Protein AF-0000000084679643 (afdb_homodimer)

Foldseek 3Di:
DPPPQPLDLQCPFPLLVVLLVVLLVCVQQQAAEEEADFPVCVVVVVLVSSLVSSQVSWPFAAEQDFDPPDPPPDPDPPPPPDDDPDDDPPDPPPPDPDDPDDPDDDPPDDDDPDDDDDDDPPDDDPPPPPPQPQFPSLVSQCVVQVHHSVCNLVSQQPPVDQRAHAYEDELVRGDQQPDDQPVPPDSLSGQASNVLVVVVSNVVSNVVSVDRSNRHRYYYYYYHCRRHDVVSQVVQVVCPVHHYYAYPFQSDALSSLLSLLVVLADDDQDPAPLSNLLVQLQSLLLSLQCQRPSQSSNQLSVQPDRALVCNQVSSVVSDDPVLLALLLPQDDDDFQQLQDRDHDPSRSVSVSNVQWHRYPRTIDGHCSPQVHVVHQCVVVVDRPVSFLSSLQSSCVRCVVVLLVLLLVLLLVQVVFFPDDLLVLLVPQPPDQDPPCVVPSSVSSSPDHLVSSLVCCVVPRGPDPPLSNVLSVLSVVSVVQSVVSGHDHPVSSSVNSVSSVVVVVVVVVD/DPPPQPLDLQCVFPLLVVLLVVLLVCVQQQAAEEEADFPVCVVVVVLVSSLVSSQVSWPFADEQDFDPPDPPPDDDDPPPPDPDDDPPDPPPPDPDPDPPPDDDPPPPPDDDPPDPPPDDPPPPPPDPPPPQPQFPSLVSQCVVVVHHSVCNLVVQQPPVDQRAHAYEDELVRGDQQPDDQPVPPDSLSGQASNVLVVVVSNVVSNVVSVDRSNRHRYYYYYYHCRRHDVVSQVVQVVVPVHHYYAYPFQSDALSSLLSLLVVLADDDQDPAPLSNLLVQLQSLLLSLQCQRPSQSSNQLSVQPDRALVCNQVSSVVSDDPVLLALLLPQDDDDFQQLQDRDHDPSRSVSVSNVQWHRYPRTIDGHCSPQVHVVHQCVVVVDRPVSFLSSLQSSCVRCVVVLLVLLLVLLLVQVVFFPDDLLVLLVVQPPDQDPPCVVPSSVSSSPDHLVSSLVCCVVPRGPDPPLSNVLSVLSVVSVVQSVVSGHDHPVSSVVNSVSSVVVVVVVVVD

Structure (mmCIF, N/CA/C/O backbone):
data_AF-0000000084679643-model_v1
#
loop_
_entity.id
_entity.type
_entity.pdbx_description
1 polymer 'Apea-like HEPN domain-containing protein'
#
loop_
_atom_site.group_PDB
_atom_site.id
_atom_site.type_symbol
_atom_site.label_atom_id
_atom_site.label_alt_id
_atom_site.label_comp_id
_atom_site.label_asym_id
_atom_site.label_entity_id
_atom_site.label_seq_id
_atom_site.pdbx_PDB_ins_code
_atom_site.Cartn_x
_atom_site.Cartn_y
_atom_site.Cartn_z
_atom_site.occupancy
_atom_site.B_iso_or_equiv
_atom_site.auth_seq_id
_atom_site.auth_comp_id
_atom_site.auth_asym_id
_atom_site.auth_atom_id
_atom_site.pdbx_PDB_model_num
ATOM 1 N N . MET A 1 1 ? 17.141 5.723 -30.578 1 17.55 1 MET A N 1
ATOM 2 C CA . MET A 1 1 ? 17.75 5.816 -29.266 1 17.55 1 MET A CA 1
ATOM 3 C C . MET A 1 1 ? 16.75 5.426 -28.172 1 17.55 1 MET A C 1
ATOM 5 O O . MET A 1 1 ? 15.859 6.203 -27.844 1 17.55 1 MET A O 1
ATOM 9 N N . THR A 1 2 ? 16.234 4.199 -28.203 1 21.89 2 THR A N 1
ATOM 10 C CA . THR A 1 2 ? 15.195 3.449 -27.5 1 21.89 2 THR A CA 1
ATOM 11 C C . THR A 1 2 ? 15.422 3.5 -25.984 1 21.89 2 THR A C 1
ATOM 13 O O . THR A 1 2 ? 16.531 3.289 -25.516 1 21.89 2 THR A O 1
ATOM 16 N N . MET A 1 3 ? 14.773 4.438 -25.375 1 27.92 3 MET A N 1
ATOM 17 C CA . MET A 1 3 ? 14.93 4.785 -23.953 1 27.92 3 MET A CA 1
ATOM 18 C C . MET A 1 3 ? 15.18 3.537 -23.109 1 27.92 3 MET A C 1
ATOM 20 O O . MET A 1 3 ? 14.398 2.584 -23.172 1 27.92 3 MET A O 1
ATOM 24 N N . GLY A 1 4 ? 16.5 3.027 -23.109 1 29.7 4 GLY A N 1
ATOM 25 C CA . GLY A 1 4 ? 17.031 2.012 -22.219 1 29.7 4 GLY A CA 1
ATOM 26 C C . GLY A 1 4 ? 16.234 1.883 -20.938 1 29.7 4 GLY A C 1
ATOM 27 O O . GLY A 1 4 ? 16.109 2.848 -20.172 1 29.7 4 GLY A O 1
ATOM 28 N N . GLN A 1 5 ? 15.352 1.169 -21.031 1 34.41 5 GLN A N 1
ATOM 29 C CA . GLN A 1 5 ? 14.5 0.759 -19.922 1 34.41 5 GLN A CA 1
ATOM 30 C C . GLN A 1 5 ? 15.328 0.487 -18.656 1 34.41 5 GLN A C 1
ATOM 32 O O . GLN A 1 5 ? 16.203 -0.37 -18.672 1 34.41 5 GLN A O 1
ATOM 37 N N . ASP A 1 6 ? 15.953 1.523 -17.906 1 38.31 6 ASP A N 1
ATOM 38 C CA . ASP A 1 6 ? 16.734 1.507 -16.672 1 38.31 6 ASP A CA 1
ATOM 39 C C . ASP A 1 6 ? 16.562 0.182 -15.93 1 38.31 6 ASP A C 1
ATOM 41 O O . ASP A 1 6 ? 15.461 -0.352 -15.844 1 38.31 6 ASP A O 1
ATOM 45 N N . VAL A 1 7 ? 17.5 -0.795 -15.891 1 40.38 7 VAL A N 1
ATOM 46 C CA . VAL A 1 7 ? 17.859 -1.886 -14.984 1 40.38 7 VAL A CA 1
ATOM 47 C C . VAL A 1 7 ? 17.125 -1.719 -13.656 1 40.38 7 VAL A C 1
ATOM 49 O O . VAL A 1 7 ? 17.484 -0.871 -12.844 1 40.38 7 VAL A O 1
ATOM 52 N N . SER A 1 8 ? 15.648 -1.507 -13.625 1 51.22 8 SER A N 1
ATOM 53 C CA . SER A 1 8 ? 14.312 -0.945 -13.469 1 51.22 8 SER A CA 1
ATOM 54 C C . SER A 1 8 ? 13.734 -1.259 -12.094 1 51.22 8 SER A C 1
ATOM 56 O O . SER A 1 8 ? 14.109 -2.252 -11.469 1 51.22 8 SER A O 1
ATOM 58 N N . THR A 1 9 ? 12.602 -1.004 -11.719 1 75.81 9 THR A N 1
ATOM 59 C CA . THR A 1 9 ? 11.469 -0.82 -10.82 1 75.81 9 THR A CA 1
ATOM 60 C C . THR A 1 9 ? 11.016 -2.156 -10.242 1 75.81 9 THR A C 1
ATOM 62 O O . THR A 1 9 ? 10.625 -2.234 -9.07 1 75.81 9 THR A O 1
ATOM 65 N N . LEU A 1 10 ? 11.602 -3.285 -11.031 1 91.06 10 LEU A N 1
ATOM 66 C CA . LEU A 1 10 ? 11.102 -4.574 -10.578 1 91.06 10 LEU A CA 1
ATOM 67 C C . LEU A 1 10 ? 11.883 -5.07 -9.367 1 91.06 10 LEU A C 1
ATOM 69 O O . LEU A 1 10 ? 11.305 -5.574 -8.406 1 91.06 10 LEU A O 1
ATOM 73 N N . LEU A 1 11 ? 13.258 -4.922 -9.375 1 92.5 11 LEU A N 1
ATOM 74 C CA . LEU A 1 11 ? 14.133 -5.414 -8.32 1 92.5 11 LEU A CA 1
ATOM 75 C C . LEU A 1 11 ? 13.922 -4.633 -7.027 1 92.5 11 LEU A C 1
ATOM 77 O O . LEU A 1 11 ? 14.328 -5.078 -5.949 1 92.5 11 LEU A O 1
ATOM 81 N N . ALA A 1 12 ? 13.297 -3.529 -7.203 1 89.5 12 ALA A N 1
ATOM 82 C CA . ALA A 1 12 ? 13.078 -2.688 -6.031 1 89.5 12 ALA A CA 1
ATOM 83 C C . ALA A 1 12 ? 11.781 -3.068 -5.32 1 89.5 12 ALA A C 1
ATOM 85 O O . ALA A 1 12 ? 11.531 -2.631 -4.195 1 89.5 12 ALA A O 1
ATOM 86 N N . LEU A 1 13 ? 11 -3.922 -5.938 1 94.06 13 LEU A N 1
ATOM 87 C CA . LEU A 1 13 ? 9.711 -4.293 -5.363 1 94.06 13 LEU A CA 1
ATOM 88 C C . LEU A 1 13 ? 9.891 -5.234 -4.18 1 94.06 13 LEU A C 1
ATOM 90 O O . LEU A 1 13 ? 10.688 -6.172 -4.246 1 94.06 13 LEU A O 1
ATOM 94 N N . PRO A 1 14 ? 9.18 -5.012 -3.127 1 92 14 PRO A N 1
ATOM 95 C CA . PRO A 1 14 ? 9.352 -5.816 -1.913 1 92 14 PRO A CA 1
ATOM 96 C C . PRO A 1 14 ? 9.117 -7.305 -2.152 1 92 14 PRO A C 1
ATOM 98 O O . PRO A 1 14 ? 9.844 -8.141 -1.615 1 92 14 PRO A O 1
ATOM 101 N N . GLY A 1 15 ? 8.078 -7.648 -2.9 1 93.81 15 GLY A N 1
ATOM 102 C CA . GLY A 1 15 ? 7.82 -9.055 -3.172 1 93.81 15 GLY A CA 1
ATOM 103 C C . GLY A 1 15 ? 8.945 -9.734 -3.93 1 93.81 15 GLY A C 1
ATOM 104 O O . GLY A 1 15 ? 9.289 -10.883 -3.648 1 93.81 15 GLY A O 1
ATOM 105 N N . VAL A 1 16 ? 9.508 -9.039 -4.82 1 95.69 16 VAL A N 1
ATOM 106 C CA . VAL A 1 16 ? 10.602 -9.578 -5.621 1 95.69 16 VAL A CA 1
ATOM 107 C C . VAL A 1 16 ? 11.852 -9.727 -4.754 1 95.69 16 VAL A C 1
ATOM 109 O O . VAL A 1 16 ? 12.508 -10.773 -4.773 1 95.69 16 VAL A O 1
ATOM 112 N N . ARG A 1 17 ? 12.133 -8.734 -3.979 1 92.94 17 ARG A N 1
ATOM 113 C CA . ARG A 1 17 ? 13.266 -8.812 -3.057 1 92.94 17 ARG A CA 1
ATOM 114 C C . ARG A 1 17 ? 13.102 -9.977 -2.084 1 92.94 17 ARG A C 1
ATOM 116 O O . ARG A 1 17 ? 14.062 -10.688 -1.79 1 92.94 17 ARG A O 1
ATOM 123 N N . GLY A 1 18 ? 11.867 -10.102 -1.642 1 91.94 18 GLY A N 1
ATOM 124 C CA . GLY A 1 18 ? 11.594 -11.211 -0.735 1 91.94 18 GLY A CA 1
ATOM 125 C C . GLY A 1 18 ? 11.867 -12.57 -1.35 1 91.94 18 GLY A C 1
ATOM 126 O O . GLY A 1 18 ? 12.383 -13.461 -0.683 1 91.94 18 GLY A O 1
ATOM 127 N N . GLN A 1 19 ? 11.508 -12.711 -2.547 1 94.44 19 GLN A N 1
ATOM 128 C CA . GLN A 1 19 ? 11.742 -13.992 -3.207 1 94.44 19 GLN A CA 1
ATOM 129 C C . GLN A 1 19 ? 13.227 -14.227 -3.441 1 94.44 19 GLN A C 1
ATOM 131 O O . GLN A 1 19 ? 13.719 -15.344 -3.266 1 94.44 19 GLN A O 1
ATOM 136 N N . ILE A 1 20 ? 13.938 -13.227 -3.826 1 96.12 20 ILE A N 1
ATOM 137 C CA . ILE A 1 20 ? 15.383 -13.352 -4.027 1 96.12 20 ILE A CA 1
ATOM 138 C C . ILE A 1 20 ? 16.062 -13.719 -2.707 1 96.12 20 ILE A C 1
ATOM 140 O O . ILE A 1 20 ? 16.953 -14.562 -2.676 1 96.12 20 ILE A O 1
ATOM 144 N N . GLU A 1 21 ? 15.602 -13.141 -1.668 1 93.88 21 GLU A N 1
ATOM 145 C CA . GLU A 1 21 ? 16.141 -13.461 -0.352 1 93.88 21 GLU A CA 1
ATOM 146 C C . GLU A 1 21 ? 15.844 -14.914 0.026 1 93.88 21 GLU A C 1
ATOM 148 O O . GLU A 1 21 ? 16.688 -15.586 0.628 1 93.88 21 GLU A O 1
ATOM 153 N N . ALA A 1 22 ? 14.664 -15.359 -0.299 1 93.81 22 ALA A N 1
ATOM 154 C CA . ALA A 1 22 ? 14.312 -16.75 -0.028 1 93.81 22 ALA A CA 1
ATOM 155 C C . ALA A 1 22 ? 15.211 -17.703 -0.808 1 93.81 22 ALA A C 1
ATOM 157 O O . ALA A 1 22 ? 15.648 -18.734 -0.277 1 93.81 22 ALA A O 1
ATOM 158 N N . ILE A 1 23 ? 15.43 -17.344 -2.002 1 96.38 23 ILE A N 1
ATOM 159 C CA . ILE A 1 23 ? 16.312 -18.156 -2.83 1 96.38 23 ILE A CA 1
ATOM 160 C C . ILE A 1 23 ? 17.734 -18.141 -2.246 1 96.38 23 ILE A C 1
ATOM 162 O O . ILE A 1 23 ? 18.375 -19.188 -2.137 1 96.38 23 ILE A O 1
ATOM 166 N N . ALA A 1 24 ? 18.172 -17.016 -1.842 1 96.12 24 ALA A N 1
ATOM 167 C CA . ALA A 1 24 ? 19.484 -16.891 -1.229 1 96.12 24 ALA A CA 1
ATOM 168 C C . ALA A 1 24 ? 19.594 -17.734 0.03 1 96.12 24 ALA A C 1
ATOM 170 O O . ALA A 1 24 ? 20.625 -18.391 0.261 1 96.12 24 ALA A O 1
ATOM 171 N N . ALA A 1 25 ? 18.594 -17.734 0.799 1 94.25 25 ALA A N 1
ATOM 172 C CA . ALA A 1 25 ? 18.578 -18.516 2.033 1 94.25 25 ALA A CA 1
ATOM 173 C C . ALA A 1 25 ? 18.656 -20 1.737 1 94.25 25 ALA A C 1
ATOM 175 O O . ALA A 1 25 ? 19.375 -20.734 2.424 1 94.25 25 ALA A O 1
ATOM 176 N N . ASP A 1 26 ? 17.953 -20.422 0.735 1 94.94 26 ASP A N 1
ATOM 177 C CA . ASP A 1 26 ? 17.984 -21.828 0.36 1 94.94 26 ASP A CA 1
ATOM 178 C C . ASP A 1 26 ? 19.359 -22.219 -0.186 1 94.94 26 ASP A C 1
ATOM 180 O O . ASP A 1 26 ? 19.875 -23.297 0.126 1 94.94 26 ASP A O 1
ATOM 184 N N . LEU A 1 27 ? 19.891 -21.359 -0.951 1 95.62 27 LEU A N 1
ATOM 185 C CA . LEU A 1 27 ? 21.234 -21.609 -1.454 1 95.62 27 LEU A CA 1
ATOM 186 C C . LEU A 1 27 ? 22.234 -21.688 -0.307 1 95.62 27 LEU A C 1
ATOM 188 O O . LEU A 1 27 ? 23.094 -22.578 -0.295 1 95.62 27 LEU A O 1
ATOM 192 N N . GLU A 1 28 ? 22.094 -20.859 0.645 1 93.88 28 GLU A N 1
ATOM 193 C CA . GLU A 1 28 ? 22.969 -20.875 1.809 1 93.88 28 GLU A CA 1
ATOM 194 C C . GLU A 1 28 ? 22.781 -22.156 2.625 1 93.88 28 GLU A C 1
ATOM 196 O O . GLU A 1 28 ? 23.734 -22.641 3.238 1 93.88 28 GLU A O 1
ATOM 201 N N . ALA A 1 29 ? 21.609 -22.625 2.555 1 93.38 29 ALA A N 1
ATOM 202 C CA . ALA A 1 29 ? 21.297 -23.844 3.283 1 93.38 29 ALA A CA 1
ATOM 203 C C . ALA A 1 29 ? 21.812 -25.078 2.535 1 93.38 29 ALA A C 1
ATOM 205 O O . ALA A 1 29 ? 21.688 -26.203 3.02 1 93.38 29 ALA A O 1
ATOM 206 N N . GLY A 1 30 ? 22.297 -24.875 1.321 1 92.88 30 GLY A N 1
ATOM 207 C CA . GLY A 1 30 ? 22.938 -25.969 0.59 1 92.88 30 GLY A CA 1
ATOM 208 C C . GLY A 1 30 ? 22.031 -26.594 -0.44 1 92.88 30 GLY A C 1
ATOM 209 O O . GLY A 1 30 ? 22.312 -27.688 -0.948 1 92.88 30 GLY A O 1
ATOM 210 N N . LEU A 1 31 ? 20.969 -25.938 -0.736 1 95.25 31 LEU A N 1
ATOM 211 C CA . LEU A 1 31 ? 20.016 -26.5 -1.677 1 95.25 31 LEU A CA 1
ATOM 212 C C . LEU A 1 31 ? 20.266 -25.984 -3.09 1 95.25 31 LEU A C 1
ATOM 214 O O . LEU A 1 31 ? 20.641 -24.828 -3.271 1 95.25 31 LEU A O 1
ATOM 218 N N . ASN A 1 32 ? 20.016 -26.891 -4.066 1 95.81 32 ASN A N 1
ATOM 219 C CA . ASN A 1 32 ? 19.875 -26.422 -5.438 1 95.81 32 ASN A CA 1
ATOM 220 C C . ASN A 1 32 ? 18.547 -25.688 -5.637 1 95.81 32 ASN A C 1
ATOM 222 O O . ASN A 1 32 ? 17.516 -26.078 -5.07 1 95.81 32 ASN A O 1
ATOM 226 N N . CYS A 1 33 ? 18.641 -24.625 -6.398 1 97.19 33 CYS A N 1
ATOM 227 C CA . CYS A 1 33 ? 17.422 -23.859 -6.578 1 97.19 33 CYS A CA 1
ATOM 228 C C . CYS A 1 33 ? 17.016 -23.797 -8.047 1 97.19 33 CYS A C 1
ATOM 230 O O . CYS A 1 33 ? 17.844 -23.5 -8.914 1 97.19 33 CYS A O 1
ATOM 232 N N . LEU A 1 34 ? 15.797 -24.156 -8.312 1 97.44 34 LEU A N 1
ATOM 233 C CA . LEU A 1 34 ? 15.156 -23.906 -9.594 1 97.44 34 LEU A CA 1
ATOM 234 C C . LEU A 1 34 ? 14.133 -22.781 -9.484 1 97.44 34 LEU A C 1
ATOM 236 O O . LEU A 1 34 ? 13.164 -22.891 -8.734 1 97.44 34 LEU A O 1
ATOM 240 N N . TRP A 1 35 ? 14.414 -21.734 -10.211 1 98 35 TRP A N 1
ATOM 241 C CA . TRP A 1 35 ? 13.523 -20.578 -10.203 1 98 35 TRP A CA 1
ATOM 242 C C . TRP A 1 35 ? 12.734 -20.484 -11.508 1 98 35 TRP A C 1
ATOM 244 O O . TRP A 1 35 ? 13.312 -20.219 -12.57 1 98 35 TRP A O 1
ATOM 254 N N . LEU A 1 36 ? 11.43 -20.672 -11.383 1 97.94 36 LEU A N 1
ATOM 255 C CA . LEU A 1 36 ? 10.562 -20.703 -12.555 1 97.94 36 LEU A CA 1
ATOM 256 C C . LEU A 1 36 ? 9.867 -19.359 -12.742 1 97.94 36 LEU A C 1
ATOM 258 O O . LEU A 1 36 ? 9.188 -18.875 -11.836 1 97.94 36 LEU A O 1
ATOM 262 N N . LEU A 1 37 ? 10.031 -18.797 -13.969 1 98.06 37 LEU A N 1
ATOM 263 C CA . LEU A 1 37 ? 9.484 -17.484 -14.297 1 98.06 37 LEU A CA 1
ATOM 264 C C . LEU A 1 37 ? 8.5 -17.578 -15.453 1 98.06 37 LEU A C 1
ATOM 266 O O . LEU A 1 37 ? 8.633 -18.453 -16.328 1 98.06 37 LEU A O 1
ATOM 270 N N . PRO A 1 38 ? 7.48 -16.703 -15.445 1 97.5 38 PRO A N 1
ATOM 271 C CA . PRO A 1 38 ? 6.629 -16.594 -16.625 1 97.5 38 PRO A CA 1
ATOM 272 C C . PRO A 1 38 ? 7.395 -16.172 -17.875 1 97.5 38 PRO A C 1
ATOM 274 O O . PRO A 1 38 ? 8.43 -15.508 -17.781 1 97.5 38 PRO A O 1
ATOM 277 N N . ASP A 1 39 ? 6.82 -16.422 -19.016 1 96.94 39 ASP A N 1
ATOM 278 C CA . ASP A 1 39 ? 7.496 -16.234 -20.297 1 96.94 39 ASP A CA 1
ATOM 279 C C . ASP A 1 39 ? 7.785 -14.758 -20.562 1 96.94 39 ASP A C 1
ATOM 281 O O . ASP A 1 39 ? 8.844 -14.414 -21.094 1 96.94 39 ASP A O 1
ATOM 285 N N . HIS A 1 40 ? 6.906 -13.945 -20.188 1 93.69 40 HIS A N 1
ATOM 286 C CA . HIS A 1 40 ? 7.02 -12.539 -20.547 1 93.69 40 HIS A CA 1
ATOM 287 C C . HIS A 1 40 ? 8.234 -11.898 -19.875 1 93.69 40 HIS A C 1
ATOM 289 O O . HIS A 1 40 ? 8.789 -10.93 -20.391 1 93.69 40 HIS A O 1
ATOM 295 N N . LEU A 1 41 ? 8.672 -12.414 -18.766 1 95.94 41 LEU A N 1
ATOM 296 C CA . LEU A 1 41 ? 9.82 -11.836 -18.062 1 95.94 41 LEU A CA 1
ATOM 297 C C . LEU A 1 41 ? 11.102 -12.062 -18.859 1 95.94 41 LEU A C 1
ATOM 299 O O . LEU A 1 41 ? 12.047 -11.281 -18.75 1 95.94 41 LEU A O 1
ATOM 303 N N . VAL A 1 42 ? 11.102 -13.156 -19.578 1 95.94 42 VAL A N 1
ATOM 304 C CA . VAL A 1 42 ? 12.242 -13.406 -20.453 1 95.94 42 VAL A CA 1
ATOM 305 C C . VAL A 1 42 ? 12.164 -12.477 -21.672 1 95.94 42 VAL A C 1
ATOM 307 O O . VAL A 1 42 ? 13.172 -11.891 -22.078 1 95.94 42 VAL A O 1
ATOM 310 N N . GLU A 1 43 ? 11.023 -12.297 -22.172 1 92.31 43 GLU A N 1
ATOM 311 C CA . GLU A 1 43 ? 10.805 -11.469 -23.359 1 92.31 43 GLU A CA 1
ATOM 312 C C . GLU A 1 43 ? 11.172 -10.016 -23.078 1 92.31 43 GLU A C 1
ATOM 314 O O . GLU A 1 43 ? 11.719 -9.336 -23.953 1 92.31 43 GLU A O 1
ATOM 319 N N . THR A 1 44 ? 10.93 -9.523 -21.906 1 91.38 44 THR A N 1
ATOM 320 C CA . THR A 1 44 ? 11.172 -8.125 -21.562 1 91.38 44 THR A CA 1
ATOM 321 C C . THR A 1 44 ? 12.617 -7.914 -21.109 1 91.38 44 THR A C 1
ATOM 323 O O . THR A 1 44 ? 13.078 -6.777 -21 1 91.38 44 THR A O 1
ATOM 326 N N . GLY A 1 45 ? 13.297 -9.031 -20.828 1 93.56 45 GLY A N 1
ATOM 327 C CA . GLY A 1 45 ? 14.664 -8.914 -20.344 1 93.56 45 GLY A CA 1
ATOM 328 C C . GLY A 1 45 ? 14.758 -8.875 -18.828 1 93.56 45 GLY A C 1
ATOM 329 O O . GLY A 1 45 ? 15.852 -8.914 -18.266 1 93.56 45 GLY A O 1
ATOM 330 N N . ASP A 1 46 ? 13.641 -8.852 -18.188 1 94.88 46 ASP A N 1
ATOM 331 C CA . ASP A 1 46 ? 13.609 -8.789 -16.734 1 94.88 46 ASP A CA 1
ATOM 332 C C . ASP A 1 46 ? 14.203 -10.062 -16.125 1 94.88 46 ASP A C 1
ATOM 334 O O . ASP A 1 46 ? 14.797 -10.016 -15.039 1 94.88 46 ASP A O 1
ATOM 338 N N . ALA A 1 47 ? 14.062 -11.133 -16.797 1 97.5 47 ALA A N 1
ATOM 339 C CA . ALA A 1 47 ? 14.578 -12.398 -16.297 1 97.5 47 ALA A CA 1
ATOM 340 C C . ALA A 1 47 ? 16.094 -12.336 -16.109 1 97.5 47 ALA A C 1
ATOM 342 O O . ALA A 1 47 ? 16.625 -12.898 -15.148 1 97.5 47 ALA A O 1
ATOM 343 N N . GLU A 1 48 ? 16.766 -11.695 -17.062 1 96.38 48 GLU A N 1
ATOM 344 C CA . GLU A 1 48 ? 18.203 -11.531 -16.969 1 96.38 48 GLU A CA 1
ATOM 345 C C . GLU A 1 48 ? 18.594 -10.75 -15.719 1 96.38 48 GLU A C 1
ATOM 347 O O . GLU A 1 48 ? 19.531 -11.117 -15.008 1 96.38 48 GLU A O 1
ATOM 352 N N . ASP A 1 49 ? 17.906 -9.727 -15.477 1 96.44 49 ASP A N 1
ATOM 353 C CA . ASP A 1 49 ? 18.172 -8.906 -14.289 1 96.44 49 ASP A CA 1
ATOM 354 C C . ASP A 1 49 ? 17.906 -9.695 -13.008 1 96.44 49 ASP A C 1
ATOM 356 O O . ASP A 1 49 ? 18.688 -9.609 -12.055 1 96.44 49 ASP A O 1
ATOM 360 N N . LEU A 1 50 ? 16.828 -10.391 -13.016 1 97.5 50 LEU A N 1
ATOM 361 C CA . LEU A 1 50 ? 16.484 -11.211 -11.859 1 97.5 50 LEU A CA 1
ATOM 362 C C . LEU A 1 50 ? 17.547 -12.273 -11.617 1 97.5 50 LEU A C 1
ATOM 364 O O . LEU A 1 50 ? 17.969 -12.492 -10.477 1 97.5 50 LEU A O 1
ATOM 368 N N . TYR A 1 51 ? 17.984 -12.914 -12.719 1 97.75 51 TYR A N 1
ATOM 369 C CA . TYR A 1 51 ? 19.047 -13.922 -12.641 1 97.75 51 TYR A CA 1
ATOM 370 C C . TYR A 1 51 ? 20.312 -13.344 -12.008 1 97.75 51 TYR A C 1
ATOM 372 O O . TYR A 1 51 ? 20.859 -13.922 -11.062 1 97.75 51 TYR A O 1
ATOM 380 N N . ARG A 1 52 ? 20.703 -12.219 -12.438 1 97.31 52 ARG A N 1
ATOM 381 C CA . ARG A 1 52 ? 21.922 -11.586 -11.938 1 97.31 52 ARG A CA 1
ATOM 382 C C . ARG A 1 52 ? 21.766 -11.203 -10.469 1 97.31 52 ARG A C 1
ATOM 384 O O . ARG A 1 52 ? 22.688 -11.406 -9.672 1 97.31 52 ARG A O 1
ATOM 391 N N . ALA A 1 53 ? 20.625 -10.672 -10.148 1 97.31 53 ALA A N 1
ATOM 392 C CA . ALA A 1 53 ? 20.391 -10.266 -8.773 1 97.31 53 ALA A CA 1
ATOM 393 C C . ALA A 1 53 ? 20.438 -11.469 -7.828 1 97.31 53 ALA A C 1
ATOM 395 O O . ALA A 1 53 ? 21.031 -11.398 -6.754 1 97.31 53 ALA A O 1
ATOM 396 N N . ALA A 1 54 ? 19.828 -12.523 -8.227 1 97.81 54 ALA A N 1
ATOM 397 C CA . ALA A 1 54 ? 19.812 -13.727 -7.395 1 97.81 54 ALA A CA 1
ATOM 398 C C . ALA A 1 54 ? 21.203 -14.328 -7.258 1 97.81 54 ALA A C 1
ATOM 400 O O . ALA A 1 54 ? 21.625 -14.695 -6.156 1 97.81 54 ALA A O 1
ATOM 401 N N . LEU A 1 55 ? 21.891 -14.391 -8.359 1 97.81 55 LEU A N 1
ATOM 402 C CA . LEU A 1 55 ? 23.234 -14.977 -8.352 1 97.81 55 LEU A CA 1
ATOM 403 C C . LEU A 1 55 ? 24.188 -14.141 -7.5 1 97.81 55 LEU A C 1
ATOM 405 O O . LEU A 1 55 ? 25.047 -14.688 -6.809 1 97.81 55 LEU A O 1
ATOM 409 N N . HIS A 1 56 ? 24.031 -12.906 -7.441 1 96.5 56 HIS A N 1
ATOM 410 C CA . HIS A 1 56 ? 24.938 -11.992 -6.766 1 96.5 56 HIS A CA 1
ATOM 411 C C . HIS A 1 56 ? 24.719 -12.016 -5.258 1 96.5 56 HIS A C 1
ATOM 413 O O . HIS A 1 56 ? 25.484 -11.398 -4.508 1 96.5 56 HIS A O 1
ATOM 419 N N . THR A 1 57 ? 23.703 -12.641 -4.855 1 94.81 57 THR A N 1
ATOM 420 C CA . THR A 1 57 ? 23.531 -12.789 -3.414 1 94.81 57 THR A CA 1
ATOM 421 C C . THR A 1 57 ? 24.562 -13.734 -2.83 1 94.81 57 THR A C 1
ATOM 423 O O . THR A 1 57 ? 24.797 -13.75 -1.619 1 94.81 57 THR A O 1
ATOM 426 N N . ALA A 1 58 ? 25.109 -14.57 -3.68 1 93.88 58 ALA A N 1
ATOM 427 C CA . ALA A 1 58 ? 26.125 -15.516 -3.24 1 93.88 58 ALA A CA 1
ATOM 428 C C . ALA A 1 58 ? 27.531 -14.922 -3.379 1 93.88 58 ALA A C 1
ATOM 430 O O . ALA A 1 58 ? 27.875 -14.383 -4.43 1 93.88 58 ALA A O 1
ATOM 431 N N . PRO A 1 59 ? 28.25 -14.969 -2.311 1 91 59 PRO A N 1
ATOM 432 C CA . PRO A 1 59 ? 29.609 -14.438 -2.41 1 91 59 PRO A CA 1
ATOM 433 C C . PRO A 1 59 ? 30.469 -15.195 -3.42 1 91 59 PRO A C 1
ATOM 435 O O . PRO A 1 59 ? 31.172 -14.578 -4.219 1 91 59 PRO A O 1
ATOM 438 N N . ASP A 1 60 ? 30.438 -16.547 -3.348 1 92.62 60 ASP A N 1
ATOM 439 C CA . ASP A 1 60 ? 31.125 -17.391 -4.32 1 92.62 60 ASP A CA 1
ATOM 440 C C . ASP A 1 60 ? 30.172 -17.844 -5.426 1 92.62 60 ASP A C 1
ATOM 442 O O . ASP A 1 60 ? 29.266 -18.625 -5.18 1 92.62 60 ASP A O 1
ATOM 446 N N . ARG A 1 61 ? 30.5 -17.297 -6.609 1 95.5 61 ARG A N 1
ATOM 447 C CA . ARG A 1 61 ? 29.562 -17.578 -7.684 1 95.5 61 ARG A CA 1
ATOM 448 C C . ARG A 1 61 ? 30.297 -17.844 -8.992 1 95.5 61 ARG A C 1
ATOM 450 O O . ARG A 1 61 ? 31.422 -17.375 -9.195 1 95.5 61 ARG A O 1
ATOM 457 N N . LEU A 1 62 ? 29.656 -18.688 -9.742 1 95.75 62 LEU A N 1
ATOM 458 C CA . LEU A 1 62 ? 30.078 -18.953 -11.117 1 95.75 62 LEU A CA 1
ATOM 459 C C . LEU A 1 62 ? 28.938 -18.688 -12.094 1 95.75 62 LEU A C 1
ATOM 461 O O . LEU A 1 62 ? 27.938 -19.406 -12.109 1 95.75 62 LEU A O 1
ATOM 465 N N . ASP A 1 63 ? 29.062 -17.672 -12.844 1 96.31 63 ASP A N 1
ATOM 466 C CA . ASP A 1 63 ? 28.078 -17.312 -13.859 1 96.31 63 ASP A CA 1
ATOM 467 C C . ASP A 1 63 ? 28.391 -17.984 -15.195 1 96.31 63 ASP A C 1
ATOM 469 O O . ASP A 1 63 ? 29.281 -17.547 -15.93 1 96.31 63 ASP A O 1
ATOM 473 N N . VAL A 1 64 ? 27.609 -19.016 -15.492 1 94.31 64 VAL A N 1
ATOM 474 C CA . VAL A 1 64 ? 27.859 -19.734 -16.734 1 94.31 64 VAL A CA 1
ATOM 475 C C . VAL A 1 64 ? 27.391 -18.906 -17.922 1 94.31 64 VAL A C 1
ATOM 477 O O . VAL A 1 64 ? 26.203 -18.594 -18.031 1 94.31 64 VAL A O 1
ATOM 480 N N . GLN A 1 65 ? 28.281 -18.625 -18.781 1 91.75 65 GLN A N 1
ATOM 481 C CA . GLN A 1 65 ? 27.953 -17.781 -19.938 1 91.75 65 GLN A CA 1
ATOM 482 C C . GLN A 1 65 ? 27.125 -18.547 -20.953 1 91.75 65 GLN A C 1
ATOM 484 O O . GLN A 1 65 ? 27.359 -19.734 -21.188 1 91.75 65 GLN A O 1
ATOM 489 N N . PRO A 1 66 ? 26.141 -17.828 -21.5 1 89.06 66 PRO A N 1
ATOM 490 C CA . PRO A 1 66 ? 25.344 -18.484 -22.547 1 89.06 66 PRO A CA 1
ATOM 491 C C . PRO A 1 66 ? 26.141 -18.797 -23.797 1 89.06 66 PRO A C 1
ATOM 493 O O . PRO A 1 66 ? 27.219 -18.219 -24.016 1 89.06 66 PRO A O 1
ATOM 496 N N . PRO A 1 67 ? 25.625 -19.812 -24.5 1 83.62 67 PRO A N 1
ATOM 497 C CA . PRO A 1 67 ? 26.359 -20.125 -25.719 1 83.62 67 PRO A CA 1
ATOM 498 C C . PRO A 1 67 ? 26.391 -18.938 -26.703 1 83.62 67 PRO A C 1
ATOM 500 O O . PRO A 1 67 ? 25.453 -18.141 -26.75 1 83.62 67 PRO A O 1
ATOM 503 N N . THR A 1 68 ? 27.469 -18.562 -27.188 1 66.31 68 THR A N 1
ATOM 504 C CA . THR A 1 68 ? 27.625 -17.5 -28.172 1 66.31 68 THR A CA 1
ATOM 505 C C . THR A 1 68 ? 26.922 -17.859 -29.469 1 66.31 68 THR A C 1
ATOM 507 O O . THR A 1 68 ? 27.25 -18.859 -30.125 1 66.31 68 THR A O 1
ATOM 510 N N . VAL A 1 69 ? 25.719 -17.938 -29.484 1 52.94 69 VAL A N 1
ATOM 511 C CA . VAL A 1 69 ? 25.109 -18.188 -30.797 1 52.94 69 VAL A CA 1
ATOM 512 C C . VAL A 1 69 ? 25.547 -17.109 -31.781 1 52.94 69 VAL A C 1
ATOM 514 O O . VAL A 1 69 ? 25.422 -15.922 -31.5 1 52.94 69 VAL A O 1
ATOM 517 N N . LEU A 1 70 ? 26.422 -17.297 -32.75 1 40.19 70 LEU A N 1
ATOM 518 C CA . LEU A 1 70 ? 26.562 -16.422 -33.875 1 40.19 70 LEU A CA 1
ATOM 519 C C . LEU A 1 70 ? 25.203 -16.031 -34.438 1 40.19 70 LEU A C 1
ATOM 521 O O . LEU A 1 70 ? 24.312 -16.875 -34.594 1 40.19 70 LEU A O 1
ATOM 525 N N . PRO A 1 71 ? 24.906 -14.758 -34.438 1 38.31 71 PRO A N 1
ATOM 526 C CA . PRO A 1 71 ? 23.641 -14.344 -35.062 1 38.31 71 PRO A CA 1
ATOM 527 C C . PRO A 1 71 ? 23.391 -15.023 -36.406 1 38.31 71 PRO A C 1
ATOM 529 O O . PRO A 1 71 ? 24.281 -15.039 -37.25 1 38.31 71 PRO A O 1
ATOM 532 N N . ILE A 1 72 ? 22.688 -16.031 -36.531 1 35.16 72 ILE A N 1
ATOM 533 C CA . ILE A 1 72 ? 22.312 -16.344 -37.906 1 35.16 72 ILE A CA 1
ATOM 534 C C . ILE A 1 72 ? 21.781 -15.109 -38.625 1 35.16 72 ILE A C 1
ATOM 536 O O . ILE A 1 72 ? 20.906 -14.422 -38.094 1 35.16 72 ILE A O 1
ATOM 540 N N . PRO A 1 73 ? 22.469 -14.586 -39.719 1 34.06 73 PRO A N 1
ATOM 541 C CA . PRO A 1 73 ? 21.984 -13.422 -40.469 1 34.06 73 PRO A CA 1
ATOM 542 C C . PRO A 1 73 ? 20.5 -13.508 -40.812 1 34.06 73 PRO A C 1
ATOM 544 O O . PRO A 1 73 ? 19.984 -14.609 -41.031 1 34.06 73 PRO A O 1
ATOM 547 N N . THR A 1 74 ? 19.766 -12.633 -40.344 1 34.28 74 THR A N 1
ATOM 548 C CA . THR A 1 74 ? 18.344 -12.531 -40.688 1 34.28 74 THR A CA 1
ATOM 549 C C . THR A 1 74 ? 18.141 -12.688 -42.188 1 34.28 74 THR A C 1
ATOM 551 O O . THR A 1 74 ? 18.844 -12.047 -42.969 1 34.28 74 THR A O 1
ATOM 554 N N . PRO A 1 75 ? 17.5 -13.781 -42.656 1 31.27 75 PRO A N 1
ATOM 555 C CA . PRO A 1 75 ? 17.312 -13.945 -44.094 1 31.27 75 PRO A CA 1
ATOM 556 C C . PRO A 1 75 ? 16.891 -12.648 -44.781 1 31.27 75 PRO A C 1
ATOM 558 O O . PRO A 1 75 ? 16.25 -11.797 -44.156 1 31.27 75 PRO A O 1
ATOM 561 N N . ARG A 1 76 ? 17.641 -12.273 -45.812 1 32.53 76 ARG A N 1
ATOM 562 C CA . ARG A 1 76 ? 17.375 -11.18 -46.75 1 32.53 76 ARG A CA 1
ATOM 563 C C . ARG A 1 76 ? 15.906 -11.164 -47.188 1 32.53 76 ARG A C 1
ATOM 565 O O . ARG A 1 76 ? 15.266 -12.219 -47.25 1 32.53 76 ARG A O 1
ATOM 572 N N . GLY A 1 77 ? 15.18 -10.07 -47.125 1 25.77 77 GLY A N 1
ATOM 573 C CA . GLY A 1 77 ? 13.812 -9.719 -47.469 1 25.77 77 GLY A CA 1
ATOM 574 C C . GLY A 1 77 ? 13.375 -10.266 -48.812 1 25.77 77 GLY A C 1
ATOM 575 O O . GLY A 1 77 ? 14.203 -10.484 -49.688 1 25.77 77 GLY A O 1
ATOM 576 N N . PRO A 1 78 ? 12.258 -11.125 -48.781 1 26.53 78 PRO A N 1
ATOM 577 C CA . PRO A 1 78 ? 11.75 -11.703 -50.031 1 26.53 78 PRO A CA 1
ATOM 578 C C . PRO A 1 78 ? 11.695 -10.695 -51.188 1 26.53 78 PRO A C 1
ATOM 580 O O . PRO A 1 78 ? 11.469 -9.5 -50.938 1 26.53 78 PRO A O 1
ATOM 583 N N . ASP A 1 79 ? 12.539 -10.867 -52.125 1 25.14 79 ASP A N 1
ATOM 584 C CA . ASP A 1 79 ? 12.414 -10.211 -53.438 1 25.14 79 ASP A CA 1
ATOM 585 C C . ASP A 1 79 ? 11 -10.328 -53.969 1 25.14 79 ASP A C 1
ATOM 587 O O . ASP A 1 79 ? 10.461 -11.43 -54.094 1 25.14 79 ASP A O 1
ATOM 591 N N . THR A 1 80 ? 10.164 -9.344 -53.812 1 26.28 80 THR A N 1
ATOM 592 C CA . THR A 1 80 ? 8.805 -9.211 -54.344 1 26.28 80 THR A CA 1
ATOM 593 C C . THR A 1 80 ? 8.758 -9.523 -55.844 1 26.28 80 THR A C 1
ATOM 595 O O . THR A 1 80 ? 8.844 -8.609 -56.656 1 26.28 80 THR A O 1
ATOM 598 N N . GLY A 1 81 ? 9.352 -10.727 -56.219 1 20.88 81 GLY A N 1
ATOM 599 C CA . GLY A 1 81 ? 9.133 -11.031 -57.625 1 20.88 81 GLY A CA 1
ATOM 600 C C . GLY A 1 81 ? 7.66 -11.117 -58 1 20.88 81 GLY A C 1
ATOM 601 O O . GLY A 1 81 ? 6.832 -11.531 -57.188 1 20.88 81 GLY A O 1
ATOM 602 N N . GLU A 1 82 ? 7.266 -10.367 -58.938 1 22.69 82 GLU A N 1
ATOM 603 C CA . GLU A 1 82 ? 5.957 -10.062 -59.5 1 22.69 82 GLU A CA 1
ATOM 604 C C . GLU A 1 82 ? 5.195 -11.336 -59.844 1 22.69 82 GLU A C 1
ATOM 606 O O . GLU A 1 82 ? 4.031 -11.492 -59.469 1 22.69 82 GLU A O 1
ATOM 611 N N . PRO A 1 83 ? 5.371 -11.797 -60.969 1 21.25 83 PRO A N 1
ATOM 612 C CA . PRO A 1 83 ? 4.332 -12.055 -61.969 1 21.25 83 PRO A CA 1
ATOM 613 C C . PRO A 1 83 ? 3.729 -13.453 -61.844 1 21.25 83 PRO A C 1
ATOM 615 O O . PRO A 1 83 ? 2.506 -13.594 -61.75 1 21.25 83 PRO A O 1
ATOM 618 N N . SER A 1 84 ? 4.199 -14.516 -62.594 1 19.62 84 SER A N 1
ATOM 619 C CA . SER A 1 84 ? 3.377 -14.977 -63.719 1 19.62 84 SER A CA 1
ATOM 620 C C . SER A 1 84 ? 2.482 -16.141 -63.281 1 19.62 84 SER A C 1
ATOM 622 O O . SER A 1 84 ? 2.908 -17.016 -62.531 1 19.62 84 SER A O 1
ATOM 624 N N . ASP A 1 85 ? 1.154 -16.125 -63.406 1 19.59 85 ASP A N 1
ATOM 625 C CA . ASP A 1 85 ? -0.067 -16.875 -63.094 1 19.59 85 ASP A CA 1
ATOM 626 C C . ASP A 1 85 ? -0.045 -18.25 -63.75 1 19.59 85 ASP A C 1
ATOM 628 O O . ASP A 1 85 ? -1.095 -18.875 -63.938 1 19.59 85 ASP A O 1
ATOM 632 N N . ARG A 1 86 ? 1.085 -18.688 -64.312 1 18.11 86 ARG A N 1
ATOM 633 C CA . ARG A 1 86 ? 0.651 -19.734 -65.25 1 18.11 86 ARG A CA 1
ATOM 634 C C . ARG A 1 86 ? -0.155 -20.812 -64.5 1 18.11 86 ARG A C 1
ATOM 636 O O . ARG A 1 86 ? -0.058 -20.938 -63.312 1 18.11 86 ARG A O 1
ATOM 643 N N . SER A 1 87 ? -0.348 -22.141 -65.062 1 18.03 87 SER A N 1
ATOM 644 C CA . SER A 1 87 ? -1.245 -23.047 -65.75 1 18.03 87 SER A CA 1
ATOM 645 C C . SER A 1 87 ? -1.55 -24.281 -64.938 1 18.03 87 SER A C 1
ATOM 647 O O . SER A 1 87 ? -2.674 -24.797 -64.938 1 18.03 87 SER A O 1
ATOM 649 N N . VAL A 1 88 ? -0.618 -24.969 -64.188 1 18.45 88 VAL A N 1
ATOM 650 C CA . VAL A 1 88 ? -0.697 -26.391 -64.5 1 18.45 88 VAL A CA 1
ATOM 651 C C . VAL A 1 88 ? -1.839 -27.047 -63.75 1 18.45 88 VAL A C 1
ATOM 653 O O . VAL A 1 88 ? -1.989 -26.844 -62.562 1 18.45 88 VAL A O 1
ATOM 656 N N . ALA A 1 89 ? -2.854 -27.578 -64.438 1 19.8 89 ALA A N 1
ATOM 657 C CA . ALA A 1 89 ? -4.145 -28.25 -64.375 1 19.8 89 ALA A CA 1
ATOM 658 C C . ALA A 1 89 ? -4 -29.609 -63.656 1 19.8 89 ALA A C 1
ATOM 660 O O . ALA A 1 89 ? -4.074 -30.656 -64.312 1 19.8 89 ALA A O 1
ATOM 661 N N . HIS A 1 90 ? -3.096 -29.656 -62.625 1 18.47 90 HIS A N 1
ATOM 662 C CA . HIS A 1 90 ? -2.789 -31.047 -62.281 1 18.47 90 HIS A CA 1
ATOM 663 C C . HIS A 1 90 ? -4.059 -31.844 -62 1 18.47 90 HIS A C 1
ATOM 665 O O . HIS A 1 90 ? -4.945 -31.375 -61.281 1 18.47 90 HIS A O 1
ATOM 671 N N . HIS A 1 91 ? -4.25 -32.844 -62.812 1 18.09 91 HIS A N 1
ATOM 672 C CA . HIS A 1 91 ? -5.23 -33.875 -63.094 1 18.09 91 HIS A CA 1
ATOM 673 C C . HIS A 1 91 ? -5.445 -34.781 -61.875 1 18.09 91 HIS A C 1
ATOM 675 O O . HIS A 1 91 ? -4.488 -35.156 -61.188 1 18.09 91 HIS A O 1
ATOM 681 N N . ALA A 1 92 ? -6.602 -34.656 -61.312 1 20.2 92 ALA A N 1
ATOM 682 C CA . ALA A 1 92 ? -7.34 -35.219 -60.188 1 20.2 92 ALA A CA 1
ATOM 683 C C . ALA A 1 92 ? -7.445 -36.75 -60.344 1 20.2 92 ALA A C 1
ATOM 685 O O . ALA A 1 92 ? -8.477 -37.25 -60.75 1 20.2 92 ALA A O 1
ATOM 686 N N . ALA A 1 93 ? -6.219 -37.406 -60.719 1 19.03 93 ALA A N 1
ATOM 687 C CA . ALA A 1 93 ? -6.523 -38.781 -61.094 1 19.03 93 ALA A CA 1
ATOM 688 C C . ALA A 1 93 ? -7.309 -39.469 -60 1 19.03 93 ALA A C 1
ATOM 690 O O . ALA A 1 93 ? -7.207 -39.125 -58.844 1 19.03 93 ALA A O 1
ATOM 691 N N . PRO A 1 94 ? -8.109 -40.406 -60.375 1 19.92 94 PRO A N 1
ATOM 692 C CA . PRO A 1 94 ? -9.281 -41.156 -59.906 1 19.92 94 PRO A CA 1
ATOM 693 C C . PRO A 1 94 ? -8.922 -42.219 -58.875 1 19.92 94 PRO A C 1
ATOM 695 O O . PRO A 1 94 ? -9.805 -42.938 -58.406 1 19.92 94 PRO A O 1
ATOM 698 N N . TRP A 1 95 ? -7.902 -41.875 -57.938 1 18.81 95 TRP A N 1
ATOM 699 C CA . TRP A 1 95 ? -7.312 -43.094 -57.375 1 18.81 95 TRP A CA 1
ATOM 700 C C . TRP A 1 95 ? -8.391 -44 -56.812 1 18.81 95 TRP A C 1
ATOM 702 O O . TRP A 1 95 ? -9.328 -43.531 -56.156 1 18.81 95 TRP A O 1
ATOM 712 N N . GLU A 1 96 ? -8.469 -45.125 -57.281 1 17.92 96 GLU A N 1
ATOM 713 C CA . GLU A 1 96 ? -9.227 -46.375 -57.281 1 17.92 96 GLU A CA 1
ATOM 714 C C . GLU A 1 96 ? -9.273 -47 -55.906 1 17.92 96 GLU A C 1
ATOM 716 O O . GLU A 1 96 ? -8.305 -46.906 -55.125 1 17.92 96 GLU A O 1
ATOM 721 N N . GLU A 1 97 ? -10.461 -47.219 -55.312 1 19.5 97 GLU A N 1
ATOM 722 C CA . GLU A 1 97 ? -11.117 -47.75 -54.125 1 19.5 97 GLU A CA 1
ATOM 723 C C . GLU A 1 97 ? -10.641 -49.156 -53.812 1 19.5 97 GLU A C 1
ATOM 725 O O . GLU A 1 97 ? -11.258 -49.875 -53.031 1 19.5 97 GLU A O 1
ATOM 730 N N . GLU A 1 98 ? -9.32 -49.5 -54.219 1 17.97 98 GLU A N 1
ATOM 731 C CA . GLU A 1 98 ? -9.156 -50.938 -54.312 1 17.97 98 GLU A CA 1
ATOM 732 C C . GLU A 1 98 ? -9.516 -51.625 -52.969 1 17.97 98 GLU A C 1
ATOM 734 O O . GLU A 1 98 ? -9.367 -51.031 -51.906 1 17.97 98 GLU A O 1
ATOM 739 N N . ALA A 1 99 ? -10.102 -52.875 -53 1 20.69 99 ALA A N 1
ATOM 740 C CA . ALA A 1 99 ? -10.891 -53.969 -52.438 1 20.69 99 ALA A CA 1
ATOM 741 C C . ALA A 1 99 ? -10.109 -54.719 -51.344 1 20.69 99 ALA A C 1
ATOM 743 O O . ALA A 1 99 ? -10.289 -55.906 -51.156 1 20.69 99 ALA A O 1
ATOM 744 N N . TRP A 1 100 ? -9.273 -54 -50.438 1 17.86 100 TRP A N 1
ATOM 745 C CA . TRP A 1 100 ? -8.273 -54.812 -49.75 1 17.86 100 TRP A CA 1
ATOM 746 C C . TRP A 1 100 ? -8.93 -55.906 -48.906 1 17.86 100 TRP A C 1
ATOM 748 O O . TRP A 1 100 ? -9.641 -55.594 -47.938 1 17.86 100 TRP A O 1
ATOM 758 N N . ASP A 1 101 ? -9.367 -56.906 -49.438 1 17.86 101 ASP A N 1
ATOM 759 C CA . ASP A 1 101 ? -10.062 -58.125 -49.062 1 17.86 101 ASP A CA 1
ATOM 760 C C . ASP A 1 101 ? -9.375 -58.812 -47.906 1 17.86 101 ASP A C 1
ATOM 762 O O . ASP A 1 101 ? -9.977 -59 -46.844 1 17.86 101 ASP A O 1
ATOM 766 N N . GLY A 1 102 ? -8.398 -59.812 -48.094 1 18.03 102 GLY A N 1
ATOM 767 C CA . GLY A 1 102 ? -8.438 -61.219 -47.688 1 18.03 102 GLY A CA 1
ATOM 768 C C . GLY A 1 102 ? -7.633 -61.5 -46.438 1 18.03 102 GLY A C 1
ATOM 769 O O . GLY A 1 102 ? -6.473 -61.906 -46.5 1 18.03 102 GLY A O 1
ATOM 770 N N . LEU A 1 103 ? -7.539 -60.719 -45.438 1 18.02 103 LEU A N 1
ATOM 771 C CA . LEU A 1 103 ? -6.418 -61.031 -44.562 1 18.02 103 LEU A CA 1
ATOM 772 C C . LEU A 1 103 ? -6.547 -62.469 -44 1 18.02 103 LEU A C 1
ATOM 774 O O . LEU A 1 103 ? -7.59 -62.812 -43.469 1 18.02 103 LEU A O 1
ATOM 778 N N . PRO A 1 104 ? -5.613 -63.312 -44.406 1 18.19 104 PRO A N 1
ATOM 779 C CA . PRO A 1 104 ? -5.707 -64.75 -44.188 1 18.19 104 PRO A CA 1
ATOM 780 C C . PRO A 1 104 ? -5.695 -65.125 -42.688 1 18.19 104 PRO A C 1
ATOM 782 O O . PRO A 1 104 ? -5.332 -64.312 -41.844 1 18.19 104 PRO A O 1
ATOM 785 N N . ASP A 1 105 ? -5.836 -66.438 -42.312 1 19.58 105 ASP A N 1
ATOM 786 C CA . ASP A 1 105 ? -6.242 -67.375 -41.281 1 19.58 105 ASP A CA 1
ATOM 787 C C . ASP A 1 105 ? -5.082 -67.688 -40.344 1 19.58 105 ASP A C 1
ATOM 789 O O . ASP A 1 105 ? -5.25 -68.375 -39.344 1 19.58 105 ASP A O 1
ATOM 793 N N . LEU A 1 106 ? -3.891 -66.938 -40.125 1 18.3 106 LEU A N 1
ATOM 794 C CA . LEU A 1 106 ? -2.736 -67.75 -39.844 1 18.3 106 LEU A CA 1
ATOM 795 C C . LEU A 1 106 ? -2.848 -68.375 -38.438 1 18.3 106 LEU A C 1
ATOM 797 O O . LEU A 1 106 ? -3.117 -67.688 -37.469 1 18.3 106 LEU A O 1
ATOM 801 N N . ASP A 1 107 ? -2.898 -69.75 -38.281 1 20.03 107 ASP A N 1
ATOM 802 C CA . ASP A 1 107 ? -3.094 -70.75 -37.25 1 20.03 107 ASP A CA 1
ATOM 803 C C . ASP A 1 107 ? -1.832 -70.938 -36.406 1 20.03 107 ASP A C 1
ATOM 805 O O . ASP A 1 107 ? -1.763 -71.875 -35.594 1 20.03 107 ASP A O 1
ATOM 809 N N . PHE A 1 108 ? -1.069 -70 -35.875 1 17.5 108 PHE A N 1
ATOM 810 C CA . PHE A 1 108 ? 0.3 -70.25 -35.469 1 17.5 108 PHE A CA 1
ATOM 811 C C . PHE A 1 108 ? 0.319 -71.25 -34.312 1 17.5 108 PHE A C 1
ATOM 813 O O . PHE A 1 108 ? 0.167 -70.812 -33.156 1 17.5 108 PHE A O 1
ATOM 820 N N . ASP A 1 109 ? -0.112 -72.438 -34.438 1 18.56 109 ASP A N 1
ATOM 821 C CA . ASP A 1 109 ? -0.108 -73.438 -33.344 1 18.56 109 ASP A CA 1
ATOM 822 C C . ASP A 1 109 ? 1.318 -73.75 -32.938 1 18.56 109 ASP A C 1
ATOM 824 O O . ASP A 1 109 ? 1.541 -74.312 -31.859 1 18.56 109 ASP A O 1
ATOM 828 N N . GLY A 1 110 ? 2.391 -73.875 -33.844 1 19.53 110 GLY A N 1
ATOM 829 C CA . GLY A 1 110 ? 3.221 -75.062 -33.812 1 19.53 110 GLY A CA 1
ATOM 830 C C . GLY A 1 110 ? 4.293 -75 -32.75 1 19.53 110 GLY A C 1
ATOM 831 O O . GLY A 1 110 ? 4.672 -73.938 -32.281 1 19.53 110 GLY A O 1
ATOM 832 N N . GLY A 1 111 ? 4.77 -76.188 -32.094 1 20.45 111 GLY A N 1
ATOM 833 C CA . GLY A 1 111 ? 5.527 -76.875 -31.047 1 20.45 111 GLY A CA 1
ATOM 834 C C . GLY A 1 111 ? 7.027 -76.75 -31.219 1 20.45 111 GLY A C 1
ATOM 835 O O . GLY A 1 111 ? 7.797 -77.438 -30.531 1 20.45 111 GLY A O 1
ATOM 836 N N . TYR A 1 112 ? 7.641 -75.75 -32.062 1 19.92 112 TYR A N 1
ATOM 837 C CA . TYR A 1 112 ? 8.906 -76.25 -32.562 1 19.92 112 TYR A CA 1
ATOM 838 C C . TYR A 1 112 ? 9.938 -76.375 -31.453 1 19.92 112 TYR A C 1
ATOM 840 O O . TYR A 1 112 ? 10.016 -75.562 -30.562 1 19.92 112 TYR A O 1
ATOM 848 N N . ASP A 1 113 ? 10.609 -77.562 -31.344 1 21.36 113 ASP A N 1
ATOM 849 C CA . ASP A 1 113 ? 11.57 -78.312 -30.547 1 21.36 113 ASP A CA 1
ATOM 850 C C . ASP A 1 113 ? 12.984 -77.75 -30.688 1 21.36 113 ASP A C 1
ATOM 852 O O . ASP A 1 113 ? 13.945 -78.312 -30.172 1 21.36 113 ASP A O 1
ATOM 856 N N . ILE A 1 114 ? 13.258 -76.438 -31.172 1 21.56 114 ILE A N 1
ATOM 857 C CA . ILE A 1 114 ? 14.562 -76.5 -31.812 1 21.56 114 ILE A CA 1
ATOM 858 C C . ILE A 1 114 ? 15.656 -76.688 -30.766 1 21.56 114 ILE A C 1
ATOM 860 O O . ILE A 1 114 ? 15.562 -76.188 -29.656 1 21.56 114 ILE A O 1
ATOM 864 N N . GLY A 1 115 ? 16.797 -77.5 -30.812 1 19.5 115 GLY A N 1
ATOM 865 C CA . GLY A 1 115 ? 17.922 -78.312 -30.375 1 19.5 115 GLY A CA 1
ATOM 866 C C . GLY A 1 115 ? 19.062 -77.438 -29.797 1 19.5 115 GLY A C 1
ATOM 867 O O . GLY A 1 115 ? 19.609 -77.812 -28.75 1 19.5 115 GLY A O 1
ATOM 868 N N . TRP A 1 116 ? 19.875 -76.562 -30.422 1 22.27 116 TRP A N 1
ATOM 869 C CA . TRP A 1 116 ? 21.25 -77 -30.312 1 22.27 116 TRP A CA 1
ATOM 870 C C . TRP A 1 116 ? 21.781 -76.812 -28.891 1 22.27 116 TRP A C 1
ATOM 872 O O . TRP A 1 116 ? 21.156 -76.125 -28.094 1 22.27 116 TRP A O 1
ATOM 882 N N . GLU A 1 117 ? 23.312 -77.125 -28.641 1 22.48 117 GLU A N 1
ATOM 883 C CA . GLU A 1 117 ? 24.625 -77.312 -28.047 1 22.48 117 GLU A CA 1
ATOM 884 C C . GLU A 1 117 ? 25.156 -76.062 -27.422 1 22.48 117 GLU A C 1
ATOM 886 O O . GLU A 1 117 ? 24.812 -74.938 -27.859 1 22.48 117 GLU A O 1
ATOM 891 N N . THR A 1 118 ? 25.922 -76.125 -26.25 1 26.78 118 THR A N 1
ATOM 892 C CA . THR A 1 118 ? 26.422 -75.25 -25.188 1 26.78 118 THR A CA 1
ATOM 893 C C . THR A 1 118 ? 27.438 -74.25 -25.734 1 26.78 118 THR A C 1
ATOM 895 O O . THR A 1 118 ? 28.109 -73.562 -24.953 1 26.78 118 THR A O 1
ATOM 898 N N . PRO A 1 119 ? 27.156 -73.562 -26.969 1 26.19 119 PRO A N 1
ATOM 899 C CA . PRO A 1 119 ? 28.438 -73.062 -27.469 1 26.19 119 PRO A CA 1
ATOM 900 C C . PRO A 1 119 ? 29.141 -72.125 -26.484 1 26.19 119 PRO A C 1
ATOM 902 O O . PRO A 1 119 ? 28.484 -71.5 -25.656 1 26.19 119 PRO A O 1
ATOM 905 N N . ALA A 1 120 ? 30.609 -72.125 -26.453 1 31.05 120 ALA A N 1
ATOM 906 C CA . ALA A 1 120 ? 31.688 -71.562 -25.625 1 31.05 120 ALA A CA 1
ATOM 907 C C . ALA A 1 120 ? 31.688 -70.062 -25.656 1 31.05 120 ALA A C 1
ATOM 909 O O . ALA A 1 120 ? 31.5 -69.438 -26.703 1 31.05 120 ALA A O 1
ATOM 910 N N . PRO A 1 121 ? 31.422 -69.25 -24.594 1 24.05 121 PRO A N 1
ATOM 911 C CA . PRO A 1 121 ? 31.078 -67.812 -24.578 1 24.05 121 PRO A CA 1
ATOM 912 C C . PRO A 1 121 ? 32.125 -66.938 -25.25 1 24.05 121 PRO A C 1
ATOM 914 O O . PRO A 1 121 ? 33.344 -67.125 -25.031 1 24.05 121 PRO A O 1
ATOM 917 N N . ALA A 1 122 ? 31.969 -66.625 -26.531 1 29.45 122 ALA A N 1
ATOM 918 C CA . ALA A 1 122 ? 32.938 -65.812 -27.281 1 29.45 122 ALA A CA 1
ATOM 919 C C . ALA A 1 122 ? 33.312 -64.562 -26.516 1 29.45 122 ALA A C 1
ATOM 921 O O . ALA A 1 122 ? 32.5 -63.969 -25.797 1 29.45 122 ALA A O 1
ATOM 922 N N . ARG A 1 123 ? 34.625 -64.25 -26.406 1 30.39 123 ARG A N 1
ATOM 923 C CA . ARG A 1 123 ? 35.344 -63.156 -25.75 1 30.39 123 ARG A CA 1
ATOM 924 C C . ARG A 1 123 ? 34.938 -61.812 -26.344 1 30.39 123 ARG A C 1
ATOM 926 O O . ARG A 1 123 ? 35.094 -61.562 -27.531 1 30.39 123 ARG A O 1
ATOM 933 N N . ALA A 1 124 ? 33.906 -61.125 -25.891 1 27.61 124 ALA A N 1
ATOM 934 C CA . ALA A 1 124 ? 33.312 -59.875 -26.391 1 27.61 124 ALA A CA 1
ATOM 935 C C . ALA A 1 124 ? 34.375 -58.781 -26.531 1 27.61 124 ALA A C 1
ATOM 937 O O . ALA A 1 124 ? 35.156 -58.531 -25.609 1 27.61 124 ALA A O 1
ATOM 938 N N . THR A 1 125 ? 34.844 -58.594 -27.703 1 29.44 125 THR A N 1
ATOM 939 C CA . THR A 1 125 ? 35.656 -57.438 -28 1 29.44 125 THR A CA 1
ATOM 940 C C . THR A 1 125 ? 34.969 -56.156 -27.484 1 29.44 125 THR A C 1
ATOM 942 O O . THR A 1 125 ? 33.781 -55.969 -27.656 1 29.44 125 THR A O 1
ATOM 945 N N . THR A 1 126 ? 35.5 -55.438 -26.484 1 26.3 126 THR A N 1
ATOM 946 C CA . THR A 1 126 ? 35.094 -54.219 -25.812 1 26.3 126 THR A CA 1
ATOM 947 C C . THR A 1 126 ? 34.781 -53.125 -26.828 1 26.3 126 THR A C 1
ATOM 949 O O . THR A 1 126 ? 35.656 -52.75 -27.609 1 26.3 126 THR A O 1
ATOM 952 N N . ALA A 1 127 ? 33.688 -53.062 -27.453 1 32.09 127 ALA A N 1
ATOM 953 C CA . ALA A 1 127 ? 33.344 -51.969 -28.359 1 32.09 127 ALA A CA 1
ATOM 954 C C . ALA A 1 127 ? 33.75 -50.625 -27.797 1 32.09 127 ALA A C 1
ATOM 956 O O . ALA A 1 127 ? 33.75 -50.406 -26.578 1 32.09 127 ALA A O 1
ATOM 957 N N . PRO A 1 128 ? 34.5 -49.844 -28.5 1 33.31 128 PRO A N 1
ATOM 958 C CA . PRO A 1 128 ? 34.969 -48.562 -27.969 1 33.31 128 PRO A CA 1
ATOM 959 C C . PRO A 1 128 ? 33.844 -47.75 -27.328 1 33.31 128 PRO A C 1
ATOM 961 O O . PRO A 1 128 ? 32.688 -47.875 -27.734 1 33.31 128 PRO A O 1
ATOM 964 N N . VAL A 1 129 ? 33.844 -47.531 -26.047 1 31.84 129 VAL A N 1
ATOM 965 C CA . VAL A 1 129 ? 32.969 -46.656 -25.297 1 31.84 129 VAL A CA 1
ATOM 966 C C . VAL A 1 129 ? 32.688 -45.406 -26.125 1 31.84 129 VAL A C 1
ATOM 968 O O . VAL A 1 129 ? 33.594 -44.625 -26.406 1 31.84 129 VAL A O 1
ATOM 971 N N . ARG A 1 130 ? 31.844 -45.5 -27.047 1 36.47 130 ARG A N 1
ATOM 972 C CA . ARG A 1 130 ? 31.469 -44.281 -27.734 1 36.47 130 ARG A CA 1
ATOM 973 C C . ARG A 1 130 ? 31.344 -43.094 -26.766 1 36.47 130 ARG A C 1
ATOM 975 O O . ARG A 1 130 ? 30.656 -43.219 -25.734 1 36.47 130 ARG A O 1
ATOM 982 N N . GLU A 1 131 ? 32.281 -42.188 -26.672 1 38.75 131 GLU A N 1
ATOM 983 C CA . GLU A 1 131 ? 32.344 -40.938 -25.922 1 38.75 131 GLU A CA 1
ATOM 984 C C . GLU A 1 131 ? 31 -40.188 -26.016 1 38.75 131 GLU A C 1
ATOM 986 O O . GLU A 1 131 ? 30.547 -39.844 -27.109 1 38.75 131 GLU A O 1
ATOM 991 N N . HIS A 1 132 ? 29.969 -40.531 -25.281 1 45.88 132 HIS A N 1
ATOM 992 C CA . HIS A 1 132 ? 28.734 -39.75 -25.219 1 45.88 132 HIS A CA 1
ATOM 993 C C . HIS A 1 132 ? 29.016 -38.281 -25.312 1 45.88 132 HIS A C 1
ATOM 995 O O . HIS A 1 132 ? 29.922 -37.75 -24.656 1 45.88 132 HIS A O 1
ATOM 1001 N N . PRO A 1 133 ? 28.562 -37.656 -26.344 1 55.16 133 PRO A N 1
ATOM 1002 C CA . PRO A 1 133 ? 28.891 -36.25 -26.516 1 55.16 133 PRO A CA 1
ATOM 1003 C C . PRO A 1 133 ? 28.531 -35.406 -25.297 1 55.16 133 PRO A C 1
ATOM 1005 O O . PRO A 1 133 ? 27.422 -35.562 -24.75 1 55.16 133 PRO A O 1
ATOM 1008 N N . VAL A 1 134 ? 29.438 -35 -24.641 1 67.31 134 VAL A N 1
ATOM 1009 C CA . VAL A 1 134 ? 29.328 -34.094 -23.5 1 67.31 134 VAL A CA 1
ATOM 1010 C C . VAL A 1 134 ? 28.547 -32.844 -23.906 1 67.31 134 VAL A C 1
ATOM 1012 O O . VAL A 1 134 ? 28.859 -32.219 -24.938 1 67.31 134 VAL A O 1
ATOM 1015 N N . PRO A 1 135 ? 27.328 -32.688 -23.312 1 78 135 PRO A N 1
ATOM 1016 C CA . PRO A 1 135 ? 26.562 -31.484 -23.625 1 78 135 PRO A CA 1
ATOM 1017 C C . PRO A 1 135 ? 27.422 -30.219 -23.625 1 78 135 PRO A C 1
ATOM 1019 O O . PRO A 1 135 ? 28.422 -30.156 -22.906 1 78 135 PRO A O 1
ATOM 1022 N N . ALA A 1 136 ? 27.062 -29.359 -24.516 1 84.81 136 ALA A N 1
ATOM 1023 C CA . ALA A 1 136 ? 27.781 -28.094 -24.672 1 84.81 136 ALA A CA 1
ATOM 1024 C C . ALA A 1 136 ? 27.922 -27.391 -23.328 1 84.81 136 ALA A C 1
ATOM 1026 O O . ALA A 1 136 ? 28.891 -26.672 -23.109 1 84.81 136 ALA A O 1
ATOM 1027 N N . LEU A 1 137 ? 27.016 -27.656 -22.469 1 90.62 137 LEU A N 1
ATOM 1028 C CA . LEU A 1 137 ? 27.031 -27.031 -21.156 1 90.62 137 LEU A CA 1
ATOM 1029 C C . LEU A 1 137 ? 28.25 -27.469 -20.359 1 90.62 137 LEU A C 1
ATOM 1031 O O . LEU A 1 137 ? 28.906 -26.656 -19.703 1 90.62 137 LEU A O 1
ATOM 1035 N N . PHE A 1 138 ? 28.609 -28.703 -20.422 1 91.12 138 PHE A N 1
ATOM 1036 C CA . PHE A 1 138 ? 29.766 -29.219 -19.703 1 91.12 138 PHE A CA 1
ATOM 1037 C C . PHE A 1 138 ? 31.062 -28.703 -20.297 1 91.12 138 PHE A C 1
ATOM 1039 O O . PHE A 1 138 ? 32.031 -28.484 -19.594 1 91.12 138 PHE A O 1
ATOM 1046 N N . GLU A 1 139 ? 30.984 -28.453 -21.609 1 90.5 139 GLU A N 1
ATOM 1047 C CA . GLU A 1 139 ? 32.156 -27.875 -22.281 1 90.5 139 GLU A CA 1
ATOM 1048 C C . GLU A 1 139 ? 32.406 -26.453 -21.781 1 90.5 139 GLU A C 1
ATOM 1050 O O . GLU A 1 139 ? 33.531 -26.078 -21.469 1 90.5 139 GLU A O 1
ATOM 1055 N N . ARG A 1 140 ? 31.375 -25.719 -21.734 1 93.5 140 ARG A N 1
ATOM 1056 C CA . ARG A 1 140 ? 31.484 -24.344 -21.266 1 93.5 140 ARG A CA 1
ATOM 1057 C C . ARG A 1 140 ? 31.938 -24.297 -19.812 1 93.5 140 ARG A C 1
ATOM 1059 O O . ARG A 1 140 ? 32.781 -23.469 -19.453 1 93.5 140 ARG A O 1
ATOM 1066 N N . LEU A 1 141 ? 31.406 -25.234 -19.047 1 93.5 141 LEU A N 1
ATOM 1067 C CA . LEU A 1 141 ? 31.797 -25.297 -17.641 1 93.5 141 LEU A CA 1
ATOM 1068 C C . LEU A 1 141 ? 33.25 -25.719 -17.5 1 93.5 141 LEU A C 1
ATOM 1070 O O . LEU A 1 141 ? 34 -25.203 -16.656 1 93.5 141 LEU A O 1
ATOM 1074 N N . GLY A 1 142 ? 33.625 -26.625 -18.297 1 92.69 142 GLY A N 1
ATOM 1075 C CA . GLY A 1 142 ? 35.031 -27.047 -18.312 1 92.69 142 GLY A CA 1
ATOM 1076 C C . GLY A 1 142 ? 36 -25.922 -18.609 1 92.69 142 GLY A C 1
ATOM 1077 O O . GLY A 1 142 ? 37.031 -25.812 -17.953 1 92.69 142 GLY A O 1
ATOM 1078 N N . LYS A 1 143 ? 35.594 -25.172 -19.562 1 91.56 143 LYS A N 1
ATOM 1079 C CA . LYS A 1 143 ? 36.438 -24.031 -19.922 1 91.56 143 LYS A CA 1
ATOM 1080 C C . LYS A 1 143 ? 36.562 -23.047 -18.75 1 91.56 143 LYS A C 1
ATOM 1082 O O . LYS A 1 143 ? 37.656 -22.547 -18.469 1 91.56 143 LYS A O 1
ATOM 1087 N N . GLU A 1 144 ? 35.469 -22.812 -18.109 1 91.38 144 GLU A N 1
ATOM 1088 C CA . GLU A 1 144 ? 35.438 -21.859 -17 1 91.38 144 GLU A CA 1
ATOM 1089 C C . GLU A 1 144 ? 36.25 -22.375 -15.812 1 91.38 144 GLU A C 1
ATOM 1091 O O . GLU A 1 144 ? 36.875 -21.594 -15.086 1 91.38 144 GLU A O 1
ATOM 1096 N N . LEU A 1 145 ? 36.281 -23.703 -15.648 1 91.5 145 LEU A N 1
ATOM 1097 C CA . LEU A 1 145 ? 36.938 -24.328 -14.516 1 91.5 145 LEU A CA 1
ATOM 1098 C C . LEU A 1 145 ? 38.344 -24.812 -14.906 1 91.5 145 LEU A C 1
ATOM 1100 O O . LEU A 1 145 ? 39.094 -25.312 -14.07 1 91.5 145 LEU A O 1
ATOM 1104 N N . ALA A 1 146 ? 38.656 -24.719 -16.172 1 91.5 146 ALA A N 1
ATOM 1105 C CA . ALA A 1 146 ? 39.938 -25.156 -16.719 1 91.5 146 ALA A CA 1
ATOM 1106 C C . ALA A 1 146 ? 40.125 -26.656 -16.531 1 91.5 146 ALA A C 1
ATOM 1108 O O . ALA A 1 146 ? 41.156 -27.109 -16.062 1 91.5 146 ALA A O 1
ATOM 1109 N N . VAL A 1 147 ? 39.094 -27.344 -16.781 1 92.94 147 VAL A N 1
ATOM 1110 C CA . VAL A 1 147 ? 39.125 -28.812 -16.75 1 92.94 147 VAL A CA 1
ATOM 1111 C C . VAL A 1 147 ? 38.406 -29.375 -17.969 1 92.94 147 VAL A C 1
ATOM 1113 O O . VAL A 1 147 ? 37.75 -28.641 -18.703 1 92.94 147 VAL A O 1
ATOM 1116 N N . SER A 1 148 ? 38.656 -30.656 -18.203 1 92.44 148 SER A N 1
ATOM 1117 C CA . SER A 1 148 ? 37.906 -31.328 -19.281 1 92.44 148 SER A CA 1
ATOM 1118 C C . SER A 1 148 ? 36.438 -31.469 -18.922 1 92.44 148 SER A C 1
ATOM 1120 O O . SER A 1 148 ? 36.062 -31.516 -17.75 1 92.44 148 SER A O 1
ATOM 1122 N N . PRO A 1 149 ? 35.594 -31.422 -19.906 1 91 149 PRO A N 1
ATOM 1123 C CA . PRO A 1 149 ? 34.156 -31.5 -19.672 1 91 149 PRO A CA 1
ATOM 1124 C C . PRO A 1 149 ? 33.75 -32.656 -18.781 1 91 149 PRO A C 1
ATOM 1126 O O . PRO A 1 149 ? 32.812 -32.562 -17.969 1 91 149 PRO A O 1
ATOM 1129 N N . GLY A 1 150 ? 34.375 -33.719 -18.859 1 89 150 GLY A N 1
ATOM 1130 C CA . GLY A 1 150 ? 34.094 -34.906 -18.047 1 89 150 GLY A CA 1
ATOM 1131 C C . GLY A 1 150 ? 34.531 -34.75 -16.594 1 89 150 GLY A C 1
ATOM 1132 O O . GLY A 1 150 ? 34.062 -35.5 -15.727 1 89 150 GLY A O 1
ATOM 1133 N N . GLU A 1 151 ? 35.344 -33.812 -16.328 1 92.38 151 GLU A N 1
ATOM 1134 C CA . GLU A 1 151 ? 35.906 -33.656 -15 1 92.38 151 GLU A CA 1
ATOM 1135 C C . GLU A 1 151 ? 35.219 -32.5 -14.25 1 92.38 151 GLU A C 1
ATOM 1137 O O . GLU A 1 151 ? 35.562 -32.25 -13.094 1 92.38 151 GLU A O 1
ATOM 1142 N N . VAL A 1 152 ? 34.281 -31.938 -14.859 1 92.62 152 VAL A N 1
ATOM 1143 C CA . VAL A 1 152 ? 33.625 -30.75 -14.297 1 92.62 152 VAL A CA 1
ATOM 1144 C C . VAL A 1 152 ? 33.031 -31.094 -12.938 1 92.62 152 VAL A C 1
ATOM 1146 O O . VAL A 1 152 ? 33.312 -30.422 -11.945 1 92.62 152 VAL A O 1
ATOM 1149 N N . VAL A 1 153 ? 32.281 -32.125 -12.828 1 93.12 153 VAL A N 1
ATOM 1150 C CA . VAL A 1 153 ? 31.578 -32.5 -11.609 1 93.12 153 VAL A CA 1
ATOM 1151 C C . VAL A 1 153 ? 32.562 -32.906 -10.523 1 93.12 153 VAL A C 1
ATOM 1153 O O . VAL A 1 153 ? 32.406 -32.531 -9.359 1 93.12 153 VAL A O 1
ATOM 1156 N N . ALA A 1 154 ? 33.562 -33.594 -10.93 1 91.88 154 ALA A N 1
ATOM 1157 C CA . ALA A 1 154 ? 34.594 -34.031 -9.992 1 91.88 154 ALA A CA 1
ATOM 1158 C C . ALA A 1 154 ? 35.344 -32.844 -9.406 1 91.88 154 ALA A C 1
ATOM 1160 O O . ALA A 1 154 ? 35.656 -32.812 -8.211 1 91.88 154 ALA A O 1
ATOM 1161 N N . ARG A 1 155 ? 35.562 -31.891 -10.219 1 92.12 155 ARG A N 1
ATOM 1162 C CA . ARG A 1 155 ? 36.281 -30.672 -9.781 1 92.12 155 ARG A CA 1
ATOM 1163 C C . ARG A 1 155 ? 35.438 -29.891 -8.789 1 92.12 155 ARG A C 1
ATOM 1165 O O . ARG A 1 155 ? 35.938 -29.391 -7.789 1 92.12 155 ARG A O 1
ATOM 1172 N N . LEU A 1 156 ? 34.156 -29.828 -9.039 1 92.5 156 LEU A N 1
ATOM 1173 C CA . LEU A 1 156 ? 33.25 -29.031 -8.219 1 92.5 156 LEU A CA 1
ATOM 1174 C C . LEU A 1 156 ? 33 -29.719 -6.879 1 92.5 156 LEU A C 1
ATOM 1176 O O . LEU A 1 156 ? 32.688 -29.047 -5.891 1 92.5 156 LEU A O 1
ATOM 1180 N N . THR A 1 157 ? 33.188 -31.031 -6.773 1 92.5 157 THR A N 1
ATOM 1181 C CA . THR A 1 157 ? 32.875 -31.766 -5.551 1 92.5 157 THR A CA 1
ATOM 1182 C C . THR A 1 157 ? 34.125 -32.219 -4.852 1 92.5 157 THR A C 1
ATOM 1184 O O . THR A 1 157 ? 34.062 -33.031 -3.916 1 92.5 157 THR A O 1
ATOM 1187 N N . ASP A 1 158 ? 35.219 -31.719 -5.332 1 89.38 158 ASP A N 1
ATOM 1188 C CA . ASP A 1 158 ? 36.469 -32.094 -4.715 1 89.38 158 ASP A CA 1
ATOM 1189 C C . ASP A 1 158 ? 36.531 -31.609 -3.266 1 89.38 158 ASP A C 1
ATOM 1191 O O . ASP A 1 158 ? 36.469 -30.406 -2.996 1 89.38 158 ASP A O 1
ATOM 1195 N N . ARG A 1 159 ? 36.812 -32.5 -2.299 1 85.88 159 ARG A N 1
ATOM 1196 C CA . ARG A 1 159 ? 36.812 -32.188 -0.87 1 85.88 159 ARG A CA 1
ATOM 1197 C C . ARG A 1 159 ? 38 -31.281 -0.505 1 85.88 159 ARG A C 1
ATOM 1199 O O . ARG A 1 159 ? 37.938 -30.547 0.484 1 85.88 159 ARG A O 1
ATOM 1206 N N . ARG A 1 160 ? 38.969 -31.391 -1.33 1 82.5 160 ARG A N 1
ATOM 1207 C CA . ARG A 1 160 ? 40.156 -30.609 -1.031 1 82.5 160 ARG A CA 1
ATOM 1208 C C . ARG A 1 160 ? 39.969 -29.156 -1.449 1 82.5 160 ARG A C 1
ATOM 1210 O O . ARG A 1 160 ? 40.688 -28.266 -0.979 1 82.5 160 ARG A O 1
ATOM 1217 N N . GLY A 1 161 ? 38.969 -28.938 -2.273 1 78.88 161 GLY A N 1
ATOM 1218 C CA . GLY A 1 161 ? 38.75 -27.594 -2.762 1 78.88 161 GLY A CA 1
ATOM 1219 C C . GLY A 1 161 ? 37.969 -26.719 -1.778 1 78.88 161 GLY A C 1
ATOM 1220 O O . GLY A 1 161 ? 37.125 -27.219 -1.035 1 78.88 161 GLY A O 1
ATOM 1221 N N . ARG A 1 162 ? 38.375 -25.5 -1.694 1 77.69 162 ARG A N 1
ATOM 1222 C CA . ARG A 1 162 ? 37.719 -24.578 -0.765 1 77.69 162 ARG A CA 1
ATOM 1223 C C . ARG A 1 162 ? 36.656 -23.766 -1.466 1 77.69 162 ARG A C 1
ATOM 1225 O O . ARG A 1 162 ? 35.75 -23.234 -0.817 1 77.69 162 ARG A O 1
ATOM 1232 N N . TRP A 1 163 ? 36.719 -23.891 -2.779 1 83.88 163 TRP A N 1
ATOM 1233 C CA . TRP A 1 163 ? 35.781 -23.062 -3.537 1 83.88 163 TRP A CA 1
ATOM 1234 C C . TRP A 1 163 ? 34.5 -23.828 -3.811 1 83.88 163 TRP A C 1
ATOM 1236 O O . TRP A 1 163 ? 34.531 -24.875 -4.473 1 83.88 163 TRP A O 1
ATOM 1246 N N . ARG A 1 164 ? 33.406 -23.391 -3.18 1 87.75 164 ARG A N 1
ATOM 1247 C CA . ARG A 1 164 ? 32.094 -23.984 -3.35 1 87.75 164 ARG A CA 1
ATOM 1248 C C . ARG A 1 164 ? 31.109 -22.969 -3.898 1 87.75 164 ARG A C 1
ATOM 1250 O O . ARG A 1 164 ? 30.266 -22.453 -3.156 1 87.75 164 ARG A O 1
ATOM 1257 N N . PRO A 1 165 ? 31.125 -22.812 -5.215 1 93.19 165 PRO A N 1
ATOM 1258 C CA . PRO A 1 165 ? 30.359 -21.703 -5.793 1 93.19 165 PRO A CA 1
ATOM 1259 C C . PRO A 1 165 ? 28.891 -22.062 -6.012 1 93.19 165 PRO A C 1
ATOM 1261 O O . PRO A 1 165 ? 28.531 -23.25 -6.043 1 93.19 165 PRO A O 1
ATOM 1264 N N . VAL A 1 166 ? 28.141 -21.078 -6.031 1 96.81 166 VAL A N 1
ATOM 1265 C CA . VAL A 1 166 ? 26.812 -21.188 -6.641 1 96.81 166 VAL A CA 1
ATOM 1266 C C . VAL A 1 166 ? 26.938 -21.031 -8.156 1 96.81 166 VAL A C 1
ATOM 1268 O O . VAL A 1 166 ? 27.406 -20 -8.648 1 96.81 166 VAL A O 1
ATOM 1271 N N . ILE A 1 167 ? 26.547 -22.062 -8.828 1 97 167 ILE A N 1
ATOM 1272 C CA . ILE A 1 167 ? 26.625 -22.062 -10.289 1 97 167 ILE A CA 1
ATOM 1273 C C . ILE A 1 167 ? 25.312 -21.562 -10.883 1 97 167 ILE A C 1
ATOM 1275 O O . ILE A 1 167 ? 24.281 -22.219 -10.734 1 97 167 ILE A O 1
ATOM 1279 N N . GLY A 1 168 ? 25.406 -20.438 -11.562 1 97.81 168 GLY A N 1
ATOM 1280 C CA . GLY A 1 168 ? 24.219 -19.844 -12.164 1 97.81 168 GLY A CA 1
ATOM 1281 C C . GLY A 1 168 ? 24.016 -20.266 -13.609 1 97.81 168 GLY A C 1
ATOM 1282 O O . GLY A 1 168 ? 24.953 -20.203 -14.414 1 97.81 168 GLY A O 1
ATOM 1283 N N . LEU A 1 169 ? 22.766 -20.672 -13.906 1 96.94 169 LEU A N 1
ATOM 1284 C CA . LEU A 1 169 ? 22.438 -21.078 -15.273 1 96.94 169 LEU A CA 1
ATOM 1285 C C . LEU A 1 169 ? 21.156 -20.406 -15.742 1 96.94 169 LEU A C 1
ATOM 1287 O O . LEU A 1 169 ? 20.172 -20.359 -15 1 96.94 169 LEU A O 1
ATOM 1291 N N . ARG A 1 170 ? 21.219 -19.891 -16.938 1 96.81 170 ARG A N 1
ATOM 1292 C CA . ARG A 1 170 ? 20.031 -19.438 -17.656 1 96.81 170 ARG A CA 1
ATOM 1293 C C . ARG A 1 170 ? 19.5 -20.516 -18.578 1 96.81 170 ARG A C 1
ATOM 1295 O O . ARG A 1 170 ? 19.969 -20.656 -19.719 1 96.81 170 ARG A O 1
ATOM 1302 N N . ALA A 1 171 ? 18.453 -21.125 -18.156 1 96.12 171 ALA A N 1
ATOM 1303 C CA . ALA A 1 171 ? 17.969 -22.281 -18.906 1 96.12 171 ALA A CA 1
ATOM 1304 C C . ALA A 1 171 ? 17.406 -21.844 -20.25 1 96.12 171 ALA A C 1
ATOM 1306 O O . ALA A 1 171 ? 17.453 -22.609 -21.219 1 96.12 171 ALA A O 1
ATOM 1307 N N . TRP A 1 172 ? 16.828 -20.625 -20.328 1 95.19 172 TRP A N 1
ATOM 1308 C CA . TRP A 1 172 ? 16.188 -20.188 -21.562 1 95.19 172 TRP A CA 1
ATOM 1309 C C . TRP A 1 172 ? 17.219 -19.906 -22.641 1 95.19 172 TRP A C 1
ATOM 1311 O O . TRP A 1 172 ? 16.875 -19.75 -23.812 1 95.19 172 TRP A O 1
ATOM 1321 N N . ARG A 1 173 ? 18.453 -19.922 -22.297 1 93.88 173 ARG A N 1
ATOM 1322 C CA . ARG A 1 173 ? 19.516 -19.672 -23.25 1 93.88 173 ARG A CA 1
ATOM 1323 C C . ARG A 1 173 ? 20.188 -20.969 -23.672 1 93.88 173 ARG A C 1
ATOM 1325 O O . ARG A 1 173 ? 21.062 -20.969 -24.547 1 93.88 173 ARG A O 1
ATOM 1332 N N . GLU A 1 174 ? 19.844 -22.062 -23.031 1 91.5 174 GLU A N 1
ATOM 1333 C CA . GLU A 1 174 ? 20.453 -23.344 -23.344 1 91.5 174 GLU A CA 1
ATOM 1334 C C . GLU A 1 174 ? 19.859 -23.953 -24.609 1 91.5 174 GLU A C 1
ATOM 1336 O O . GLU A 1 174 ? 18.641 -23.938 -24.797 1 91.5 174 GLU A O 1
ATOM 1341 N N . PRO A 1 175 ? 20.719 -24.344 -25.469 1 83.56 175 PRO A N 1
ATOM 1342 C CA . PRO A 1 175 ? 20.25 -24.922 -26.719 1 83.56 175 PRO A CA 1
ATOM 1343 C C . PRO A 1 175 ? 19.562 -26.281 -26.531 1 83.56 175 PRO A C 1
ATOM 1345 O O . PRO A 1 175 ? 19.672 -26.875 -25.469 1 83.56 175 PRO A O 1
ATOM 1348 N N . GLU A 1 176 ? 18.734 -26.594 -27.594 1 76.69 176 GLU A N 1
ATOM 1349 C CA . GLU A 1 176 ? 18.141 -27.938 -27.609 1 76.69 176 GLU A CA 1
ATOM 1350 C C . GLU A 1 176 ? 19.219 -29 -27.797 1 76.69 176 GLU A C 1
ATOM 1352 O O . GLU A 1 176 ? 20.141 -28.828 -28.594 1 76.69 176 GLU A O 1
ATOM 1357 N N . ASP A 1 177 ? 19.484 -29.797 -26.906 1 61.59 177 ASP A N 1
ATOM 1358 C CA . ASP A 1 177 ? 20.484 -30.859 -27.016 1 61.59 177 ASP A CA 1
ATOM 1359 C C . ASP A 1 177 ? 20.188 -31.766 -28.203 1 61.59 177 ASP A C 1
ATOM 1361 O O . ASP A 1 177 ? 19.078 -32.281 -28.344 1 61.59 177 ASP A O 1
ATOM 1365 N N . SER A 1 178 ? 20.75 -31.438 -29.406 1 51.28 178 SER A N 1
ATOM 1366 C CA . SER A 1 178 ? 20.609 -32.312 -30.562 1 51.28 178 SER A CA 1
ATOM 1367 C C . SER A 1 178 ? 20.906 -33.781 -30.188 1 51.28 178 SER A C 1
ATOM 1369 O O . SER A 1 178 ? 20.938 -34.656 -31.062 1 51.28 178 SER A O 1
ATOM 1371 N N . GLY A 1 179 ? 21.391 -34.062 -29.109 1 47.06 179 GLY A N 1
ATOM 1372 C CA . GLY A 1 179 ? 21.906 -35.438 -29 1 47.06 179 GLY A CA 1
ATOM 1373 C C . GLY A 1 179 ? 20.797 -36.469 -29.016 1 47.06 179 GLY A C 1
ATOM 1374 O O . GLY A 1 179 ? 19.656 -36.188 -28.641 1 47.06 179 GLY A O 1
ATOM 1375 N N . GLN A 1 180 ? 20.844 -37.406 -29.938 1 43.16 180 GLN A N 1
ATOM 1376 C CA . GLN A 1 180 ? 20.109 -38.656 -30.062 1 43.16 180 GLN A CA 1
ATOM 1377 C C . GLN A 1 180 ? 19.859 -39.281 -28.703 1 43.16 180 GLN A C 1
ATOM 1379 O O . GLN A 1 180 ? 20.734 -39.312 -27.844 1 43.16 180 GLN A O 1
ATOM 1384 N N . PRO A 1 181 ? 18.609 -39.469 -28.359 1 43 181 PRO A N 1
ATOM 1385 C CA . PRO A 1 181 ? 18.375 -40.188 -27.109 1 43 181 PRO A CA 1
ATOM 1386 C C . PRO A 1 181 ? 19.359 -41.344 -26.891 1 43 181 PRO A C 1
ATOM 1388 O O . PRO A 1 181 ? 19.828 -41.938 -27.859 1 43 181 PRO A O 1
ATOM 1391 N N . ALA A 1 182 ? 20.141 -41.344 -25.953 1 37.78 182 ALA A N 1
ATOM 1392 C CA . ALA A 1 182 ? 20.859 -42.594 -25.75 1 37.78 182 ALA A CA 1
ATOM 1393 C C . ALA A 1 182 ? 19.922 -43.812 -25.922 1 37.78 182 ALA A C 1
ATOM 1395 O O . ALA A 1 182 ? 18.734 -43.719 -25.625 1 37.78 182 ALA A O 1
ATOM 1396 N N . PRO A 1 183 ? 20.25 -44.781 -26.703 1 35 183 PRO A N 1
ATOM 1397 C CA . PRO A 1 183 ? 19.516 -46.062 -26.625 1 35 183 PRO A CA 1
ATOM 1398 C C . PRO A 1 183 ? 19.438 -46.594 -25.188 1 35 183 PRO A C 1
ATOM 1400 O O . PRO A 1 183 ? 20.469 -46.812 -24.562 1 35 183 PRO A O 1
ATOM 1403 N N . GLY A 1 184 ? 18.266 -46.625 -24.531 1 39.81 184 GLY A N 1
ATOM 1404 C CA . GLY A 1 184 ? 17.797 -47.156 -23.266 1 39.81 184 GLY A CA 1
ATOM 1405 C C . GLY A 1 184 ? 17.516 -46.062 -22.234 1 39.81 184 GLY A C 1
ATOM 1406 O O . GLY A 1 184 ? 17.047 -46.375 -21.141 1 39.81 184 GLY A O 1
ATOM 1407 N N . GLY A 1 185 ? 18.359 -44.906 -22.125 1 40 185 GLY A N 1
ATOM 1408 C CA . GLY A 1 185 ? 18.047 -43.906 -21.094 1 40 185 GLY A CA 1
ATOM 1409 C C . GLY A 1 185 ? 16.859 -43.031 -21.453 1 40 185 GLY A C 1
ATOM 1410 O O . GLY A 1 185 ? 16.406 -43.031 -22.609 1 40 185 GLY A O 1
ATOM 1411 N N . PRO A 1 186 ? 16.094 -42.625 -20.469 1 43.16 186 PRO A N 1
ATOM 1412 C CA . PRO A 1 186 ? 14.93 -41.812 -20.828 1 43.16 186 PRO A CA 1
ATOM 1413 C C . PRO A 1 186 ? 15.266 -40.719 -21.859 1 43.16 186 PRO A C 1
ATOM 1415 O O . PRO A 1 186 ? 16.422 -40.281 -21.953 1 43.16 186 PRO A O 1
ATOM 1418 N N . PRO A 1 187 ? 14.586 -40.594 -22.969 1 44.69 187 PRO A N 1
ATOM 1419 C CA . PRO A 1 187 ? 14.766 -39.594 -24.031 1 44.69 187 PRO A CA 1
ATOM 1420 C C . PRO A 1 187 ? 15.172 -38.219 -23.5 1 44.69 187 PRO A C 1
ATOM 1422 O O . PRO A 1 187 ? 14.312 -37.438 -23.109 1 44.69 187 PRO A O 1
ATOM 1425 N N . GLY A 1 188 ? 16.172 -38.062 -22.703 1 47.78 188 GLY A N 1
ATOM 1426 C CA . GLY A 1 188 ? 16.578 -36.781 -22.156 1 47.78 188 GLY A CA 1
ATOM 1427 C C . GLY A 1 188 ? 17.016 -35.781 -23.234 1 47.78 188 GLY A C 1
ATOM 1428 O O . GLY A 1 188 ? 17.734 -34.844 -22.938 1 47.78 188 GLY A O 1
ATOM 1429 N N . GLY A 1 189 ? 17.047 -36.125 -24.453 1 55.88 189 GLY A N 1
ATOM 1430 C CA . GLY A 1 189 ? 17.703 -35.281 -25.438 1 55.88 189 GLY A CA 1
ATOM 1431 C C . GLY A 1 189 ? 16.953 -34.031 -25.734 1 55.88 189 GLY A C 1
ATOM 1432 O O . GLY A 1 189 ? 17.297 -33.281 -26.656 1 55.88 189 GLY A O 1
ATOM 1433 N N . GLY A 1 190 ? 15.891 -33.719 -25 1 71.25 190 GLY A N 1
ATOM 1434 C CA . GLY A 1 190 ? 15.086 -32.562 -25.375 1 71.25 190 GLY A CA 1
ATOM 1435 C C . GLY A 1 190 ? 15.508 -31.297 -24.656 1 71.25 190 GLY A C 1
ATOM 1436 O O . GLY A 1 190 ? 16.594 -31.234 -24.078 1 71.25 190 GLY A O 1
ATOM 1437 N N . ARG A 1 191 ? 14.883 -30.25 -24.938 1 83.44 191 ARG A N 1
ATOM 1438 C CA . ARG A 1 191 ? 15.141 -28.953 -24.312 1 83.44 191 ARG A CA 1
ATOM 1439 C C . ARG A 1 191 ? 15.281 -29.094 -22.812 1 83.44 191 ARG A C 1
ATOM 1441 O O . ARG A 1 191 ? 14.438 -29.719 -22.156 1 83.44 191 ARG A O 1
ATOM 1448 N N . GLY A 1 192 ? 16.5 -28.672 -22.297 1 89.62 192 GLY A N 1
ATOM 1449 C CA . GLY A 1 192 ? 16.766 -28.703 -20.875 1 89.62 192 GLY A CA 1
ATOM 1450 C C . GLY A 1 192 ? 17.484 -29.953 -20.422 1 89.62 192 GLY A C 1
ATOM 1451 O O . GLY A 1 192 ? 17.766 -30.125 -19.234 1 89.62 192 GLY A O 1
ATOM 1452 N N . GLY A 1 193 ? 17.766 -30.859 -21.312 1 88.25 193 GLY A N 1
ATOM 1453 C CA . GLY A 1 193 ? 18.422 -32.094 -20.984 1 88.25 193 GLY A CA 1
ATOM 1454 C C . GLY A 1 193 ? 19.781 -31.906 -20.344 1 88.25 193 GLY A C 1
ATOM 1455 O O . GLY A 1 193 ? 20.141 -32.625 -19.391 1 88.25 193 GLY A O 1
ATOM 1456 N N . ALA A 1 194 ? 20.469 -30.969 -20.906 1 89.94 194 ALA A N 1
ATOM 1457 C CA . ALA A 1 194 ? 21.797 -30.688 -20.359 1 89.94 194 ALA A CA 1
ATOM 1458 C C . ALA A 1 194 ? 21.703 -30.203 -18.922 1 89.94 194 ALA A C 1
ATOM 1460 O O . ALA A 1 194 ? 22.531 -30.594 -18.078 1 89.94 194 ALA A O 1
ATOM 1461 N N . VAL A 1 195 ? 20.734 -29.422 -18.641 1 91.88 195 VAL A N 1
ATOM 1462 C CA . VAL A 1 195 ? 20.516 -28.891 -17.297 1 91.88 195 VAL A CA 1
ATOM 1463 C C . VAL A 1 195 ? 20.156 -30.031 -16.359 1 91.88 195 VAL A C 1
ATOM 1465 O O . VAL A 1 195 ? 20.672 -30.109 -15.234 1 91.88 195 VAL A O 1
ATOM 1468 N N . GLU A 1 196 ? 19.266 -30.828 -16.812 1 92.81 196 GLU A N 1
ATOM 1469 C CA . GLU A 1 196 ? 18.844 -31.984 -16.016 1 92.81 196 GLU A CA 1
ATOM 1470 C C . GLU A 1 196 ? 20.031 -32.906 -15.688 1 92.81 196 GLU A C 1
ATOM 1472 O O . GLU A 1 196 ? 20.188 -33.312 -14.547 1 92.81 196 GLU A O 1
ATOM 1477 N N . ARG A 1 197 ? 20.812 -33.125 -16.625 1 91.5 197 ARG A N 1
ATOM 1478 C CA . ARG A 1 197 ? 21.984 -34 -16.438 1 91.5 197 ARG A CA 1
ATOM 1479 C C . ARG A 1 197 ? 22.953 -33.406 -15.438 1 91.5 197 ARG A C 1
ATOM 1481 O O . ARG A 1 197 ? 23.5 -34.125 -14.594 1 91.5 197 ARG A O 1
ATOM 1488 N N . LEU A 1 198 ? 23.172 -32.188 -15.594 1 92.5 198 LEU A N 1
ATOM 1489 C CA . LEU A 1 198 ? 24.094 -31.516 -14.672 1 92.5 198 LEU A CA 1
ATOM 1490 C C . LEU A 1 198 ? 23.562 -31.578 -13.242 1 92.5 198 LEU A C 1
ATOM 1492 O O . LEU A 1 198 ? 24.312 -31.891 -12.312 1 92.5 198 LEU A O 1
ATOM 1496 N N . LEU A 1 199 ? 22.281 -31.312 -13.062 1 93 199 LEU A N 1
ATOM 1497 C CA . LEU A 1 199 ? 21.672 -31.328 -11.742 1 93 199 LEU A CA 1
ATOM 1498 C C . LEU A 1 199 ? 21.766 -32.719 -11.117 1 93 199 LEU A C 1
ATOM 1500 O O . LEU A 1 199 ? 22.156 -32.844 -9.953 1 93 199 LEU A O 1
ATOM 1504 N N . ARG A 1 200 ? 21.516 -33.688 -11.891 1 90.12 200 ARG A N 1
ATOM 1505 C CA . ARG A 1 200 ? 21.547 -35.062 -11.391 1 90.12 200 ARG A CA 1
ATOM 1506 C C . ARG A 1 200 ? 22.969 -35.5 -11.086 1 90.12 200 ARG A C 1
ATOM 1508 O O . ARG A 1 200 ? 23.219 -36.125 -10.047 1 90.12 200 ARG A O 1
ATOM 1515 N N . SER A 1 201 ? 23.828 -35.156 -12.023 1 92.19 201 SER A N 1
ATOM 1516 C CA . SER A 1 201 ? 25.219 -35.562 -11.844 1 92.19 201 SER A CA 1
ATOM 1517 C C . SER A 1 201 ? 25.828 -34.875 -10.617 1 92.19 201 SER A C 1
ATOM 1519 O O . SER A 1 201 ? 26.547 -35.5 -9.844 1 92.19 201 SER A O 1
ATOM 1521 N N . LEU A 1 202 ? 25.547 -33.656 -10.484 1 92.12 202 LEU A N 1
ATOM 1522 C CA . LEU A 1 202 ? 26.078 -32.906 -9.352 1 92.12 202 LEU A CA 1
ATOM 1523 C C . LEU A 1 202 ? 25.516 -33.438 -8.039 1 92.12 202 LEU A C 1
ATOM 1525 O O . LEU A 1 202 ? 26.25 -33.594 -7.062 1 92.12 202 LEU A O 1
ATOM 1529 N N . THR A 1 203 ? 24.219 -33.688 -7.977 1 90.5 203 THR A N 1
ATOM 1530 C CA . THR A 1 203 ? 23.562 -34.188 -6.773 1 90.5 203 THR A CA 1
ATOM 1531 C C . THR A 1 203 ? 24.125 -35.562 -6.379 1 90.5 203 THR A C 1
ATOM 1533 O O . THR A 1 203 ? 24.391 -35.812 -5.203 1 90.5 203 THR A O 1
ATOM 1536 N N . ALA A 1 204 ? 24.312 -36.344 -7.352 1 91 204 ALA A N 1
ATOM 1537 C CA . ALA A 1 204 ? 24.875 -37.656 -7.105 1 91 204 ALA A CA 1
ATOM 1538 C C . ALA A 1 204 ? 26.312 -37.562 -6.582 1 91 204 ALA A C 1
ATOM 1540 O O . ALA A 1 204 ? 26.688 -38.25 -5.645 1 91 204 ALA A O 1
ATOM 1541 N N . ALA A 1 205 ? 27.062 -36.719 -7.176 1 92.56 205 ALA A N 1
ATOM 1542 C CA . ALA A 1 205 ? 28.453 -36.562 -6.793 1 92.56 205 ALA A CA 1
ATOM 1543 C C . ALA A 1 205 ? 28.562 -36 -5.375 1 92.56 205 ALA A C 1
ATOM 1545 O O . ALA A 1 205 ? 29.469 -36.375 -4.625 1 92.56 205 ALA A O 1
ATOM 1546 N N . VAL A 1 206 ? 27.734 -35.125 -5.031 1 91.62 206 VAL A N 1
ATOM 1547 C CA . VAL A 1 206 ? 27.734 -34.531 -3.695 1 91.62 206 VAL A CA 1
ATOM 1548 C C . VAL A 1 206 ? 27.406 -35.594 -2.658 1 91.62 206 VAL A C 1
ATOM 1550 O O . VAL A 1 206 ? 28.016 -35.656 -1.593 1 91.62 206 VAL A O 1
ATOM 1553 N N . LYS A 1 207 ? 26.438 -36.406 -3 1 88.62 207 LYS A N 1
ATOM 1554 C CA . LYS A 1 207 ? 26.062 -37.5 -2.109 1 88.62 207 LYS A CA 1
ATOM 1555 C C . LYS A 1 207 ? 27.219 -38.5 -1.945 1 88.62 207 LYS A C 1
ATOM 1557 O O . LYS A 1 207 ? 27.516 -38.906 -0.83 1 88.62 207 LYS A O 1
ATOM 1562 N N . ASP A 1 208 ? 27.859 -38.781 -2.957 1 91.19 208 ASP A N 1
ATOM 1563 C CA . ASP A 1 208 ? 28.984 -39.719 -2.949 1 91.19 208 ASP A CA 1
ATOM 1564 C C . ASP A 1 208 ? 30.156 -39.156 -2.15 1 91.19 208 ASP A C 1
ATOM 1566 O O . ASP A 1 208 ? 30.844 -39.906 -1.439 1 91.19 208 ASP A O 1
ATOM 1570 N N . ALA A 1 209 ? 30.375 -37.938 -2.332 1 89.81 209 ALA A N 1
ATOM 1571 C CA . ALA A 1 209 ? 31.5 -37.281 -1.649 1 89.81 209 ALA A CA 1
ATOM 1572 C C . ALA A 1 209 ? 31.172 -37.031 -0.182 1 89.81 209 ALA A C 1
ATOM 1574 O O . ALA A 1 209 ? 32.062 -36.75 0.621 1 89.81 209 ALA A O 1
ATOM 1575 N N . GLY A 1 210 ? 29.875 -37.062 0.211 1 88.56 210 GLY A N 1
ATOM 1576 C CA . GLY A 1 210 ? 29.453 -36.844 1.586 1 88.56 210 GLY A CA 1
ATOM 1577 C C . GLY A 1 210 ? 29.672 -35.406 2.053 1 88.56 210 GLY A C 1
ATOM 1578 O O . GLY A 1 210 ? 30.047 -35.156 3.201 1 88.56 210 GLY A O 1
ATOM 1579 N N . LEU A 1 211 ? 29.531 -34.5 1.149 1 90.44 211 LEU A N 1
ATOM 1580 C CA . LEU A 1 211 ? 29.734 -33.094 1.495 1 90.44 211 LEU A CA 1
ATOM 1581 C C . LEU A 1 211 ? 28.562 -32.562 2.312 1 90.44 211 LEU A C 1
ATOM 1583 O O . LEU A 1 211 ? 27.406 -32.781 1.951 1 90.44 211 LEU A O 1
ATOM 1587 N N . PRO A 1 212 ? 28.906 -31.953 3.393 1 89.25 212 PRO A N 1
ATOM 1588 C CA . PRO A 1 212 ? 27.828 -31.328 4.16 1 89.25 212 PRO A CA 1
ATOM 1589 C C . PRO A 1 212 ? 27.188 -30.156 3.424 1 89.25 212 PRO A C 1
ATOM 1591 O O . PRO A 1 212 ? 27.766 -29.609 2.496 1 89.25 212 PRO A O 1
ATOM 1594 N N . PRO A 1 213 ? 26.047 -29.797 3.791 1 86.69 213 PRO A N 1
ATOM 1595 C CA . PRO A 1 213 ? 25.25 -28.797 3.07 1 86.69 213 PRO A CA 1
ATOM 1596 C C . PRO A 1 213 ? 25.984 -27.469 2.887 1 86.69 213 PRO A C 1
ATOM 1598 O O . PRO A 1 213 ? 25.922 -26.859 1.816 1 86.69 213 PRO A O 1
ATOM 1601 N N . HIS A 1 214 ? 26.734 -27.047 3.762 1 82.56 214 HIS A N 1
ATOM 1602 C CA . HIS A 1 214 ? 27.375 -25.75 3.697 1 82.56 214 HIS A CA 1
ATOM 1603 C C . HIS A 1 214 ? 28.625 -25.781 2.826 1 82.56 214 HIS A C 1
ATOM 1605 O O . HIS A 1 214 ? 29.141 -24.734 2.434 1 82.56 214 HIS A O 1
ATOM 1611 N N . GLU A 1 215 ? 28.969 -27.016 2.479 1 86.75 215 GLU A N 1
ATOM 1612 C CA . GLU A 1 215 ? 30.188 -27.156 1.692 1 86.75 215 GLU A CA 1
ATOM 1613 C C . GLU A 1 215 ? 29.891 -27.688 0.299 1 86.75 215 GLU A C 1
ATOM 1615 O O . GLU A 1 215 ? 30.812 -28.047 -0.446 1 86.75 215 GLU A O 1
ATOM 1620 N N . ARG A 1 216 ? 28.672 -27.672 -0.063 1 90.75 216 ARG A N 1
ATOM 1621 C CA . ARG A 1 216 ? 28.281 -28.203 -1.362 1 90.75 216 ARG A CA 1
ATOM 1622 C C . ARG A 1 216 ? 28.234 -27.109 -2.418 1 90.75 216 ARG A C 1
ATOM 1624 O O . ARG A 1 216 ? 27.812 -25.984 -2.131 1 90.75 216 ARG A O 1
ATOM 1631 N N . PRO A 1 217 ? 28.75 -27.406 -3.615 1 93.38 217 PRO A N 1
ATOM 1632 C CA . PRO A 1 217 ? 28.359 -26.547 -4.73 1 93.38 217 PRO A CA 1
ATOM 1633 C C . PRO A 1 217 ? 26.859 -26.625 -5.035 1 93.38 217 PRO A C 1
ATOM 1635 O O . PRO A 1 217 ? 26.25 -27.672 -4.848 1 93.38 217 PRO A O 1
ATOM 1638 N N . ARG A 1 218 ? 26.344 -25.547 -5.375 1 94.69 218 ARG A N 1
ATOM 1639 C CA . ARG A 1 218 ? 24.906 -25.453 -5.613 1 94.69 218 ARG A CA 1
ATOM 1640 C C . ARG A 1 218 ? 24.609 -24.891 -7 1 94.69 218 ARG A C 1
ATOM 1642 O O . ARG A 1 218 ? 25.438 -24.172 -7.57 1 94.69 218 ARG A O 1
ATOM 1649 N N . LEU A 1 219 ? 23.469 -25.281 -7.434 1 96.56 219 LEU A N 1
ATOM 1650 C CA . LEU A 1 219 ? 23.016 -24.75 -8.711 1 96.56 219 LEU A CA 1
ATOM 1651 C C . LEU A 1 219 ? 21.859 -23.766 -8.516 1 96.56 219 LEU A C 1
ATOM 1653 O O . LEU A 1 219 ? 20.969 -24 -7.695 1 96.56 219 LEU A O 1
ATOM 1657 N N . LEU A 1 220 ? 21.969 -22.641 -9.156 1 98.25 220 LEU A N 1
ATOM 1658 C CA . LEU A 1 220 ? 20.844 -21.75 -9.367 1 98.25 220 LEU A CA 1
ATOM 1659 C C . LEU A 1 220 ? 20.422 -21.75 -10.836 1 98.25 220 LEU A C 1
ATOM 1661 O O . LEU A 1 220 ? 21.109 -21.188 -11.688 1 98.25 220 LEU A O 1
ATOM 1665 N N . VAL A 1 221 ? 19.297 -22.391 -11.062 1 97.75 221 VAL A N 1
ATOM 1666 C CA . VAL A 1 221 ? 18.781 -22.438 -12.422 1 97.75 221 VAL A CA 1
ATOM 1667 C C . VAL A 1 221 ? 17.547 -21.547 -12.539 1 97.75 221 VAL A C 1
ATOM 1669 O O . VAL A 1 221 ? 16.562 -21.75 -11.828 1 97.75 221 VAL A O 1
ATOM 1672 N N . VAL A 1 222 ? 17.641 -20.562 -13.367 1 98.25 222 VAL A N 1
ATOM 1673 C CA . VAL A 1 222 ? 16.469 -19.734 -13.672 1 98.25 222 VAL A CA 1
ATOM 1674 C C . VAL A 1 222 ? 15.891 -20.141 -15.031 1 98.25 222 VAL A C 1
ATOM 1676 O O . VAL A 1 222 ? 16.625 -20.266 -16.016 1 98.25 222 VAL A O 1
ATOM 1679 N N . SER A 1 223 ? 14.555 -20.406 -15 1 97.31 223 SER A N 1
ATOM 1680 C CA . SER A 1 223 ? 13.992 -21.062 -16.172 1 97.31 223 SER A CA 1
ATOM 1681 C C . SER A 1 223 ? 12.531 -20.672 -16.391 1 97.31 223 SER A C 1
ATOM 1683 O O . SER A 1 223 ? 11.852 -20.281 -15.438 1 97.31 223 SER A O 1
ATOM 1685 N N . ARG A 1 224 ? 12.141 -20.734 -17.703 1 96.5 224 ARG A N 1
ATOM 1686 C CA . ARG A 1 224 ? 10.727 -20.922 -18 1 96.5 224 ARG A CA 1
ATOM 1687 C C . ARG A 1 224 ? 10.336 -22.391 -17.906 1 96.5 224 ARG A C 1
ATOM 1689 O O . ARG A 1 224 ? 11.203 -23.266 -17.891 1 96.5 224 ARG A O 1
ATOM 1696 N N . LEU A 1 225 ? 9.102 -22.547 -17.859 1 95.31 225 LEU A N 1
ATOM 1697 C CA . LEU A 1 225 ? 8.625 -23.938 -17.766 1 95.31 225 LEU A CA 1
ATOM 1698 C C . LEU A 1 225 ? 9.047 -24.734 -18.984 1 95.31 225 LEU A C 1
ATOM 1700 O O . LEU A 1 225 ? 9.406 -25.906 -18.875 1 95.31 225 LEU A O 1
ATOM 1704 N N . ARG A 1 226 ? 9.047 -24.109 -20.125 1 93.62 226 ARG A N 1
ATOM 1705 C CA . ARG A 1 226 ? 9.305 -24.812 -21.375 1 93.62 226 ARG A CA 1
ATOM 1706 C C . ARG A 1 226 ? 10.797 -25.062 -21.562 1 93.62 226 ARG A C 1
ATOM 1708 O O . ARG A 1 226 ? 11.195 -25.828 -22.453 1 93.62 226 ARG A O 1
ATOM 1715 N N . ASP A 1 227 ? 11.578 -24.516 -20.719 1 94.75 227 ASP A N 1
ATOM 1716 C CA . ASP A 1 227 ? 13.023 -24.609 -20.891 1 94.75 227 ASP A CA 1
ATOM 1717 C C . ASP A 1 227 ? 13.586 -25.812 -20.141 1 94.75 227 ASP A C 1
ATOM 1719 O O . ASP A 1 227 ? 14.773 -26.125 -20.25 1 94.75 227 ASP A O 1
ATOM 1723 N N . VAL A 1 228 ? 12.766 -26.484 -19.344 1 93.12 228 VAL A N 1
ATOM 1724 C CA . VAL A 1 228 ? 13.18 -27.672 -18.594 1 93.12 228 VAL A CA 1
ATOM 1725 C C . VAL A 1 228 ? 12.125 -28.766 -18.75 1 93.12 228 VAL A C 1
ATOM 1727 O O . VAL A 1 228 ? 10.953 -28.484 -19 1 93.12 228 VAL A O 1
ATOM 1730 N N . PRO A 1 229 ? 12.625 -29.938 -18.641 1 89.81 229 PRO A N 1
ATOM 1731 C CA . PRO A 1 229 ? 11.641 -31.031 -18.703 1 89.81 229 PRO A CA 1
ATOM 1732 C C . PRO A 1 229 ? 10.617 -30.969 -17.578 1 89.81 229 PRO A C 1
ATOM 1734 O O . PRO A 1 229 ? 10.977 -30.672 -16.438 1 89.81 229 PRO A O 1
ATOM 1737 N N . GLU A 1 230 ? 9.375 -31.219 -17.875 1 84.19 230 GLU A N 1
ATOM 1738 C CA . GLU A 1 230 ? 8.289 -31.156 -16.891 1 84.19 230 GLU A CA 1
ATOM 1739 C C . GLU A 1 230 ? 8.531 -32.094 -15.734 1 84.19 230 GLU A C 1
ATOM 1741 O O . GLU A 1 230 ? 8.258 -31.766 -14.578 1 84.19 230 GLU A O 1
ATOM 1746 N N . ALA A 1 231 ? 9.094 -33.188 -16.047 1 87.56 231 ALA A N 1
ATOM 1747 C CA . ALA A 1 231 ? 9.328 -34.188 -15.031 1 87.56 231 ALA A CA 1
ATOM 1748 C C . ALA A 1 231 ? 10.367 -33.719 -14.016 1 87.56 231 ALA A C 1
ATOM 1750 O O . ALA A 1 231 ? 10.305 -34.094 -12.836 1 87.56 231 ALA A O 1
ATOM 1751 N N . LEU A 1 232 ? 11.227 -32.906 -14.492 1 89.62 232 LEU A N 1
ATOM 1752 C CA . LEU A 1 232 ? 12.281 -32.438 -13.609 1 89.62 232 LEU A CA 1
ATOM 1753 C C . LEU A 1 232 ? 11.703 -31.531 -12.523 1 89.62 232 LEU A C 1
ATOM 1755 O O . LEU A 1 232 ? 12.094 -31.625 -11.359 1 89.62 232 LEU A O 1
ATOM 1759 N N . THR A 1 233 ? 10.75 -30.688 -12.891 1 90 233 THR A N 1
ATOM 1760 C CA . THR A 1 233 ? 10.141 -29.766 -11.945 1 90 233 THR A CA 1
ATOM 1761 C C . THR A 1 233 ? 9.438 -30.516 -10.82 1 90 233 THR A C 1
ATOM 1763 O O . THR A 1 233 ? 9.602 -30.188 -9.648 1 90 233 THR A O 1
ATOM 1766 N N . ASP A 1 234 ? 8.75 -31.5 -11.188 1 88.81 234 ASP A N 1
ATOM 1767 C CA . ASP A 1 234 ? 8.023 -32.312 -10.211 1 88.81 234 ASP A CA 1
ATOM 1768 C C . ASP A 1 234 ? 8.984 -33.094 -9.328 1 88.81 234 ASP A C 1
ATOM 1770 O O . ASP A 1 234 ? 8.773 -33.219 -8.125 1 88.81 234 ASP A O 1
ATOM 1774 N N . GLU A 1 235 ? 9.992 -33.562 -9.961 1 89.69 235 GLU A N 1
ATOM 1775 C CA . GLU A 1 235 ? 10.992 -34.344 -9.234 1 89.69 235 GLU A CA 1
ATOM 1776 C C . GLU A 1 235 ? 11.695 -33.469 -8.188 1 89.69 235 GLU A C 1
ATOM 1778 O O . GLU A 1 235 ? 11.844 -33.906 -7.035 1 89.69 235 GLU A O 1
ATOM 1783 N N . LEU A 1 236 ? 12.031 -32.344 -8.594 1 90.31 236 LEU A N 1
ATOM 1784 C CA . LEU A 1 236 ? 12.734 -31.438 -7.688 1 90.31 236 LEU A CA 1
ATOM 1785 C C . LEU A 1 236 ? 11.82 -30.969 -6.559 1 90.31 236 LEU A C 1
ATOM 1787 O O . LEU A 1 236 ? 12.281 -30.75 -5.434 1 90.31 236 LEU A O 1
ATOM 1791 N N . ASP A 1 237 ? 10.578 -30.859 -6.836 1 87 237 ASP A N 1
ATOM 1792 C CA . ASP A 1 237 ? 9.609 -30.438 -5.828 1 87 237 ASP A CA 1
ATOM 1793 C C . ASP A 1 237 ? 9.461 -31.5 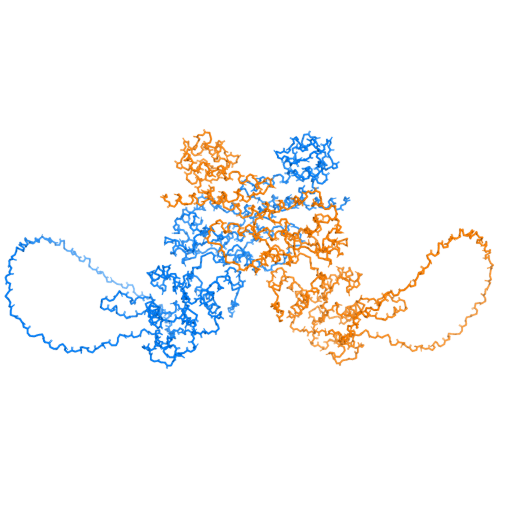-4.738 1 87 237 ASP A C 1
ATOM 1795 O O . ASP A 1 237 ? 9.133 -31.172 -3.594 1 87 237 ASP A O 1
ATOM 1799 N N . ARG A 1 238 ? 9.758 -32.688 -5.141 1 86.56 238 ARG A N 1
ATOM 1800 C CA . ARG A 1 238 ? 9.633 -33.781 -4.191 1 86.56 238 ARG A CA 1
ATOM 1801 C C . ARG A 1 238 ? 10.906 -33.969 -3.377 1 86.56 238 ARG A C 1
ATOM 1803 O O . ARG A 1 238 ? 10.867 -34.438 -2.236 1 86.56 238 ARG A O 1
ATOM 1810 N N . ASP A 1 239 ? 11.977 -33.562 -4 1 87 239 ASP A N 1
ATOM 1811 C CA . ASP A 1 239 ? 13.258 -33.719 -3.324 1 87 239 ASP A CA 1
ATOM 1812 C C . ASP A 1 239 ? 13.602 -32.469 -2.502 1 87 239 ASP A C 1
ATOM 1814 O O . ASP A 1 239 ? 14.578 -31.781 -2.797 1 87 239 ASP A O 1
ATOM 1818 N N . ILE A 1 240 ? 12.953 -32.312 -1.367 1 83.75 240 ILE A N 1
ATOM 1819 C CA . ILE A 1 240 ? 13.039 -31.094 -0.574 1 83.75 240 ILE A CA 1
ATOM 1820 C C . ILE A 1 240 ? 14.367 -31.062 0.18 1 83.75 240 ILE A C 1
ATOM 1822 O O . ILE A 1 240 ? 14.789 -30 0.653 1 83.75 240 ILE A O 1
ATOM 1826 N N . ALA A 1 241 ? 15.047 -32.125 0.21 1 85.12 241 ALA A N 1
ATOM 1827 C CA . ALA A 1 241 ? 16.297 -32.188 0.962 1 85.12 241 ALA A CA 1
ATOM 1828 C C . ALA A 1 241 ? 17.453 -31.594 0.171 1 85.12 241 ALA A C 1
ATOM 1830 O O . ALA A 1 241 ? 18.422 -31.109 0.753 1 85.12 241 ALA A O 1
ATOM 1831 N N . THR A 1 242 ? 17.266 -31.609 -1.128 1 89.69 242 THR A N 1
ATOM 1832 C CA . THR A 1 242 ? 18.422 -31.203 -1.902 1 89.69 242 THR A CA 1
ATOM 1833 C C . THR A 1 242 ? 18.078 -30.062 -2.842 1 89.69 242 THR A C 1
ATOM 1835 O O . THR A 1 242 ? 18.969 -29.406 -3.387 1 89.69 242 THR A O 1
ATOM 1838 N N . ALA A 1 243 ? 16.812 -29.875 -2.998 1 94.31 243 ALA A N 1
ATOM 1839 C CA . ALA A 1 243 ? 16.453 -28.859 -3.986 1 94.31 243 ALA A CA 1
ATOM 1840 C C . ALA A 1 243 ? 15.242 -28.047 -3.523 1 94.31 243 ALA A C 1
ATOM 1842 O O . ALA A 1 243 ? 14.453 -28.516 -2.705 1 94.31 243 ALA A O 1
ATOM 1843 N N . ALA A 1 244 ? 15.227 -26.844 -3.955 1 95.69 244 ALA A N 1
ATOM 1844 C CA . ALA A 1 244 ? 14.07 -25.953 -3.762 1 95.69 244 ALA A CA 1
ATOM 1845 C C . ALA A 1 244 ? 13.594 -25.375 -5.09 1 95.69 244 ALA A C 1
ATOM 1847 O O . ALA A 1 244 ? 14.398 -24.844 -5.863 1 95.69 244 ALA A O 1
ATOM 1848 N N . VAL A 1 245 ? 12.32 -25.578 -5.312 1 96.31 245 VAL A N 1
ATOM 1849 C CA . VAL A 1 245 ? 11.727 -24.984 -6.508 1 96.31 245 VAL A CA 1
ATOM 1850 C C . VAL A 1 245 ? 10.953 -23.734 -6.133 1 96.31 245 VAL A C 1
ATOM 1852 O O . VAL A 1 245 ? 10.047 -23.781 -5.297 1 96.31 245 VAL A O 1
ATOM 1855 N N . HIS A 1 246 ? 11.352 -22.656 -6.707 1 96.56 246 HIS A N 1
ATOM 1856 C CA . HIS A 1 246 ? 10.68 -21.375 -6.48 1 96.56 246 HIS A CA 1
ATOM 1857 C C . HIS A 1 246 ? 9.867 -20.953 -7.699 1 96.56 246 HIS A C 1
ATOM 1859 O O . HIS A 1 246 ? 10.414 -20.797 -8.789 1 96.56 246 HIS A O 1
ATOM 1865 N N . TRP A 1 247 ? 8.633 -20.812 -7.488 1 96.69 247 TRP A N 1
ATOM 1866 C CA . TRP A 1 247 ? 7.73 -20.359 -8.547 1 96.69 247 TRP A CA 1
ATOM 1867 C C . TRP A 1 247 ? 7.465 -18.859 -8.43 1 96.69 247 TRP A C 1
ATOM 1869 O O . TRP A 1 247 ? 7.277 -18.344 -7.324 1 96.69 247 TRP A O 1
ATOM 1879 N N . TRP A 1 248 ? 7.52 -18.156 -9.578 1 97.38 248 TRP A N 1
ATOM 1880 C CA . TRP A 1 248 ? 7 -16.797 -9.609 1 97.38 248 TRP A CA 1
ATOM 1881 C C . TRP A 1 248 ? 5.492 -16.781 -9.391 1 97.38 248 TRP A C 1
ATOM 1883 O O . TRP A 1 248 ? 4.73 -16.406 -10.289 1 97.38 248 TRP A O 1
ATOM 1893 N N . TRP A 1 249 ? 5.082 -17.203 -8.297 1 96.12 249 TRP A N 1
ATOM 1894 C CA . TRP A 1 249 ? 3.699 -17.359 -7.855 1 96.12 249 TRP A CA 1
ATOM 1895 C C . TRP A 1 249 ? 3.469 -16.656 -6.527 1 96.12 249 TRP A C 1
ATOM 1897 O O . TRP A 1 249 ? 3.98 -17.078 -5.488 1 96.12 249 TRP A O 1
ATOM 1907 N N . GLY A 1 250 ? 2.789 -15.531 -6.617 1 93.31 250 GLY A N 1
ATOM 1908 C CA . GLY A 1 250 ? 2.582 -14.727 -5.426 1 93.31 250 GLY A CA 1
ATOM 1909 C C . GLY A 1 250 ? 3.756 -13.812 -5.109 1 93.31 250 GLY A C 1
ATOM 1910 O O . GLY A 1 250 ? 3.838 -13.258 -4.012 1 93.31 250 GLY A O 1
ATOM 1911 N N . THR A 1 251 ? 4.621 -13.727 -6.02 1 95.06 251 THR A N 1
ATOM 1912 C CA . THR A 1 251 ? 5.805 -12.891 -5.832 1 95.06 251 THR A CA 1
ATOM 1913 C C . THR A 1 251 ? 5.422 -11.406 -5.812 1 95.06 251 THR A C 1
ATOM 1915 O O . THR A 1 251 ? 5.914 -10.648 -4.977 1 95.06 251 THR A O 1
ATOM 1918 N N . VAL A 1 252 ? 4.535 -11.125 -6.734 1 95.69 252 VAL A N 1
ATOM 1919 C CA . VAL A 1 252 ? 4.027 -9.758 -6.797 1 95.69 252 VAL A CA 1
ATOM 1920 C C . VAL A 1 252 ? 2.695 -9.672 -6.051 1 95.69 252 VAL A C 1
ATOM 1922 O O . VAL A 1 252 ? 1.756 -10.406 -6.355 1 95.69 252 VAL A O 1
ATOM 1925 N N . GLY A 1 253 ? 2.717 -8.859 -5.066 1 94.75 253 GLY A N 1
ATOM 1926 C CA . GLY A 1 253 ? 1.484 -8.617 -4.332 1 94.75 253 GLY A CA 1
ATOM 1927 C C . GLY A 1 253 ? 0.947 -7.211 -4.512 1 94.75 253 GLY A C 1
ATOM 1928 O O . GLY A 1 253 ? 1.39 -6.48 -5.402 1 94.75 253 GLY A O 1
ATOM 1929 N N . ARG A 1 254 ? 0.006 -6.883 -3.717 1 94.5 254 ARG A N 1
ATOM 1930 C CA . ARG A 1 254 ? -0.672 -5.598 -3.814 1 94.5 254 ARG A CA 1
ATOM 1931 C C . ARG A 1 254 ? 0.299 -4.445 -3.572 1 94.5 254 ARG A C 1
ATOM 1933 O O . ARG A 1 254 ? 0.263 -3.438 -4.281 1 94.5 254 ARG A O 1
ATOM 1940 N N . LEU A 1 255 ? 1.095 -4.594 -2.555 1 94.94 255 LEU A N 1
ATOM 1941 C CA . LEU A 1 255 ? 2.062 -3.553 -2.232 1 94.94 255 LEU A CA 1
ATOM 1942 C C . LEU A 1 255 ? 2.996 -3.295 -3.41 1 94.94 255 LEU A C 1
ATOM 1944 O O . LEU A 1 255 ? 3.309 -2.143 -3.719 1 94.94 255 LEU A O 1
ATOM 1948 N N . ASP A 1 256 ? 3.383 -4.348 -4.082 1 96.69 256 ASP A N 1
ATOM 1949 C CA . ASP A 1 256 ? 4.262 -4.223 -5.242 1 96.69 256 ASP A CA 1
ATOM 1950 C C . ASP A 1 256 ? 3.578 -3.453 -6.367 1 96.69 256 ASP A C 1
ATOM 1952 O O . ASP A 1 256 ? 4.172 -2.547 -6.957 1 96.69 256 ASP A O 1
ATOM 1956 N N . THR A 1 257 ? 2.375 -3.82 -6.602 1 97.12 257 THR A N 1
ATOM 1957 C CA . THR A 1 257 ? 1.642 -3.17 -7.68 1 97.12 257 THR A CA 1
ATOM 1958 C C . THR A 1 257 ? 1.375 -1.704 -7.348 1 97.12 257 THR A C 1
ATOM 1960 O O . THR A 1 257 ? 1.509 -0.833 -8.211 1 97.12 257 THR A O 1
ATOM 1963 N N . ALA A 1 258 ? 1.015 -1.474 -6.133 1 96.56 258 ALA A N 1
ATOM 1964 C CA . ALA A 1 258 ? 0.794 -0.091 -5.719 1 96.56 258 ALA A CA 1
ATOM 1965 C C . ALA A 1 258 ? 2.059 0.744 -5.902 1 96.56 258 ALA A C 1
ATOM 1967 O O . ALA A 1 258 ? 1.987 1.907 -6.305 1 96.56 258 ALA A O 1
ATOM 1968 N N . LEU A 1 259 ? 3.143 0.161 -5.594 1 95.12 259 LEU A N 1
ATOM 1969 C CA . LEU A 1 259 ? 4.422 0.846 -5.758 1 95.12 259 LEU A CA 1
ATOM 1970 C C . LEU A 1 259 ? 4.703 1.118 -7.234 1 95.12 259 LEU A C 1
ATOM 1972 O O . LEU A 1 259 ? 5.195 2.193 -7.586 1 95.12 259 LEU A O 1
ATOM 1976 N N . ALA A 1 260 ? 4.383 0.157 -8.031 1 95.19 260 ALA A N 1
ATOM 1977 C CA . ALA A 1 260 ? 4.582 0.334 -9.461 1 95.19 260 ALA A CA 1
ATOM 1978 C C . ALA A 1 260 ? 3.705 1.462 -10 1 95.19 260 ALA A C 1
ATOM 1980 O O . ALA A 1 260 ? 4.148 2.256 -10.836 1 95.19 260 ALA A O 1
ATOM 1981 N N . VAL A 1 261 ? 2.512 1.498 -9.531 1 95.31 261 VAL A N 1
ATOM 1982 C CA . VAL A 1 261 ? 1.595 2.555 -9.945 1 95.31 261 VAL A CA 1
ATOM 1983 C C . VAL A 1 261 ? 2.137 3.912 -9.5 1 95.31 261 VAL A C 1
ATOM 1985 O O . VAL A 1 261 ? 2.154 4.867 -10.281 1 95.31 261 VAL A O 1
ATOM 1988 N N . ALA A 1 262 ? 2.605 3.988 -8.266 1 92.38 262 ALA A N 1
ATOM 1989 C CA . ALA A 1 262 ? 3.152 5.234 -7.73 1 92.38 262 ALA A CA 1
ATOM 1990 C C . ALA A 1 262 ? 4.355 5.695 -8.547 1 92.38 262 ALA A C 1
ATOM 1992 O O . ALA A 1 262 ? 4.52 6.891 -8.805 1 92.38 262 ALA A O 1
ATOM 1993 N N . ALA A 1 263 ? 5.137 4.758 -8.961 1 89.94 263 ALA A N 1
ATOM 1994 C CA . ALA A 1 263 ? 6.352 5.07 -9.711 1 89.94 263 ALA A CA 1
ATOM 1995 C C . ALA A 1 263 ? 6.016 5.562 -11.117 1 89.94 263 ALA A C 1
ATOM 1997 O O . ALA A 1 263 ? 6.773 6.34 -11.703 1 89.94 263 ALA A O 1
ATOM 1998 N N . ALA A 1 264 ? 4.941 5.117 -11.562 1 89.62 264 ALA A N 1
ATOM 1999 C CA . ALA A 1 264 ? 4.562 5.445 -12.93 1 89.62 264 ALA A CA 1
ATOM 2000 C C . ALA A 1 264 ? 3.902 6.82 -13 1 89.62 264 ALA A C 1
ATOM 2002 O O . ALA A 1 264 ? 3.787 7.406 -14.086 1 89.62 264 ALA A O 1
ATOM 2003 N N . LYS A 1 265 ? 3.568 7.262 -11.844 1 86.5 265 LYS A N 1
ATOM 2004 C CA . LYS A 1 265 ? 2.879 8.547 -11.82 1 86.5 265 LYS A CA 1
ATOM 2005 C C . LYS A 1 265 ? 3.834 9.688 -12.156 1 86.5 265 LYS A C 1
ATOM 2007 O O . LYS A 1 265 ? 4.973 9.711 -11.688 1 86.5 265 LYS A O 1
ATOM 2012 N N . ARG A 1 266 ? 3.379 10.508 -13.031 1 69.44 266 ARG A N 1
ATOM 2013 C CA . ARG A 1 266 ? 4.191 11.648 -13.461 1 69.44 266 ARG A CA 1
ATOM 2014 C C . ARG A 1 266 ? 3.758 12.93 -12.758 1 69.44 266 ARG A C 1
ATOM 2016 O O . ARG A 1 266 ? 4.512 13.898 -12.719 1 69.44 266 ARG A O 1
ATOM 2023 N N . SER A 1 267 ? 2.566 12.828 -12.148 1 63.66 267 SER A N 1
ATOM 2024 C CA . SER A 1 267 ? 2.059 14.125 -11.719 1 63.66 267 SER A CA 1
ATOM 2025 C C . SER A 1 267 ? 2.049 14.234 -10.195 1 63.66 267 SER A C 1
ATOM 2027 O O . SER A 1 267 ? 1.935 13.234 -9.5 1 63.66 267 SER A O 1
ATOM 2029 N N . ALA A 1 268 ? 2.207 15.477 -9.883 1 63.16 268 ALA A N 1
ATOM 2030 C CA . ALA A 1 268 ? 2.166 15.867 -8.469 1 63.16 268 ALA A CA 1
ATOM 2031 C C . ALA A 1 268 ? 0.766 15.688 -7.891 1 63.16 268 ALA A C 1
ATOM 2033 O O . ALA A 1 268 ? -0.222 15.68 -8.633 1 63.16 268 ALA A O 1
ATOM 2034 N N . PRO A 1 269 ? 0.857 15.477 -6.555 1 65.62 269 PRO A N 1
ATOM 2035 C CA . PRO A 1 269 ? -0.452 15.359 -5.906 1 65.62 269 PRO A CA 1
ATOM 2036 C C . PRO A 1 269 ? -1.329 16.594 -6.121 1 65.62 269 PRO A C 1
ATOM 2038 O O . PRO A 1 269 ? -0.814 17.703 -6.289 1 65.62 269 PRO A O 1
ATOM 2041 N N . GLY A 1 270 ? -2.514 16.359 -6.281 1 66 270 GLY A N 1
ATOM 2042 C CA . GLY A 1 270 ? -3.482 17.422 -6.512 1 66 270 GLY A CA 1
ATOM 2043 C C . GLY A 1 270 ? -3.449 18.5 -5.441 1 66 270 GLY A C 1
ATOM 2044 O O . GLY A 1 270 ? -3.096 18.234 -4.293 1 66 270 GLY A O 1
ATOM 2045 N N . ALA A 1 271 ? -3.822 19.625 -5.832 1 71.44 271 ALA A N 1
ATOM 2046 C CA . ALA A 1 271 ? -3.82 20.797 -4.961 1 71.44 271 ALA A CA 1
ATOM 2047 C C . ALA A 1 271 ? -5.035 20.797 -4.043 1 71.44 271 ALA A C 1
ATOM 2049 O O . ALA A 1 271 ? -4.945 21.219 -2.887 1 71.44 271 ALA A O 1
ATOM 2050 N N . THR A 1 272 ? -6.125 20.234 -4.578 1 79.56 272 THR A N 1
ATOM 2051 C CA . THR A 1 272 ? -7.359 20.25 -3.803 1 79.56 272 THR A CA 1
ATOM 2052 C C . THR A 1 272 ? -7.637 18.891 -3.189 1 79.56 272 THR A C 1
ATOM 2054 O O . THR A 1 272 ? -7.074 17.875 -3.625 1 79.56 272 THR A O 1
ATOM 2057 N N . LEU A 1 273 ? -8.516 18.938 -2.236 1 83.19 273 LEU A N 1
ATOM 2058 C CA . LEU A 1 273 ? -8.914 17.688 -1.594 1 83.19 273 LEU A CA 1
ATOM 2059 C C . LEU A 1 273 ? -9.578 16.75 -2.596 1 83.19 273 LEU A C 1
ATOM 2061 O O . LEU A 1 273 ? -9.32 15.539 -2.594 1 83.19 273 LEU A O 1
ATOM 2065 N N . GLU A 1 274 ? -10.422 17.328 -3.379 1 85.44 274 GLU A N 1
ATOM 2066 C CA . GLU A 1 274 ? -11.109 16.531 -4.387 1 85.44 274 GLU A CA 1
ATOM 2067 C C . GLU A 1 274 ? -10.109 15.844 -5.32 1 85.44 274 GLU A C 1
ATOM 2069 O O . GLU A 1 274 ? -10.219 14.641 -5.578 1 85.44 274 GLU A O 1
ATOM 2074 N N . GLN A 1 275 ? -9.188 16.562 -5.738 1 85.56 275 GLN A N 1
ATOM 2075 C CA . GLN A 1 275 ? -8.188 16.016 -6.645 1 85.56 275 GLN A CA 1
ATOM 2076 C C . GLN A 1 275 ? -7.375 14.906 -5.969 1 85.56 275 GLN A C 1
ATOM 2078 O O . GLN A 1 275 ? -7.047 13.898 -6.598 1 85.56 275 GLN A O 1
ATOM 2083 N N . ARG A 1 276 ? -7.168 15.109 -4.777 1 84.56 276 ARG A N 1
ATOM 2084 C CA . ARG A 1 276 ? -6.391 14.125 -4.031 1 84.56 276 ARG A CA 1
ATOM 2085 C C . ARG A 1 276 ? -7.18 12.828 -3.846 1 84.56 276 ARG A C 1
ATOM 2087 O O . ARG A 1 276 ? -6.633 11.734 -4.012 1 84.56 276 ARG A O 1
ATOM 2094 N N . ILE A 1 277 ? -8.445 12.977 -3.516 1 88.56 277 ILE A N 1
ATOM 2095 C CA . ILE A 1 277 ? -9.281 11.797 -3.316 1 88.56 277 ILE A CA 1
ATOM 2096 C C . ILE A 1 277 ? -9.453 11.062 -4.641 1 88.56 277 ILE A C 1
ATOM 2098 O O . ILE A 1 277 ? -9.32 9.836 -4.695 1 88.56 277 ILE A O 1
ATOM 2102 N N . VAL A 1 278 ? -9.664 11.797 -5.691 1 89.06 278 VAL A N 1
ATOM 2103 C CA . VAL A 1 278 ? -9.867 11.195 -7.004 1 89.06 278 VAL A CA 1
ATOM 2104 C C . VAL A 1 278 ? -8.578 10.508 -7.457 1 89.06 278 VAL A C 1
ATOM 2106 O O . VAL A 1 278 ? -8.617 9.398 -8 1 89.06 278 VAL A O 1
ATOM 2109 N N . ALA A 1 279 ? -7.488 11.133 -7.227 1 90.75 279 ALA A N 1
ATOM 2110 C CA . ALA A 1 279 ? -6.203 10.531 -7.582 1 90.75 279 ALA A CA 1
ATOM 2111 C C . ALA A 1 279 ? -5.953 9.258 -6.785 1 90.75 279 ALA A C 1
ATOM 2113 O O . ALA A 1 279 ? -5.441 8.273 -7.328 1 90.75 279 ALA A O 1
ATOM 2114 N N . ALA A 1 280 ? -6.316 9.32 -5.523 1 92.06 280 ALA A N 1
ATOM 2115 C CA . ALA A 1 280 ? -6.152 8.133 -4.691 1 92.06 280 ALA A CA 1
ATOM 2116 C C . ALA A 1 280 ? -7.039 6.996 -5.176 1 92.06 280 ALA A C 1
ATOM 2118 O O . ALA A 1 280 ? -6.609 5.84 -5.215 1 92.06 280 ALA A O 1
ATOM 2119 N N . VAL A 1 281 ? -8.234 7.32 -5.547 1 93.75 281 VAL A N 1
ATOM 2120 C CA . VAL A 1 281 ? -9.156 6.32 -6.074 1 93.75 281 VAL A CA 1
ATOM 2121 C C . VAL A 1 281 ? -8.602 5.738 -7.375 1 93.75 281 VAL A C 1
ATOM 2123 O O . VAL A 1 281 ? -8.617 4.523 -7.574 1 93.75 281 VAL A O 1
ATOM 2126 N N . ARG A 1 282 ? -8.141 6.59 -8.203 1 94.56 282 ARG A N 1
ATOM 2127 C CA . ARG A 1 282 ? -7.559 6.152 -9.469 1 94.56 282 ARG A CA 1
ATOM 2128 C C . ARG A 1 282 ? -6.418 5.168 -9.234 1 94.56 282 ARG A C 1
ATOM 2130 O O . ARG A 1 282 ? -6.383 4.098 -9.844 1 94.56 282 ARG A O 1
ATOM 2137 N N . ASP A 1 283 ? -5.539 5.508 -8.375 1 95.06 283 ASP A N 1
ATOM 2138 C CA . ASP A 1 283 ? -4.395 4.648 -8.094 1 95.06 283 ASP A CA 1
ATOM 2139 C C . ASP A 1 283 ? -4.844 3.293 -7.551 1 95.06 283 ASP A C 1
ATOM 2141 O O . ASP A 1 283 ? -4.305 2.256 -7.938 1 95.06 283 ASP A O 1
ATOM 2145 N N . GLU A 1 284 ? -5.824 3.354 -6.652 1 95.56 284 GLU A N 1
ATOM 2146 C CA . GLU A 1 284 ? -6.332 2.115 -6.066 1 95.56 284 GLU A CA 1
ATOM 2147 C C . GLU A 1 284 ? -7.012 1.245 -7.117 1 95.56 284 GLU A C 1
ATOM 2149 O O . GLU A 1 284 ? -6.867 0.021 -7.105 1 95.56 284 GLU A O 1
ATOM 2154 N N . VAL A 1 285 ? -7.73 1.86 -7.996 1 96.44 285 VAL A N 1
ATOM 2155 C CA . VAL A 1 285 ? -8.422 1.123 -9.047 1 96.44 285 VAL A CA 1
ATOM 2156 C C . VAL A 1 285 ? -7.395 0.47 -9.977 1 96.44 285 VAL A C 1
ATOM 2158 O O . VAL A 1 285 ? -7.512 -0.712 -10.305 1 96.44 285 VAL A O 1
ATOM 2161 N N . ILE A 1 286 ? -6.438 1.211 -10.344 1 97.56 286 ILE A N 1
ATOM 2162 C CA . ILE A 1 286 ? -5.406 0.679 -11.227 1 97.56 286 ILE A CA 1
ATOM 2163 C C . ILE A 1 286 ? -4.691 -0.486 -10.547 1 97.56 286 ILE A C 1
ATOM 2165 O O . ILE A 1 286 ? -4.438 -1.517 -11.172 1 97.56 286 ILE A O 1
ATOM 2169 N N . THR A 1 287 ? -4.379 -0.348 -9.289 1 97 287 THR A N 1
ATOM 2170 C CA . THR A 1 287 ? -3.711 -1.404 -8.539 1 97 287 THR A CA 1
ATOM 2171 C C . THR A 1 287 ? -4.543 -2.684 -8.547 1 97 287 THR A C 1
ATOM 2173 O O . THR A 1 287 ? -4.02 -3.77 -8.805 1 97 287 THR A O 1
ATOM 2176 N N . GLU A 1 288 ? -5.816 -2.521 -8.391 1 94.56 288 GLU A N 1
ATOM 2177 C CA . GLU A 1 288 ? -6.707 -3.676 -8.328 1 94.56 288 GLU A CA 1
ATOM 2178 C C . GLU A 1 288 ? -6.887 -4.305 -9.711 1 94.56 288 GLU A C 1
ATOM 2180 O O . GLU A 1 288 ? -6.93 -5.531 -9.836 1 94.56 288 GLU A O 1
ATOM 2185 N N . LEU A 1 289 ? -6.941 -3.539 -10.688 1 95.56 289 LEU A N 1
ATOM 2186 C CA . LEU A 1 289 ? -7.18 -4.035 -12.031 1 95.56 289 LEU A CA 1
ATOM 2187 C C . LEU A 1 289 ? -5.93 -4.707 -12.594 1 95.56 289 LEU A C 1
ATOM 2189 O O . LEU A 1 289 ? -6.012 -5.781 -13.195 1 95.56 289 LEU A O 1
ATOM 2193 N N . ALA A 1 290 ? -4.848 -4.051 -12.336 1 97.19 290 ALA A N 1
ATOM 2194 C CA . ALA A 1 290 ? -3.604 -4.586 -12.891 1 97.19 290 ALA A CA 1
ATOM 2195 C C . ALA A 1 290 ? -3.156 -5.828 -12.125 1 97.19 290 ALA A C 1
ATOM 2197 O O . ALA A 1 290 ? -2.578 -6.75 -12.703 1 97.19 290 ALA A O 1
ATOM 2198 N N . ALA A 1 291 ? -3.385 -5.77 -10.781 1 96.38 291 ALA A N 1
ATOM 2199 C CA . ALA A 1 291 ? -2.99 -6.867 -9.906 1 96.38 291 ALA A CA 1
ATOM 2200 C C . ALA A 1 291 ? -1.528 -7.246 -10.117 1 96.38 291 ALA A C 1
ATOM 2202 O O . ALA A 1 291 ? -0.631 -6.426 -9.906 1 96.38 291 ALA A O 1
ATOM 2203 N N . PHE A 1 292 ? -1.267 -8.406 -10.789 1 96.94 292 PHE A N 1
ATOM 2204 C CA . PHE A 1 292 ? 0.093 -8.922 -10.898 1 96.94 292 PHE A CA 1
ATOM 2205 C C . PHE A 1 292 ? 0.752 -8.438 -12.188 1 96.94 292 PHE A C 1
ATOM 2207 O O . PHE A 1 292 ? 1.958 -8.609 -12.375 1 96.94 292 PHE A O 1
ATOM 2214 N N . ASP A 1 293 ? 0.03 -7.836 -13.109 1 97 293 ASP A N 1
ATOM 2215 C CA . ASP A 1 293 ? 0.564 -7.348 -14.375 1 97 293 ASP A CA 1
ATOM 2216 C C . ASP A 1 293 ? 1.062 -5.91 -14.25 1 97 293 ASP A C 1
ATOM 2218 O O . ASP A 1 293 ? 0.315 -4.965 -14.5 1 97 293 ASP A O 1
ATOM 2222 N N . LEU A 1 294 ? 2.332 -5.785 -14.023 1 96.38 294 LEU A N 1
ATOM 2223 C CA . LEU A 1 294 ? 2.92 -4.477 -13.75 1 96.38 294 LEU A CA 1
ATOM 2224 C C . LEU A 1 294 ? 2.961 -3.627 -15.016 1 96.38 294 LEU A C 1
ATOM 2226 O O . LEU A 1 294 ? 2.93 -2.396 -14.945 1 96.38 294 LEU A O 1
ATOM 2230 N N . LEU A 1 295 ? 3.012 -4.277 -16.141 1 94.81 295 LEU A N 1
ATOM 2231 C CA . LEU A 1 295 ? 2.98 -3.535 -17.406 1 94.81 295 LEU A CA 1
ATOM 2232 C C . LEU A 1 295 ? 1.607 -2.91 -17.625 1 94.81 295 LEU A C 1
ATOM 2234 O O . LEU A 1 295 ? 1.509 -1.766 -18.078 1 94.81 295 LEU A O 1
ATOM 2238 N N . LEU A 1 296 ? 0.597 -3.664 -17.328 1 96.81 296 LEU A N 1
ATOM 2239 C CA . LEU A 1 296 ? -0.748 -3.105 -17.406 1 96.81 296 LEU A CA 1
ATOM 2240 C C . LEU A 1 296 ? -0.906 -1.927 -16.453 1 96.81 296 LEU A C 1
ATOM 2242 O O . LEU A 1 296 ? -1.546 -0.929 -16.797 1 96.81 296 LEU A O 1
ATOM 2246 N N . ALA A 1 297 ? -0.375 -2.057 -15.242 1 97.12 297 ALA A N 1
ATOM 2247 C CA . ALA A 1 297 ? -0.417 -0.959 -14.281 1 97.12 297 ALA A CA 1
ATOM 2248 C C . ALA A 1 297 ? 0.165 0.318 -14.875 1 97.12 297 ALA A C 1
ATOM 2250 O O . ALA A 1 297 ? -0.434 1.391 -14.766 1 97.12 297 ALA A O 1
ATOM 2251 N N . GLN A 1 298 ? 1.264 0.21 -15.523 1 95.19 298 GLN A N 1
ATOM 2252 C CA . GLN A 1 298 ? 1.927 1.358 -16.125 1 95.19 298 GLN A CA 1
ATOM 2253 C C . GLN A 1 298 ? 1.089 1.939 -17.266 1 95.19 298 GLN A C 1
ATOM 2255 O O . GLN A 1 298 ? 0.887 3.154 -17.344 1 95.19 298 GLN A O 1
ATOM 2260 N N . ARG A 1 299 ? 0.574 1.073 -18.078 1 96.5 299 ARG A N 1
ATOM 2261 C CA . ARG A 1 299 ? -0.207 1.516 -19.219 1 96.5 299 ARG A CA 1
ATOM 2262 C C . ARG A 1 299 ? -1.481 2.225 -18.781 1 96.5 299 ARG A C 1
ATOM 2264 O O . ARG A 1 299 ? -1.836 3.273 -19.328 1 96.5 299 ARG A O 1
ATOM 2271 N N . LEU A 1 300 ? -2.107 1.63 -17.828 1 96.94 300 LEU A N 1
ATOM 2272 C CA . LEU A 1 300 ? -3.35 2.225 -17.344 1 96.94 300 LEU A CA 1
ATOM 2273 C C . LEU A 1 300 ? -3.082 3.566 -16.672 1 96.94 300 LEU A C 1
ATOM 2275 O O . LEU A 1 300 ? -3.9 4.484 -16.766 1 96.94 300 LEU A O 1
ATOM 2279 N N . THR A 1 301 ? -1.958 3.646 -15.945 1 95.38 301 THR A N 1
ATOM 2280 C CA . THR A 1 301 ? -1.601 4.902 -15.305 1 95.38 301 THR A CA 1
ATOM 2281 C C . THR A 1 301 ? -1.457 6.02 -16.328 1 95.38 301 THR A C 1
ATOM 2283 O O . THR A 1 301 ? -1.847 7.16 -16.078 1 95.38 301 THR A O 1
ATOM 2286 N N . ASP A 1 302 ? -1.047 5.691 -17.484 1 93.94 302 ASP A N 1
ATOM 2287 C CA . ASP A 1 302 ? -0.862 6.664 -18.562 1 93.94 302 ASP A CA 1
ATOM 2288 C C . ASP A 1 302 ? -2.174 6.93 -19.297 1 93.94 302 ASP A C 1
ATOM 2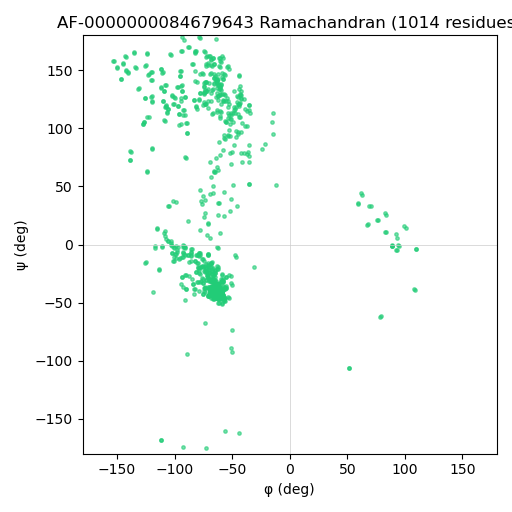290 O O . ASP A 1 302 ? -2.453 8.062 -19.688 1 93.94 302 ASP A O 1
ATOM 2294 N N . ALA A 1 303 ? -2.955 5.941 -19.391 1 95.38 303 ALA A N 1
ATOM 2295 C CA . ALA A 1 303 ? -4.074 5.992 -20.328 1 95.38 303 ALA A CA 1
ATOM 2296 C C . ALA A 1 303 ? -5.344 6.492 -19.625 1 95.38 303 ALA A C 1
ATOM 2298 O O . ALA A 1 303 ? -6.219 7.074 -20.281 1 95.38 303 ALA A O 1
ATOM 2299 N N . TRP A 1 304 ? -5.469 6.277 -18.359 1 94.94 304 TRP A N 1
ATOM 2300 C CA . TRP A 1 304 ? -6.734 6.551 -17.688 1 94.94 304 TRP A CA 1
ATOM 2301 C C . TRP A 1 304 ? -6.629 7.785 -16.797 1 94.94 304 TRP A C 1
ATOM 2303 O O . TRP A 1 304 ? -5.691 7.91 -16.016 1 94.94 304 TRP A O 1
ATOM 2313 N N . ASP A 1 305 ? -7.586 8.602 -16.828 1 89.19 305 ASP A N 1
ATOM 2314 C CA . ASP A 1 305 ? -7.523 9.883 -16.141 1 89.19 305 ASP A CA 1
ATOM 2315 C C . ASP A 1 305 ? -8.25 9.82 -14.789 1 89.19 305 ASP A C 1
ATOM 2317 O O . ASP A 1 305 ? -8.289 10.812 -14.055 1 89.19 305 ASP A O 1
ATOM 2321 N N . GLY A 1 306 ? -8.914 8.734 -14.578 1 89.5 306 GLY A N 1
ATOM 2322 C CA . GLY A 1 306 ? -9.586 8.617 -13.289 1 89.5 306 GLY A CA 1
ATOM 2323 C C . GLY A 1 306 ? -11.094 8.703 -13.398 1 89.5 306 GLY A C 1
ATOM 2324 O O . GLY A 1 306 ? -11.805 8.484 -12.406 1 89.5 306 GLY A O 1
ATOM 2325 N N . THR A 1 307 ? -11.594 8.953 -14.586 1 89.38 307 THR A N 1
ATOM 2326 C CA . THR A 1 307 ? -13.039 9.039 -14.781 1 89.38 307 THR A CA 1
ATOM 2327 C C . THR A 1 307 ? -13.648 7.652 -14.961 1 89.38 307 THR A C 1
ATOM 2329 O O . THR A 1 307 ? -13.289 6.926 -15.891 1 89.38 307 THR A O 1
ATOM 2332 N N . ALA A 1 308 ? -14.609 7.324 -14.141 1 87.19 308 ALA A N 1
ATOM 2333 C CA . ALA A 1 308 ? -15.156 5.973 -14.086 1 87.19 308 ALA A CA 1
ATOM 2334 C C . ALA A 1 308 ? -15.773 5.574 -15.43 1 87.19 308 ALA A C 1
ATOM 2336 O O . ALA A 1 308 ? -15.648 4.422 -15.852 1 87.19 308 ALA A O 1
ATOM 2337 N N . SER A 1 309 ? -16.391 6.48 -16.141 1 84.38 309 SER A N 1
ATOM 2338 C CA . SER A 1 309 ? -17.078 6.164 -17.391 1 84.38 309 SER A CA 1
ATOM 2339 C C . SER A 1 309 ? -16.078 5.824 -18.5 1 84.38 309 SER A C 1
ATOM 2341 O O . SER A 1 309 ? -16.438 5.18 -19.484 1 84.38 309 SER A O 1
ATOM 2343 N N . ARG A 1 310 ? -14.828 6.223 -18.281 1 92.62 310 ARG A N 1
ATOM 2344 C CA . ARG A 1 310 ? -13.828 6.016 -19.312 1 92.62 310 ARG A CA 1
ATOM 2345 C C . ARG A 1 310 ? -12.938 4.824 -19 1 92.62 310 ARG A C 1
ATOM 2347 O O . ARG A 1 310 ? -12.055 4.473 -19.781 1 92.62 310 ARG A O 1
ATOM 2354 N N . LEU A 1 311 ? -13.188 4.25 -17.938 1 94.31 311 LEU A N 1
ATOM 2355 C CA . LEU A 1 311 ? -12.312 3.186 -17.453 1 94.31 311 LEU A CA 1
ATOM 2356 C C . LEU A 1 311 ? -12.359 1.978 -18.391 1 94.31 311 LEU A C 1
ATOM 2358 O O . LEU A 1 311 ? -11.32 1.403 -18.719 1 94.31 311 LEU A O 1
ATOM 2362 N N . ASP A 1 312 ? -13.547 1.619 -18.781 1 93.38 312 ASP A N 1
ATOM 2363 C CA . ASP A 1 312 ? -13.703 0.452 -19.641 1 93.38 312 ASP A CA 1
ATOM 2364 C C . ASP A 1 312 ? -12.938 0.632 -20.953 1 93.38 312 ASP A C 1
ATOM 2366 O O . ASP A 1 312 ? -12.195 -0.259 -21.375 1 93.38 312 ASP A O 1
ATOM 2370 N N . ALA A 1 313 ? -13.109 1.761 -21.516 1 93.94 313 ALA A N 1
ATOM 2371 C CA . ALA A 1 313 ? -12.43 2.055 -22.781 1 93.94 313 ALA A CA 1
ATOM 2372 C C . ALA A 1 313 ? -10.914 2.104 -22.578 1 93.94 313 ALA A C 1
ATOM 2374 O O . ALA A 1 313 ? -10.164 1.616 -23.422 1 93.94 313 ALA A O 1
ATOM 2375 N N . ALA A 1 314 ? -10.477 2.695 -21.516 1 96.19 314 ALA A N 1
ATOM 2376 C CA . ALA A 1 314 ? -9.047 2.779 -21.219 1 96.19 314 ALA A CA 1
ATOM 2377 C C . ALA A 1 314 ? -8.445 1.39 -21.031 1 96.19 314 ALA A C 1
ATOM 2379 O O . ALA A 1 314 ? -7.371 1.098 -21.547 1 96.19 314 ALA A O 1
ATOM 2380 N N . LEU A 1 315 ? -9.141 0.551 -20.312 1 96.25 315 LEU A N 1
ATOM 2381 C CA . LEU A 1 315 ? -8.664 -0.808 -20.078 1 96.25 315 LEU A CA 1
ATOM 2382 C C . LEU A 1 315 ? -8.562 -1.576 -21.391 1 96.25 315 LEU A C 1
ATOM 2384 O O . LEU A 1 315 ? -7.555 -2.227 -21.656 1 96.25 315 LEU A O 1
ATOM 2388 N N . ARG A 1 316 ? -9.508 -1.432 -22.219 1 93.75 316 ARG A N 1
ATOM 2389 C CA . ARG A 1 316 ? -9.523 -2.113 -23.516 1 93.75 316 ARG A CA 1
ATOM 2390 C C . ARG A 1 316 ? -8.352 -1.658 -24.391 1 93.75 316 ARG A C 1
ATOM 2392 O O . ARG A 1 316 ? -7.738 -2.469 -25.078 1 93.75 316 ARG A O 1
ATOM 2399 N N . SER A 1 317 ? -8.125 -0.439 -24.281 1 95.69 317 SER A N 1
ATOM 2400 C CA . SER A 1 317 ? -7.066 0.121 -25.125 1 95.69 317 SER A CA 1
ATOM 2401 C C . SER A 1 317 ? -5.695 -0.367 -24.672 1 95.69 317 SER A C 1
ATOM 2403 O O . SER A 1 317 ? -4.73 -0.313 -25.438 1 95.69 317 SER A O 1
ATOM 2405 N N . CYS A 1 318 ? -5.578 -0.856 -23.422 1 96.81 318 CYS A N 1
ATOM 2406 C CA . CYS A 1 318 ? -4.305 -1.291 -22.875 1 96.81 318 CYS A CA 1
ATOM 2407 C C . CYS A 1 318 ? -4.09 -2.783 -23.094 1 96.81 318 CYS A C 1
ATOM 2409 O O . CYS A 1 318 ? -3.047 -3.328 -22.734 1 96.81 318 CYS A O 1
ATOM 2411 N N . LEU A 1 319 ? -5.051 -3.43 -23.703 1 95.5 319 LEU A N 1
ATOM 2412 C CA . LEU A 1 319 ? -4.98 -4.875 -23.875 1 95.5 319 LEU A CA 1
ATOM 2413 C C . LEU A 1 319 ? -4.797 -5.242 -25.344 1 95.5 319 LEU A C 1
ATOM 2415 O O . LEU A 1 319 ? -5.383 -4.613 -26.219 1 95.5 319 LEU A O 1
ATOM 2419 N N . ASP A 1 320 ? -3.92 -6.141 -25.594 1 93.38 320 ASP A N 1
ATOM 2420 C CA . ASP A 1 320 ? -3.762 -6.59 -26.984 1 93.38 320 ASP A CA 1
ATOM 2421 C C . ASP A 1 320 ? -4.605 -7.836 -27.25 1 93.38 320 ASP A C 1
ATOM 2423 O O . ASP A 1 320 ? -5.043 -8.508 -26.312 1 93.38 320 ASP A O 1
ATOM 2427 N N . VAL A 1 321 ? -4.754 -8.148 -28.469 1 93.19 321 VAL A N 1
ATOM 2428 C CA . VAL A 1 321 ? -5.648 -9.211 -28.922 1 93.19 321 VAL A CA 1
ATOM 2429 C C . VAL A 1 321 ? -5.105 -10.57 -28.484 1 93.19 321 VAL A C 1
ATOM 2431 O O . VAL A 1 321 ? -5.871 -11.438 -28.062 1 93.19 321 VAL A O 1
ATOM 2434 N N . ALA A 1 322 ? -3.824 -10.688 -28.547 1 94.25 322 ALA A N 1
ATOM 2435 C CA . ALA A 1 322 ? -3.209 -11.953 -28.156 1 94.25 322 ALA A CA 1
ATOM 2436 C C . ALA A 1 322 ? -3.412 -12.234 -26.672 1 94.25 322 ALA A C 1
ATOM 2438 O O . ALA A 1 322 ? -3.701 -13.367 -26.281 1 94.25 322 ALA A O 1
ATOM 2439 N N . LEU A 1 323 ? -3.256 -11.219 -25.938 1 95.19 323 LEU A N 1
ATOM 2440 C CA . LEU A 1 323 ? -3.453 -11.344 -24.5 1 95.19 323 LEU A CA 1
ATOM 2441 C C . LEU A 1 323 ? -4.902 -11.695 -24.172 1 95.19 323 LEU A C 1
ATOM 2443 O O . LEU A 1 323 ? -5.168 -12.523 -23.312 1 95.19 323 LEU A O 1
ATOM 2447 N N . ILE A 1 324 ? -5.832 -11.094 -24.859 1 95.38 324 ILE A N 1
ATOM 2448 C CA . ILE A 1 324 ? -7.254 -11.352 -24.656 1 95.38 324 ILE A CA 1
ATOM 2449 C C . ILE A 1 324 ? -7.562 -12.812 -24.969 1 95.38 324 ILE A C 1
ATOM 2451 O O . ILE A 1 324 ? -8.258 -13.484 -24.203 1 95.38 324 ILE A O 1
ATOM 2455 N N . ALA A 1 325 ? -6.961 -13.281 -26 1 94.94 325 ALA A N 1
ATOM 2456 C CA . ALA A 1 325 ? -7.176 -14.672 -26.391 1 94.94 325 ALA A CA 1
ATOM 2457 C C . ALA A 1 325 ? -6.598 -15.633 -25.359 1 94.94 325 ALA A C 1
ATOM 2459 O O . ALA A 1 325 ? -7.254 -16.594 -24.953 1 94.94 325 ALA A O 1
ATOM 2460 N N . ARG A 1 326 ? -5.453 -15.344 -24.922 1 95.25 326 ARG A N 1
ATOM 2461 C CA . ARG A 1 326 ? -4.801 -16.188 -23.938 1 95.25 326 ARG A CA 1
ATOM 2462 C C . ARG A 1 326 ? -5.582 -16.188 -22.625 1 95.25 326 ARG A C 1
ATOM 2464 O O . ARG A 1 326 ? -5.77 -17.234 -22 1 95.25 326 ARG A O 1
ATOM 2471 N N . ALA A 1 327 ? -6.012 -15.023 -22.25 1 95.62 327 ALA A N 1
ATOM 2472 C CA . ALA A 1 327 ? -6.75 -14.898 -21 1 95.62 327 ALA A CA 1
ATOM 2473 C C . ALA A 1 327 ? -8.094 -15.609 -21.078 1 95.62 327 ALA A C 1
ATOM 2475 O O . ALA A 1 327 ? -8.562 -16.188 -20.078 1 95.62 327 ALA A O 1
ATOM 2476 N N . GLY A 1 328 ? -8.68 -15.547 -22.266 1 92.81 328 GLY A N 1
ATOM 2477 C CA . GLY A 1 328 ? -9.945 -16.234 -22.469 1 92.81 328 GLY A CA 1
ATOM 2478 C C . GLY A 1 328 ? -9.828 -17.75 -22.359 1 92.81 328 GLY A C 1
ATOM 2479 O O . GLY A 1 328 ? -10.781 -18.422 -21.984 1 92.81 328 GLY A O 1
ATOM 2480 N N . ALA A 1 329 ? -8.641 -18.25 -22.594 1 93.31 329 ALA A N 1
ATOM 2481 C CA . ALA A 1 329 ? -8.398 -19.688 -22.609 1 93.31 329 ALA A CA 1
ATOM 2482 C C . ALA A 1 329 ? -7.969 -20.188 -21.234 1 93.31 329 ALA A C 1
ATOM 2484 O O . ALA A 1 329 ? -7.758 -21.391 -21.047 1 93.31 329 ALA A O 1
ATOM 2485 N N . CYS A 1 330 ? -7.848 -19.312 -20.297 1 93.88 330 CYS A N 1
ATOM 2486 C CA . CYS A 1 330 ? -7.422 -19.719 -18.969 1 93.88 330 CYS A CA 1
ATOM 2487 C C . CYS A 1 330 ? -8.422 -20.672 -18.344 1 93.88 330 CYS A C 1
ATOM 2489 O O . CYS A 1 330 ? -9.617 -20.375 -18.25 1 93.88 330 CYS A O 1
ATOM 2491 N N . PRO A 1 331 ? -7.934 -21.766 -17.891 1 90.88 331 PRO A N 1
ATOM 2492 C CA . PRO A 1 331 ? -8.852 -22.766 -17.328 1 90.88 331 PRO A CA 1
ATOM 2493 C C . PRO A 1 331 ? -9.414 -22.344 -15.969 1 90.88 331 PRO A C 1
ATOM 2495 O O . PRO A 1 331 ? -8.836 -21.5 -15.289 1 90.88 331 PRO A O 1
ATOM 2498 N N . GLY A 1 332 ? -10.555 -22.891 -15.688 1 83.31 332 GLY A N 1
ATOM 2499 C CA . GLY A 1 332 ? -11.133 -22.703 -14.359 1 83.31 332 GLY A CA 1
ATOM 2500 C C . GLY A 1 332 ? -10.312 -23.344 -13.258 1 83.31 332 GLY A C 1
ATOM 2501 O O . GLY A 1 332 ? -9.531 -24.266 -13.508 1 83.31 332 GLY A O 1
ATOM 2502 N N . ALA A 1 333 ? -10.328 -22.703 -12.086 1 81.56 333 ALA A N 1
ATOM 2503 C CA . ALA A 1 333 ? -9.609 -23.266 -10.945 1 81.56 333 ALA A CA 1
ATOM 2504 C C . ALA A 1 333 ? -10.375 -23.031 -9.641 1 81.56 333 ALA A C 1
ATOM 2506 O O . ALA A 1 333 ? -11.281 -22.188 -9.594 1 81.56 333 ALA A O 1
ATOM 2507 N N . THR A 1 334 ? -9.914 -23.859 -8.734 1 76.31 334 THR A N 1
ATOM 2508 C CA . THR A 1 334 ? -10.492 -23.688 -7.41 1 76.31 334 THR A CA 1
ATOM 2509 C C . THR A 1 334 ? -9.984 -22.391 -6.762 1 76.31 334 THR A C 1
ATOM 2511 O O . THR A 1 334 ? -8.922 -21.891 -7.133 1 76.31 334 THR A O 1
ATOM 2514 N N . GLN A 1 335 ? -10.734 -21.922 -5.891 1 70.75 335 GLN A N 1
ATOM 2515 C CA . GLN A 1 335 ? -10.438 -20.641 -5.273 1 70.75 335 GLN A CA 1
ATOM 2516 C C . GLN A 1 335 ? -9.18 -20.719 -4.414 1 70.75 335 GLN A C 1
ATOM 2518 O O . GLN A 1 335 ? -8.5 -19.719 -4.211 1 70.75 335 GLN A O 1
ATOM 2523 N N . ASP A 1 336 ? -8.852 -21.922 -4.023 1 76.75 336 ASP A N 1
ATOM 2524 C CA . ASP A 1 336 ? -7.711 -22.047 -3.123 1 76.75 336 ASP A CA 1
ATOM 2525 C C . ASP A 1 336 ? -6.402 -22.109 -3.908 1 76.75 336 ASP A C 1
ATOM 2527 O O . ASP A 1 336 ? -5.32 -22.156 -3.316 1 76.75 336 ASP A O 1
ATOM 2531 N N . ALA A 1 337 ? -6.625 -22.109 -5.16 1 84.56 337 ALA A N 1
ATOM 2532 C CA . ALA A 1 337 ? -5.434 -22.25 -5.992 1 84.56 337 ALA A CA 1
ATOM 2533 C C . ALA A 1 337 ? -4.426 -21.141 -5.711 1 84.56 337 ALA A C 1
ATOM 2535 O O . ALA A 1 337 ? -3.215 -21.375 -5.738 1 84.56 337 ALA A O 1
ATOM 2536 N N . GLY A 1 338 ? -4.969 -20.031 -5.371 1 87.5 338 GLY A N 1
ATOM 2537 C CA . GLY A 1 338 ? -4.098 -18.875 -5.141 1 87.5 338 GLY A CA 1
ATOM 2538 C C . GLY A 1 338 ? -3.326 -18.969 -3.84 1 87.5 338 GLY A C 1
ATOM 2539 O O . GLY A 1 338 ? -2.291 -18.328 -3.682 1 87.5 338 GLY A O 1
ATOM 2540 N N . SER A 1 339 ? -3.768 -19.781 -2.965 1 83.69 339 SER A N 1
ATOM 2541 C CA . SER A 1 339 ? -3.135 -19.875 -1.653 1 83.69 339 SER A CA 1
ATOM 2542 C C . SER A 1 339 ? -2.037 -20.938 -1.635 1 83.69 339 SER A C 1
ATOM 2544 O O . SER A 1 339 ? -1.285 -21.031 -0.664 1 83.69 339 SER A O 1
ATOM 2546 N N . ARG A 1 340 ? -1.873 -21.609 -2.711 1 86.19 340 ARG A N 1
ATOM 2547 C CA . ARG A 1 340 ? -0.848 -22.641 -2.809 1 86.19 340 ARG A CA 1
ATOM 2548 C C . ARG A 1 340 ? 0.515 -22.031 -3.119 1 86.19 340 ARG A C 1
ATOM 2550 O O . ARG A 1 340 ? 0.607 -20.859 -3.508 1 86.19 340 ARG A O 1
ATOM 2557 N N . ARG A 1 341 ? 1.483 -22.891 -2.926 1 86.19 341 ARG A N 1
ATOM 2558 C CA . ARG A 1 341 ? 2.854 -22.406 -3.088 1 86.19 341 ARG A CA 1
ATOM 2559 C C . ARG A 1 341 ? 3.24 -22.344 -4.562 1 86.19 341 ARG A C 1
ATOM 2561 O O . ARG A 1 341 ? 4.219 -21.688 -4.922 1 86.19 341 ARG A O 1
ATOM 2568 N N . ARG A 1 342 ? 2.455 -23.109 -5.32 1 91.69 342 ARG A N 1
ATOM 2569 C CA . ARG A 1 342 ? 2.713 -23.172 -6.754 1 91.69 342 ARG A CA 1
ATOM 2570 C C . ARG A 1 342 ? 1.414 -23.297 -7.539 1 91.69 342 ARG A C 1
ATOM 2572 O O . ARG A 1 342 ? 0.392 -23.719 -6.996 1 91.69 342 ARG A O 1
ATOM 2579 N N . PRO A 1 343 ? 1.483 -22.859 -8.789 1 93.5 343 PRO A N 1
ATOM 2580 C CA . PRO A 1 343 ? 0.271 -23.062 -9.586 1 93.5 343 PRO A CA 1
ATOM 2581 C C . PRO A 1 343 ? -0.071 -24.547 -9.766 1 93.5 343 PRO A C 1
ATOM 2583 O O . PRO A 1 343 ? 0.827 -25.375 -9.938 1 93.5 343 PRO A O 1
ATOM 2586 N N . ALA A 1 344 ? -1.33 -24.812 -9.719 1 90.25 344 ALA A N 1
ATOM 2587 C CA . ALA A 1 344 ? -1.788 -26.172 -10.023 1 90.25 344 ALA A CA 1
ATOM 2588 C C . ALA A 1 344 ? -1.398 -26.578 -11.445 1 90.25 344 ALA A C 1
ATOM 2590 O O . ALA A 1 344 ? -1.206 -25.719 -12.312 1 90.25 344 ALA A O 1
ATOM 2591 N N . SER A 1 345 ? -1.34 -27.875 -11.656 1 89.88 345 SER A N 1
ATOM 2592 C CA . SER A 1 345 ? -0.9 -28.406 -12.945 1 89.88 345 SER A CA 1
ATOM 2593 C C . SER A 1 345 ? -1.737 -27.844 -14.086 1 89.88 345 SER A C 1
ATOM 2595 O O . SER A 1 345 ? -1.199 -27.469 -15.133 1 89.88 345 SER A O 1
ATOM 2597 N N . ARG A 1 346 ? -2.986 -27.672 -13.844 1 91.44 346 ARG A N 1
ATOM 2598 C CA . ARG A 1 346 ? -3.9 -27.234 -14.883 1 91.44 346 ARG A CA 1
ATOM 2599 C C . ARG A 1 346 ? -3.682 -25.75 -15.219 1 91.44 346 ARG A C 1
ATOM 2601 O O . ARG A 1 346 ? -4.07 -25.297 -16.281 1 91.44 346 ARG A O 1
ATOM 2608 N N . LEU A 1 347 ? -3.062 -25.047 -14.297 1 95.12 347 LEU A N 1
ATOM 2609 C CA . LEU A 1 347 ? -2.918 -23.594 -14.469 1 95.12 347 LEU A CA 1
ATOM 2610 C C . LEU A 1 347 ? -1.52 -23.25 -14.961 1 95.12 347 LEU A C 1
ATOM 2612 O O . LEU A 1 347 ? -1.235 -22.078 -15.25 1 95.12 347 LEU A O 1
ATOM 2616 N N . ARG A 1 348 ? -0.65 -24.203 -15.117 1 95.62 348 ARG A N 1
ATOM 2617 C CA . ARG A 1 348 ? 0.761 -23.922 -15.359 1 95.62 348 ARG A CA 1
ATOM 2618 C C . ARG A 1 348 ? 0.961 -23.266 -16.719 1 95.62 348 ARG A C 1
ATOM 2620 O O . ARG A 1 348 ? 1.771 -22.344 -16.859 1 95.62 348 ARG A O 1
ATOM 2627 N N . SER A 1 349 ? 0.239 -23.75 -17.672 1 95.81 349 SER A N 1
ATOM 2628 C CA . SER A 1 349 ? 0.342 -23.125 -18.984 1 95.81 349 SER A CA 1
ATOM 2629 C C . SER A 1 349 ? -0.127 -21.688 -18.953 1 95.81 349 SER A C 1
ATOM 2631 O O . SER A 1 349 ? 0.549 -20.797 -19.469 1 95.81 349 SER A O 1
ATOM 2633 N N . ALA A 1 350 ? -1.258 -21.422 -18.328 1 97.31 350 ALA A N 1
ATOM 2634 C CA . ALA A 1 350 ? -1.79 -20.062 -18.188 1 97.31 350 ALA A CA 1
ATOM 2635 C C . ALA A 1 350 ? -0.847 -19.188 -17.375 1 97.31 350 ALA A C 1
ATOM 2637 O O . ALA A 1 350 ? -0.674 -18 -17.688 1 97.31 350 ALA A O 1
ATOM 2638 N N . TRP A 1 351 ? -0.322 -19.812 -16.359 1 97.31 351 TRP A N 1
ATOM 2639 C CA . TRP A 1 351 ? 0.664 -19.109 -15.539 1 97.31 351 TRP A CA 1
ATOM 2640 C C . TRP A 1 351 ? 1.875 -18.703 -16.375 1 97.31 351 TRP A C 1
ATOM 2642 O O . TRP A 1 351 ? 2.336 -17.562 -16.297 1 97.31 351 TRP A O 1
ATOM 2652 N N . SER A 1 352 ? 2.354 -19.609 -17.219 1 97.5 352 SER A N 1
ATOM 2653 C CA . SER A 1 352 ? 3.502 -19.328 -18.078 1 97.5 352 SER A CA 1
ATOM 2654 C C . SER A 1 352 ? 3.219 -18.156 -19.016 1 97.5 352 SER A C 1
ATOM 2656 O O . SER A 1 352 ? 4.113 -17.375 -19.328 1 97.5 352 SER A O 1
ATOM 2658 N N . GLU A 1 353 ? 2.002 -18.062 -19.375 1 96.88 353 GLU A N 1
ATOM 2659 C CA . GLU A 1 353 ? 1.598 -17.031 -20.312 1 96.88 353 GLU A CA 1
ATOM 2660 C C . GLU A 1 353 ? 1.29 -15.719 -19.609 1 96.88 353 GLU A C 1
ATOM 2662 O O . GLU A 1 353 ? 0.993 -14.711 -20.25 1 96.88 353 GLU A O 1
ATOM 2667 N N . GLY A 1 354 ? 1.284 -15.719 -18.359 1 96.5 354 GLY A N 1
ATOM 2668 C CA . GLY A 1 354 ? 1.138 -14.508 -17.578 1 96.5 354 GLY A CA 1
ATOM 2669 C C . GLY A 1 354 ? -0.307 -14.078 -17.391 1 96.5 354 GLY A C 1
ATOM 2670 O O . GLY A 1 354 ? -0.591 -12.898 -17.203 1 96.5 354 GLY A O 1
ATOM 2671 N N . VAL A 1 355 ? -1.287 -15.039 -17.453 1 97.44 355 VAL A N 1
ATOM 2672 C CA . VAL A 1 355 ? -2.682 -14.609 -17.438 1 97.44 355 VAL A CA 1
ATOM 2673 C C . VAL A 1 355 ? -3.328 -15.023 -16.109 1 97.44 355 VAL A C 1
ATOM 2675 O O . VAL A 1 355 ? -4.492 -14.703 -15.859 1 97.44 355 VAL A O 1
ATOM 2678 N N . VAL A 1 356 ? -2.578 -15.695 -15.242 1 97.12 356 VAL A N 1
ATOM 2679 C CA . VAL A 1 356 ? -3.08 -16.062 -13.922 1 97.12 356 VAL A CA 1
ATOM 2680 C C . VAL A 1 356 ? -1.937 -16.031 -12.914 1 97.12 356 VAL A C 1
ATOM 2682 O O . VAL A 1 356 ? -0.79 -16.328 -13.258 1 97.12 356 VAL A O 1
ATOM 2685 N N . GLN A 1 357 ? -2.201 -15.594 -11.727 1 96.69 357 GLN A N 1
ATOM 2686 C CA . GLN A 1 357 ? -1.216 -15.516 -10.656 1 96.69 357 GLN A CA 1
ATOM 2687 C C . GLN A 1 357 ? -1.885 -15.602 -9.289 1 96.69 357 GLN A C 1
ATOM 2689 O O . GLN A 1 357 ? -3.094 -15.398 -9.164 1 96.69 357 GLN A O 1
ATOM 2694 N N . SER A 1 358 ? -1.081 -15.984 -8.336 1 94.81 358 SER A N 1
ATOM 2695 C CA . SER A 1 358 ? -1.461 -15.711 -6.953 1 94.81 358 SER A CA 1
ATOM 2696 C C . SER A 1 358 ? -1.17 -14.258 -6.578 1 94.81 358 SER A C 1
ATOM 2698 O O . SER A 1 358 ? -0.058 -13.773 -6.789 1 94.81 358 SER A O 1
ATOM 2700 N N . TRP A 1 359 ? -2.162 -13.555 -6.117 1 93.62 359 TRP A N 1
ATOM 2701 C CA . TRP A 1 359 ? -2.025 -12.164 -5.703 1 93.62 359 TRP A CA 1
ATOM 2702 C C . TRP A 1 359 ? -2.564 -11.953 -4.289 1 93.62 359 TRP A C 1
ATOM 2704 O O . TRP A 1 359 ? -3.779 -11.961 -4.074 1 93.62 359 TRP A O 1
ATOM 2714 N N . ASP A 1 360 ? -1.686 -11.836 -3.367 1 88.5 360 ASP A N 1
ATOM 2715 C CA . ASP A 1 360 ? -1.987 -11.758 -1.941 1 88.5 360 ASP A CA 1
ATOM 2716 C C . ASP A 1 360 ? -2.729 -13.008 -1.466 1 88.5 360 ASP A C 1
ATOM 2718 O O . ASP A 1 360 ? -3.688 -12.906 -0.698 1 88.5 360 ASP A O 1
ATOM 2722 N N . GLY A 1 361 ? -2.311 -14.078 -2.086 1 87.25 361 GLY A N 1
ATOM 2723 C CA . GLY A 1 361 ? -2.822 -15.367 -1.657 1 87.25 361 GLY A CA 1
ATOM 2724 C C . GLY A 1 361 ? -4.102 -15.773 -2.367 1 87.25 361 GLY A C 1
ATOM 2725 O O . GLY A 1 361 ? -4.617 -16.875 -2.156 1 87.25 361 GLY A O 1
ATOM 2726 N N . MET A 1 362 ? -4.613 -14.953 -3.229 1 89.88 362 MET A N 1
ATOM 2727 C CA . MET A 1 362 ? -5.828 -15.25 -3.982 1 89.88 362 MET A CA 1
ATOM 2728 C C . MET A 1 362 ? -5.508 -15.484 -5.457 1 89.88 362 MET A C 1
ATOM 2730 O O . MET A 1 362 ? -4.566 -14.898 -5.992 1 89.88 362 MET A O 1
ATOM 2734 N N . LEU A 1 363 ? -6.352 -16.359 -5.992 1 92.31 363 LEU A N 1
ATOM 2735 C CA . LEU A 1 363 ? -6.199 -16.578 -7.426 1 92.31 363 LEU A CA 1
ATOM 2736 C C . LEU A 1 363 ? -6.727 -15.375 -8.211 1 92.31 363 LEU A C 1
ATOM 2738 O O . LEU A 1 363 ? -7.887 -14.992 -8.062 1 92.31 363 LEU A O 1
ATOM 2742 N N . ARG A 1 364 ? -5.879 -14.797 -8.961 1 94.06 364 ARG A N 1
ATOM 2743 C CA . ARG A 1 364 ? -6.266 -13.641 -9.773 1 94.06 364 ARG A CA 1
ATOM 2744 C C . ARG A 1 364 ? -6.059 -13.93 -11.258 1 94.06 364 ARG A C 1
ATOM 2746 O O . ARG A 1 364 ? -4.973 -14.328 -11.672 1 94.06 364 ARG A O 1
ATOM 2753 N N . ARG A 1 365 ? -7.117 -13.789 -11.953 1 94.88 365 ARG A N 1
ATOM 2754 C CA . ARG A 1 365 ? -7.059 -13.914 -13.406 1 94.88 365 ARG A CA 1
ATOM 2755 C C . ARG A 1 365 ? -6.914 -12.547 -14.062 1 94.88 365 ARG A C 1
ATOM 2757 O O . ARG A 1 365 ? -7.418 -11.547 -13.547 1 94.88 365 ARG A O 1
ATOM 2764 N N . HIS A 1 366 ? -6.262 -12.555 -15.164 1 96.62 366 HIS A N 1
ATOM 2765 C CA . HIS A 1 366 ? -6.047 -11.305 -15.898 1 96.62 366 HIS A CA 1
ATOM 2766 C C . HIS A 1 366 ? -7.363 -10.734 -16.406 1 96.62 366 HIS A C 1
ATOM 2768 O O . HIS A 1 366 ? -8.211 -11.469 -16.922 1 96.62 366 HIS A O 1
ATOM 2774 N N . PRO A 1 367 ? -7.559 -9.438 -16.312 1 95.12 367 PRO A N 1
ATOM 2775 C CA . PRO A 1 367 ? -8.836 -8.836 -16.703 1 95.12 367 PRO A CA 1
ATOM 2776 C C . PRO A 1 367 ? -9.078 -8.906 -18.219 1 95.12 367 PRO A C 1
ATOM 2778 O O . PRO A 1 367 ? -10.211 -8.719 -18.672 1 95.12 367 PRO A O 1
ATOM 2781 N N . ALA A 1 368 ? -8.047 -9.164 -18.984 1 95.94 368 ALA A N 1
ATOM 2782 C CA . ALA A 1 368 ? -8.219 -9.328 -20.422 1 95.94 368 ALA A CA 1
ATOM 2783 C C . ALA A 1 368 ? -9.258 -10.398 -20.734 1 95.94 368 ALA A C 1
ATOM 2785 O O . ALA A 1 368 ? -9.93 -10.336 -21.766 1 95.94 368 ALA A O 1
ATOM 2786 N N . GLY A 1 369 ? -9.391 -11.336 -19.844 1 93.88 369 GLY A N 1
ATOM 2787 C CA . GLY A 1 369 ? -10.344 -12.406 -20.047 1 93.88 369 GLY A CA 1
ATOM 2788 C C . GLY A 1 369 ? -11.781 -11.93 -20.109 1 93.88 369 GLY A C 1
ATOM 2789 O O . GLY A 1 369 ? -12.648 -12.609 -20.656 1 93.88 369 GLY A O 1
ATOM 2790 N N . TRP A 1 370 ? -12.047 -10.742 -19.562 1 91.69 370 TRP A N 1
ATOM 2791 C CA . TRP A 1 370 ? -13.398 -10.188 -19.578 1 91.69 370 TRP A CA 1
ATOM 2792 C C . TRP A 1 370 ? -13.844 -9.859 -21 1 91.69 370 TRP A C 1
ATOM 2794 O O . TRP A 1 370 ? -15.039 -9.758 -21.266 1 91.69 370 TRP A O 1
ATOM 2804 N N . TYR A 1 371 ? -12.906 -9.656 -21.844 1 92.19 371 TYR A N 1
ATOM 2805 C CA . TYR A 1 371 ? -13.211 -9.156 -23.172 1 92.19 371 TYR A CA 1
ATOM 2806 C C . TYR A 1 371 ? -13.07 -10.266 -24.219 1 92.19 371 TYR A C 1
ATOM 2808 O O . TYR A 1 371 ? -13.148 -10.016 -25.422 1 92.19 371 TYR A O 1
ATOM 2816 N N . ALA A 1 372 ? -12.773 -11.445 -23.75 1 91.62 372 ALA A N 1
ATOM 2817 C CA . ALA A 1 372 ? -12.688 -12.594 -24.641 1 91.62 372 ALA A CA 1
ATOM 2818 C C . ALA A 1 372 ? -14.07 -13.023 -25.125 1 91.62 372 ALA A C 1
ATOM 2820 O O . ALA A 1 372 ? -15.086 -12.578 -24.578 1 91.62 372 ALA A O 1
ATOM 2821 N N . THR A 1 373 ? -14.062 -13.805 -26.203 1 82.5 373 THR A N 1
ATOM 2822 C CA . THR A 1 373 ? -15.328 -14.352 -26.688 1 82.5 373 THR A CA 1
ATOM 2823 C C . THR A 1 373 ? -16.016 -15.148 -25.578 1 82.5 373 THR A C 1
ATOM 2825 O O . THR A 1 373 ? -15.414 -16.016 -24.969 1 82.5 373 THR A O 1
ATOM 2828 N N . GLY A 1 374 ? -17.25 -14.719 -25.312 1 75.25 374 GLY A N 1
ATOM 2829 C CA . GLY A 1 374 ? -17.984 -15.375 -24.234 1 75.25 374 GLY A CA 1
ATOM 2830 C C . GLY A 1 374 ? -17.75 -14.758 -22.875 1 75.25 374 GLY A C 1
ATOM 2831 O O . GLY A 1 374 ? -18.281 -15.227 -21.875 1 75.25 374 GLY A O 1
ATOM 2832 N N . GLY A 1 375 ? -16.906 -13.766 -23 1 74.75 375 GLY A N 1
ATOM 2833 C CA . GLY A 1 375 ? -16.594 -13.102 -21.75 1 74.75 375 GLY A CA 1
ATOM 2834 C C . GLY A 1 375 ? -17.672 -12.148 -21.281 1 74.75 375 GLY A C 1
ATOM 2835 O O . GLY A 1 375 ? -18.703 -12.008 -21.938 1 74.75 375 GLY A O 1
ATOM 2836 N N . ALA A 1 376 ? -17.438 -11.578 -20.156 1 70 376 ALA A N 1
ATOM 2837 C CA . ALA A 1 376 ? -18.422 -10.742 -19.469 1 70 376 ALA A CA 1
ATOM 2838 C C . ALA A 1 376 ? -18.781 -9.531 -20.312 1 70 376 ALA A C 1
ATOM 2840 O O . ALA A 1 376 ? -19.938 -9.086 -20.312 1 70 376 ALA A O 1
ATOM 2841 N N . ALA A 1 377 ? -17.859 -8.977 -21.062 1 72.62 377 ALA A N 1
ATOM 2842 C CA . ALA A 1 377 ? -18.078 -7.738 -21.812 1 72.62 377 ALA A CA 1
ATOM 2843 C C . ALA A 1 377 ? -18.891 -7.988 -23.078 1 72.62 377 ALA A C 1
ATOM 2845 O O . ALA A 1 377 ? -19.562 -7.082 -23.578 1 72.62 377 ALA A O 1
ATOM 2846 N N . GLU A 1 378 ? -18.734 -9.117 -23.625 1 66.94 378 GLU A N 1
ATOM 2847 C CA . GLU A 1 378 ? -19.484 -9.438 -24.828 1 66.94 378 GLU A CA 1
ATOM 2848 C C . GLU A 1 378 ? -21 -9.367 -24.578 1 66.94 378 GLU A C 1
ATOM 2850 O O . GLU A 1 378 ? -21.75 -8.883 -25.438 1 66.94 378 GLU A O 1
ATOM 2855 N N . HIS A 1 379 ? -21.281 -9.625 -23.484 1 63.03 379 HIS A N 1
ATOM 2856 C CA . HIS A 1 379 ? -22.703 -9.734 -23.172 1 63.03 379 HIS A CA 1
ATOM 2857 C C . HIS A 1 379 ? -23.25 -8.406 -22.672 1 63.03 379 HIS A C 1
ATOM 2859 O O . HIS A 1 379 ? -24.391 -8.047 -22.969 1 63.03 379 HIS A O 1
ATOM 2865 N N . ARG A 1 380 ? -22.406 -7.652 -21.891 1 63.44 380 ARG A N 1
ATOM 2866 C CA . ARG A 1 380 ? -22.922 -6.496 -21.188 1 63.44 380 ARG A CA 1
ATOM 2867 C C . ARG A 1 380 ? -22.266 -5.207 -21.672 1 63.44 380 ARG A C 1
ATOM 2869 O O . ARG A 1 380 ? -22.656 -4.113 -21.234 1 63.44 380 ARG A O 1
ATOM 2876 N N . GLY A 1 381 ? -21.406 -5.406 -22.547 1 72.31 381 GLY A N 1
ATOM 2877 C CA . GLY A 1 381 ? -20.625 -4.23 -22.891 1 72.31 381 GLY A CA 1
ATOM 2878 C C . GLY A 1 381 ? -19.547 -3.922 -21.875 1 72.31 381 GLY A C 1
ATOM 2879 O O . GLY A 1 381 ? -18.359 -4.078 -22.172 1 72.31 381 GLY A O 1
ATOM 2880 N N . ARG A 1 382 ? -20.0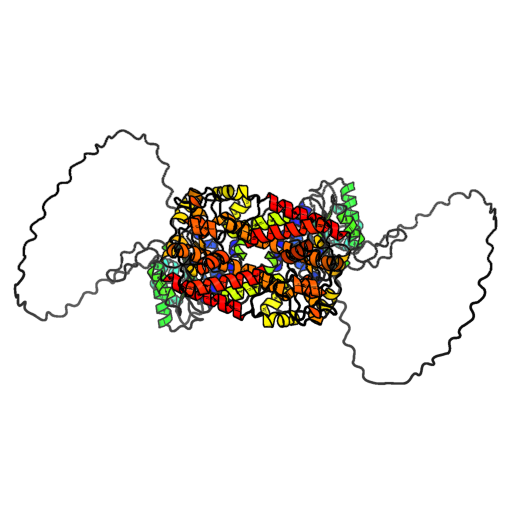94 -3.643 -20.625 1 78 382 ARG A N 1
ATOM 2881 C CA . ARG A 1 382 ? -19.156 -3.383 -19.516 1 78 382 ARG A CA 1
ATOM 2882 C C . ARG A 1 382 ? -19.172 -4.52 -18.516 1 78 382 ARG A C 1
ATOM 2884 O O . ARG A 1 382 ? -20.234 -4.875 -17.984 1 78 382 ARG A O 1
ATOM 2891 N N . PRO A 1 383 ? -17.969 -5.07 -18.297 1 82.75 383 PRO A N 1
ATOM 2892 C CA . PRO A 1 383 ? -17.922 -6.172 -17.344 1 82.75 383 PRO A CA 1
ATOM 2893 C C . PRO A 1 383 ? -18.391 -5.75 -15.945 1 82.75 383 PRO A C 1
ATOM 2895 O O . PRO A 1 383 ? -17.969 -4.703 -15.445 1 82.75 383 PRO A O 1
ATOM 2898 N N . ILE A 1 384 ? -19.203 -6.551 -15.297 1 78.69 384 ILE A N 1
ATOM 2899 C CA . ILE A 1 384 ? -19.719 -6.258 -13.961 1 78.69 384 ILE A CA 1
ATOM 2900 C C . ILE A 1 384 ? -18.578 -6.297 -12.945 1 78.69 384 ILE A C 1
ATOM 2902 O O . ILE A 1 384 ? -18.609 -5.586 -11.938 1 78.69 384 ILE A O 1
ATOM 2906 N N . GLU A 1 385 ? -17.562 -7.133 -13.234 1 83.56 385 GLU A N 1
ATOM 2907 C CA . GLU A 1 385 ? -16.391 -7.238 -12.375 1 83.56 385 GLU A CA 1
ATOM 2908 C C . GLU A 1 385 ? -15.695 -5.891 -12.227 1 83.56 385 GLU A C 1
ATOM 2910 O O . GLU A 1 385 ? -15.133 -5.59 -11.172 1 83.56 385 GLU A O 1
ATOM 2915 N N . LEU A 1 386 ? -15.82 -5.133 -13.258 1 88.19 386 LEU A N 1
ATOM 2916 C CA . LEU A 1 386 ? -15.195 -3.814 -13.234 1 88.19 386 LEU A CA 1
ATOM 2917 C C . LEU A 1 386 ? -15.852 -2.92 -12.188 1 88.19 386 LEU A C 1
ATOM 2919 O O . LEU A 1 386 ? -15.156 -2.24 -11.43 1 88.19 386 LEU A O 1
ATOM 2923 N N . THR A 1 387 ? -17.109 -2.945 -12.102 1 84.25 387 THR A N 1
ATOM 2924 C CA . THR A 1 387 ? -17.844 -2.137 -11.133 1 84.25 387 THR A CA 1
ATOM 2925 C C . THR A 1 387 ? -17.516 -2.568 -9.703 1 84.25 387 THR A C 1
ATOM 2927 O O . THR A 1 387 ? -17.328 -1.727 -8.828 1 84.25 387 THR A O 1
ATOM 2930 N N . THR A 1 388 ? -17.406 -3.803 -9.531 1 85.56 388 THR A N 1
ATOM 2931 C CA . THR A 1 388 ? -17.109 -4.34 -8.211 1 85.56 388 THR A CA 1
ATOM 2932 C C . THR A 1 388 ? -15.711 -3.926 -7.77 1 85.56 388 THR A C 1
ATOM 2934 O O . THR A 1 388 ? -15.516 -3.496 -6.629 1 85.56 388 THR A O 1
ATOM 2937 N N . LEU A 1 389 ? -14.812 -4.02 -8.672 1 88.81 389 LEU A N 1
ATOM 2938 C CA . LEU A 1 389 ? -13.438 -3.682 -8.336 1 88.81 389 LEU A CA 1
ATOM 2939 C C . LEU A 1 389 ? -13.289 -2.189 -8.062 1 88.81 389 LEU A C 1
ATOM 2941 O O . LEU A 1 389 ? -12.57 -1.789 -7.141 1 88.81 389 LEU A O 1
ATOM 2945 N N . VAL A 1 390 ? -14 -1.423 -8.828 1 91.62 390 VAL A N 1
ATOM 2946 C CA . VAL A 1 390 ? -13.977 0.021 -8.617 1 91.62 390 VAL A CA 1
ATOM 2947 C C . VAL A 1 390 ? -14.586 0.354 -7.258 1 91.62 390 VAL A C 1
ATOM 2949 O O . VAL A 1 390 ? -14.039 1.163 -6.504 1 91.62 390 VAL A O 1
ATOM 2952 N N . GLY A 1 391 ? -15.656 -0.288 -6.988 1 91.5 391 GLY A N 1
ATOM 2953 C CA . GLY A 1 391 ? -16.297 -0.076 -5.699 1 91.5 391 GLY A CA 1
ATOM 2954 C C . GLY A 1 391 ? -15.406 -0.421 -4.523 1 91.5 391 GLY A C 1
ATOM 2955 O O . GLY A 1 391 ? -15.359 0.318 -3.537 1 91.5 391 GLY A O 1
ATOM 2956 N N . GLN A 1 392 ? -14.703 -1.491 -4.656 1 88.88 392 GLN A N 1
ATOM 2957 C CA . GLN A 1 392 ? -13.781 -1.902 -3.604 1 88.88 392 GLN A CA 1
ATOM 2958 C C . GLN A 1 392 ? -12.648 -0.892 -3.438 1 88.88 392 GLN A C 1
ATOM 2960 O O . GLN A 1 392 ? -12.266 -0.561 -2.312 1 88.88 392 GLN A O 1
ATOM 2965 N N . ALA A 1 393 ? -12.164 -0.457 -4.523 1 92 393 ALA A N 1
ATOM 2966 C CA . ALA A 1 393 ? -11.109 0.556 -4.484 1 92 393 ALA A CA 1
ATOM 2967 C C . ALA A 1 393 ? -11.609 1.842 -3.832 1 92 393 ALA A C 1
ATOM 2969 O O . ALA A 1 393 ? -10.922 2.43 -2.996 1 92 393 ALA A O 1
ATOM 2970 N N . GLN A 1 394 ? -12.781 2.234 -4.191 1 93.62 394 GLN A N 1
ATOM 2971 C CA . GLN A 1 394 ? -13.375 3.439 -3.619 1 93.62 394 GLN A CA 1
ATOM 2972 C C . GLN A 1 394 ? -13.586 3.293 -2.115 1 93.62 394 GLN A C 1
ATOM 2974 O O . GLN A 1 394 ? -13.344 4.234 -1.355 1 93.62 394 GLN A O 1
ATOM 2979 N N . GLN A 1 395 ? -13.961 2.154 -1.776 1 91.81 395 GLN A N 1
ATOM 2980 C CA . GLN A 1 395 ? -14.195 1.903 -0.357 1 91.81 395 GLN A CA 1
ATOM 2981 C C . GLN A 1 395 ? -12.906 2.086 0.446 1 91.81 395 GLN A C 1
ATOM 2983 O O . GLN A 1 395 ? -12.922 2.688 1.522 1 91.81 395 GLN A O 1
ATOM 2988 N N . ARG A 1 396 ? -11.82 1.663 -0.052 1 89.81 396 ARG A N 1
ATOM 2989 C CA . ARG A 1 396 ? -10.539 1.754 0.639 1 89.81 396 ARG A CA 1
ATOM 2990 C C . ARG A 1 396 ? -10.117 3.209 0.822 1 89.81 396 ARG A C 1
ATOM 2992 O O . ARG A 1 396 ? -9.508 3.562 1.836 1 89.81 396 ARG A O 1
ATOM 2999 N N . VAL A 1 397 ? -10.469 4.004 -0.095 1 92.44 397 VAL A N 1
ATOM 3000 C CA . VAL A 1 397 ? -10.016 5.391 -0.088 1 92.44 397 VAL A CA 1
ATOM 3001 C C . VAL A 1 397 ? -11.008 6.258 0.681 1 92.44 397 VAL A C 1
ATOM 3003 O O . VAL A 1 397 ? -10.609 7.137 1.448 1 92.44 397 VAL A O 1
ATOM 3006 N N . VAL A 1 398 ? -12.273 6 0.545 1 93.62 398 VAL A N 1
ATOM 3007 C CA . VAL A 1 398 ? -13.32 6.918 0.993 1 93.62 398 VAL A CA 1
ATOM 3008 C C . VAL A 1 398 ? -13.719 6.586 2.43 1 93.62 398 VAL A C 1
ATOM 3010 O O . VAL A 1 398 ? -14.086 7.477 3.199 1 93.62 398 VAL A O 1
ATOM 3013 N N . SER A 1 399 ? -13.555 5.359 2.865 1 91.5 399 SER A N 1
ATOM 3014 C CA . SER A 1 399 ? -14.023 4.918 4.176 1 91.5 399 SER A CA 1
ATOM 3015 C C . SER A 1 399 ? -13.359 5.711 5.297 1 91.5 399 SER A C 1
ATOM 3017 O O . SER A 1 399 ? -14.023 6.137 6.242 1 91.5 399 SER A O 1
ATOM 3019 N N . PRO A 1 400 ? -12.078 5.973 5.199 1 88.88 400 PRO A N 1
ATOM 3020 C CA . PRO A 1 400 ? -11.453 6.766 6.262 1 88.88 400 PRO A CA 1
ATOM 3021 C C . PRO A 1 400 ? -12.031 8.18 6.359 1 88.88 400 PRO A C 1
ATOM 3023 O O . PRO A 1 400 ? -12.125 8.734 7.453 1 88.88 400 PRO A O 1
ATOM 3026 N N . TRP A 1 401 ? -12.391 8.703 5.246 1 91.69 401 TRP A N 1
ATOM 3027 C CA . TRP A 1 401 ? -12.977 10.039 5.242 1 91.69 401 TRP A CA 1
ATOM 3028 C C . TRP A 1 401 ? -14.367 10.023 5.863 1 91.69 401 TRP A C 1
ATOM 3030 O O . TRP A 1 401 ? -14.75 10.953 6.578 1 91.69 401 TRP A O 1
ATOM 3040 N N . ILE A 1 402 ? -15.07 8.977 5.574 1 93.31 402 ILE A N 1
ATOM 3041 C CA . ILE A 1 402 ? -16.391 8.82 6.188 1 93.31 402 ILE A CA 1
ATOM 3042 C C . ILE A 1 402 ? -16.25 8.727 7.703 1 93.31 402 ILE A C 1
ATOM 3044 O O . ILE A 1 402 ? -16.953 9.406 8.445 1 93.31 402 ILE A O 1
ATOM 3048 N N . GLU A 1 403 ? -15.281 7.988 8.141 1 91 403 GLU A N 1
ATOM 3049 C CA . GLU A 1 403 ? -15.086 7.773 9.57 1 91 403 GLU A CA 1
ATOM 3050 C C . GLU A 1 403 ? -14.641 9.055 10.266 1 91 403 GLU A C 1
ATOM 3052 O O . GLU A 1 403 ? -15.133 9.383 11.352 1 91 403 GLU A O 1
ATOM 3057 N N . GLU A 1 404 ? -13.797 9.781 9.664 1 89.06 404 GLU A N 1
ATOM 3058 C CA . GLU A 1 404 ? -13.328 11.031 10.25 1 89.06 404 GLU A CA 1
ATOM 3059 C C . GLU A 1 404 ? -14.453 12.055 10.352 1 89.06 404 GLU A C 1
ATOM 3061 O O . GLU A 1 404 ? -14.57 12.75 11.367 1 89.06 404 GLU A O 1
ATOM 3066 N N . THR A 1 405 ? -15.203 12.086 9.359 1 93.25 405 THR A N 1
ATOM 3067 C CA . THR A 1 405 ? -16.328 13.016 9.344 1 93.25 405 THR A CA 1
ATOM 3068 C C . THR A 1 405 ? -17.391 12.602 10.359 1 93.25 405 THR A C 1
ATOM 3070 O O . THR A 1 405 ? -17.969 13.445 11.047 1 93.25 405 THR A O 1
ATOM 3073 N N . ARG A 1 406 ? -17.609 11.344 10.398 1 94.31 406 ARG A N 1
ATOM 3074 C CA . ARG A 1 406 ? -18.516 10.812 11.406 1 94.31 406 ARG A CA 1
ATOM 3075 C C . ARG A 1 406 ? -18.062 11.195 12.812 1 94.31 406 ARG A C 1
ATOM 3077 O O . ARG A 1 406 ? -18.875 11.609 13.641 1 94.31 406 ARG A O 1
ATOM 3084 N N . ASP A 1 407 ? -16.844 11.055 13.094 1 90.88 407 ASP A N 1
ATOM 3085 C CA . ASP A 1 407 ? -16.281 11.383 14.406 1 90.88 407 ASP A CA 1
ATOM 3086 C C . ASP A 1 407 ? -16.516 12.852 14.75 1 90.88 407 ASP A C 1
ATOM 3088 O O . ASP A 1 407 ? -16.859 13.188 15.883 1 90.88 407 ASP A O 1
ATOM 3092 N N . GLN A 1 408 ? -16.281 13.68 13.75 1 91.19 408 GLN A N 1
ATOM 3093 C CA . GLN A 1 408 ? -16.5 15.109 13.961 1 91.19 408 GLN A CA 1
ATOM 3094 C C . GLN A 1 408 ? -17.984 15.414 14.211 1 91.19 408 GLN A C 1
ATOM 3096 O O . GLN A 1 408 ? -18.312 16.203 15.094 1 91.19 408 GLN A O 1
ATOM 3101 N N . LEU A 1 409 ? -18.812 14.773 13.477 1 94.06 409 LEU A N 1
ATOM 3102 C CA . LEU A 1 409 ? -20.25 14.977 13.648 1 94.06 409 LEU A CA 1
ATOM 3103 C C . LEU A 1 409 ? -20.719 14.461 15 1 94.06 409 LEU A C 1
ATOM 3105 O O . LEU A 1 409 ? -21.578 15.07 15.641 1 94.06 409 LEU A O 1
ATOM 3109 N N . ALA A 1 410 ? -20.141 13.359 15.398 1 93.56 410 ALA A N 1
ATOM 3110 C CA . ALA A 1 410 ? -20.469 12.82 16.719 1 93.56 410 ALA A CA 1
ATOM 3111 C C . ALA A 1 410 ? -20.047 13.773 17.828 1 93.56 410 ALA A C 1
ATOM 3113 O O . ALA A 1 410 ? -20.766 13.953 18.812 1 93.56 410 ALA A O 1
ATOM 3114 N N . ARG A 1 411 ? -18.938 14.367 17.703 1 90.12 411 ARG A N 1
ATOM 3115 C CA . ARG A 1 411 ? -18.469 15.352 18.672 1 90.12 411 ARG A CA 1
ATOM 3116 C C . ARG A 1 411 ? -19.406 16.562 18.719 1 90.12 411 ARG A C 1
ATOM 3118 O O . ARG A 1 411 ? -19.766 17.031 19.797 1 90.12 411 ARG A O 1
ATOM 3125 N N . LEU A 1 412 ? -19.766 16.969 17.562 1 91 412 LEU A N 1
ATOM 3126 C CA . LEU A 1 412 ? -20.703 18.078 17.484 1 91 412 LEU A CA 1
ATOM 3127 C C . LEU A 1 412 ? -22.062 17.672 18.031 1 91 412 LEU A C 1
ATOM 3129 O O . LEU A 1 412 ? -22.75 18.484 18.641 1 91 412 LEU A O 1
ATOM 3133 N N . GLY A 1 413 ? -22.406 16.453 17.75 1 93.69 413 GLY A N 1
ATOM 3134 C CA . GLY A 1 413 ? -23.703 15.938 18.125 1 93.69 413 GLY A CA 1
ATOM 3135 C C . GLY A 1 413 ? -23.969 16 19.625 1 93.69 413 GLY A C 1
ATOM 3136 O O . GLY A 1 413 ? -25.125 16.109 20.047 1 93.69 413 GLY A O 1
ATOM 3137 N N . VAL A 1 414 ? -22.922 15.992 20.391 1 93.94 414 VAL A N 1
ATOM 3138 C CA . VAL A 1 414 ? -23.047 16.094 21.844 1 93.94 414 VAL A CA 1
ATOM 3139 C C . VAL A 1 414 ? -23.734 17.422 22.203 1 93.94 414 VAL A C 1
ATOM 3141 O O . VAL A 1 414 ? -24.578 17.469 23.094 1 93.94 414 VAL A O 1
ATOM 3144 N N . ARG A 1 415 ? -23.391 18.438 21.484 1 92.44 415 ARG A N 1
ATOM 3145 C CA . ARG A 1 415 ? -23.938 19.781 21.75 1 92.44 415 ARG A CA 1
ATOM 3146 C C . ARG A 1 415 ? -25.359 19.906 21.219 1 92.44 415 ARG A C 1
ATOM 3148 O O . ARG A 1 415 ? -26.125 20.75 21.672 1 92.44 415 ARG A O 1
ATOM 3155 N N . TYR A 1 416 ? -25.719 19.062 20.328 1 94.94 416 TYR A N 1
ATOM 3156 C CA . TYR A 1 416 ? -27.016 19.203 19.656 1 94.94 416 TYR A CA 1
ATOM 3157 C C . TYR A 1 416 ? -28 18.141 20.141 1 94.94 416 TYR A C 1
ATOM 3159 O O . TYR A 1 416 ? -29.062 17.969 19.547 1 94.94 416 TYR A O 1
ATOM 3167 N N . ALA A 1 417 ? -27.531 17.438 21.078 1 96.31 417 ALA A N 1
ATOM 3168 C CA . ALA A 1 417 ? -28.422 16.406 21.625 1 96.31 417 ALA A CA 1
ATOM 3169 C C . ALA A 1 417 ? -29.609 17.047 22.344 1 96.31 417 ALA A C 1
ATOM 3171 O O . ALA A 1 417 ? -29.438 17.969 23.141 1 96.31 417 ALA A O 1
ATOM 3172 N N . THR A 1 418 ? -30.75 16.547 22.062 1 96.69 418 THR A N 1
ATOM 3173 C CA . THR A 1 418 ? -31.969 17.047 22.703 1 96.69 418 THR A CA 1
ATOM 3174 C C . THR A 1 418 ? -32.406 16.125 23.844 1 96.69 418 THR A C 1
ATOM 3176 O O . THR A 1 418 ? -33.312 16.453 24.594 1 96.69 418 THR A O 1
ATOM 3179 N N . LYS A 1 419 ? -31.812 15.031 23.922 1 95.5 419 LYS A N 1
ATOM 3180 C CA . LYS A 1 419 ? -32 14.047 24.984 1 95.5 419 LYS A CA 1
ATOM 3181 C C . LYS A 1 419 ? -30.688 13.711 25.672 1 95.5 419 LYS A C 1
ATOM 3183 O O . LYS A 1 419 ? -29.609 14.031 25.156 1 95.5 419 LYS A O 1
ATOM 3188 N N . ALA A 1 420 ? -30.906 13.117 26.797 1 95.38 420 ALA A N 1
ATOM 3189 C CA . ALA A 1 420 ? -29.703 12.664 27.484 1 95.38 420 ALA A CA 1
ATOM 3190 C C . ALA A 1 420 ? -28.922 11.688 26.625 1 95.38 420 ALA A C 1
ATOM 3192 O O . ALA A 1 420 ? -29.5 10.836 25.953 1 95.38 420 ALA A O 1
ATOM 3193 N N . LEU A 1 421 ? -27.641 11.828 26.594 1 95.25 421 LEU A N 1
ATOM 3194 C CA . LEU A 1 421 ? -26.781 11.055 25.703 1 95.25 421 LEU A CA 1
ATOM 3195 C C . LEU A 1 421 ? -26.922 9.562 25.969 1 95.25 421 LEU A C 1
ATOM 3197 O O . LEU A 1 421 ? -26.906 8.758 25.031 1 95.25 421 LEU A O 1
ATOM 3201 N N . ASP A 1 422 ? -27.016 9.141 27.203 1 93.75 422 ASP A N 1
ATOM 3202 C CA . ASP A 1 422 ? -27.188 7.73 27.531 1 93.75 422 ASP A CA 1
ATOM 3203 C C . ASP A 1 422 ? -28.484 7.184 26.969 1 93.75 422 ASP A C 1
ATOM 3205 O O . ASP A 1 422 ? -28.547 6.035 26.516 1 93.75 422 ASP A O 1
ATOM 3209 N N . THR A 1 423 ? -29.453 8.008 26.938 1 94.62 423 THR A N 1
ATOM 3210 C CA . THR A 1 423 ? -30.734 7.625 26.375 1 94.62 423 THR A CA 1
ATOM 3211 C C . THR A 1 423 ? -30.625 7.445 24.859 1 94.62 423 THR A C 1
ATOM 3213 O O . THR A 1 423 ? -31.203 6.512 24.297 1 94.62 423 THR A O 1
ATOM 3216 N N . VAL A 1 424 ? -29.938 8.359 24.25 1 95.31 424 VAL A N 1
ATOM 3217 C CA . VAL A 1 424 ? -29.75 8.273 22.797 1 95.31 424 VAL A CA 1
ATOM 3218 C C . VAL A 1 424 ? -29.016 6.984 22.453 1 95.31 424 VAL A C 1
ATOM 3220 O O . VAL A 1 424 ? -29.406 6.262 21.531 1 95.31 424 VAL A O 1
ATOM 3223 N N . VAL A 1 425 ? -27.984 6.695 23.172 1 94.44 425 VAL A N 1
ATOM 3224 C CA . VAL A 1 425 ? -27.188 5.504 22.922 1 94.44 425 VAL A CA 1
ATOM 3225 C C . VAL A 1 425 ? -28.031 4.254 23.141 1 94.44 425 VAL A C 1
ATOM 3227 O O . VAL A 1 425 ? -28.047 3.346 22.297 1 94.44 425 VAL A O 1
ATOM 3230 N N . ALA A 1 426 ? -28.734 4.195 24.172 1 93.06 426 ALA A N 1
ATOM 3231 C CA . ALA A 1 426 ? -29.562 3.041 24.516 1 93.06 426 ALA A CA 1
ATOM 3232 C C . ALA A 1 426 ? -30.641 2.812 23.469 1 93.06 426 ALA A C 1
ATOM 3234 O O . ALA A 1 426 ? -30.984 1.668 23.156 1 93.06 426 ALA A O 1
ATOM 3235 N N . THR A 1 427 ? -31.141 3.877 22.938 1 93.25 427 THR A N 1
ATOM 3236 C CA . THR A 1 427 ? -32.281 3.803 22.047 1 93.25 427 THR A CA 1
ATOM 3237 C C . THR A 1 427 ? -31.859 3.436 20.625 1 93.25 427 THR A C 1
ATOM 3239 O O . THR A 1 427 ? -32.531 2.668 19.953 1 93.25 427 THR A O 1
ATOM 3242 N N . TYR A 1 428 ? -30.75 3.982 20.234 1 91.81 428 TYR A N 1
ATOM 3243 C CA . TYR A 1 428 ? -30.5 3.934 18.797 1 91.81 428 TYR A CA 1
ATOM 3244 C C . TYR A 1 428 ? -29.297 3.047 18.484 1 91.81 428 TYR A C 1
ATOM 3246 O O . TYR A 1 428 ? -29.109 2.633 17.328 1 91.81 428 TYR A O 1
ATOM 3254 N N . SER A 1 429 ? -28.453 2.836 19.422 1 87.94 429 SER A N 1
ATOM 3255 C CA . SER A 1 429 ? -27.328 1.951 19.156 1 87.94 429 SER A CA 1
ATOM 3256 C C . SER A 1 429 ? -27.766 0.493 19.094 1 87.94 429 SER A C 1
ATOM 3258 O O . SER A 1 429 ? -28.484 0.018 19.969 1 87.94 429 SER A O 1
ATOM 3260 N N . GLN A 1 430 ? -27.344 -0.22 18.047 1 76.12 430 GLN A N 1
ATOM 3261 C CA . GLN A 1 430 ? -27.656 -1.639 17.938 1 76.12 430 GLN A CA 1
ATOM 3262 C C . GLN A 1 430 ? -26.859 -2.469 18.922 1 76.12 430 GLN A C 1
ATOM 3264 O O . GLN A 1 430 ? -27.312 -3.512 19.391 1 76.12 430 GLN A O 1
ATOM 3269 N N . ARG A 1 431 ? -25.609 -1.953 19.234 1 75.06 431 ARG A N 1
ATOM 3270 C CA . ARG A 1 431 ? -24.719 -2.619 20.172 1 75.06 431 ARG A CA 1
ATOM 3271 C C . ARG A 1 431 ? -24.047 -1.61 21.094 1 75.06 431 ARG A C 1
ATOM 3273 O O . ARG A 1 431 ? -22.859 -1.312 20.938 1 75.06 431 ARG A O 1
ATOM 3280 N N . PRO A 1 432 ? -24.781 -1.223 22.031 1 80.44 432 PRO A N 1
ATOM 3281 C CA . PRO A 1 432 ? -24.156 -0.243 22.922 1 80.44 432 PRO A CA 1
ATOM 3282 C C . PRO A 1 432 ? -22.922 -0.793 23.641 1 80.44 432 PRO A C 1
ATOM 3284 O O . PRO A 1 432 ? -22.906 -1.96 24.047 1 80.44 432 PRO A O 1
ATOM 3287 N N . PRO A 1 433 ? -21.906 -0.046 23.719 1 76.56 433 PRO A N 1
ATOM 3288 C CA . PRO A 1 433 ? -20.734 -0.509 24.469 1 76.56 433 PRO A CA 1
ATOM 3289 C C . PRO A 1 433 ? -21.031 -0.78 25.938 1 76.56 433 PRO A C 1
ATOM 3291 O O . PRO A 1 433 ? -21.969 -0.215 26.484 1 76.56 433 PRO A O 1
ATOM 3294 N N . ALA A 1 434 ? -20.219 -1.681 26.406 1 75.19 434 ALA A N 1
ATOM 3295 C CA . ALA A 1 434 ? -20.375 -1.98 27.828 1 75.19 434 ALA A CA 1
ATOM 3296 C C . ALA A 1 434 ? -20.125 -0.74 28.688 1 75.19 434 ALA A C 1
ATOM 3298 O O . ALA A 1 434 ? -19.203 0.03 28.406 1 75.19 434 ALA A O 1
ATOM 3299 N N . GLY A 1 435 ? -20.984 -0.486 29.656 1 77.31 435 GLY A N 1
ATOM 3300 C CA . GLY A 1 435 ? -20.797 0.608 30.594 1 77.31 435 GLY A CA 1
ATOM 3301 C C . GLY A 1 435 ? -21.109 1.967 30 1 77.31 435 GLY A C 1
ATOM 3302 O O . GLY A 1 435 ? -20.609 2.988 30.453 1 77.31 435 GLY A O 1
ATOM 3303 N N . PHE A 1 436 ? -21.891 1.996 28.938 1 85.12 436 PHE A N 1
ATOM 3304 C CA . PHE A 1 436 ? -22.156 3.238 28.219 1 85.12 436 PHE A CA 1
ATOM 3305 C C . PHE A 1 436 ? -22.875 4.242 29.109 1 85.12 436 PHE A C 1
ATOM 3307 O O . PHE A 1 436 ? -22.781 5.453 28.891 1 85.12 436 PHE A O 1
ATOM 3314 N N . ARG A 1 437 ? -23.484 3.816 30.188 1 87.56 437 ARG A N 1
ATOM 3315 C CA . ARG A 1 437 ? -24.203 4.723 31.078 1 87.56 437 ARG A CA 1
ATOM 3316 C C . ARG A 1 437 ? -23.234 5.52 31.938 1 87.56 437 ARG A C 1
ATOM 3318 O O . ARG A 1 437 ? -23.516 6.656 32.312 1 87.56 437 ARG A O 1
ATOM 3325 N N . ASP A 1 438 ? -22.078 4.895 32.188 1 85.25 438 ASP A N 1
ATOM 3326 C CA . ASP A 1 438 ? -21.062 5.551 33 1 85.25 438 ASP A CA 1
ATOM 3327 C C . ASP A 1 438 ? -20.297 6.59 32.188 1 85.25 438 ASP A C 1
ATOM 3329 O O . ASP A 1 438 ? -19.719 7.527 32.75 1 85.25 438 ASP A O 1
ATOM 3333 N N . ARG A 1 439 ? -20.297 6.352 30.938 1 86.19 439 ARG A N 1
ATOM 3334 C CA . ARG A 1 439 ? -19.609 7.27 30.047 1 86.19 439 ARG A CA 1
ATOM 3335 C C . ARG A 1 439 ? -20.406 7.523 28.781 1 86.19 439 ARG A C 1
ATOM 3337 O O . ARG A 1 439 ? -19.969 7.191 27.672 1 86.19 439 ARG A O 1
ATOM 3344 N N . PRO A 1 440 ? -21.406 8.234 28.938 1 89.56 440 PRO A N 1
ATOM 3345 C CA . PRO A 1 440 ? -22.359 8.367 27.844 1 89.56 440 PRO A CA 1
ATOM 3346 C C . PRO A 1 440 ? -21.781 9.148 26.656 1 89.56 440 PRO A C 1
ATOM 3348 O O . PRO A 1 440 ? -22.094 8.844 25.5 1 89.56 440 PRO A O 1
ATOM 3351 N N . GLU A 1 441 ? -20.984 10.141 26.953 1 89.56 441 GLU A N 1
ATOM 3352 C CA . GLU A 1 441 ? -20.422 10.922 25.859 1 89.56 441 GLU A CA 1
ATOM 3353 C C . GLU A 1 441 ? -19.5 10.07 24.984 1 89.56 441 GLU A C 1
ATOM 3355 O O . GLU A 1 441 ? -19.547 10.164 23.75 1 89.56 441 GLU A O 1
ATOM 3360 N N . GLU A 1 442 ? -18.766 9.273 25.609 1 83.88 442 GLU A N 1
ATOM 3361 C CA . GLU A 1 442 ? -17.875 8.391 24.859 1 83.88 442 GLU A CA 1
ATOM 3362 C C . GLU A 1 442 ? -18.656 7.367 24.047 1 83.88 442 GLU A C 1
ATOM 3364 O O . GLU A 1 442 ? -18.281 7.062 22.906 1 83.88 442 GLU A O 1
ATOM 3369 N N . ALA A 1 443 ? -19.625 6.871 24.672 1 87.62 443 ALA A N 1
ATOM 3370 C CA . ALA A 1 443 ? -20.484 5.91 23.969 1 87.62 443 ALA A CA 1
ATOM 3371 C C . ALA A 1 443 ? -21.203 6.566 22.797 1 87.62 443 ALA A C 1
ATOM 3373 O O . ALA A 1 443 ? -21.328 5.969 21.734 1 87.62 443 ALA A O 1
ATOM 3374 N N . PHE A 1 444 ? -21.625 7.762 23.047 1 92.44 444 PHE A N 1
ATOM 3375 C CA . PHE A 1 444 ? -22.328 8.516 22 1 92.44 444 PHE A CA 1
ATOM 3376 C C . PHE A 1 444 ? -21.406 8.734 20.797 1 92.44 444 PHE A C 1
ATOM 3378 O O . PHE A 1 444 ? -21.844 8.602 19.656 1 92.44 444 PHE A O 1
ATOM 3385 N N . ARG A 1 445 ? -20.172 8.961 20.984 1 89.19 445 ARG A N 1
ATOM 3386 C CA . ARG A 1 445 ? -19.219 9.266 19.938 1 89.19 445 ARG A CA 1
ATOM 3387 C C . ARG A 1 445 ? -18.938 8.031 19.078 1 89.19 445 ARG A C 1
ATOM 3389 O O . ARG A 1 445 ? -18.375 8.141 17.984 1 89.19 445 ARG A O 1
ATOM 3396 N N . GLN A 1 446 ? -19.438 6.926 19.531 1 87.5 446 GLN A N 1
ATOM 3397 C CA . GLN A 1 446 ? -19.188 5.691 18.797 1 87.5 446 GLN A CA 1
ATOM 3398 C C . GLN A 1 446 ? -20.375 5.34 17.906 1 87.5 446 GLN A C 1
ATOM 3400 O O . GLN A 1 446 ? -20.297 4.387 17.125 1 87.5 446 GLN A O 1
ATOM 3405 N N . LEU A 1 447 ? -21.375 6.16 17.984 1 92.12 447 LEU A N 1
ATOM 3406 C CA . LEU A 1 447 ? -22.547 5.883 17.156 1 92.12 447 LEU A CA 1
ATOM 3407 C C . LEU A 1 447 ? -22.188 5.973 15.68 1 92.12 447 LEU A C 1
ATOM 3409 O O . LEU A 1 447 ? -21.422 6.844 15.273 1 92.12 447 LEU A O 1
ATOM 3413 N N . GLU A 1 448 ? -22.75 5.09 14.891 1 92.5 448 GLU A N 1
ATOM 3414 C CA . GLU A 1 448 ? -22.547 5.066 13.445 1 92.5 448 GLU A CA 1
ATOM 3415 C C . GLU A 1 448 ? -23.312 6.191 12.758 1 92.5 448 GLU A C 1
ATOM 3417 O O . GLU A 1 448 ? -24.219 6.781 13.352 1 92.5 448 GLU A O 1
ATOM 3422 N N . VAL A 1 449 ? -22.969 6.402 11.547 1 94 449 VAL A N 1
ATOM 3423 C CA . VAL A 1 449 ? -23.578 7.5 10.797 1 94 449 VAL A CA 1
ATOM 3424 C C . VAL A 1 449 ? -25.062 7.238 10.625 1 94 449 VAL A C 1
ATOM 3426 O O . VAL A 1 449 ? -25.875 8.164 10.695 1 94 449 VAL A O 1
ATOM 3429 N N . GLY A 1 450 ? -25.422 5.988 10.344 1 93.44 450 GLY A N 1
ATOM 3430 C CA . GLY A 1 450 ? -26.828 5.656 10.211 1 93.44 450 GLY A CA 1
ATOM 3431 C C . GLY A 1 450 ? -27.625 5.871 11.492 1 93.44 450 GLY A C 1
ATOM 3432 O O . GLY A 1 450 ? -28.766 6.32 11.453 1 93.44 450 GLY A O 1
ATOM 3433 N N . THR A 1 451 ? -26.984 5.613 12.578 1 94.44 451 THR A N 1
ATOM 3434 C CA . THR A 1 451 ? -27.609 5.789 13.883 1 94.44 451 THR A CA 1
ATOM 3435 C C . THR A 1 451 ? -27.797 7.27 14.195 1 94.44 451 THR A C 1
ATOM 3437 O O . THR A 1 451 ? -28.828 7.672 14.727 1 94.44 451 THR A O 1
ATOM 3440 N N . LEU A 1 452 ? -26.797 8.062 13.914 1 96.12 452 LEU A N 1
ATOM 3441 C CA . LEU A 1 452 ? -26.906 9.508 14.117 1 96.12 452 LEU A CA 1
ATOM 3442 C C . LEU A 1 452 ? -28.047 10.086 13.289 1 96.12 452 LEU A C 1
ATOM 3444 O O . LEU A 1 452 ? -28.781 10.945 13.773 1 96.12 452 LEU A O 1
ATOM 3448 N N . LEU A 1 453 ? -28.172 9.594 12.062 1 96.56 453 LEU A N 1
ATOM 3449 C CA . LEU A 1 453 ? -29.219 10.078 11.18 1 96.56 453 LEU A CA 1
ATOM 3450 C C . LEU A 1 453 ? -30.594 9.688 11.719 1 96.56 453 LEU A C 1
ATOM 3452 O O . LEU A 1 453 ? -31.531 10.492 11.695 1 96.56 453 LEU A O 1
ATOM 3456 N N . ALA A 1 454 ? -30.688 8.469 12.195 1 95.94 454 ALA A N 1
ATOM 3457 C CA . ALA A 1 454 ? -31.953 8.008 12.781 1 95.94 454 ALA A CA 1
ATOM 3458 C C . ALA A 1 454 ? -32.344 8.859 13.992 1 95.94 454 ALA A C 1
ATOM 3460 O O . ALA A 1 454 ? -33.5 9.227 14.164 1 95.94 454 ALA A O 1
ATOM 3461 N N . ALA A 1 455 ? -31.359 9.141 14.82 1 96.5 455 ALA A N 1
ATOM 3462 C CA . ALA A 1 455 ? -31.594 9.984 15.992 1 96.5 455 ALA A CA 1
ATOM 3463 C C . ALA A 1 455 ? -32.031 11.391 15.586 1 96.5 455 ALA A C 1
ATOM 3465 O O . ALA A 1 455 ? -32.875 12 16.25 1 96.5 455 ALA A O 1
ATOM 3466 N N . GLN A 1 456 ? -31.422 11.852 14.547 1 96.81 456 GLN A N 1
ATOM 3467 C CA . GLN A 1 456 ? -31.781 13.164 14.008 1 96.81 456 GLN A CA 1
ATOM 3468 C C . GLN A 1 456 ? -33.219 13.188 13.547 1 96.81 456 GLN A C 1
ATOM 3470 O O . GLN A 1 456 ? -34 14.102 13.883 1 96.81 456 GLN A O 1
ATOM 3475 N N . TYR A 1 457 ? -33.656 12.203 12.852 1 96.25 457 TYR A N 1
ATOM 3476 C CA . TYR A 1 457 ? -35.031 12.125 12.305 1 96.25 457 TYR A CA 1
ATOM 3477 C C . TYR A 1 457 ? -36.031 11.969 13.422 1 96.25 457 TYR A C 1
ATOM 3479 O O . TYR A 1 457 ? -37.156 12.461 13.305 1 96.25 457 TYR A O 1
ATOM 3487 N N . ALA A 1 458 ? -35.594 11.344 14.461 1 96.12 458 ALA A N 1
ATOM 3488 C CA . ALA A 1 458 ? -36.5 11.102 15.586 1 96.12 458 ALA A CA 1
ATOM 3489 C C . ALA A 1 458 ? -36.531 12.297 16.531 1 96.12 458 ALA A C 1
ATOM 3491 O O . ALA A 1 458 ? -37.312 12.32 17.484 1 96.12 458 ALA A O 1
ATOM 3492 N N . GLY A 1 459 ? -35.625 13.234 16.328 1 95.38 459 GLY A N 1
ATOM 3493 C CA . GLY A 1 459 ? -35.625 14.445 17.141 1 95.38 459 GLY A CA 1
ATOM 3494 C C . GLY A 1 459 ? -34.75 14.336 18.359 1 95.38 459 GLY A C 1
ATOM 3495 O O . GLY A 1 459 ? -34.75 15.219 19.234 1 95.38 459 GLY A O 1
ATOM 3496 N N . ALA A 1 460 ? -34 13.281 18.422 1 96.75 460 ALA A N 1
ATOM 3497 C CA . ALA A 1 460 ? -33.094 13.117 19.562 1 96.75 460 ALA A CA 1
ATOM 3498 C C . ALA A 1 460 ? -31.828 13.961 19.375 1 96.75 460 ALA A C 1
ATOM 3500 O O . ALA A 1 460 ? -31.109 14.219 20.344 1 96.75 460 ALA A O 1
ATOM 3501 N N . LEU A 1 461 ? -31.578 14.305 18.156 1 96.56 461 LEU A N 1
ATOM 3502 C CA . LEU A 1 461 ? -30.547 15.273 17.781 1 96.56 461 LEU A CA 1
ATOM 3503 C C . LEU A 1 461 ? -31.156 16.438 17 1 96.56 461 LEU A C 1
ATOM 3505 O O . LEU A 1 461 ? -32.125 16.25 16.281 1 96.56 461 LEU A O 1
ATOM 3509 N N . ALA A 1 462 ? -30.594 17.562 17.188 1 96.81 462 ALA A N 1
ATOM 3510 C CA . ALA A 1 462 ? -31.047 18.734 16.453 1 96.81 462 ALA A CA 1
ATOM 3511 C C . ALA A 1 462 ? -29.906 19.391 15.688 1 96.81 462 ALA A C 1
ATOM 3513 O O . ALA A 1 462 ? -29.578 20.562 15.93 1 96.81 462 ALA A O 1
ATOM 3514 N N . PHE A 1 463 ? -29.359 18.641 14.766 1 95.88 463 PHE A N 1
ATOM 3515 C CA . PHE A 1 463 ? -28.297 19.172 13.914 1 95.88 463 PHE A CA 1
ATOM 3516 C C . PHE A 1 463 ? -28.828 20.297 13.023 1 95.88 463 PHE A C 1
ATOM 3518 O O . PHE A 1 463 ? -29.969 20.219 12.547 1 95.88 463 PHE A O 1
ATOM 3525 N N . PRO A 1 464 ? -28 21.328 12.781 1 94.94 464 PRO A N 1
ATOM 3526 C CA . PRO A 1 464 ? -28.359 22.281 11.727 1 94.94 464 PRO A CA 1
ATOM 3527 C C . PRO A 1 464 ? -28.531 21.609 10.367 1 94.94 464 PRO A C 1
ATOM 3529 O O . PRO A 1 464 ? -28.078 20.484 10.172 1 94.94 464 PRO A O 1
ATOM 3532 N N . ALA A 1 465 ? -29.203 22.234 9.43 1 95.56 465 ALA A N 1
ATOM 3533 C CA . ALA A 1 465 ? -29.562 21.688 8.125 1 95.56 465 ALA A CA 1
ATOM 3534 C C . ALA A 1 465 ? -28.328 21.203 7.363 1 95.56 465 ALA A C 1
ATOM 3536 O O . ALA A 1 465 ? -28.375 20.188 6.66 1 95.56 465 ALA A O 1
ATOM 3537 N N . GLU A 1 466 ? -27.266 21.953 7.492 1 95.31 466 GLU A N 1
ATOM 3538 C CA . GLU A 1 466 ? -26.047 21.594 6.77 1 95.31 466 GLU A CA 1
ATOM 3539 C C . GLU A 1 466 ? -25.453 20.281 7.281 1 95.31 466 GLU A C 1
ATOM 3541 O O . GLU A 1 466 ? -25 19.453 6.492 1 95.31 466 GLU A O 1
ATOM 3546 N N . GLU A 1 467 ? -25.484 20.109 8.594 1 95.75 467 GLU A N 1
ATOM 3547 C CA . GLU A 1 467 ? -24.969 18.875 9.18 1 95.75 467 GLU A CA 1
ATOM 3548 C C . GLU A 1 467 ? -25.875 17.688 8.867 1 95.75 467 GLU A C 1
ATOM 3550 O O . GLU A 1 467 ? -25.406 16.578 8.664 1 95.75 467 GLU A O 1
ATOM 3555 N N . GLU A 1 468 ? -27.109 17.938 8.852 1 96.75 468 GLU A N 1
ATOM 3556 C CA . GLU A 1 468 ? -28.047 16.891 8.453 1 96.75 468 GLU A CA 1
ATOM 3557 C C . GLU A 1 468 ? -27.797 16.438 7.023 1 96.75 468 GLU A C 1
ATOM 3559 O O . GLU A 1 468 ? -27.797 15.234 6.738 1 96.75 468 GLU A O 1
ATOM 3564 N N . ALA A 1 469 ? -27.625 17.391 6.148 1 96.94 469 ALA A N 1
ATOM 3565 C CA . ALA A 1 469 ? -27.359 17.078 4.75 1 96.94 469 ALA A CA 1
ATOM 3566 C C . ALA A 1 469 ? -26.062 16.266 4.617 1 96.94 469 ALA A C 1
ATOM 3568 O O . ALA A 1 469 ? -26 15.328 3.818 1 96.94 469 ALA A O 1
ATOM 3569 N N . LEU A 1 470 ? -25.094 16.672 5.379 1 96.75 470 LEU A N 1
ATOM 3570 C CA . LEU A 1 470 ? -23.828 15.945 5.367 1 96.75 470 LEU A CA 1
ATOM 3571 C C . LEU A 1 470 ? -24.016 14.516 5.867 1 96.75 470 LEU A C 1
ATOM 3573 O O . LEU A 1 470 ? -23.469 13.578 5.293 1 96.75 470 LEU A O 1
ATOM 3577 N N . LEU A 1 471 ? -24.766 14.359 6.898 1 96.88 471 LEU A N 1
ATOM 3578 C CA . LEU A 1 471 ? -25.062 13.031 7.441 1 96.88 471 LEU A CA 1
ATOM 3579 C C . LEU A 1 471 ? -25.75 12.156 6.402 1 96.88 471 LEU A C 1
ATOM 3581 O O . LEU A 1 471 ? -25.422 10.977 6.262 1 96.88 471 LEU A O 1
ATOM 3585 N N . LYS A 1 472 ? -26.672 12.719 5.727 1 97.06 472 LYS A N 1
ATOM 3586 C CA . LYS A 1 472 ? -27.375 12 4.668 1 97.06 472 LYS A CA 1
ATOM 3587 C C . LYS A 1 472 ? -26.406 11.547 3.578 1 97.06 472 LYS A C 1
ATOM 3589 O O . LYS A 1 472 ? -26.484 10.422 3.086 1 97.06 472 LYS A O 1
ATOM 3594 N N . ASP A 1 473 ? -25.516 12.406 3.238 1 96.75 473 ASP A N 1
ATOM 3595 C CA . ASP A 1 473 ? -24.531 12.086 2.221 1 96.75 473 ASP A CA 1
ATOM 3596 C C . ASP A 1 473 ? -23.609 10.961 2.684 1 96.75 473 ASP A C 1
ATOM 3598 O O . ASP A 1 473 ? -23.297 10.047 1.911 1 96.75 473 ASP A O 1
ATOM 3602 N N . LEU A 1 474 ? -23.172 11.055 3.92 1 97 474 LEU A N 1
ATOM 3603 C CA . LEU A 1 474 ? -22.312 10.023 4.469 1 97 474 LEU A CA 1
ATOM 3604 C C . LEU A 1 474 ? -23 8.664 4.457 1 97 474 LEU A C 1
ATOM 3606 O O . LEU A 1 474 ? -22.391 7.66 4.062 1 97 474 LEU A O 1
ATOM 3610 N N . VAL A 1 475 ? -24.234 8.648 4.867 1 96.38 475 VAL A N 1
ATOM 3611 C CA . VAL A 1 475 ? -25.016 7.406 4.902 1 96.38 475 VAL A CA 1
ATOM 3612 C C . VAL A 1 475 ? -25.172 6.859 3.488 1 96.38 475 VAL A C 1
ATOM 3614 O O . VAL A 1 475 ? -24.984 5.664 3.254 1 96.38 475 VAL A O 1
ATOM 3617 N N . ARG A 1 476 ? -25.453 7.715 2.584 1 95.75 476 ARG A N 1
ATOM 3618 C CA . ARG A 1 476 ? -25.656 7.316 1.194 1 95.75 476 ARG A CA 1
ATOM 3619 C C . ARG A 1 476 ? -24.391 6.699 0.612 1 95.75 476 ARG A C 1
ATOM 3621 O O . ARG A 1 476 ? -24.438 5.613 0.027 1 95.75 476 ARG A O 1
ATOM 3628 N N . VAL A 1 477 ? -23.297 7.371 0.765 1 96.31 477 VAL A N 1
ATOM 3629 C CA . VAL A 1 477 ? -22.031 6.918 0.212 1 96.31 477 VAL A CA 1
ATOM 3630 C C . VAL A 1 477 ? -21.625 5.605 0.871 1 96.31 477 VAL A C 1
ATOM 3632 O O . VAL A 1 477 ? -21.25 4.648 0.185 1 96.31 477 VAL A O 1
ATOM 3635 N N . ARG A 1 478 ? -21.734 5.535 2.146 1 93.12 478 ARG A N 1
ATOM 3636 C CA . ARG A 1 478 ? -21.391 4.312 2.869 1 93.12 478 ARG A CA 1
ATOM 3637 C C . ARG A 1 478 ? -22.25 3.145 2.4 1 93.12 478 ARG A C 1
ATOM 3639 O O . ARG A 1 478 ? -21.734 2.039 2.197 1 93.12 478 ARG A O 1
ATOM 3646 N N . ASN A 1 479 ? -23.5 3.396 2.271 1 90.12 479 ASN A N 1
ATOM 3647 C CA . ASN A 1 479 ? -24.422 2.346 1.862 1 90.12 479 ASN A CA 1
ATOM 3648 C C . ASN A 1 479 ? -24.109 1.831 0.462 1 90.12 479 ASN A C 1
ATOM 3650 O O . ASN A 1 479 ? -24.109 0.623 0.222 1 90.12 479 ASN A O 1
ATOM 3654 N N . ILE A 1 480 ? -23.844 2.705 -0.428 1 91.62 480 ILE A N 1
ATOM 3655 C CA . ILE A 1 480 ? -23.5 2.309 -1.79 1 91.62 480 ILE A CA 1
ATOM 3656 C C . ILE A 1 480 ? -22.266 1.414 -1.772 1 91.62 480 ILE A C 1
ATOM 3658 O O . ILE A 1 480 ? -22.25 0.337 -2.373 1 91.62 480 ILE A O 1
ATOM 3662 N N . LEU A 1 481 ? -21.266 1.775 -1.026 1 90.5 481 LEU A N 1
ATOM 3663 C CA . LEU A 1 481 ? -19.984 1.063 -1.023 1 90.5 481 LEU A CA 1
ATOM 3664 C C . LEU A 1 481 ? -20.094 -0.246 -0.25 1 90.5 481 LEU A C 1
ATOM 3666 O O . LEU A 1 481 ? -19.469 -1.241 -0.613 1 90.5 481 LEU A O 1
ATOM 3670 N N . ALA A 1 482 ? -20.938 -0.257 0.795 1 86.38 482 ALA A N 1
ATOM 3671 C CA . ALA A 1 482 ? -21.094 -1.457 1.608 1 86.38 482 ALA A CA 1
ATOM 3672 C C . ALA A 1 482 ? -21.891 -2.521 0.858 1 86.38 482 ALA A C 1
ATOM 3674 O O . ALA A 1 482 ? -21.797 -3.711 1.17 1 86.38 482 ALA A O 1
ATOM 3675 N N . HIS A 1 483 ? -22.625 -2.102 -0.069 1 84.44 483 HIS A N 1
ATOM 3676 C CA . HIS A 1 483 ? -23.484 -3.023 -0.815 1 84.44 483 HIS A CA 1
ATOM 3677 C C . HIS A 1 483 ? -22.906 -3.301 -2.201 1 84.44 483 HIS A C 1
ATOM 3679 O O . HIS A 1 483 ? -23.656 -3.408 -3.176 1 84.44 483 HIS A O 1
ATOM 3685 N N . ARG A 1 484 ? -21.656 -3.326 -2.348 1 82.25 484 ARG A N 1
ATOM 3686 C CA . ARG A 1 484 ? -20.891 -3.768 -3.51 1 82.25 484 ARG A CA 1
ATOM 3687 C C . ARG A 1 484 ? -21.109 -2.83 -4.695 1 82.25 484 ARG A C 1
ATOM 3689 O O . ARG A 1 484 ? -20.953 -3.232 -5.848 1 82.25 484 ARG A O 1
ATOM 3696 N N . GLY A 1 485 ? -21.625 -1.63 -4.398 1 86 485 GLY A N 1
ATOM 3697 C CA . GLY A 1 485 ? -21.75 -0.629 -5.445 1 86 485 GLY A CA 1
ATOM 3698 C C . GLY A 1 485 ? -20.516 0.229 -5.613 1 86 485 GLY A C 1
ATOM 3699 O O . GLY A 1 485 ? -19.562 0.1 -4.852 1 86 485 GLY A O 1
ATOM 3700 N N . ALA A 1 486 ? -20.516 1.006 -6.703 1 91.25 486 ALA A N 1
ATOM 3701 C CA . ALA A 1 486 ? -19.484 2.006 -6.957 1 91.25 486 ALA A CA 1
ATOM 3702 C C . ALA A 1 486 ? -20.094 3.404 -7.062 1 91.25 486 ALA A C 1
ATOM 3704 O O . ALA A 1 486 ? -21.188 3.574 -7.605 1 91.25 486 ALA A O 1
ATOM 3705 N N . LEU A 1 487 ? -19.375 4.301 -6.527 1 94.25 487 LEU A N 1
ATOM 3706 C CA . LEU A 1 487 ? -19.828 5.684 -6.668 1 94.25 487 LEU A CA 1
ATOM 3707 C C . LEU A 1 487 ? -19.609 6.184 -8.094 1 94.25 487 LEU A C 1
ATOM 3709 O O . LEU A 1 487 ? -18.531 5.988 -8.664 1 94.25 487 LEU A O 1
ATOM 3713 N N . ARG A 1 488 ? -20.641 6.777 -8.586 1 92.5 488 ARG A N 1
ATOM 3714 C CA . ARG A 1 488 ? -20.453 7.488 -9.852 1 92.5 488 ARG A CA 1
ATOM 3715 C C . ARG A 1 488 ? -19.594 8.727 -9.656 1 92.5 488 ARG A C 1
ATOM 3717 O O . ARG A 1 488 ? -19.422 9.211 -8.539 1 92.5 488 ARG A O 1
ATOM 3724 N N . ASP A 1 489 ? -19.078 9.203 -10.773 1 92.81 489 ASP A N 1
ATOM 3725 C CA . ASP A 1 489 ? -18.172 10.344 -10.719 1 92.81 489 ASP A CA 1
ATOM 3726 C C . ASP A 1 489 ? -18.859 11.555 -10.078 1 92.81 489 ASP A C 1
ATOM 3728 O O . ASP A 1 489 ? -18.266 12.242 -9.242 1 92.81 489 ASP A O 1
ATOM 3732 N N . ASP A 1 490 ? -20.047 11.719 -10.422 1 93.38 490 ASP A N 1
ATOM 3733 C CA . ASP A 1 490 ? -20.75 12.883 -9.906 1 93.38 490 ASP A CA 1
ATOM 3734 C C . ASP A 1 490 ? -21.016 12.734 -8.406 1 93.38 490 ASP A C 1
ATOM 3736 O O . ASP A 1 490 ? -20.969 13.719 -7.664 1 93.38 490 ASP A O 1
ATOM 3740 N N . THR A 1 491 ? -21.312 11.547 -7.988 1 94.31 491 THR A N 1
ATOM 3741 C CA . THR A 1 491 ? -21.578 11.289 -6.574 1 94.31 491 THR A CA 1
ATOM 3742 C C . THR A 1 491 ? -20.297 11.492 -5.754 1 94.31 491 THR A C 1
ATOM 3744 O O . THR A 1 491 ? -20.344 12.07 -4.664 1 94.31 491 THR A O 1
ATOM 3747 N N . LEU A 1 492 ? -19.219 11.016 -6.273 1 94.06 492 LEU A N 1
ATOM 3748 C CA . LEU A 1 492 ? -17.953 11.188 -5.59 1 94.06 492 LEU A CA 1
ATOM 3749 C C . LEU A 1 492 ? -17.578 12.664 -5.504 1 94.06 492 LEU A C 1
ATOM 3751 O O . LEU A 1 492 ? -17.125 13.133 -4.453 1 94.06 492 LEU A O 1
ATOM 3755 N N . ALA A 1 493 ? -17.781 13.383 -6.566 1 93.38 493 ALA A N 1
ATOM 3756 C CA . ALA A 1 493 ? -17.484 14.812 -6.586 1 93.38 493 ALA A CA 1
ATOM 3757 C C . ALA A 1 493 ? -18.359 15.562 -5.578 1 93.38 493 ALA A C 1
ATOM 3759 O O . ALA A 1 493 ? -17.875 16.438 -4.859 1 93.38 493 ALA A O 1
ATOM 3760 N N . ALA A 1 494 ? -19.594 15.188 -5.57 1 94.69 494 ALA A N 1
ATOM 3761 C CA . ALA A 1 494 ? -20.516 15.812 -4.633 1 94.69 494 ALA A CA 1
ATOM 3762 C C . ALA A 1 494 ? -20.109 15.531 -3.189 1 94.69 494 ALA A C 1
ATOM 3764 O O . ALA A 1 494 ? -20.203 16.406 -2.328 1 94.69 494 ALA A O 1
ATOM 3765 N N . PHE A 1 495 ? -19.719 14.383 -2.965 1 94.38 495 PHE A N 1
ATOM 3766 C CA . PHE A 1 495 ? -19.266 14 -1.635 1 94.38 495 PHE A CA 1
ATOM 3767 C C . PHE A 1 495 ? -18.047 14.812 -1.221 1 94.38 495 PHE A C 1
ATOM 3769 O O . PHE A 1 495 ? -17.969 15.32 -0.099 1 94.38 495 PHE A O 1
ATOM 3776 N N . CYS A 1 496 ? -17.094 14.961 -2.137 1 93 496 CYS A N 1
ATOM 3777 C CA . CYS A 1 496 ? -15.906 15.758 -1.862 1 93 496 CYS A CA 1
ATOM 3778 C C . CYS A 1 496 ? -16.281 17.203 -1.56 1 93 496 CYS A C 1
ATOM 3780 O O . CYS A 1 496 ? -15.75 17.812 -0.621 1 93 496 CYS A O 1
ATOM 3782 N N . THR A 1 497 ? -17.188 17.703 -2.326 1 93.69 497 THR A N 1
ATOM 3783 C CA . THR A 1 497 ? -17.656 19.062 -2.111 1 93.69 497 THR A CA 1
ATOM 3784 C C . THR A 1 497 ? -18.297 19.203 -0.734 1 93.69 497 THR A C 1
ATOM 3786 O O . THR A 1 497 ? -18.062 20.203 -0.039 1 93.69 497 THR A O 1
ATOM 3789 N N . ALA A 1 498 ? -19.062 18.219 -0.371 1 95.19 498 ALA A N 1
ATOM 3790 C CA . ALA A 1 498 ? -19.688 18.234 0.945 1 95.19 498 ALA A CA 1
ATOM 3791 C C . ALA A 1 498 ? -18.641 18.234 2.057 1 95.19 498 ALA A C 1
ATOM 3793 O O . ALA A 1 498 ? -18.797 18.922 3.062 1 95.19 498 ALA A O 1
ATOM 3794 N N . LEU A 1 499 ? -17.625 17.484 1.896 1 92.31 499 LEU A N 1
ATOM 3795 C CA . LEU A 1 499 ? -16.547 17.422 2.879 1 92.31 499 LEU A CA 1
ATOM 3796 C C . LEU A 1 499 ? -15.844 18.766 3.002 1 92.31 499 LEU A C 1
ATOM 3798 O O . LEU A 1 499 ? -15.594 19.25 4.113 1 92.31 499 LEU A O 1
ATOM 3802 N N . ILE A 1 500 ? -15.578 19.344 1.883 1 89.19 500 ILE A N 1
ATOM 3803 C CA . ILE A 1 500 ? -14.867 20.625 1.854 1 89.19 500 ILE A CA 1
ATOM 3804 C C . ILE A 1 500 ? -15.703 21.703 2.551 1 89.19 500 ILE A C 1
ATOM 3806 O O . ILE A 1 500 ? -15.188 22.469 3.365 1 89.19 500 ILE A O 1
ATOM 3810 N N . ARG A 1 501 ? -16.938 21.719 2.258 1 91.31 501 ARG A N 1
ATOM 3811 C CA . ARG A 1 501 ? -17.844 22.688 2.873 1 91.31 501 ARG A CA 1
ATOM 3812 C C . ARG A 1 501 ? -17.922 22.484 4.383 1 91.31 501 ARG A C 1
ATOM 3814 O O . ARG A 1 501 ? -17.922 23.453 5.148 1 91.31 501 ARG A O 1
ATOM 3821 N N . ALA A 1 502 ? -18.031 21.281 4.773 1 92 502 ALA A N 1
ATOM 3822 C CA . ALA A 1 502 ? -18.094 20.984 6.203 1 92 502 ALA A CA 1
ATOM 3823 C C . ALA A 1 502 ? -16.812 21.406 6.914 1 92 502 ALA A C 1
ATOM 3825 O O . ALA A 1 502 ? -16.875 22 7.992 1 92 502 ALA A O 1
ATOM 3826 N N . HIS A 1 503 ? -15.758 21.156 6.316 1 86 503 HIS A N 1
ATOM 3827 C CA . HIS A 1 503 ? -14.477 21.516 6.91 1 86 503 HIS A CA 1
ATOM 3828 C C . HIS A 1 503 ? -14.344 23.016 7.082 1 86 503 HIS A C 1
ATOM 3830 O O . HIS A 1 503 ? -13.828 23.5 8.094 1 86 503 HIS A O 1
ATOM 3836 N N . ARG A 1 504 ? -14.82 23.719 6.129 1 85 504 ARG A N 1
ATOM 3837 C CA . ARG A 1 504 ? -14.773 25.172 6.199 1 85 504 ARG A CA 1
ATOM 3838 C C . ARG A 1 504 ? -15.648 25.688 7.332 1 85 504 ARG A C 1
ATOM 3840 O O . ARG A 1 504 ? -15.266 26.609 8.055 1 85 504 ARG A O 1
ATOM 3847 N N . ARG A 1 505 ? -16.719 25.094 7.445 1 87.94 505 ARG A N 1
ATOM 3848 C CA . ARG A 1 505 ? -17.641 25.516 8.5 1 87.94 505 ARG A CA 1
ATOM 3849 C C . ARG A 1 505 ? -17.062 25.203 9.875 1 87.94 505 ARG A C 1
ATOM 3851 O O . ARG A 1 505 ? -17.172 26.016 10.797 1 87.94 505 ARG A O 1
ATOM 3858 N N . TRP A 1 506 ? -16.5 24.031 10.016 1 86.44 506 TRP A N 1
ATOM 3859 C CA . TRP A 1 506 ? -16.016 23.578 11.32 1 86.44 506 TRP A CA 1
ATOM 3860 C C . TRP A 1 506 ? -14.758 24.344 11.727 1 86.44 506 TRP A C 1
ATOM 3862 O O . TRP A 1 506 ? -14.43 24.422 12.914 1 86.44 506 TRP A O 1
ATOM 3872 N N . ALA A 1 507 ? -14.008 24.875 10.781 1 78.12 507 ALA A N 1
ATOM 3873 C CA . ALA A 1 507 ? -12.82 25.672 11.07 1 78.12 507 ALA A CA 1
ATOM 3874 C C . ALA A 1 507 ? -13.195 26.969 11.789 1 78.12 507 ALA A C 1
ATOM 3876 O O . ALA A 1 507 ? -12.383 27.531 12.523 1 78.12 507 ALA A O 1
ATOM 3877 N N . LYS A 1 508 ? -14.383 27.391 11.664 1 75.19 508 LYS A N 1
ATOM 3878 C CA . LYS A 1 508 ? -14.859 28.641 12.258 1 75.19 508 LYS A CA 1
ATOM 3879 C C . LYS A 1 508 ? -15.461 28.391 13.641 1 75.19 508 LYS A C 1
ATOM 3881 O O . LYS A 1 508 ? -15.773 29.344 14.367 1 75.19 508 LYS A O 1
ATOM 3886 N N . LEU A 1 509 ? -15.609 27.141 13.977 1 70.19 509 LEU A N 1
ATOM 3887 C CA . LEU A 1 509 ? -16.203 26.797 15.266 1 70.19 509 LEU A CA 1
ATOM 3888 C C . LEU A 1 509 ? -15.133 26.672 16.344 1 70.19 509 LEU A C 1
ATOM 3890 O O . LEU A 1 509 ? -15.383 26.953 17.516 1 70.19 509 LEU A O 1
ATOM 3894 N N . MET B 1 1 ? 30.312 -2.334 18.016 1 17.69 1 MET B N 1
ATOM 3895 C CA . MET B 1 1 ? 30.281 -2.346 16.562 1 17.69 1 MET B CA 1
ATOM 3896 C C . MET B 1 1 ? 28.844 -2.227 16.047 1 17.69 1 MET B C 1
ATOM 3898 O O . MET B 1 1 ? 28.094 -3.197 16.078 1 17.69 1 MET B O 1
ATOM 3902 N N . THR B 1 2 ? 28.125 -1.17 16.422 1 22.19 2 THR B N 1
ATOM 3903 C CA . THR B 1 2 ? 26.75 -0.704 16.328 1 22.19 2 THR B CA 1
ATOM 3904 C C . THR B 1 2 ? 26.281 -0.729 14.875 1 22.19 2 THR B C 1
ATOM 3906 O O . THR B 1 2 ? 26.969 -0.252 13.977 1 22.19 2 THR B O 1
ATOM 3909 N N . MET B 1 3 ? 25.656 -1.843 14.508 1 27.39 3 MET B N 1
ATOM 3910 C CA . MET B 1 3 ? 25.25 -2.191 13.148 1 27.39 3 MET B CA 1
ATOM 3911 C C . MET B 1 3 ? 24.812 -0.952 12.375 1 27.39 3 MET B C 1
ATOM 3913 O O . MET B 1 3 ? 23.969 -0.184 12.852 1 27.39 3 MET B O 1
ATOM 3917 N N . GLY B 1 4 ? 25.812 -0.24 11.758 1 29.56 4 GLY B N 1
ATOM 3918 C CA . GLY B 1 4 ? 25.672 0.828 10.781 1 29.56 4 GLY B CA 1
ATOM 3919 C C . GLY B 1 4 ? 24.359 0.765 10.023 1 29.56 4 GLY B C 1
ATOM 3920 O O . GLY B 1 4 ? 24.062 -0.229 9.352 1 29.56 4 GLY B O 1
ATOM 3921 N N . GLN B 1 5 ? 23.469 1.243 10.594 1 34.22 5 GLN B N 1
ATOM 3922 C CA . GLN B 1 5 ? 22.141 1.468 10.047 1 34.22 5 GLN B CA 1
ATOM 3923 C C . GLN B 1 5 ? 22.203 1.842 8.57 1 34.22 5 GLN B C 1
ATOM 3925 O O . GLN B 1 5 ? 22.844 2.83 8.203 1 34.22 5 GLN B O 1
ATOM 3930 N N . ASP B 1 6 ? 22.562 0.869 7.543 1 38.12 6 ASP B N 1
ATOM 3931 C CA . ASP B 1 6 ? 22.656 0.958 6.086 1 38.12 6 ASP B CA 1
ATOM 3932 C C . ASP B 1 6 ? 21.969 2.225 5.57 1 38.12 6 ASP B C 1
ATOM 3934 O O . ASP B 1 6 ? 20.906 2.611 6.066 1 38.12 6 ASP B O 1
ATOM 3938 N N . VAL B 1 7 ? 22.609 3.191 5.02 1 39.59 7 VAL B N 1
ATOM 3939 C CA . VAL B 1 7 ? 22.312 4.273 4.082 1 39.59 7 VAL B CA 1
ATOM 3940 C C . VAL B 1 7 ? 20.969 4.012 3.398 1 39.59 7 VAL B C 1
ATOM 3942 O O . VAL B 1 7 ? 20.812 3.02 2.686 1 39.59 7 VAL B O 1
ATOM 3945 N N . SER B 1 8 ? 19.625 4.641 3.936 1 54.44 8 SER B N 1
ATOM 3946 C CA . SER B 1 8 ? 18.344 4.676 4.652 1 54.44 8 SER B CA 1
ATOM 3947 C C . SER B 1 8 ? 17.172 4.363 3.727 1 54.44 8 SER B C 1
ATOM 3949 O O . SER B 1 8 ? 17.125 4.863 2.602 1 54.44 8 SER B O 1
ATOM 3951 N N . THR B 1 9 ? 16.359 3.498 3.965 1 76.5 9 THR B N 1
ATOM 3952 C CA . THR B 1 9 ? 14.992 3.025 3.729 1 76.5 9 THR B CA 1
ATOM 3953 C C . THR B 1 9 ? 14.039 4.199 3.514 1 76.5 9 THR B C 1
ATOM 3955 O O . THR B 1 9 ? 13.125 4.121 2.688 1 76.5 9 THR B O 1
ATOM 3958 N N . LEU B 1 10 ? 14.656 5.367 4.055 1 91 10 LEU B N 1
ATOM 3959 C CA . LEU B 1 10 ? 13.766 6.523 3.953 1 91 10 LEU B CA 1
ATOM 3960 C C . LEU B 1 10 ? 13.773 7.09 2.537 1 91 10 LEU B C 1
ATOM 3962 O O . LEU B 1 10 ? 12.719 7.43 1.997 1 91 10 LEU B O 1
ATOM 3966 N N . LEU B 1 11 ? 14.984 7.129 1.893 1 92.44 11 LEU B N 1
ATOM 3967 C CA . LEU B 1 11 ? 15.141 7.727 0.57 1 92.44 11 LEU B CA 1
ATOM 3968 C C . LEU B 1 11 ? 14.484 6.859 -0.497 1 92.44 11 LEU B C 1
ATOM 3970 O O . LEU B 1 11 ? 14.234 7.32 -1.614 1 92.44 11 LEU B O 1
ATOM 3974 N N . ALA B 1 12 ? 14.227 5.664 -0.086 1 89.56 12 ALA B N 1
ATOM 3975 C CA . ALA B 1 12 ? 13.633 4.742 -1.049 1 89.56 12 ALA B CA 1
ATOM 3976 C C . ALA B 1 12 ? 12.109 4.844 -1.034 1 89.56 12 ALA B C 1
ATOM 3978 O O . ALA B 1 12 ? 11.438 4.316 -1.924 1 89.56 12 ALA B O 1
ATOM 3979 N N . LEU B 1 13 ? 11.578 5.566 -0.084 1 94.06 13 LEU B N 1
ATOM 3980 C CA . LEU B 1 13 ? 10.125 5.672 0.048 1 94.06 13 LEU B CA 1
ATOM 3981 C C . LEU B 1 13 ? 9.547 6.574 -1.036 1 94.06 13 LEU B C 1
ATOM 3983 O O . LEU B 1 13 ? 10.094 7.645 -1.318 1 94.06 13 LEU B O 1
ATOM 3987 N N . PRO B 1 14 ? 8.477 6.172 -1.639 1 92.06 14 PRO B N 1
ATOM 3988 C CA . PRO B 1 14 ? 7.898 6.934 -2.748 1 92.06 14 PRO B CA 1
ATOM 3989 C C . PRO B 1 14 ? 7.539 8.367 -2.355 1 92.06 14 PRO B C 1
ATOM 3991 O O . PRO B 1 14 ? 7.762 9.297 -3.135 1 92.06 14 PRO B O 1
ATOM 3994 N N . GLY B 1 15 ? 6.945 8.547 -1.186 1 93.81 15 GLY B N 1
ATOM 3995 C CA . GLY B 1 15 ? 6.602 9.891 -0.758 1 93.81 15 GLY B CA 1
ATOM 3996 C C . GLY B 1 15 ? 7.809 10.797 -0.599 1 93.81 15 GLY B C 1
ATOM 3997 O O . GLY B 1 15 ? 7.758 11.977 -0.95 1 93.81 15 GLY B O 1
ATOM 3998 N N . VAL B 1 16 ? 8.836 10.258 -0.118 1 95.69 16 VAL B N 1
ATOM 3999 C CA . VAL B 1 16 ? 10.062 11.016 0.09 1 95.69 16 VAL B CA 1
ATOM 4000 C C . VAL B 1 16 ? 10.703 11.344 -1.258 1 95.69 16 VAL B C 1
ATOM 4002 O O . VAL B 1 16 ? 11.094 12.492 -1.503 1 95.69 16 VAL B O 1
ATOM 4005 N N . ARG B 1 17 ? 10.75 10.398 -2.115 1 93 17 ARG B N 1
ATOM 4006 C CA . ARG B 1 17 ? 11.273 10.633 -3.459 1 93 17 ARG B CA 1
ATOM 4007 C C . ARG B 1 17 ? 10.461 11.703 -4.184 1 93 17 ARG B C 1
ATOM 4009 O O . ARG B 1 17 ? 11.023 12.562 -4.867 1 93 17 ARG B O 1
ATOM 4016 N N . GLY B 1 18 ? 9.172 11.586 -3.986 1 92 18 GLY B N 1
ATOM 4017 C CA . GLY B 1 18 ? 8.305 12.586 -4.598 1 92 18 GLY B CA 1
ATOM 4018 C C . GLY B 1 18 ? 8.586 13.992 -4.121 1 92 18 GLY B C 1
ATOM 4019 O O . GLY B 1 18 ? 8.562 14.938 -4.914 1 92 18 GLY B O 1
ATOM 4020 N N . GLN B 1 19 ? 8.828 14.109 -2.885 1 94.44 19 GLN B N 1
ATOM 4021 C CA . GLN B 1 19 ? 9.117 15.438 -2.354 1 94.44 19 GLN B CA 1
ATOM 4022 C C . GLN B 1 19 ? 10.469 15.953 -2.842 1 94.44 19 GLN B C 1
ATOM 4024 O O . GLN B 1 19 ? 10.609 17.125 -3.174 1 94.44 19 GLN B O 1
ATOM 4029 N N . ILE B 1 20 ? 11.43 15.117 -2.9 1 96.19 20 ILE B N 1
ATOM 4030 C CA . ILE B 1 20 ? 12.742 15.508 -3.402 1 96.19 20 ILE B CA 1
ATOM 4031 C C . ILE B 1 20 ? 12.633 15.93 -4.867 1 96.19 20 ILE B C 1
ATOM 4033 O O . ILE B 1 20 ? 13.234 16.922 -5.277 1 96.19 20 ILE B O 1
ATOM 4037 N N . GLU B 1 21 ? 11.852 15.242 -5.586 1 93.88 21 GLU B N 1
ATOM 4038 C CA . GLU B 1 21 ? 11.633 15.602 -6.984 1 93.88 21 GLU B CA 1
ATOM 4039 C C . GLU B 1 21 ? 10.938 16.953 -7.109 1 93.88 21 GLU B C 1
ATOM 4041 O O . GLU B 1 21 ? 11.25 17.734 -8.008 1 93.88 21 GLU B O 1
ATOM 4046 N N . ALA B 1 22 ? 9.992 17.188 -6.238 1 93.88 22 ALA B N 1
ATOM 4047 C CA . ALA B 1 22 ? 9.312 18.469 -6.242 1 93.88 22 ALA B CA 1
ATOM 4048 C C . ALA B 1 22 ? 10.281 19.609 -5.938 1 93.88 22 ALA B C 1
ATOM 4050 O O . ALA B 1 22 ? 10.219 20.672 -6.562 1 93.88 22 ALA B O 1
ATOM 4051 N N . ILE B 1 23 ? 11.109 19.359 -5.016 1 96.44 23 ILE B N 1
ATOM 4052 C CA . ILE B 1 23 ? 12.117 20.344 -4.672 1 96.44 23 ILE B CA 1
ATOM 4053 C C . ILE B 1 23 ? 13.062 20.562 -5.855 1 96.44 23 ILE B C 1
ATOM 4055 O O . ILE B 1 23 ? 13.375 21.703 -6.211 1 96.44 23 ILE B O 1
ATOM 4059 N N . ALA B 1 24 ? 13.445 19.531 -6.473 1 96.12 24 ALA B N 1
ATOM 4060 C CA . ALA B 1 24 ? 14.312 19.609 -7.641 1 96.12 24 ALA B CA 1
ATOM 4061 C C . ALA B 1 24 ? 13.656 20.406 -8.758 1 96.12 24 ALA B C 1
ATOM 4063 O O . ALA B 1 24 ? 14.305 21.219 -9.422 1 96.12 24 ALA B O 1
ATOM 4064 N N . ALA B 1 25 ? 12.43 20.172 -8.961 1 94.38 25 ALA B N 1
ATOM 4065 C CA . ALA B 1 25 ? 11.695 20.875 -10.008 1 94.38 25 ALA B CA 1
ATOM 4066 C C . ALA B 1 25 ? 11.641 22.375 -9.719 1 94.38 25 ALA B C 1
ATOM 4068 O O . ALA B 1 25 ? 11.789 23.203 -10.625 1 94.38 25 ALA B O 1
ATOM 4069 N N . ASP B 1 26 ? 11.422 22.703 -8.477 1 94.94 26 ASP B N 1
ATOM 4070 C CA . ASP B 1 26 ? 11.375 24.109 -8.094 1 94.94 26 ASP B CA 1
ATOM 4071 C C . ASP B 1 26 ? 12.742 24.766 -8.25 1 94.94 26 ASP B C 1
ATOM 4073 O O . ASP B 1 26 ? 12.844 25.906 -8.719 1 94.94 26 ASP B O 1
ATOM 4077 N N . LEU B 1 27 ? 13.719 24.047 -7.879 1 95.75 27 LEU B N 1
ATOM 4078 C CA . LEU B 1 27 ? 15.07 24.562 -8.07 1 95.75 27 LEU B CA 1
ATOM 4079 C C . LEU B 1 27 ? 15.367 24.781 -9.547 1 95.75 27 LEU B C 1
ATOM 4081 O O . LEU B 1 27 ? 15.945 25.797 -9.93 1 95.75 27 LEU B O 1
ATOM 4085 N N . GLU B 1 28 ? 14.938 23.906 -10.344 1 93.94 28 GLU B N 1
ATOM 4086 C CA . GLU B 1 28 ? 15.141 24.016 -11.781 1 93.94 28 GLU B CA 1
ATOM 4087 C C . GLU B 1 28 ? 14.367 25.203 -12.352 1 93.94 28 GLU B C 1
ATOM 4089 O O . GLU B 1 28 ? 14.805 25.828 -13.32 1 93.94 28 GLU B O 1
ATOM 4094 N N . ALA B 1 29 ? 13.289 25.453 -11.711 1 93.56 29 ALA B N 1
ATOM 4095 C CA . ALA B 1 29 ? 12.461 26.562 -12.148 1 93.56 29 ALA B CA 1
ATOM 4096 C C . ALA B 1 29 ? 13.039 27.906 -11.68 1 93.56 29 ALA B C 1
ATOM 4098 O O . ALA B 1 29 ? 12.5 28.969 -12 1 93.56 29 ALA B O 1
ATOM 4099 N N . GLY B 1 30 ? 14.078 27.844 -10.852 1 92.94 30 GLY B N 1
ATOM 4100 C CA . GLY B 1 30 ? 14.781 29.047 -10.461 1 92.94 30 GLY B CA 1
ATOM 4101 C C . GLY B 1 30 ? 14.367 29.562 -9.094 1 92.94 30 GLY B C 1
ATOM 4102 O O . GLY B 1 30 ? 14.664 30.703 -8.742 1 92.94 30 GLY B O 1
ATOM 4103 N N . LEU B 1 31 ? 13.719 28.734 -8.359 1 95.31 31 LEU B N 1
ATOM 4104 C CA . LEU B 1 31 ? 13.242 29.156 -7.051 1 95.31 31 LEU B CA 1
ATOM 4105 C C . LEU B 1 31 ? 14.219 28.766 -5.953 1 95.31 31 LEU B C 1
ATOM 4107 O O . LEU B 1 31 ? 14.836 27.688 -6.027 1 95.31 31 LEU B O 1
ATOM 4111 N N . ASN B 1 32 ? 14.305 29.641 -4.938 1 95.81 32 ASN B N 1
ATOM 4112 C CA . ASN B 1 32 ? 14.914 29.219 -3.682 1 95.81 32 ASN B CA 1
ATOM 4113 C C . ASN B 1 32 ? 14 28.266 -2.914 1 95.81 32 ASN B C 1
ATOM 4115 O O . ASN B 1 32 ? 12.781 28.438 -2.912 1 95.81 32 ASN B O 1
ATOM 4119 N N . CYS B 1 33 ? 14.648 27.266 -2.332 1 97.25 33 CYS B N 1
ATOM 4120 C CA . CYS B 1 33 ? 13.812 26.297 -1.626 1 97.25 33 CYS B CA 1
ATOM 4121 C C . CYS B 1 33 ? 14.188 26.234 -0.149 1 97.25 33 CYS B C 1
ATOM 4123 O O . CYS B 1 33 ? 15.367 26.141 0.195 1 97.25 33 CYS B O 1
ATOM 4125 N N . LEU B 1 34 ? 13.203 26.391 0.679 1 97.5 34 LEU B N 1
ATOM 4126 C CA . LEU B 1 34 ? 13.305 26.094 2.104 1 97.5 34 LEU B CA 1
ATOM 4127 C C . LEU B 1 34 ? 12.57 24.797 2.445 1 97.5 34 LEU B C 1
ATOM 4129 O O . LEU B 1 34 ? 11.359 24.688 2.252 1 97.5 34 LEU B O 1
ATOM 4133 N N . TRP B 1 35 ? 13.352 23.844 2.898 1 98.06 35 TRP B N 1
ATOM 4134 C CA . TRP B 1 35 ? 12.789 22.547 3.262 1 98.06 35 TRP B CA 1
ATOM 4135 C C . TRP B 1 35 ? 12.758 22.375 4.777 1 98.06 35 TRP B C 1
ATOM 4137 O O . TRP B 1 35 ? 13.805 22.266 5.422 1 98.06 35 TRP B O 1
ATOM 4147 N N . LEU B 1 36 ? 11.539 22.312 5.297 1 98 36 LEU B N 1
ATOM 4148 C CA . LEU B 1 36 ? 11.352 22.234 6.742 1 98 36 LEU B CA 1
ATOM 4149 C C . LEU B 1 36 ? 11.078 20.812 7.18 1 98 36 LEU B C 1
ATOM 4151 O O . LEU B 1 36 ? 10.148 20.172 6.691 1 98 36 LEU B O 1
ATOM 4155 N N . LEU B 1 37 ? 11.898 20.344 8.164 1 98.06 37 LEU B N 1
ATOM 4156 C CA . LEU B 1 37 ? 11.82 18.969 8.648 1 98.06 37 LEU B CA 1
ATOM 4157 C C . LEU B 1 37 ? 11.5 18.938 10.141 1 98.06 37 LEU B C 1
ATOM 4159 O O . LEU B 1 37 ? 11.875 19.859 10.875 1 98.06 37 LEU B O 1
ATOM 4163 N N . PRO B 1 38 ? 10.789 17.891 10.578 1 97.44 38 PRO B N 1
ATOM 4164 C CA . PRO B 1 38 ? 10.633 17.688 12.016 1 97.44 38 PRO B CA 1
ATOM 4165 C C . PRO B 1 38 ? 11.969 17.469 12.727 1 97.44 38 PRO B C 1
ATOM 4167 O O . PRO B 1 38 ? 12.93 17 12.102 1 97.44 38 PRO B O 1
ATOM 4170 N N . ASP B 1 39 ? 11.977 17.672 14.008 1 96.94 39 ASP B N 1
ATOM 4171 C CA . ASP B 1 39 ? 13.203 17.656 14.797 1 96.94 39 ASP B CA 1
ATOM 4172 C C . ASP B 1 39 ? 13.836 16.281 14.812 1 96.94 39 ASP B C 1
ATOM 4174 O O . ASP B 1 39 ? 15.062 16.156 14.758 1 96.94 39 ASP B O 1
ATOM 4178 N N . HIS B 1 40 ? 13.055 15.297 14.867 1 93.56 40 HIS B N 1
ATOM 4179 C CA . HIS B 1 40 ? 13.57 13.945 15.055 1 93.56 40 HIS B CA 1
ATOM 4180 C C . HIS B 1 40 ? 14.414 13.516 13.859 1 93.56 40 HIS B C 1
ATOM 4182 O O . HIS B 1 40 ? 15.312 12.688 14 1 93.56 40 HIS B O 1
ATOM 4188 N N . LEU B 1 41 ? 14.148 14.047 12.703 1 95.88 41 LEU B N 1
ATOM 4189 C CA . LEU B 1 41 ? 14.914 13.656 11.516 1 95.88 41 LEU B CA 1
ATOM 4190 C C . LEU B 1 41 ? 16.359 14.148 11.617 1 95.88 41 LEU B C 1
ATOM 4192 O O . LEU B 1 41 ? 17.266 13.547 11.031 1 95.88 41 LEU B O 1
ATOM 4196 N N . VAL B 1 42 ? 16.5 15.258 12.289 1 95.94 42 VAL B N 1
ATOM 4197 C CA . VAL B 1 42 ? 17.859 15.75 12.523 1 95.94 42 VAL B CA 1
ATOM 4198 C C . VAL B 1 42 ? 18.547 14.883 13.578 1 95.94 42 VAL B C 1
ATOM 4200 O O . VAL B 1 42 ? 19.703 14.516 13.43 1 95.94 42 VAL B O 1
ATOM 4203 N N . GLU B 1 43 ? 17.828 14.531 14.562 1 92.38 43 GLU B N 1
ATOM 4204 C CA . GLU B 1 43 ? 18.359 13.734 15.664 1 92.38 43 GLU B CA 1
ATOM 4205 C C . GLU B 1 43 ? 18.797 12.352 15.188 1 92.38 43 GLU B C 1
ATOM 4207 O O . GLU B 1 43 ? 19.812 11.82 15.656 1 92.38 43 GLU B O 1
ATOM 4212 N N . THR B 1 44 ? 18.141 11.766 14.242 1 91.38 44 THR B N 1
ATOM 4213 C CA . THR B 1 44 ? 18.438 10.422 13.766 1 91.38 44 THR B CA 1
ATOM 4214 C C . THR B 1 44 ? 19.5 10.461 12.68 1 91.38 44 THR B C 1
ATOM 4216 O O . THR B 1 44 ? 20.062 9.422 12.305 1 91.38 44 THR B O 1
ATOM 4219 N N . GLY B 1 45 ? 19.734 11.672 12.148 1 93.5 45 GLY B N 1
ATOM 4220 C CA . GLY B 1 45 ? 20.703 11.781 11.062 1 93.5 45 GLY B CA 1
ATOM 4221 C C . GLY B 1 45 ? 20.062 11.68 9.688 1 93.5 45 GLY B C 1
ATOM 4222 O O . GLY B 1 45 ? 20.719 11.898 8.672 1 93.5 45 GLY B O 1
ATOM 4223 N N . ASP B 1 46 ? 18.812 11.43 9.664 1 94.88 46 ASP B N 1
ATOM 4224 C CA . ASP B 1 46 ? 18.094 11.305 8.398 1 94.88 46 ASP B CA 1
ATOM 4225 C C . ASP B 1 46 ? 18.094 12.625 7.633 1 94.88 46 ASP B C 1
ATOM 4227 O O . ASP B 1 46 ? 18.094 12.641 6.398 1 94.88 46 ASP B O 1
ATOM 4231 N N . ALA B 1 47 ? 18.094 13.688 8.344 1 97.44 47 ALA B N 1
ATOM 4232 C CA . ALA B 1 47 ? 18.078 15.008 7.711 1 97.44 47 ALA B CA 1
ATOM 4233 C C . ALA B 1 47 ? 19.297 15.211 6.824 1 97.44 47 ALA B C 1
ATOM 4235 O O . ALA B 1 47 ? 19.203 15.812 5.754 1 97.44 47 ALA B O 1
ATOM 4236 N N . GLU B 1 48 ? 20.453 14.727 7.297 1 96.44 48 GLU B N 1
ATOM 4237 C CA . GLU B 1 48 ? 21.688 14.828 6.52 1 96.44 48 GLU B CA 1
ATOM 4238 C C . GLU B 1 48 ? 21.562 14.07 5.203 1 96.44 48 GLU B C 1
ATOM 4240 O O . GLU B 1 48 ? 21.969 14.57 4.152 1 96.44 48 GLU B O 1
ATOM 4245 N N . ASP B 1 49 ? 21.031 12.93 5.277 1 96.38 49 ASP B N 1
ATOM 4246 C CA . ASP B 1 49 ? 20.828 12.125 4.078 1 96.38 49 ASP B CA 1
ATOM 4247 C C . ASP B 1 49 ? 19.859 12.789 3.113 1 96.38 49 ASP B C 1
ATOM 4249 O O . ASP B 1 49 ? 20.078 12.797 1.899 1 96.38 49 ASP B O 1
ATOM 4253 N N . LEU B 1 50 ? 18.797 13.273 3.672 1 97.44 50 LEU B N 1
ATOM 4254 C CA . LEU B 1 50 ? 17.812 13.969 2.857 1 97.44 50 LEU B CA 1
ATOM 4255 C C . LEU B 1 50 ? 18.422 15.188 2.184 1 97.44 50 LEU B C 1
ATOM 4257 O O . LEU B 1 50 ? 18.188 15.43 0.995 1 97.44 50 LEU B O 1
ATOM 4261 N N . TYR B 1 51 ? 19.219 15.953 2.969 1 97.75 51 TYR B N 1
ATOM 4262 C CA . TYR B 1 51 ? 19.906 17.125 2.447 1 97.75 51 TYR B CA 1
ATOM 4263 C C . TYR B 1 51 ? 20.781 16.75 1.262 1 97.75 51 TYR B C 1
ATOM 4265 O O . TYR B 1 51 ? 20.703 17.375 0.199 1 97.75 51 TYR B O 1
ATOM 4273 N N . ARG B 1 52 ? 21.531 15.734 1.396 1 97.31 52 ARG B N 1
ATOM 4274 C CA . ARG B 1 52 ? 22.453 15.312 0.346 1 97.31 52 ARG B CA 1
ATOM 4275 C C . ARG B 1 52 ? 21.703 14.844 -0.892 1 97.31 52 ARG B C 1
ATOM 4277 O O . ARG B 1 52 ? 22.078 15.172 -2.02 1 97.31 52 ARG B O 1
ATOM 4284 N N . ALA B 1 53 ? 20.672 14.117 -0.654 1 97.31 53 ALA B N 1
ATOM 4285 C CA . ALA B 1 53 ? 19.875 13.609 -1.769 1 97.31 53 ALA B CA 1
ATOM 4286 C C . ALA B 1 53 ? 19.234 14.75 -2.561 1 97.31 53 ALA B C 1
ATOM 4288 O O . ALA B 1 53 ? 19.25 14.742 -3.795 1 97.31 53 ALA B O 1
ATOM 4289 N N . ALA B 1 54 ? 18.719 15.703 -1.87 1 97.81 54 ALA B N 1
ATOM 4290 C CA . ALA B 1 54 ? 18.078 16.844 -2.533 1 97.81 54 ALA B CA 1
ATOM 4291 C C . ALA B 1 54 ? 19.109 17.672 -3.291 1 97.81 54 ALA B C 1
ATOM 4293 O O . ALA B 1 54 ? 18.875 18.078 -4.434 1 97.81 54 ALA B O 1
ATOM 4294 N N . LEU B 1 55 ? 20.219 17.906 -2.648 1 97.88 55 LEU B N 1
ATOM 4295 C CA . LEU B 1 55 ? 21.266 18.734 -3.268 1 97.88 55 LEU B CA 1
ATOM 4296 C C . LEU B 1 55 ? 21.828 18.047 -4.508 1 97.88 55 LEU B C 1
ATOM 4298 O O . LEU B 1 55 ? 22.141 18.703 -5.5 1 97.88 55 LEU B O 1
ATOM 4302 N N . HIS B 1 56 ? 21.891 16.797 -4.539 1 96.5 56 HIS B N 1
ATOM 4303 C CA . HIS B 1 56 ? 22.516 16.031 -5.613 1 96.5 56 HIS B CA 1
ATOM 4304 C C . HIS B 1 56 ? 21.609 15.938 -6.828 1 96.5 56 HIS B C 1
ATOM 4306 O O . HIS B 1 56 ? 22.016 15.43 -7.875 1 96.5 56 HIS B O 1
ATOM 4312 N N . THR B 1 57 ? 20.438 16.359 -6.68 1 94.88 57 THR B N 1
ATOM 4313 C CA . THR B 1 57 ? 19.562 16.406 -7.848 1 94.88 57 THR B CA 1
ATOM 4314 C C . THR B 1 57 ? 20 17.5 -8.812 1 94.88 57 THR B C 1
ATOM 4316 O O . THR B 1 57 ? 19.609 17.5 -9.984 1 94.88 57 THR B O 1
ATOM 4319 N N . ALA B 1 58 ? 20.734 18.453 -8.289 1 94.06 58 ALA B N 1
ATOM 4320 C CA . ALA B 1 58 ? 21.234 19.547 -9.117 1 94.06 58 ALA B CA 1
ATOM 4321 C C . ALA B 1 58 ? 22.609 19.219 -9.688 1 94.06 58 ALA B C 1
ATOM 4323 O O . ALA B 1 58 ? 23.5 18.797 -8.953 1 94.06 58 ALA B O 1
ATOM 4324 N N . PRO B 1 59 ? 22.703 19.344 -10.969 1 91.12 59 PRO B N 1
ATOM 4325 C CA . PRO B 1 59 ? 24.031 19.062 -11.555 1 91.12 59 PRO B CA 1
ATOM 4326 C C . PRO B 1 59 ? 25.109 20.016 -11.039 1 91.12 59 PRO B C 1
ATOM 4328 O O . PRO B 1 59 ? 26.203 19.578 -10.703 1 91.12 59 PRO B O 1
ATOM 4331 N N . ASP B 1 60 ? 24.812 21.328 -11.023 1 92.69 60 ASP B N 1
ATOM 4332 C CA . ASP B 1 60 ? 25.719 22.328 -10.461 1 92.69 60 ASP B CA 1
ATOM 4333 C C . ASP B 1 60 ? 25.344 22.656 -9.016 1 92.69 60 ASP B C 1
ATOM 4335 O O . ASP B 1 60 ? 24.297 23.25 -8.758 1 92.69 60 ASP B O 1
ATOM 4339 N N . ARG B 1 61 ? 26.281 22.234 -8.156 1 95.56 61 ARG B N 1
ATOM 4340 C CA . ARG B 1 61 ? 25.938 22.391 -6.746 1 95.56 61 ARG B CA 1
ATOM 4341 C C . ARG B 1 61 ? 27.141 22.844 -5.934 1 95.56 61 ARG B C 1
ATOM 4343 O O . ARG B 1 61 ? 28.281 22.578 -6.309 1 95.56 61 ARG B O 1
ATOM 4350 N N . LEU B 1 62 ? 26.797 23.594 -4.941 1 95.88 62 LEU B N 1
ATOM 4351 C CA . LEU B 1 62 ? 27.766 24 -3.922 1 95.88 62 LEU B CA 1
ATOM 4352 C C . LEU B 1 62 ? 27.297 23.562 -2.533 1 95.88 62 LEU B C 1
ATOM 4354 O O . LEU B 1 62 ? 26.312 24.094 -2.016 1 95.88 62 LEU B O 1
ATOM 4358 N N . ASP B 1 63 ? 27.953 22.625 -1.976 1 96.44 63 ASP B N 1
ATOM 4359 C CA . ASP B 1 63 ? 27.656 22.156 -0.63 1 96.44 63 ASP B CA 1
ATOM 4360 C C . ASP B 1 63 ? 28.438 22.922 0.419 1 96.44 63 ASP 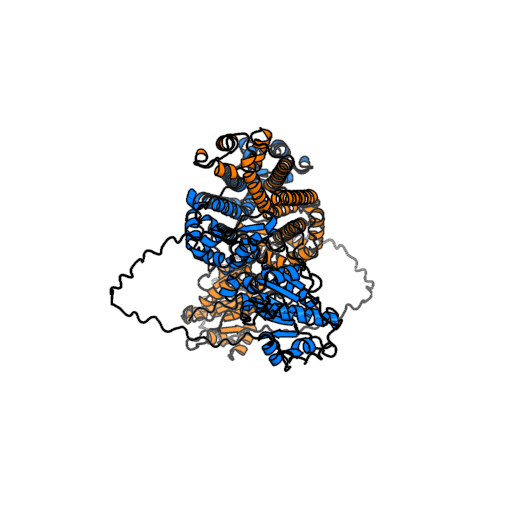B C 1
ATOM 4362 O O . ASP B 1 63 ? 29.641 22.688 0.613 1 96.44 63 ASP B O 1
ATOM 4366 N N . VAL B 1 64 ? 27.719 23.812 1.104 1 94.56 64 VAL B N 1
ATOM 4367 C CA . VAL B 1 64 ? 28.406 24.625 2.104 1 94.56 64 VAL B CA 1
ATOM 4368 C C . VAL B 1 64 ? 28.703 23.766 3.334 1 94.56 64 VAL B C 1
ATOM 4370 O O . VAL B 1 64 ? 27.797 23.25 3.979 1 94.56 64 VAL B O 1
ATOM 4373 N N . GLN B 1 65 ? 29.938 23.703 3.656 1 92 65 GLN B N 1
ATOM 4374 C CA . GLN B 1 65 ? 30.359 22.875 4.781 1 92 65 GLN B CA 1
ATOM 4375 C C . GLN B 1 65 ? 29.984 23.516 6.113 1 92 65 GLN B C 1
ATOM 4377 O O . GLN B 1 65 ? 30.094 24.734 6.262 1 92 65 GLN B O 1
ATOM 4382 N N . PRO B 1 66 ? 29.531 22.656 7.004 1 89.38 66 PRO B N 1
ATOM 4383 C CA . PRO B 1 66 ? 29.219 23.203 8.328 1 89.38 66 PRO B CA 1
ATOM 4384 C C . PRO B 1 66 ? 30.453 23.703 9.07 1 89.38 66 PRO B C 1
ATOM 4386 O O . PRO B 1 66 ? 31.578 23.328 8.719 1 89.38 66 PRO B O 1
ATOM 4389 N N . PRO B 1 67 ? 30.172 24.641 9.992 1 84.19 67 PRO B N 1
ATOM 4390 C CA . PRO B 1 67 ? 31.328 25.125 10.742 1 84.19 67 PRO B CA 1
ATOM 4391 C C . PRO B 1 67 ? 32.031 24.016 11.531 1 84.19 67 PRO B C 1
ATOM 4393 O O . PRO B 1 67 ? 31.359 23.062 11.977 1 84.19 67 PRO B O 1
ATOM 4396 N N . THR B 1 68 ? 33.25 23.844 11.438 1 67.44 68 THR B N 1
ATOM 4397 C CA . THR B 1 68 ? 34.031 22.859 12.18 1 67.44 68 THR B CA 1
ATOM 4398 C C . THR B 1 68 ? 33.938 23.141 13.68 1 67.44 68 THR B C 1
ATOM 4400 O O . THR B 1 68 ? 34.375 24.188 14.156 1 67.44 68 THR B O 1
ATOM 4403 N N . VAL B 1 69 ? 32.938 23.062 14.25 1 52.81 69 VAL B N 1
ATOM 4404 C CA . VAL B 1 69 ? 32.969 23.266 15.695 1 52.81 69 VAL B CA 1
ATOM 4405 C C . VAL B 1 69 ? 33.969 22.297 16.328 1 52.81 69 VAL B C 1
ATOM 4407 O O . VAL B 1 69 ? 33.906 21.094 16.094 1 52.81 69 VAL B O 1
ATOM 4410 N N . LEU B 1 70 ? 35.188 22.625 16.797 1 40.59 70 LEU B N 1
ATOM 4411 C CA . LEU B 1 70 ? 35.969 21.812 17.719 1 40.59 70 LEU B CA 1
ATOM 4412 C C . LEU B 1 70 ? 35.094 21.25 18.828 1 40.59 70 LEU B C 1
ATOM 4414 O O . LEU B 1 70 ? 34.219 21.953 19.359 1 40.59 70 LEU B O 1
ATOM 4418 N N . PRO B 1 71 ? 35.062 19.938 18.953 1 38.25 71 PRO B N 1
ATOM 4419 C CA . PRO B 1 71 ? 34.312 19.359 20.062 1 38.25 71 PRO B CA 1
ATOM 4420 C C . PRO B 1 71 ? 34.562 20.062 21.391 1 38.25 71 PRO B C 1
ATOM 4422 O O . PRO B 1 71 ? 35.75 20.266 21.766 1 38.25 71 PRO B O 1
ATOM 4425 N N . ILE B 1 72 ? 33.906 20.922 21.875 1 34.91 72 ILE B N 1
ATOM 4426 C CA . ILE B 1 72 ? 34.125 21.25 23.281 1 34.91 72 ILE B CA 1
ATOM 4427 C C . ILE B 1 72 ? 34.156 19.969 24.109 1 34.91 72 ILE B C 1
ATOM 4429 O O . ILE B 1 72 ? 33.25 19.125 24 1 34.91 72 ILE B O 1
ATOM 4433 N N . PRO B 1 73 ? 35.344 19.594 24.812 1 34.03 73 PRO B N 1
ATOM 4434 C CA . PRO B 1 73 ? 35.469 18.422 25.672 1 34.03 73 PRO B CA 1
ATOM 4435 C C . PRO B 1 73 ? 34.281 18.266 26.625 1 34.03 73 PRO B C 1
ATOM 4437 O O . PRO B 1 73 ? 33.719 19.25 27.062 1 34.03 73 PRO B O 1
ATOM 4440 N N . THR B 1 74 ? 33.625 17.156 26.547 1 33.03 74 THR B N 1
ATOM 4441 C CA . THR B 1 74 ? 32.562 16.812 27.484 1 33.03 74 THR B CA 1
ATOM 4442 C C . THR B 1 74 ? 33.031 17.047 28.922 1 33.03 74 THR B C 1
ATOM 4444 O O . THR B 1 74 ? 34.125 16.641 29.297 1 33.03 74 THR B O 1
ATOM 4447 N N . PRO B 1 75 ? 32.406 17.922 29.688 1 31.52 75 PRO B N 1
ATOM 4448 C CA . PRO B 1 75 ? 32.781 18.188 31.078 1 31.52 75 PRO B CA 1
ATOM 4449 C C . PRO B 1 75 ? 33.062 16.906 31.859 1 31.52 75 PRO B C 1
ATOM 4451 O O . PRO B 1 75 ? 32.531 15.844 31.531 1 31.52 75 PRO B O 1
ATOM 4454 N N . ARG B 1 76 ? 34.219 16.844 32.656 1 31.91 76 ARG B N 1
ATOM 4455 C CA . ARG B 1 76 ? 34.719 15.891 33.625 1 31.91 76 ARG B CA 1
ATOM 4456 C C . ARG B 1 76 ? 33.562 15.43 34.562 1 31.91 76 ARG B C 1
ATOM 4458 O O . ARG B 1 76 ? 32.594 16.156 34.75 1 31.91 76 ARG B O 1
ATOM 4465 N N . GLY B 1 77 ? 33.469 14.117 34.844 1 24.84 77 GLY B N 1
ATOM 4466 C CA . GLY B 1 77 ? 32.594 13.32 35.688 1 24.84 77 GLY B CA 1
ATOM 4467 C C . GLY B 1 77 ? 32.312 13.938 37.031 1 24.84 77 GLY B C 1
ATOM 4468 O O . GLY B 1 77 ? 33.062 14.797 37.5 1 24.84 77 GLY B O 1
ATOM 4469 N N . PRO B 1 78 ? 31.031 13.992 37.438 1 26.98 78 PRO B N 1
ATOM 4470 C CA . PRO B 1 78 ? 30.609 14.531 38.719 1 26.98 78 PRO B CA 1
ATOM 4471 C C . PRO B 1 78 ? 31.453 14.008 39.875 1 26.98 78 PRO B C 1
ATOM 4473 O O . PRO B 1 78 ? 31.797 12.828 39.906 1 26.98 78 PRO B O 1
ATOM 4476 N N . ASP B 1 79 ? 32.531 14.742 40.25 1 25 79 ASP B N 1
ATOM 4477 C CA . ASP B 1 79 ? 33.125 14.547 41.562 1 25 79 ASP B CA 1
ATOM 4478 C C . ASP B 1 79 ? 32.062 14.391 42.656 1 25 79 ASP B C 1
ATOM 4480 O O . ASP B 1 79 ? 31.156 15.219 42.75 1 25 79 ASP B O 1
ATOM 4484 N N . THR B 1 80 ? 31.734 13.156 43.031 1 26.48 80 THR B N 1
ATOM 4485 C CA . THR B 1 80 ? 30.859 12.734 44.125 1 26.48 80 THR B CA 1
ATOM 4486 C C . THR B 1 80 ? 31.172 13.5 45.406 1 26.48 80 THR B C 1
ATOM 4488 O O . THR B 1 80 ? 31.031 12.961 46.5 1 26.48 80 THR B O 1
ATOM 4491 N N . GLY B 1 81 ? 31.594 14.828 45.25 1 22.09 81 GLY B N 1
ATOM 4492 C CA . GLY B 1 81 ? 31.797 15.445 46.562 1 22.09 81 GLY B CA 1
ATOM 4493 C C . GLY B 1 81 ? 30.594 15.359 47.469 1 22.09 81 GLY B C 1
ATOM 4494 O O . GLY B 1 81 ? 29.453 15.273 46.969 1 22.09 81 GLY B O 1
ATOM 4495 N N . GLU B 1 82 ? 30.781 14.844 48.656 1 24.3 82 GLU B N 1
ATOM 4496 C CA . GLU B 1 82 ? 29.953 14.578 49.812 1 24.3 82 GLU B CA 1
ATOM 4497 C C . GLU B 1 82 ? 29.125 15.805 50.188 1 24.3 82 GLU B C 1
ATOM 4499 O O . GLU B 1 82 ? 29.656 16.922 50.25 1 24.3 82 GLU B O 1
ATOM 4504 N N . PRO B 1 83 ? 27.812 15.734 49.875 1 23.88 83 PRO B N 1
ATOM 4505 C CA . PRO B 1 83 ? 26.922 16.875 50.125 1 23.88 83 PRO B CA 1
ATOM 4506 C C . PRO B 1 83 ? 27.031 17.391 51.562 1 23.88 83 PRO B C 1
ATOM 4508 O O . PRO B 1 83 ? 26.75 16.656 52.5 1 23.88 83 PRO B O 1
ATOM 4511 N N . SER B 1 84 ? 28.234 18.016 51.844 1 19.09 84 SER B N 1
ATOM 4512 C CA . SER B 1 84 ? 28.203 18.562 53.188 1 19.09 84 SER B CA 1
ATOM 4513 C C . SER B 1 84 ? 26.875 19.281 53.469 1 19.09 84 SER B C 1
ATOM 4515 O O . SER B 1 84 ? 26.125 19.594 52.562 1 19.09 84 SER B O 1
ATOM 4517 N N . ASP B 1 85 ? 26.844 20.125 54.5 1 19.62 85 ASP 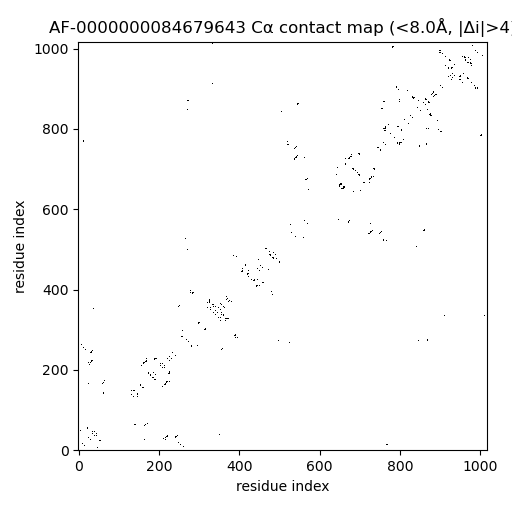B N 1
ATOM 4518 C CA . ASP B 1 85 ? 26.156 20.562 55.719 1 19.62 85 ASP B CA 1
ATOM 4519 C C . ASP B 1 85 ? 25.141 21.656 55.406 1 19.62 85 ASP B C 1
ATOM 4521 O O . ASP B 1 85 ? 24.125 21.781 56.094 1 19.62 85 ASP B O 1
ATOM 4525 N N . ARG B 1 86 ? 25.531 22.703 54.625 1 19.81 86 ARG B N 1
ATOM 4526 C CA . ARG B 1 86 ? 25.125 23.984 55.219 1 19.81 86 ARG B CA 1
ATOM 4527 C C . ARG B 1 86 ? 23.641 24.219 55.031 1 19.81 86 ARG B C 1
ATOM 4529 O O . ARG B 1 86 ? 23.109 24.094 53.938 1 19.81 86 ARG B O 1
ATOM 4536 N N . SER B 1 87 ? 22.734 24.391 56.125 1 19.16 87 SER B N 1
ATOM 4537 C CA . SER B 1 87 ? 21.406 24.609 56.656 1 19.16 87 SER B CA 1
ATOM 4538 C C . SER B 1 87 ? 20.828 25.953 56.219 1 19.16 87 SER B C 1
ATOM 4540 O O . SER B 1 87 ? 19.891 26.469 56.844 1 19.16 87 SER B O 1
ATOM 4542 N N . VAL B 1 88 ? 21.172 26.359 54.938 1 19.88 88 VAL B N 1
ATOM 4543 C CA . VAL B 1 88 ? 20.812 27.766 54.844 1 19.88 88 VAL B CA 1
ATOM 4544 C C . VAL B 1 88 ? 19.312 27.922 55.062 1 19.88 88 VAL B C 1
ATOM 4546 O O . VAL B 1 88 ? 18.5 27.25 54.438 1 19.88 88 VAL B O 1
ATOM 4549 N N . ALA B 1 89 ? 19 28.484 56.219 1 19.72 89 ALA B N 1
ATOM 4550 C CA . ALA B 1 89 ? 17.797 28.875 56.969 1 19.72 89 ALA B CA 1
ATOM 4551 C C . ALA B 1 89 ? 16.922 29.812 56.125 1 19.72 89 ALA B C 1
ATOM 4553 O O . ALA B 1 89 ? 17.422 30.734 55.5 1 19.72 89 ALA B O 1
ATOM 4554 N N . HIS B 1 90 ? 15.844 29.297 55.625 1 19.7 90 HIS B N 1
ATOM 4555 C CA . HIS B 1 90 ? 14.719 29.734 54.812 1 19.7 90 HIS B CA 1
ATOM 4556 C C . HIS B 1 90 ? 14.07 30.984 55.375 1 19.7 90 HIS B C 1
ATOM 4558 O O . HIS B 1 90 ? 12.859 31.172 55.25 1 19.7 90 HIS B O 1
ATOM 4564 N N . HIS B 1 91 ? 14.93 31.953 55.906 1 18.52 91 HIS B N 1
ATOM 4565 C CA . HIS B 1 91 ? 14.156 32.969 56.594 1 18.52 91 HIS B CA 1
ATOM 4566 C C . HIS B 1 91 ? 13.141 33.625 55.688 1 18.52 91 HIS B C 1
ATOM 4568 O O . HIS B 1 91 ? 13.422 33.875 54.5 1 18.52 91 HIS B O 1
ATOM 4574 N N . ALA B 1 92 ? 11.836 33.594 56.062 1 20.69 92 ALA B N 1
ATOM 4575 C CA . ALA B 1 92 ? 10.477 33.938 55.656 1 20.69 92 ALA B CA 1
ATOM 4576 C C . ALA B 1 92 ? 10.352 35.469 55.469 1 20.69 92 ALA B C 1
ATOM 4578 O O . ALA B 1 92 ? 9.258 35.969 55.219 1 20.69 92 ALA B O 1
ATOM 4579 N N . ALA B 1 93 ? 11.484 36.25 55.156 1 20.38 93 ALA B N 1
ATOM 4580 C CA . ALA B 1 93 ? 11.188 37.594 55.562 1 20.38 93 ALA B CA 1
ATOM 4581 C C . ALA B 1 93 ? 9.969 38.156 54.844 1 20.38 93 ALA B C 1
ATOM 4583 O O . ALA B 1 93 ? 9.734 37.812 53.688 1 20.38 93 ALA B O 1
ATOM 4584 N N . PRO B 1 94 ? 9.008 38.781 55.531 1 21.17 94 PRO B N 1
ATOM 4585 C CA . PRO B 1 94 ? 7.645 39.281 55.406 1 21.17 94 PRO B CA 1
ATOM 4586 C C . PRO B 1 94 ? 7.555 40.5 54.469 1 21.17 94 PRO B C 1
ATOM 4588 O O . PRO B 1 94 ? 8.242 41.5 54.656 1 21.17 94 PRO B O 1
ATOM 4591 N N . TRP B 1 95 ? 7.742 40.281 53.125 1 19.66 95 TRP B N 1
ATOM 4592 C CA . TRP B 1 95 ? 7.914 41.406 52.219 1 19.66 95 TRP B CA 1
ATOM 4593 C C . TRP B 1 95 ? 6.781 42.438 52.406 1 19.66 95 TRP B C 1
ATOM 4595 O O . TRP B 1 95 ? 5.605 42.062 52.375 1 19.66 95 TRP B O 1
ATOM 4605 N N . GLU B 1 96 ? 7.062 43.469 53.031 1 18.33 96 GLU B N 1
ATOM 4606 C CA . GLU B 1 96 ? 6.34 44.656 53.469 1 18.33 96 GLU B CA 1
ATOM 4607 C C . GLU B 1 96 ? 5.68 45.375 52.281 1 18.33 96 GLU B C 1
ATOM 4609 O O . GLU B 1 96 ? 6.215 45.344 51.156 1 18.33 96 GLU B O 1
ATOM 4614 N N . GLU B 1 97 ? 4.309 45.719 52.312 1 20.25 97 GLU B N 1
ATOM 4615 C CA . GLU B 1 97 ? 3.182 46.312 51.594 1 20.25 97 GLU B CA 1
ATOM 4616 C C . GLU B 1 97 ? 3.477 47.75 51.156 1 20.25 97 GLU B C 1
ATOM 4618 O O . GLU B 1 97 ? 2.607 48.406 50.625 1 20.25 97 GLU B O 1
ATOM 4623 N N . GLU B 1 98 ? 4.816 48.188 50.969 1 18.5 98 GLU B N 1
ATOM 4624 C CA . GLU B 1 98 ? 4.914 49.625 51.125 1 18.5 98 GLU B CA 1
ATOM 4625 C C . GLU B 1 98 ? 4.086 50.344 50.062 1 18.5 98 GLU B C 1
ATOM 4627 O O . GLU B 1 98 ? 3.947 49.844 48.938 1 18.5 98 GLU B O 1
ATOM 4632 N N . ALA B 1 99 ? 3.369 51.531 50.375 1 21.55 99 ALA B N 1
ATOM 4633 C CA . ALA B 1 99 ? 2.326 52.531 50.125 1 21.55 99 ALA B CA 1
ATOM 4634 C C . ALA B 1 99 ? 2.715 53.469 49 1 21.55 99 ALA B C 1
ATOM 4636 O O . ALA B 1 99 ? 2.016 54.438 48.75 1 21.55 99 ALA B O 1
ATOM 4637 N N . TRP B 1 100 ? 3.484 53 47.844 1 19.06 100 TRP B N 1
ATOM 4638 C CA . TRP B 1 100 ? 4.16 54.031 47.094 1 19.06 100 TRP B CA 1
ATOM 4639 C C . TRP B 1 100 ? 3.148 55 46.438 1 19.06 100 TRP B C 1
ATOM 4641 O O . TRP B 1 100 ? 2.385 54.594 45.562 1 19.06 100 TRP B O 1
ATOM 4651 N N . ASP B 1 101 ? 2.547 55.844 47.156 1 19.33 101 ASP B N 1
ATOM 4652 C CA . ASP B 1 101 ? 1.543 56.906 47 1 19.33 101 ASP B CA 1
ATOM 4653 C C . ASP B 1 101 ? 1.916 57.844 45.875 1 19.33 101 ASP B C 1
ATOM 4655 O O . ASP B 1 101 ? 1.101 58.094 44.969 1 19.33 101 ASP B O 1
ATOM 4659 N N . GLY B 1 102 ? 2.924 58.75 46 1 19.55 102 GLY B N 1
ATOM 4660 C CA . GLY B 1 102 ? 2.703 60.188 45.844 1 19.55 102 GLY B CA 1
ATOM 4661 C C . GLY B 1 102 ? 3.074 60.719 44.469 1 19.55 102 GLY B C 1
ATOM 4662 O O . GLY B 1 102 ? 4.141 61.312 44.312 1 19.55 102 GLY B O 1
ATOM 4663 N N . LEU B 1 103 ? 2.889 60.062 43.406 1 18.97 103 LEU B N 1
ATOM 4664 C CA . LEU B 1 103 ? 3.666 60.562 42.281 1 18.97 103 LEU B CA 1
ATOM 4665 C C . LEU B 1 103 ? 3.289 62 41.969 1 18.97 103 LEU B C 1
ATOM 4667 O O . LEU B 1 103 ? 2.105 62.344 41.875 1 18.97 103 LEU B O 1
ATOM 4671 N N . PRO B 1 104 ? 4.23 62.906 42.156 1 20.03 104 PRO B N 1
ATOM 4672 C CA . PRO B 1 104 ? 4.027 64.375 42.156 1 20.03 104 PRO B CA 1
ATOM 4673 C C . PRO B 1 104 ? 3.52 64.875 40.812 1 20.03 104 PRO B C 1
ATOM 4675 O O . PRO B 1 104 ? 3.689 64.25 39.781 1 20.03 104 PRO B O 1
ATOM 4678 N N . ASP B 1 105 ? 2.664 65.938 40.781 1 21.44 105 ASP B N 1
ATOM 4679 C CA . ASP B 1 105 ? 1.849 66.688 39.812 1 21.44 105 ASP B CA 1
ATOM 4680 C C . ASP B 1 105 ? 2.723 67.5 38.844 1 21.44 105 ASP B C 1
ATOM 4682 O O . ASP B 1 105 ? 2.215 68.312 38.062 1 21.44 105 ASP B O 1
ATOM 4686 N N . LEU B 1 106 ? 3.908 66.938 38.25 1 19.38 106 LEU B N 1
ATOM 4687 C CA . LEU B 1 106 ? 4.828 67.938 37.75 1 19.38 106 LEU B CA 1
ATOM 4688 C C . LEU B 1 106 ? 4.172 68.75 36.625 1 19.38 106 LEU B C 1
ATOM 4690 O O . LEU B 1 106 ? 3.584 68.188 35.719 1 19.38 106 LEU B O 1
ATOM 4694 N N . ASP B 1 107 ? 3.934 70.062 36.781 1 20.62 107 ASP B N 1
ATOM 4695 C CA . ASP B 1 107 ? 3.25 71.188 36.156 1 20.62 107 ASP B CA 1
ATOM 4696 C C . ASP B 1 107 ? 4.012 71.688 34.938 1 20.62 107 ASP B C 1
ATOM 4698 O O . ASP B 1 107 ? 3.727 72.75 34.406 1 20.62 107 ASP B O 1
ATOM 4702 N N . PHE B 1 108 ? 4.598 70.812 34 1 18.64 108 PHE B N 1
ATOM 4703 C CA . PHE B 1 108 ? 5.645 71.375 33.125 1 18.64 108 PHE B CA 1
ATOM 4704 C C . PHE B 1 108 ? 5.07 72.375 32.156 1 18.64 108 PHE B C 1
ATOM 4706 O O . PHE B 1 108 ? 4.66 72 31.047 1 18.64 108 PHE B O 1
ATOM 4713 N N . ASP B 1 109 ? 4.43 73.438 32.438 1 19.66 109 ASP B N 1
ATOM 4714 C CA . ASP B 1 109 ? 3.777 74.312 31.469 1 19.66 109 ASP B CA 1
ATOM 4715 C C . ASP B 1 109 ? 4.805 75 30.594 1 19.66 109 ASP B C 1
ATOM 4717 O O . ASP B 1 109 ? 4.441 75.75 29.672 1 19.66 109 ASP B O 1
ATOM 4721 N N . GLY B 1 110 ? 6.117 75.25 30.969 1 21.34 110 GLY B N 1
ATOM 4722 C CA . GLY B 1 110 ? 6.648 76.562 30.609 1 21.34 110 GLY B CA 1
ATOM 4723 C C . GLY B 1 110 ? 7.039 76.625 29.156 1 21.34 110 GLY B C 1
ATOM 4724 O O . GLY B 1 110 ? 7.309 75.625 28.5 1 21.34 110 GLY B O 1
ATOM 4725 N N . GLY B 1 111 ? 6.918 77.812 28.391 1 21.39 111 GLY B N 1
ATOM 4726 C CA . GLY B 1 111 ? 6.844 78.438 27.094 1 21.39 111 GLY B CA 1
ATOM 4727 C C . GLY B 1 111 ? 8.195 78.562 26.406 1 21.39 111 GLY B C 1
ATOM 4728 O O . GLY B 1 111 ? 8.32 79.25 25.391 1 21.39 111 GLY B O 1
ATOM 4729 N N . TYR B 1 112 ? 9.344 77.875 26.875 1 21.64 112 TYR B N 1
ATOM 4730 C CA . TYR B 1 112 ? 10.586 78.562 26.531 1 21.64 112 TYR B CA 1
ATOM 4731 C C . TYR B 1 112 ? 10.766 78.625 25.016 1 21.64 112 TYR B C 1
ATOM 4733 O O . TYR B 1 112 ? 10.461 77.625 24.312 1 21.64 112 TYR B O 1
ATOM 4741 N N . ASP B 1 113 ? 11.07 79.812 24.422 1 23.41 113 ASP B N 1
ATOM 4742 C CA . ASP B 1 113 ? 11.25 80.5 23.125 1 23.41 113 ASP B CA 1
ATOM 4743 C C . ASP B 1 113 ? 12.57 80.062 22.484 1 23.41 113 ASP B C 1
ATOM 4745 O O . ASP B 1 113 ? 12.977 80.688 21.469 1 23.41 113 ASP B O 1
ATOM 4749 N N . ILE B 1 114 ? 13.164 78.875 22.703 1 23.94 114 ILE B N 1
ATOM 4750 C CA . ILE B 1 114 ? 14.602 78.812 22.469 1 23.94 114 ILE B CA 1
ATOM 4751 C C . ILE B 1 114 ? 14.891 79.188 21 1 23.94 114 ILE B C 1
ATOM 4753 O O . ILE B 1 114 ? 14.117 78.812 20.109 1 23.94 114 ILE B O 1
ATOM 4757 N N . GLY B 1 115 ? 15.828 80.125 20.703 1 22.66 115 GLY B N 1
ATOM 4758 C CA . GLY B 1 115 ? 16.547 80.875 19.719 1 22.66 115 GLY B CA 1
ATOM 4759 C C . GLY B 1 115 ? 17.172 80.062 18.625 1 22.66 115 GLY B C 1
ATOM 4760 O O . GLY B 1 115 ? 17.844 79.062 18.906 1 22.66 115 GLY B O 1
ATOM 4761 N N . TRP B 1 116 ? 16.688 80.062 17.375 1 22.98 116 TRP B N 1
ATOM 4762 C CA . TRP B 1 116 ? 16.719 79.25 16.172 1 22.98 116 TRP B CA 1
ATOM 4763 C C . TRP B 1 116 ? 18.078 79.375 15.477 1 22.98 116 TRP B C 1
ATOM 4765 O O . TRP B 1 116 ? 18.234 78.938 14.344 1 22.98 116 TRP B O 1
ATOM 4775 N N . GLU B 1 117 ? 19.188 79.75 16.203 1 24.19 117 GLU B N 1
ATOM 4776 C CA . GLU B 1 117 ? 20.203 80.125 15.227 1 24.19 117 GLU B CA 1
ATOM 4777 C C . GLU B 1 117 ? 20.609 78.938 14.359 1 24.19 117 GLU B C 1
ATOM 4779 O O . GLU B 1 117 ? 20.625 77.812 14.828 1 24.19 117 GLU B O 1
ATOM 4784 N N . THR B 1 118 ? 20.703 79.125 13.023 1 26.64 118 THR B N 1
ATOM 4785 C CA . THR B 1 118 ? 20.859 78.25 11.867 1 26.64 118 THR B CA 1
ATOM 4786 C C . THR B 1 118 ? 22.234 77.562 11.898 1 26.64 118 THR B C 1
ATOM 4788 O O . THR B 1 118 ? 23.25 78.188 11.617 1 26.64 118 THR B O 1
ATOM 4791 N N . PRO B 1 119 ? 22.594 76.938 13.07 1 26.3 119 PRO B N 1
ATOM 4792 C CA . PRO B 1 119 ? 24.047 76.75 13.062 1 26.3 119 PRO B CA 1
ATOM 4793 C C . PRO B 1 119 ? 24.516 75.938 11.828 1 26.3 119 PRO B C 1
ATOM 4795 O O . PRO B 1 119 ? 23.75 75.188 11.211 1 26.3 119 PRO B O 1
ATOM 4798 N N . ALA B 1 120 ? 25.812 76.25 11.25 1 30.78 120 ALA B N 1
ATOM 4799 C CA . ALA B 1 120 ? 26.641 75.938 10.086 1 30.78 120 ALA B CA 1
ATOM 4800 C C . ALA B 1 120 ? 26.875 74.438 9.984 1 30.78 120 ALA B C 1
ATOM 4802 O O . ALA B 1 120 ? 26.953 73.75 11.008 1 30.78 120 ALA B O 1
ATOM 4803 N N . PRO B 1 121 ? 26.641 73.75 8.797 1 24.91 121 PRO B N 1
ATOM 4804 C CA . PRO B 1 121 ? 26.531 72.312 8.578 1 24.91 121 PRO B CA 1
ATOM 4805 C C . PRO B 1 121 ? 27.781 71.562 9.031 1 24.91 121 PRO B C 1
ATOM 4807 O O . PRO B 1 121 ? 28.891 71.875 8.602 1 24.91 121 PRO B O 1
ATOM 4810 N N . ALA B 1 122 ? 27.984 71.25 10.289 1 29.94 122 ALA B N 1
ATOM 4811 C CA . ALA B 1 122 ? 29.234 70.688 10.727 1 29.94 122 ALA B CA 1
ATOM 4812 C C . ALA B 1 122 ? 29.578 69.438 9.891 1 29.94 122 ALA B C 1
ATOM 4814 O O . ALA B 1 122 ? 28.688 68.688 9.523 1 29.94 122 ALA B O 1
ATOM 4815 N N . ARG B 1 123 ? 30.75 69.438 9.25 1 31.41 123 ARG B N 1
ATOM 4816 C CA . ARG B 1 123 ? 31.391 68.438 8.43 1 31.41 123 ARG B CA 1
ATOM 4817 C C . ARG B 1 123 ? 31.453 67.062 9.164 1 31.41 123 ARG B C 1
ATOM 4819 O O . ARG B 1 123 ? 32.094 66.938 10.211 1 31.41 123 ARG B O 1
ATOM 4826 N N . ALA B 1 124 ? 30.422 66.312 9.219 1 27.2 124 ALA B N 1
ATOM 4827 C CA . ALA B 1 124 ? 30.359 65.062 9.992 1 27.2 124 ALA B CA 1
ATOM 4828 C C . ALA B 1 124 ? 31.547 64.125 9.656 1 27.2 124 ALA B C 1
ATOM 4830 O O . ALA B 1 124 ? 31.844 63.938 8.484 1 27.2 124 ALA B O 1
ATOM 4831 N N . THR B 1 125 ? 32.531 64.25 10.422 1 29.92 125 THR B N 1
ATOM 4832 C CA . THR B 1 125 ? 33.594 63.25 10.328 1 29.92 125 THR B CA 1
ATOM 4833 C C . THR B 1 125 ? 33 61.844 10.18 1 29.92 125 THR B C 1
ATOM 4835 O O . THR B 1 125 ? 32.094 61.469 10.938 1 29.92 125 THR B O 1
ATOM 4838 N N . THR B 1 126 ? 33.031 61.281 8.992 1 26.77 126 THR B N 1
ATOM 4839 C CA . THR B 1 126 ? 32.5 59.969 8.625 1 26.77 126 THR B CA 1
ATOM 4840 C C . THR B 1 126 ? 32.969 58.906 9.617 1 26.77 126 THR B C 1
ATOM 4842 O O . THR B 1 126 ? 34.156 58.719 9.828 1 26.77 126 THR B O 1
ATOM 4845 N N . ALA B 1 127 ? 32.344 58.688 10.68 1 33.78 127 ALA B N 1
ATOM 4846 C CA . ALA B 1 127 ? 32.688 57.625 11.609 1 33.78 127 ALA B CA 1
ATOM 4847 C C . ALA B 1 127 ? 33.094 56.344 10.859 1 33.78 127 ALA B C 1
ATOM 4849 O O . ALA B 1 127 ? 32.562 56.062 9.773 1 33.78 127 ALA B O 1
ATOM 4850 N N . PRO B 1 128 ? 34.219 55.781 11.094 1 32.97 128 PRO B N 1
ATOM 4851 C CA . PRO B 1 128 ? 34.594 54.562 10.359 1 32.97 128 PRO B CA 1
ATOM 4852 C C . PRO B 1 128 ? 33.469 53.562 10.242 1 32.97 128 PRO B C 1
ATOM 4854 O O . PRO B 1 128 ? 32.656 53.438 11.148 1 32.97 128 PRO B O 1
ATOM 4857 N N . VAL B 1 129 ? 32.938 53.375 9.086 1 31.89 129 VAL B N 1
ATOM 4858 C CA . VAL B 1 129 ? 31.984 52.312 8.789 1 31.89 129 VAL B CA 1
ATOM 4859 C C . VAL B 1 129 ? 32.344 51.062 9.586 1 31.89 129 VAL B C 1
ATOM 4861 O O . VAL B 1 129 ? 33.406 50.469 9.383 1 31.89 129 VAL B O 1
ATOM 4864 N N . ARG B 1 130 ? 32.062 51.062 10.797 1 36.38 130 ARG B N 1
ATOM 4865 C CA . ARG B 1 130 ? 32.281 49.812 11.508 1 36.38 130 ARG B CA 1
ATOM 4866 C C . ARG B 1 130 ? 31.922 48.625 10.617 1 36.38 130 ARG B C 1
ATOM 4868 O O . ARG B 1 130 ? 30.828 48.562 10.047 1 36.38 130 ARG B O 1
ATOM 4875 N N . GLU B 1 131 ? 32.844 47.906 10 1 38.59 131 GLU B N 1
ATOM 4876 C CA . GLU B 1 131 ? 32.75 46.656 9.234 1 38.59 131 GLU B CA 1
ATOM 4877 C C . GLU B 1 131 ? 31.781 45.688 9.875 1 38.59 131 GLU B C 1
ATOM 4879 O O . GLU B 1 131 ? 31.969 45.281 11.031 1 38.59 131 GLU B O 1
ATOM 4884 N N . HIS B 1 132 ? 30.484 45.812 9.742 1 46.03 132 HIS B N 1
ATOM 4885 C CA . HIS B 1 132 ? 29.531 44.812 10.211 1 46.03 132 HIS B CA 1
ATOM 4886 C C . HIS B 1 132 ? 30.109 43.406 10.055 1 46.03 132 HIS B C 1
ATOM 4888 O O . HIS B 1 132 ? 30.656 43.062 9.008 1 46.03 132 HIS B O 1
ATOM 4894 N N . PRO B 1 133 ? 30.344 42.781 11.125 1 55.31 133 PRO B N 1
ATOM 4895 C CA . PRO B 1 133 ? 30.969 41.438 11.023 1 55.31 133 PRO B CA 1
ATOM 4896 C C . PRO B 1 133 ? 30.219 40.5 10.07 1 55.31 133 PRO B C 1
ATOM 4898 O O . PRO B 1 133 ? 28.984 40.406 10.133 1 55.31 133 PRO B O 1
ATOM 4901 N N . VAL B 1 134 ? 30.734 40.25 9.016 1 67.31 134 VAL B N 1
ATOM 4902 C CA . VAL B 1 134 ? 30.266 39.281 8.031 1 67.31 134 VAL B CA 1
ATOM 4903 C C . VAL B 1 134 ? 30.016 37.938 8.703 1 67.31 134 VAL B C 1
ATOM 4905 O O . VAL B 1 134 ? 30.875 37.438 9.406 1 67.31 134 VAL B O 1
ATOM 4908 N N . PRO B 1 135 ? 28.703 37.531 8.742 1 78.56 135 PRO B N 1
ATOM 4909 C CA . PRO B 1 135 ? 28.422 36.219 9.328 1 78.56 135 PRO B CA 1
ATOM 4910 C C . PRO B 1 135 ? 29.391 35.156 8.852 1 78.56 135 PRO B C 1
ATOM 4912 O O . PRO B 1 135 ? 29.922 35.25 7.742 1 78.56 135 PRO B O 1
ATOM 4915 N N . ALA B 1 136 ? 29.641 34.281 9.773 1 84.88 136 ALA B N 1
ATOM 4916 C CA . ALA B 1 136 ? 30.562 33.188 9.508 1 84.88 136 ALA B CA 1
ATOM 4917 C C . ALA B 1 136 ? 30.172 32.438 8.227 1 84.88 136 ALA B C 1
ATOM 4919 O O . ALA B 1 136 ? 31.047 31.906 7.527 1 84.88 136 ALA B O 1
ATOM 4920 N N . LEU B 1 137 ? 28.953 32.5 7.926 1 90.75 137 LEU B N 1
ATOM 4921 C CA . LEU B 1 137 ? 28.453 31.828 6.73 1 90.75 137 LEU B CA 1
ATOM 4922 C C . LEU B 1 137 ? 29.047 32.438 5.469 1 90.75 137 LEU B C 1
ATOM 4924 O O . LEU B 1 137 ? 29.438 31.734 4.547 1 90.75 137 LEU B O 1
ATOM 4928 N N . PHE B 1 138 ? 29.141 33.719 5.418 1 91.25 138 PHE B N 1
ATOM 4929 C CA . PHE B 1 138 ? 29.703 34.438 4.258 1 91.25 138 PHE B CA 1
ATOM 4930 C C . PHE B 1 138 ? 31.203 34.188 4.141 1 91.25 138 PHE B C 1
ATOM 4932 O O . PHE B 1 138 ? 31.734 34.094 3.035 1 91.25 138 PHE B O 1
ATOM 4939 N N . GLU B 1 139 ? 31.828 33.969 5.316 1 90.56 139 GLU B N 1
ATOM 4940 C CA . GLU B 1 139 ? 33.25 33.656 5.309 1 90.56 139 GLU B CA 1
ATOM 4941 C C . GLU B 1 139 ? 33.469 32.281 4.688 1 90.56 139 GLU B C 1
ATOM 4943 O O . GLU B 1 139 ? 34.375 32.125 3.857 1 90.56 139 GLU B O 1
ATOM 4948 N N . ARG B 1 140 ? 32.688 31.375 5.098 1 93.69 140 ARG B N 1
ATOM 4949 C CA . ARG B 1 140 ? 32.812 30.016 4.574 1 93.69 140 ARG B CA 1
ATOM 4950 C C . ARG B 1 140 ? 32.531 29.984 3.078 1 93.69 140 ARG B C 1
ATOM 4952 O O . ARG B 1 140 ? 33.219 29.312 2.314 1 93.69 140 ARG B O 1
ATOM 4959 N N . LEU B 1 141 ? 31.547 30.766 2.707 1 93.62 141 LEU B N 1
ATOM 4960 C CA . LEU B 1 141 ? 31.203 30.844 1.291 1 93.62 141 LEU B CA 1
ATOM 4961 C C . LEU B 1 141 ? 32.312 31.516 0.498 1 93.62 141 LEU B C 1
ATOM 4963 O O . LEU B 1 141 ? 32.625 31.094 -0.616 1 93.62 141 LEU B O 1
ATOM 4967 N N . GLY B 1 142 ? 32.844 32.5 1.062 1 92.81 142 GLY B N 1
ATOM 4968 C CA . GLY B 1 142 ? 33.969 33.188 0.431 1 92.81 142 GLY B CA 1
ATOM 4969 C C . GLY B 1 142 ? 35.156 32.25 0.176 1 92.81 142 GLY B C 1
ATOM 4970 O O . GLY B 1 142 ? 35.75 32.312 -0.898 1 92.81 142 GLY B O 1
ATOM 4971 N N . LYS B 1 143 ? 35.406 31.484 1.162 1 91.75 143 LYS B N 1
ATOM 4972 C CA . LYS B 1 143 ? 36.5 30.531 1.025 1 91.75 143 LYS B CA 1
ATOM 4973 C C . LYS B 1 143 ? 36.219 29.531 -0.098 1 91.75 143 LYS B C 1
ATOM 4975 O O . LYS B 1 143 ? 37.125 29.219 -0.889 1 91.75 143 LYS B O 1
ATOM 4980 N N . GLU B 1 144 ? 35.031 29.078 -0.158 1 91.5 144 GLU B N 1
ATOM 4981 C CA . GLU B 1 144 ? 34.656 28.094 -1.163 1 91.5 144 GLU B CA 1
ATOM 4982 C C . GLU B 1 144 ? 34.688 28.688 -2.566 1 91.5 144 GLU B C 1
ATOM 4984 O O . GLU B 1 144 ? 35 28 -3.535 1 91.5 144 GLU B O 1
ATOM 4989 N N . LEU B 1 145 ? 34.375 30 -2.648 1 91.5 145 LEU B N 1
ATOM 4990 C CA . LEU B 1 145 ? 34.312 30.672 -3.939 1 91.5 145 LEU B CA 1
ATOM 4991 C C . LEU B 1 145 ? 35.594 31.422 -4.23 1 91.5 145 LEU B C 1
ATOM 4993 O O . LEU B 1 145 ? 35.75 32 -5.301 1 91.5 145 LEU B O 1
ATOM 4997 N N . ALA B 1 146 ? 36.5 31.438 -3.283 1 91.62 146 ALA B N 1
ATOM 4998 C CA . ALA B 1 146 ? 37.781 32.125 -3.395 1 91.62 146 ALA B CA 1
ATOM 4999 C C . ALA B 1 146 ? 37.562 33.625 -3.584 1 91.62 146 ALA B C 1
ATOM 5001 O O . ALA B 1 146 ? 38.156 34.219 -4.48 1 91.62 146 ALA B O 1
ATOM 5002 N N . VAL B 1 147 ? 36.688 34.156 -2.842 1 92.88 147 VAL B N 1
ATOM 5003 C CA . VAL B 1 147 ? 36.438 35.562 -2.828 1 92.88 147 VAL B CA 1
ATOM 5004 C C . VAL B 1 147 ? 36.312 36.062 -1.388 1 92.88 147 VAL B C 1
ATOM 5006 O O . VAL B 1 147 ? 36.219 35.25 -0.458 1 92.88 147 VAL B O 1
ATOM 5009 N N . SER B 1 148 ? 36.375 37.375 -1.229 1 92.19 148 SER B N 1
ATOM 5010 C CA . SER B 1 148 ? 36.156 37.969 0.09 1 92.19 148 SER B CA 1
ATOM 5011 C C . SER B 1 148 ? 34.688 37.812 0.493 1 92.19 148 SER B C 1
ATOM 5013 O O . SER B 1 148 ? 33.781 37.75 -0.366 1 92.19 148 SER B O 1
ATOM 5015 N N . PRO B 1 149 ? 34.438 37.656 1.754 1 91.06 149 PRO B N 1
ATOM 5016 C CA . PRO B 1 149 ? 33.062 37.438 2.238 1 91.06 149 PRO B CA 1
ATOM 5017 C C . PRO B 1 149 ? 32.062 38.5 1.699 1 91.06 149 PRO B C 1
ATOM 5019 O O . PRO B 1 149 ? 30.922 38.188 1.436 1 91.06 149 PRO B O 1
ATOM 5022 N N . GLY B 1 150 ? 32.469 39.656 1.508 1 88.94 150 GLY B N 1
ATOM 5023 C CA . GLY B 1 150 ? 31.609 40.719 1 1 88.94 150 GLY B CA 1
ATOM 5024 C C . GLY B 1 150 ? 31.312 40.594 -0.484 1 88.94 150 GLY B C 1
ATOM 5025 O O . GLY B 1 150 ? 30.375 41.188 -0.993 1 88.94 150 GLY B O 1
ATOM 5026 N N . GLU B 1 151 ? 32.062 39.781 -1.14 1 92.5 151 GLU B N 1
ATOM 5027 C CA . GLU B 1 151 ? 31.953 39.656 -2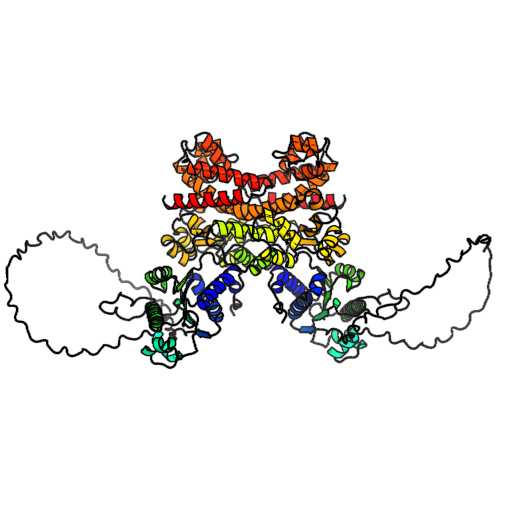.59 1 92.5 151 GLU B CA 1
ATOM 5028 C C . GLU B 1 151 ? 31.219 38.406 -2.979 1 92.5 151 GLU B C 1
ATOM 5030 O O . GLU B 1 151 ? 31.016 38.125 -4.164 1 92.5 151 GLU B O 1
ATOM 5035 N N . VAL B 1 152 ? 30.797 37.688 -2.012 1 92.81 152 VAL B N 1
ATOM 5036 C CA . VAL B 1 152 ? 30.172 36.375 -2.248 1 92.81 152 VAL B CA 1
ATOM 5037 C C . VAL B 1 152 ? 28.953 36.531 -3.145 1 92.81 152 VAL B C 1
ATOM 5039 O O . VAL B 1 152 ? 28.844 35.875 -4.18 1 92.81 152 VAL B O 1
ATOM 5042 N N . VAL B 1 153 ? 28.078 37.406 -2.846 1 93.12 153 VAL B N 1
ATOM 5043 C CA . VAL B 1 153 ? 26.812 37.594 -3.553 1 93.12 153 VAL B CA 1
ATOM 5044 C C . VAL B 1 153 ? 27.078 38.125 -4.957 1 93.12 153 VAL B C 1
ATOM 5046 O O . VAL B 1 153 ? 26.453 37.688 -5.926 1 93.12 153 VAL B O 1
ATOM 5049 N N . ALA B 1 154 ? 28 39.031 -5.043 1 92.06 154 ALA B N 1
ATOM 5050 C CA . ALA B 1 154 ? 28.359 39.594 -6.34 1 92.06 154 ALA B CA 1
ATOM 5051 C C . ALA B 1 154 ? 28.938 38.531 -7.266 1 92.06 154 ALA B C 1
ATOM 5053 O O . ALA B 1 154 ? 28.641 38.5 -8.461 1 92.06 154 ALA B O 1
ATOM 5054 N N . ARG B 1 155 ? 29.719 37.656 -6.703 1 92.31 155 ARG B N 1
ATOM 5055 C CA . ARG B 1 155 ? 30.312 36.594 -7.473 1 92.31 155 ARG B CA 1
ATOM 5056 C C . ARG B 1 155 ? 29.25 35.625 -7.98 1 92.31 155 ARG B C 1
ATOM 5058 O O . ARG B 1 155 ? 29.312 35.156 -9.133 1 92.31 155 ARG B O 1
ATOM 5065 N N . LEU B 1 156 ? 28.312 35.344 -7.168 1 92.69 156 LEU B N 1
ATOM 5066 C CA . LEU B 1 156 ? 27.281 34.344 -7.492 1 92.69 156 LEU B CA 1
ATOM 5067 C C . LEU B 1 156 ? 26.312 34.906 -8.523 1 92.69 156 LEU B C 1
ATOM 5069 O O . LEU B 1 156 ? 25.688 34.156 -9.273 1 92.69 156 LEU B O 1
ATOM 5073 N N . THR B 1 157 ? 26.172 36.25 -8.625 1 92.5 157 THR B N 1
ATOM 5074 C CA . THR B 1 157 ? 25.188 36.844 -9.516 1 92.5 157 THR B CA 1
ATOM 5075 C C . THR B 1 157 ? 25.859 37.5 -10.711 1 92.5 157 THR B C 1
ATOM 5077 O O . THR B 1 157 ? 25.219 38.25 -11.453 1 92.5 157 THR B O 1
ATOM 5080 N N . ASP B 1 158 ? 27.094 37.219 -10.844 1 89.69 158 ASP B N 1
ATOM 5081 C CA . ASP B 1 158 ? 27.828 37.75 -11.969 1 89.69 158 ASP B CA 1
ATOM 5082 C C . ASP B 1 158 ? 27.281 37.25 -13.297 1 89.69 158 ASP B C 1
ATOM 5084 O O . ASP B 1 158 ? 27.297 36.031 -13.547 1 89.69 158 ASP B O 1
ATOM 5088 N N . ARG B 1 159 ? 26.906 38.125 -14.234 1 86.19 159 ARG B N 1
ATOM 5089 C CA . ARG B 1 159 ? 26.281 37.75 -15.508 1 86.19 159 ARG B CA 1
ATOM 5090 C C . ARG B 1 159 ? 27.281 37.062 -16.422 1 86.19 159 ARG B C 1
ATOM 5092 O O . ARG B 1 159 ? 26.891 36.281 -17.297 1 86.19 159 ARG B O 1
ATOM 5099 N N . ARG B 1 160 ? 28.484 37.375 -16.141 1 82.62 160 ARG B N 1
ATOM 5100 C CA . ARG B 1 160 ? 29.5 36.781 -17 1 82.62 160 ARG B CA 1
ATOM 5101 C C . ARG B 1 160 ? 29.812 35.344 -16.609 1 82.62 160 ARG B C 1
ATOM 5103 O O . ARG B 1 160 ? 30.375 34.594 -17.406 1 82.62 160 ARG B O 1
ATOM 5110 N N . GLY B 1 161 ? 29.391 35 -15.438 1 79.31 161 GLY B N 1
ATOM 5111 C CA . GLY B 1 161 ? 29.656 33.656 -14.953 1 79.31 161 GLY B CA 1
ATOM 5112 C C . GLY B 1 161 ? 28.688 32.625 -15.492 1 79.31 161 GLY B C 1
ATOM 5113 O O . GLY B 1 161 ? 27.516 32.906 -15.703 1 79.31 161 GLY B O 1
ATOM 5114 N N . ARG B 1 162 ? 29.219 31.484 -15.82 1 77.62 162 ARG B N 1
ATOM 5115 C CA . ARG B 1 162 ? 28.391 30.422 -16.375 1 77.62 162 ARG B CA 1
ATOM 5116 C C . ARG B 1 162 ? 27.953 29.453 -15.281 1 77.62 162 ARG B C 1
ATOM 5118 O O . ARG B 1 162 ? 26.969 28.734 -15.445 1 77.62 162 ARG B O 1
ATOM 5125 N N . TRP B 1 163 ? 28.625 29.641 -14.164 1 83.5 163 TRP B N 1
ATOM 5126 C CA . TRP B 1 163 ? 28.328 28.703 -13.086 1 83.5 163 TRP B CA 1
ATOM 5127 C C . TRP B 1 163 ? 27.219 29.234 -12.195 1 83.5 163 TRP B C 1
ATOM 5129 O O . TRP B 1 163 ? 27.359 30.297 -11.57 1 83.5 163 TRP B O 1
ATOM 5139 N N . ARG B 1 164 ? 26.062 28.578 -12.258 1 87.62 164 ARG B N 1
ATOM 5140 C CA . ARG B 1 164 ? 24.891 28.938 -11.453 1 87.62 164 ARG B CA 1
ATOM 5141 C C . ARG B 1 164 ? 24.484 27.781 -10.547 1 87.62 164 ARG B C 1
ATOM 5143 O O . ARG B 1 164 ? 23.516 27.078 -10.828 1 87.62 164 ARG B O 1
ATOM 5150 N N . PRO B 1 165 ? 25.172 27.688 -9.414 1 93.19 165 PRO B N 1
ATOM 5151 C CA . PRO B 1 165 ? 24.969 26.484 -8.594 1 93.19 165 PRO B CA 1
ATOM 5152 C C . PRO B 1 165 ? 23.75 26.594 -7.68 1 93.19 165 PRO B C 1
ATOM 5154 O O . PRO B 1 165 ? 23.25 27.688 -7.43 1 93.19 165 PRO B O 1
ATOM 5157 N N . VAL B 1 166 ? 23.281 25.484 -7.355 1 96.88 166 VAL B N 1
ATOM 5158 C CA . VAL B 1 166 ? 22.422 25.375 -6.184 1 96.88 166 VAL B CA 1
ATOM 5159 C C . VAL B 1 166 ? 23.281 25.312 -4.918 1 96.88 166 VAL B C 1
ATOM 5161 O O . VAL B 1 166 ? 24.109 24.406 -4.762 1 96.88 166 VAL B O 1
ATOM 5164 N N . ILE B 1 167 ? 23.078 26.281 -4.094 1 97.06 167 ILE B N 1
ATOM 5165 C CA . ILE B 1 167 ? 23.844 26.375 -2.854 1 97.06 167 ILE B CA 1
ATOM 5166 C C . ILE B 1 167 ? 23.078 25.688 -1.726 1 97.06 167 ILE B C 1
ATOM 5168 O O . ILE B 1 167 ? 22 26.125 -1.334 1 97.06 167 ILE B O 1
ATOM 5172 N N . GLY B 1 168 ? 23.688 24.625 -1.228 1 97.88 168 GLY B N 1
ATOM 5173 C CA . GLY B 1 168 ? 23.062 23.859 -0.16 1 97.88 168 GLY B CA 1
ATOM 5174 C C . GLY B 1 168 ? 23.516 24.297 1.224 1 97.88 168 GLY B C 1
ATOM 5175 O O . GLY B 1 168 ? 24.703 24.438 1.476 1 97.88 168 GLY B O 1
ATOM 5176 N N . LEU B 1 169 ? 22.5 24.5 2.111 1 96.94 169 LEU B N 1
ATOM 5177 C CA . LEU B 1 169 ? 22.781 24.891 3.482 1 96.94 169 LEU B CA 1
ATOM 5178 C C . LEU B 1 169 ? 22.016 24.016 4.477 1 96.94 169 LEU B C 1
ATOM 5180 O O . LEU B 1 169 ? 20.828 23.75 4.285 1 96.94 169 LEU B O 1
ATOM 5184 N N . ARG B 1 170 ? 22.734 23.594 5.477 1 96.88 170 ARG B N 1
ATOM 5185 C CA . ARG B 1 170 ? 22.141 22.953 6.641 1 96.88 170 ARG B CA 1
ATOM 5186 C C . ARG B 1 170 ? 21.922 23.969 7.77 1 96.88 170 ARG B C 1
ATOM 5188 O O . ARG B 1 170 ? 22.844 24.234 8.547 1 96.88 170 ARG B O 1
ATOM 5195 N N . ALA B 1 171 ? 20.719 24.359 7.914 1 96.19 171 ALA B N 1
ATOM 5196 C CA . ALA B 1 171 ? 20.453 25.438 8.859 1 96.19 171 ALA B CA 1
ATOM 5197 C C . ALA B 1 171 ? 20.688 24.984 10.297 1 96.19 171 ALA B C 1
ATOM 5199 O O . ALA B 1 171 ? 21.062 25.781 11.156 1 96.19 171 ALA B O 1
ATOM 5200 N N . TRP B 1 172 ? 20.453 23.672 10.578 1 95.25 172 TRP B N 1
ATOM 5201 C CA . TRP B 1 172 ? 20.578 23.188 11.945 1 95.25 172 TRP B CA 1
ATOM 5202 C C . TRP B 1 172 ? 22.031 23.141 12.383 1 95.25 172 TRP B C 1
ATOM 5204 O O . TRP B 1 172 ? 22.328 22.984 13.57 1 95.25 172 TRP B O 1
ATOM 5214 N N . ARG B 1 173 ? 22.906 23.359 11.477 1 94 173 ARG B N 1
ATOM 5215 C CA . ARG B 1 173 ? 24.328 23.344 11.797 1 94 173 ARG B CA 1
ATOM 5216 C C . ARG B 1 173 ? 24.875 24.766 11.898 1 94 173 ARG B C 1
ATOM 5218 O O . ARG B 1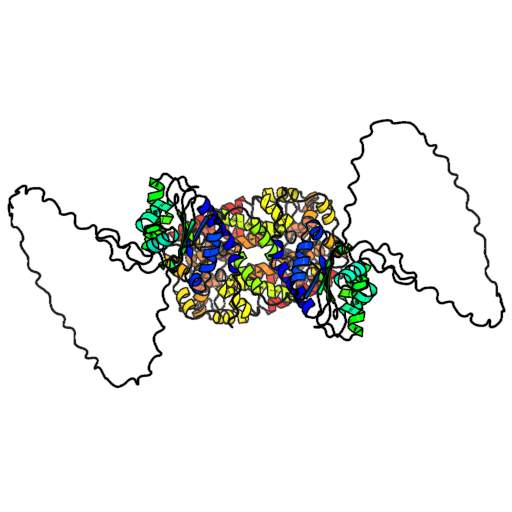 173 ? 26.047 24.969 12.25 1 94 173 ARG B O 1
ATOM 5225 N N . GLU B 1 174 ? 24.094 25.75 11.562 1 91.56 174 GLU B N 1
ATOM 5226 C CA . GLU B 1 174 ? 24.531 27.141 11.602 1 91.56 174 GLU B CA 1
ATOM 5227 C C . GLU B 1 174 ? 24.516 27.672 13.031 1 91.56 174 GLU B C 1
ATOM 5229 O O . GLU B 1 174 ? 23.562 27.438 13.781 1 91.56 174 GLU B O 1
ATOM 5234 N N . PRO B 1 175 ? 25.594 28.266 13.398 1 83.56 175 PRO B N 1
ATOM 5235 C CA . PRO B 1 175 ? 25.672 28.797 14.758 1 83.56 175 PRO B CA 1
ATOM 5236 C C . PRO B 1 175 ? 24.75 29.984 14.984 1 83.56 175 PRO B C 1
ATOM 5238 O O . PRO B 1 175 ? 24.219 30.562 14.023 1 83.56 175 PRO B O 1
ATOM 5241 N N . GLU B 1 176 ? 24.484 30.203 16.328 1 77 176 GLU B N 1
ATOM 5242 C CA . GLU B 1 176 ? 23.734 31.406 16.672 1 77 176 GLU B CA 1
ATOM 5243 C C . GLU B 1 176 ? 24.547 32.656 16.391 1 77 176 GLU B C 1
ATOM 5245 O O . GLU B 1 176 ? 25.75 32.719 16.656 1 77 176 GLU B O 1
ATOM 5250 N N . ASP B 1 177 ? 24.219 33.438 15.508 1 61.81 177 ASP B N 1
ATOM 5251 C CA . ASP B 1 177 ? 24.953 34.656 15.188 1 61.81 177 ASP B CA 1
ATOM 5252 C C . ASP B 1 177 ? 25.078 35.562 16.406 1 61.81 177 ASP B C 1
ATOM 5254 O O . ASP B 1 177 ? 24.094 35.875 17.062 1 61.81 177 ASP B O 1
ATOM 5258 N N . SER B 1 178 ? 26.203 35.406 17.203 1 51.53 178 SER B N 1
ATOM 5259 C CA . SER B 1 178 ? 26.469 36.312 18.328 1 51.53 178 SER B CA 1
ATOM 5260 C C . SER B 1 178 ? 26.297 37.781 17.922 1 51.53 178 SER B C 1
ATOM 5262 O O . SER B 1 178 ? 26.547 38.688 18.719 1 51.53 178 SER B O 1
ATOM 5264 N N . GLY B 1 179 ? 26.141 38.094 16.75 1 47.47 179 GLY B N 1
ATOM 5265 C CA . GLY B 1 179 ? 26.281 39.5 16.484 1 47.47 179 GLY B CA 1
ATOM 5266 C C . GLY B 1 179 ? 25.141 40.344 17.016 1 47.47 179 GLY B C 1
ATOM 5267 O O . GLY B 1 179 ? 24.031 39.844 17.203 1 47.47 179 GLY B O 1
ATOM 5268 N N . GLN B 1 180 ? 25.438 41.344 17.859 1 43.34 180 GLN B N 1
ATOM 5269 C CA . GLN B 1 180 ? 24.625 42.438 18.359 1 43.34 180 GLN B CA 1
ATOM 5270 C C . GLN B 1 180 ? 23.641 42.938 17.297 1 43.34 180 GLN B C 1
ATOM 5272 O O . GLN B 1 180 ? 24 43.031 16.125 1 43.34 180 GLN B O 1
ATOM 5277 N N . PRO B 1 181 ? 22.375 42.875 17.578 1 42.97 181 PRO B N 1
ATOM 5278 C CA . PRO B 1 181 ? 21.438 43.469 16.625 1 42.97 181 PRO B CA 1
ATOM 5279 C C . PRO B 1 181 ? 21.969 44.75 15.992 1 42.97 181 PRO B C 1
ATOM 5281 O O . PRO B 1 181 ? 22.719 45.469 16.625 1 42.97 181 PRO B O 1
ATOM 5284 N N . ALA B 1 182 ? 22.203 44.812 14.797 1 38.53 182 ALA B N 1
ATOM 5285 C CA . ALA B 1 182 ? 22.516 46.156 14.297 1 38.53 182 ALA B CA 1
ATOM 5286 C C . ALA B 1 182 ? 21.562 47.188 14.906 1 38.53 182 ALA B C 1
ATOM 5288 O O . ALA B 1 182 ? 20.406 46.906 15.203 1 38.53 182 ALA B O 1
ATOM 5289 N N . PRO B 1 183 ? 22.031 48.281 15.461 1 35.19 183 PRO B N 1
ATOM 5290 C CA . PRO B 1 183 ? 21.125 49.406 15.766 1 35.19 183 PRO B CA 1
ATOM 5291 C C . PRO B 1 183 ? 20.312 49.844 14.555 1 35.19 183 PRO B C 1
ATOM 5293 O O . PRO B 1 183 ? 20.859 50.188 13.516 1 35.19 183 PRO B O 1
ATOM 5296 N N . GLY B 1 184 ? 18.969 49.625 14.547 1 39.84 184 GLY B N 1
ATOM 5297 C CA . GLY B 1 184 ? 17.875 50 13.664 1 39.84 184 GLY B CA 1
ATOM 5298 C C . GLY B 1 184 ? 17.328 48.812 12.859 1 39.84 184 GLY B C 1
ATOM 5299 O O . GLY B 1 184 ? 16.359 48.969 12.117 1 39.84 184 GLY B O 1
ATOM 5300 N N . GLY B 1 185 ? 18.219 47.812 12.328 1 40 185 GLY B N 1
ATOM 5301 C CA . GLY B 1 185 ? 17.641 46.719 11.555 1 40 185 GLY B CA 1
ATOM 5302 C C . GLY B 1 185 ? 16.969 45.688 12.414 1 40 185 GLY B C 1
ATOM 5303 O O . GLY B 1 185 ? 17.094 45.688 13.641 1 40 185 GLY B O 1
ATOM 5304 N N . PRO B 1 186 ? 15.898 45.062 11.891 1 42.88 186 PRO B N 1
ATOM 5305 C CA . PRO B 1 186 ? 15.211 44.094 12.758 1 42.88 186 PRO B CA 1
ATOM 5306 C C . PRO B 1 186 ? 16.172 43.156 13.477 1 42.88 186 PRO B C 1
ATOM 5308 O O . PRO B 1 186 ? 17.297 42.938 13 1 42.88 186 PRO B O 1
ATOM 5311 N N . PRO B 1 187 ? 16.125 43 14.773 1 44.25 187 PRO B N 1
ATOM 5312 C CA . PRO B 1 187 ? 16.953 42.125 15.609 1 44.25 187 PRO B CA 1
ATOM 5313 C C . PRO B 1 187 ? 17.312 40.812 14.93 1 44.25 187 PRO B C 1
ATOM 5315 O O . PRO B 1 187 ? 16.531 39.844 14.977 1 44.25 187 PRO B O 1
ATOM 5318 N N . GLY B 1 188 ? 17.844 40.75 13.758 1 47.62 188 GLY B N 1
ATOM 5319 C CA . GLY B 1 188 ? 18.188 39.531 13.055 1 47.62 188 GLY B CA 1
ATOM 5320 C C . GLY B 1 188 ? 19.25 38.719 13.766 1 47.62 188 GLY B C 1
ATOM 5321 O O . GLY B 1 188 ? 19.922 37.875 13.148 1 47.62 188 GLY B O 1
ATOM 5322 N N . GLY B 1 189 ? 19.781 39.125 14.836 1 55.69 189 GLY B N 1
ATOM 5323 C CA . GLY B 1 189 ? 20.969 38.469 15.383 1 55.69 189 GLY B CA 1
ATOM 5324 C C . GLY B 1 189 ? 20.672 37.062 15.922 1 55.69 189 GLY B C 1
ATOM 5325 O O . GLY B 1 189 ? 21.531 36.438 16.547 1 55.69 189 GLY B O 1
ATOM 5326 N N . GLY B 1 190 ? 19.469 36.562 15.75 1 71 190 GLY B N 1
ATOM 5327 C CA . GLY B 1 190 ? 19.141 35.312 16.391 1 71 190 GLY B CA 1
ATOM 5328 C C . GLY B 1 190 ? 19.406 34.094 15.508 1 71 190 GLY B C 1
ATOM 5329 O O . GLY B 1 190 ? 20.078 34.219 14.477 1 71 190 GLY B O 1
ATOM 5330 N N . ARG B 1 191 ? 19.219 32.969 16 1 83.31 191 ARG B N 1
ATOM 5331 C CA . ARG B 1 191 ? 19.375 31.719 15.273 1 83.31 191 ARG B CA 1
ATOM 5332 C C . ARG B 1 191 ? 18.75 31.812 13.883 1 83.31 191 ARG B C 1
ATOM 5334 O O . ARG B 1 191 ? 17.609 32.219 13.734 1 83.31 191 ARG B O 1
ATOM 5341 N N . GLY B 1 192 ? 19.656 31.578 12.844 1 89.62 192 GLY B N 1
ATOM 5342 C CA . GLY B 1 192 ? 19.203 31.594 11.461 1 89.62 192 GLY B CA 1
ATOM 5343 C C . GLY B 1 192 ? 19.375 32.938 10.781 1 89.62 192 GLY B C 1
ATOM 5344 O O . GLY B 1 192 ? 19.016 33.094 9.609 1 89.62 192 GLY B O 1
ATOM 5345 N N . GLY B 1 193 ? 19.891 33.906 11.484 1 88.19 193 GLY B N 1
ATOM 5346 C CA . GLY B 1 193 ? 20.062 35.25 10.93 1 88.19 193 GLY B CA 1
ATOM 5347 C C . GLY B 1 193 ? 20.953 35.281 9.711 1 88.19 193 GLY B C 1
ATOM 5348 O O . GLY B 1 193 ? 20.688 36 8.75 1 88.19 193 GLY B O 1
ATOM 5349 N N . ALA B 1 194 ? 21.984 34.5 9.828 1 89.94 194 ALA B N 1
ATOM 5350 C CA . ALA B 1 194 ? 22.922 34.438 8.703 1 89.94 194 ALA B CA 1
ATOM 5351 C C . ALA B 1 194 ? 22.234 33.875 7.453 1 89.94 194 ALA B C 1
ATOM 5353 O O . ALA B 1 194 ? 22.469 34.375 6.344 1 89.94 194 ALA B O 1
ATOM 5354 N N . VAL B 1 195 ? 21.406 32.906 7.645 1 92 195 VAL B N 1
ATOM 5355 C CA . VAL B 1 195 ? 20.688 32.312 6.539 1 92 195 VAL B CA 1
ATOM 5356 C C . VAL B 1 195 ? 19.703 33.312 5.941 1 92 195 VAL B C 1
ATOM 5358 O O . VAL B 1 195 ? 19.594 33.438 4.719 1 92 195 VAL B O 1
ATOM 5361 N N . GLU B 1 196 ? 19.016 33.938 6.805 1 92.81 196 GLU B N 1
ATOM 5362 C CA . GLU B 1 196 ? 18.062 34.969 6.367 1 92.81 196 GLU B CA 1
ATOM 5363 C C . GLU B 1 196 ? 18.75 36.062 5.551 1 92.81 196 GLU B C 1
ATOM 5365 O O . GLU B 1 196 ? 18.266 36.438 4.492 1 92.81 196 GLU B O 1
ATOM 5370 N N . ARG B 1 197 ? 19.844 36.5 6.008 1 91.5 197 ARG B N 1
ATOM 5371 C CA . ARG B 1 197 ? 20.609 37.531 5.332 1 91.5 197 ARG B CA 1
ATOM 5372 C C . ARG B 1 197 ? 21.078 37.094 3.955 1 91.5 197 ARG B C 1
ATOM 5374 O O . ARG B 1 197 ? 21.016 37.844 2.986 1 91.5 197 ARG B O 1
ATOM 5381 N N . LEU B 1 198 ? 21.547 35.938 3.922 1 92.56 198 LEU B N 1
ATOM 5382 C CA . LEU B 1 198 ? 22.016 35.406 2.645 1 92.56 198 LEU B CA 1
ATOM 5383 C C . LEU B 1 198 ? 20.859 35.312 1.645 1 92.56 198 LEU B C 1
ATOM 5385 O O . LEU B 1 198 ? 21.016 35.719 0.486 1 92.56 198 LEU B O 1
ATOM 5389 N N . LEU B 1 199 ? 19.734 34.781 2.088 1 93.06 199 LEU B N 1
ATOM 5390 C CA . LEU B 1 199 ? 18.562 34.656 1.228 1 93.06 199 LEU B CA 1
ATOM 5391 C C . LEU B 1 199 ? 18.109 36 0.697 1 93.06 199 LEU B C 1
ATOM 5393 O O . LEU B 1 199 ? 17.859 36.156 -0.501 1 93.06 199 LEU B O 1
ATOM 5397 N N . ARG B 1 200 ? 18.078 36.938 1.542 1 90.19 200 ARG B N 1
ATOM 5398 C CA . ARG B 1 200 ? 17.609 38.281 1.155 1 90.19 200 ARG B CA 1
ATOM 5399 C C . ARG B 1 200 ? 18.609 38.969 0.226 1 90.19 200 ARG B C 1
ATOM 5401 O O . ARG B 1 200 ? 18.219 39.562 -0.774 1 90.19 200 ARG B O 1
ATOM 5408 N N . SER B 1 201 ? 19.875 38.844 0.619 1 92.12 201 SER B N 1
ATOM 5409 C CA . SER B 1 201 ? 20.906 39.469 -0.188 1 92.12 201 SER B CA 1
ATOM 5410 C C . SER B 1 201 ? 20.984 38.844 -1.582 1 92.12 201 SER B C 1
ATOM 5412 O O . SER B 1 201 ? 21.125 39.562 -2.576 1 92.12 201 SER B O 1
ATOM 5414 N N . LEU B 1 202 ? 20.891 37.562 -1.606 1 92 202 LEU B N 1
ATOM 5415 C CA . LEU B 1 202 ? 20.938 36.875 -2.891 1 92 202 LEU B CA 1
ATOM 5416 C C . LEU B 1 202 ? 19.734 37.219 -3.746 1 92 202 LEU B C 1
ATOM 5418 O O . LEU B 1 202 ? 19.859 37.469 -4.949 1 92 202 LEU B O 1
ATOM 5422 N N . THR B 1 203 ? 18.547 37.25 -3.17 1 90.38 203 THR B N 1
ATOM 5423 C CA . THR B 1 203 ? 17.312 37.562 -3.893 1 90.38 203 THR B CA 1
ATOM 5424 C C . THR B 1 203 ? 17.359 38.969 -4.449 1 90.38 203 THR B C 1
ATOM 5426 O O . THR B 1 203 ? 16.984 39.219 -5.598 1 90.38 203 THR B O 1
ATOM 5429 N N . ALA B 1 204 ? 17.828 39.844 -3.652 1 90.94 204 ALA B N 1
ATOM 5430 C CA . ALA B 1 204 ? 17.969 41.25 -4.086 1 90.94 204 ALA B CA 1
ATOM 5431 C C . ALA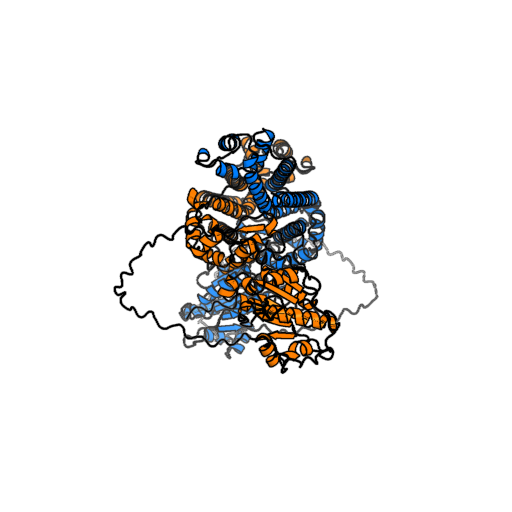 B 1 204 ? 18.969 41.375 -5.23 1 90.94 204 ALA B C 1
ATOM 5433 O O . ALA B 1 204 ? 18.719 42.094 -6.203 1 90.94 204 ALA B O 1
ATOM 5434 N N . ALA B 1 205 ? 20.047 40.719 -5.098 1 92.62 205 ALA B N 1
ATOM 5435 C CA . ALA B 1 205 ? 21.109 40.781 -6.105 1 92.62 205 ALA B CA 1
ATOM 5436 C C . ALA B 1 205 ? 20.641 40.219 -7.434 1 92.62 205 ALA B C 1
ATOM 5438 O O . ALA B 1 205 ? 20.984 40.719 -8.5 1 92.62 205 ALA B O 1
ATOM 5439 N N . VAL B 1 206 ? 19.906 39.156 -7.375 1 91.44 206 VAL B N 1
ATOM 5440 C CA . VAL B 1 206 ? 19.375 38.531 -8.578 1 91.44 206 VAL B CA 1
ATOM 5441 C C . VAL B 1 206 ? 18.406 39.469 -9.281 1 91.44 206 VAL B C 1
ATOM 5443 O O . VAL B 1 206 ? 18.422 39.562 -10.508 1 91.44 206 VAL B O 1
ATOM 5446 N N . LYS B 1 207 ? 17.578 40.094 -8.492 1 88.5 207 LYS B N 1
ATOM 5447 C CA . LYS B 1 207 ? 16.641 41.062 -9.047 1 88.5 207 LYS B CA 1
ATOM 5448 C C . LYS B 1 207 ? 17.375 42.219 -9.695 1 88.5 207 LYS B C 1
ATOM 5450 O O . LYS B 1 207 ? 17.031 42.656 -10.797 1 88.5 207 LYS B O 1
ATOM 5455 N N . ASP B 1 208 ? 18.375 42.688 -9.102 1 91.12 208 ASP B N 1
ATOM 5456 C CA . ASP B 1 208 ? 19.156 43.812 -9.602 1 91.12 208 ASP B CA 1
ATOM 5457 C C . ASP B 1 208 ? 19.891 43.438 -10.891 1 91.12 208 ASP B C 1
ATOM 5459 O O . ASP B 1 208 ? 20 44.281 -11.797 1 91.12 208 ASP B O 1
ATOM 5463 N N . ALA B 1 209 ? 20.391 42.281 -10.883 1 89.94 209 ALA B N 1
ATOM 5464 C CA . ALA B 1 209 ? 21.141 41.812 -12.039 1 89.94 209 ALA B CA 1
ATOM 5465 C C . ALA B 1 209 ? 20.219 41.438 -13.188 1 89.94 209 ALA B C 1
ATOM 5467 O O . ALA B 1 209 ? 20.656 41.281 -14.336 1 89.94 209 ALA B O 1
ATOM 5468 N N . GLY B 1 210 ? 18.922 41.188 -12.914 1 88.62 210 GLY B N 1
ATOM 5469 C CA . GLY B 1 210 ? 17.953 40.844 -13.938 1 88.62 210 GLY B CA 1
ATOM 5470 C C . GLY B 1 210 ? 18.172 39.469 -14.516 1 88.62 210 GLY B C 1
ATOM 5471 O O . GLY B 1 210 ? 17.984 39.25 -15.711 1 88.62 210 GLY B O 1
ATOM 5472 N N . LEU B 1 211 ? 18.641 38.594 -13.703 1 90.44 211 LEU B N 1
ATOM 5473 C CA . LEU B 1 211 ? 18.906 37.25 -14.172 1 90.44 211 LEU B CA 1
ATOM 5474 C C . LEU B 1 211 ? 17.609 36.469 -14.352 1 90.44 211 LEU B C 1
ATOM 5476 O O . LEU B 1 211 ? 16.75 36.469 -13.477 1 90.44 211 LEU B O 1
ATOM 5480 N N . PRO B 1 212 ? 17.516 35.875 -15.5 1 89.31 212 PRO B N 1
ATOM 5481 C CA . PRO B 1 212 ? 16.328 35.031 -15.688 1 89.31 212 PRO B CA 1
ATOM 5482 C C . PRO B 1 212 ? 16.328 33.812 -14.781 1 89.31 212 PRO B C 1
ATOM 5484 O O . PRO B 1 212 ? 17.391 33.406 -14.281 1 89.31 212 PRO B O 1
ATOM 5487 N N . PRO B 1 213 ? 15.258 33.219 -14.555 1 86.94 213 PRO B N 1
ATOM 5488 C CA . PRO B 1 213 ? 15.094 32.156 -13.586 1 86.94 213 PRO B CA 1
ATOM 5489 C C . PRO B 1 213 ? 16.047 30.984 -13.836 1 86.94 213 PRO B C 1
ATOM 5491 O O . PRO B 1 213 ? 16.609 30.422 -12.891 1 86.94 213 PRO B O 1
ATOM 5494 N N . HIS B 1 214 ? 16.328 30.641 -14.977 1 82.88 214 HIS B N 1
ATOM 5495 C CA . HIS B 1 214 ? 17.141 29.469 -15.281 1 82.88 214 HIS B CA 1
ATOM 5496 C C . HIS B 1 214 ? 18.625 29.781 -15.117 1 82.88 214 HIS B C 1
ATOM 5498 O O . HIS B 1 214 ? 19.453 28.859 -15.062 1 82.88 214 HIS B O 1
ATOM 5504 N N . GLU B 1 215 ? 18.891 31.062 -14.93 1 86.88 215 GLU B N 1
ATOM 5505 C CA . GLU B 1 215 ? 20.297 31.453 -14.812 1 86.88 215 GLU B CA 1
ATOM 5506 C C . GLU B 1 215 ? 20.594 32 -13.422 1 86.88 215 GLU B C 1
ATOM 5508 O O . GLU B 1 215 ? 21.672 32.531 -13.188 1 86.88 215 GLU B O 1
ATOM 5513 N N . ARG B 1 216 ? 19.703 31.766 -12.523 1 90.81 216 ARG B N 1
ATOM 5514 C CA . ARG B 1 216 ? 19.891 32.281 -11.172 1 90.81 216 ARG B CA 1
ATOM 5515 C C . ARG B 1 216 ? 20.547 31.25 -10.273 1 90.81 216 ARG B C 1
ATOM 5517 O O . ARG B 1 216 ? 20.266 30.062 -10.375 1 90.81 216 ARG B O 1
ATOM 5524 N N . PRO B 1 217 ? 21.516 31.703 -9.469 1 93.5 217 PRO B N 1
ATOM 5525 C CA . PRO B 1 217 ? 21.875 30.844 -8.336 1 93.5 217 PRO B CA 1
ATOM 5526 C C . PRO B 1 217 ? 20.719 30.656 -7.355 1 93.5 217 PRO B C 1
ATOM 5528 O O . PRO B 1 217 ? 19.906 31.578 -7.164 1 93.5 217 PRO B O 1
ATOM 5531 N N . ARG B 1 218 ? 20.609 29.516 -6.855 1 94.69 218 ARG B N 1
ATOM 5532 C CA . ARG B 1 218 ? 19.5 29.188 -5.965 1 94.69 218 ARG B CA 1
ATOM 5533 C C . ARG B 1 218 ? 20.016 28.641 -4.637 1 94.69 218 ARG B C 1
ATOM 5535 O O . ARG B 1 218 ? 21.125 28.094 -4.566 1 94.69 218 ARG B O 1
ATOM 5542 N N . LEU B 1 219 ? 19.188 28.828 -3.695 1 96.62 219 LEU B N 1
ATOM 5543 C CA . LEU B 1 219 ? 19.5 28.281 -2.381 1 96.62 219 LEU B CA 1
ATOM 5544 C C . LEU B 1 219 ? 18.594 27.109 -2.055 1 96.62 219 LEU B C 1
ATOM 5546 O O . LEU B 1 219 ? 17.391 27.141 -2.34 1 96.62 219 LEU B O 1
ATOM 5550 N N . LEU B 1 220 ? 19.188 26.047 -1.599 1 98.25 220 LEU B N 1
ATOM 5551 C CA . LEU B 1 220 ? 18.484 24.969 -0.915 1 98.25 220 LEU B CA 1
ATOM 5552 C C . LEU B 1 220 ? 18.812 24.969 0.574 1 98.25 220 LEU B C 1
ATOM 5554 O O . LEU B 1 220 ? 19.922 24.578 0.968 1 98.25 220 LEU B O 1
ATOM 5558 N N . VAL B 1 221 ? 17.844 25.406 1.338 1 97.88 221 VAL B N 1
ATOM 5559 C CA . VAL B 1 221 ? 18.031 25.422 2.785 1 97.88 221 VAL B CA 1
ATOM 5560 C C . VAL B 1 221 ? 17.188 24.328 3.43 1 97.88 221 VAL B C 1
ATOM 5562 O O . VAL B 1 221 ? 15.961 24.328 3.279 1 97.88 221 VAL B O 1
ATOM 5565 N N . VAL B 1 222 ? 17.844 23.406 4.082 1 98.31 222 VAL B N 1
ATOM 5566 C CA . VAL B 1 222 ? 17.141 22.406 4.867 1 98.31 222 VAL B CA 1
ATOM 5567 C C . VAL B 1 222 ? 17.219 22.75 6.352 1 98.31 222 VAL B C 1
ATOM 5569 O O . VAL B 1 222 ? 18.297 23.047 6.867 1 98.31 222 VAL B O 1
ATOM 5572 N N . SER B 1 223 ? 15.992 22.781 6.98 1 97.31 223 SER B N 1
ATOM 5573 C CA . SER B 1 223 ? 15.961 23.359 8.312 1 97.31 223 SER B CA 1
ATOM 5574 C C . SER B 1 223 ? 14.875 22.734 9.18 1 97.31 223 SER B C 1
ATOM 5576 O O . SER B 1 223 ? 13.898 22.188 8.656 1 97.31 223 SER B O 1
ATOM 5578 N N . ARG B 1 224 ? 15.117 22.766 10.5 1 97 224 ARG B N 1
ATOM 5579 C CA . ARG B 1 224 ? 14.008 22.703 11.453 1 97 224 ARG B CA 1
ATOM 5580 C C . ARG B 1 224 ? 13.367 24.078 11.625 1 97 224 ARG B C 1
ATOM 5582 O O . ARG B 1 224 ? 13.93 25.094 11.203 1 97 224 ARG B O 1
ATOM 5589 N N . LEU B 1 225 ? 12.242 24.047 12.211 1 95.5 225 LEU B N 1
ATOM 5590 C CA . LEU B 1 225 ? 11.539 25.312 12.414 1 95.5 225 LEU B CA 1
ATOM 5591 C C . LEU B 1 225 ? 12.336 26.234 13.328 1 95.5 225 LEU B C 1
ATOM 5593 O O . LEU B 1 225 ? 12.383 27.438 13.117 1 95.5 225 LEU B O 1
ATOM 5597 N N . ARG B 1 226 ? 13.016 25.672 14.281 1 93.69 226 ARG B N 1
ATOM 5598 C CA . ARG B 1 226 ? 13.711 26.453 15.297 1 93.69 226 ARG B CA 1
ATOM 5599 C C . ARG B 1 226 ? 15.039 26.984 14.758 1 93.69 226 ARG B C 1
ATOM 5601 O O . ARG B 1 226 ? 15.672 27.844 15.391 1 93.69 226 ARG B O 1
ATOM 5608 N N . ASP B 1 227 ? 15.406 26.531 13.609 1 94.75 227 ASP B N 1
ATOM 5609 C CA . ASP B 1 227 ? 16.719 26.906 13.078 1 94.75 227 ASP B CA 1
ATOM 5610 C C . ASP B 1 227 ? 16.625 28.141 12.203 1 94.75 227 ASP B C 1
ATOM 5612 O O . ASP B 1 227 ? 17.641 28.656 11.734 1 94.75 227 ASP B O 1
ATOM 5616 N N . VAL B 1 228 ? 15.422 28.625 11.938 1 93.19 228 VAL B N 1
ATOM 5617 C CA . VAL B 1 228 ? 15.211 29.828 11.141 1 93.19 228 VAL B CA 1
ATOM 5618 C C . VAL B 1 228 ? 14.18 30.734 11.828 1 93.19 228 VAL B C 1
ATOM 5620 O O . VAL B 1 228 ? 13.344 30.25 12.594 1 93.19 228 VAL B O 1
ATOM 5623 N N . PRO B 1 229 ? 14.336 31.969 11.539 1 89.88 229 PRO B N 1
ATOM 5624 C CA . PRO B 1 229 ? 13.328 32.844 12.117 1 89.88 229 PRO B CA 1
ATOM 5625 C C . PRO B 1 229 ? 11.922 32.562 11.602 1 89.88 229 PRO B C 1
ATOM 5627 O O . PRO B 1 229 ? 11.742 32.281 10.422 1 89.88 229 PRO B O 1
ATOM 5630 N N . GLU B 1 230 ? 10.953 32.594 12.469 1 84.25 230 GLU B N 1
ATOM 5631 C CA . GLU B 1 230 ? 9.57 32.281 12.125 1 84.25 230 GLU B CA 1
ATOM 5632 C C . GLU B 1 230 ? 9.055 33.219 11.023 1 84.25 230 GLU B C 1
ATOM 5634 O O . GLU B 1 230 ? 8.328 32.781 10.133 1 84.25 230 GLU B O 1
ATOM 5639 N N . ALA B 1 231 ? 9.477 34.406 11.094 1 87.75 231 ALA B N 1
ATOM 5640 C CA . ALA B 1 231 ? 9.008 35.375 10.133 1 87.75 231 ALA B CA 1
ATOM 5641 C C . ALA B 1 231 ? 9.5 35.062 8.727 1 87.75 231 ALA B C 1
ATOM 5643 O O . ALA B 1 231 ? 8.82 35.375 7.742 1 87.75 231 ALA B O 1
ATOM 5644 N N . LEU B 1 232 ? 10.617 34.469 8.695 1 89.81 232 LEU B N 1
ATOM 5645 C CA . LEU B 1 232 ? 11.195 34.125 7.402 1 89.81 232 LEU B CA 1
ATOM 5646 C C . LEU B 1 232 ? 10.344 33.094 6.676 1 89.81 232 LEU B C 1
ATOM 5648 O O . LEU B 1 232 ? 10.102 33.219 5.473 1 89.81 232 LEU B O 1
ATOM 5652 N N . THR B 1 233 ? 9.859 32.094 7.402 1 90.12 233 THR B N 1
ATOM 5653 C CA . THR B 1 233 ? 9.047 31.047 6.816 1 90.12 233 THR B CA 1
ATOM 5654 C C . THR B 1 233 ? 7.773 31.609 6.203 1 90.12 233 THR B C 1
ATOM 5656 O O . THR B 1 233 ? 7.406 31.266 5.078 1 90.12 233 THR B O 1
ATOM 5659 N N . ASP B 1 234 ? 7.176 32.469 6.898 1 88.94 234 ASP B N 1
ATOM 5660 C CA . ASP B 1 234 ? 5.938 33.062 6.422 1 88.94 234 ASP B CA 1
ATOM 5661 C C . ASP B 1 234 ? 6.203 33.969 5.227 1 88.94 234 ASP B C 1
ATOM 5663 O O . ASP B 1 234 ? 5.418 34.031 4.277 1 88.94 234 ASP B O 1
ATOM 5667 N N . GLU B 1 235 ? 7.281 34.688 5.332 1 89.94 235 GLU B N 1
ATOM 5668 C CA . GLU B 1 235 ? 7.66 35.594 4.25 1 89.94 235 GLU B CA 1
ATOM 5669 C C . GLU B 1 235 ? 7.918 34.812 2.955 1 89.94 235 GLU B C 1
ATOM 5671 O O . GLU B 1 235 ? 7.426 35.188 1.893 1 89.94 235 GLU B O 1
ATOM 5676 N N . LEU B 1 236 ? 8.602 33.75 3.096 1 90.19 236 LEU B N 1
ATOM 5677 C CA . LEU B 1 236 ? 8.938 32.969 1.923 1 90.19 236 LEU B CA 1
ATOM 5678 C C . LEU B 1 236 ? 7.699 32.281 1.348 1 90.19 236 LEU B C 1
ATOM 5680 O O . LEU B 1 236 ? 7.598 32.094 0.133 1 90.19 236 LEU B O 1
ATOM 5684 N N . ASP B 1 237 ? 6.797 31.953 2.168 1 86.94 237 ASP B N 1
ATOM 5685 C CA . ASP B 1 237 ? 5.559 31.328 1.726 1 86.94 237 ASP B CA 1
ATOM 5686 C C . ASP B 1 237 ? 4.719 32.281 0.889 1 86.94 237 ASP B C 1
ATOM 5688 O O . ASP B 1 237 ? 3.945 31.875 0.03 1 86.94 237 ASP B O 1
ATOM 5692 N N . ARG B 1 238 ? 4.938 33.531 1.175 1 86.31 238 ARG B N 1
ATOM 5693 C CA . ARG B 1 238 ? 4.18 34.562 0.456 1 86.31 238 ARG B CA 1
ATOM 5694 C C . ARG B 1 238 ? 4.859 34.906 -0.861 1 86.31 238 ARG B C 1
ATOM 5696 O O . ARG B 1 238 ? 4.191 35.312 -1.822 1 86.31 238 ARG B O 1
ATOM 5703 N N . ASP B 1 239 ? 6.156 34.75 -0.846 1 86.75 239 ASP B N 1
ATOM 5704 C CA . ASP B 1 239 ? 6.906 35.094 -2.045 1 86.75 239 ASP B CA 1
ATOM 5705 C C . ASP B 1 239 ? 7.035 33.906 -2.984 1 86.75 239 ASP B C 1
ATOM 5707 O O . ASP B 1 239 ? 8.141 33.406 -3.219 1 86.75 239 ASP B O 1
ATOM 5711 N N . ILE B 1 240 ? 5.973 33.562 -3.666 1 83.69 240 ILE B N 1
ATOM 5712 C CA . ILE B 1 240 ? 5.887 32.344 -4.457 1 83.69 240 ILE B CA 1
ATOM 5713 C C . ILE B 1 240 ? 6.672 32.5 -5.754 1 83.69 240 ILE B C 1
ATOM 5715 O O . ILE B 1 240 ? 7.004 31.531 -6.418 1 83.69 240 ILE B O 1
ATOM 5719 N N . ALA B 1 241 ? 7.055 33.688 -6.055 1 84.81 241 ALA B N 1
ATOM 5720 C CA . ALA B 1 241 ? 7.754 33.938 -7.309 1 84.81 241 ALA B CA 1
ATOM 5721 C C . ALA B 1 241 ? 9.234 33.594 -7.199 1 84.81 241 ALA B C 1
ATOM 5723 O O . ALA B 1 241 ? 9.875 33.281 -8.195 1 84.81 241 ALA B O 1
ATOM 5724 N N . THR B 1 242 ? 9.688 33.625 -5.969 1 89.69 242 THR B N 1
ATOM 5725 C CA . THR B 1 242 ? 11.133 33.5 -5.871 1 89.69 242 THR B CA 1
ATOM 5726 C C . THR B 1 242 ? 11.492 32.344 -4.93 1 89.69 242 THR B C 1
ATOM 5728 O O . THR B 1 242 ? 12.641 31.891 -4.91 1 89.69 242 THR B O 1
ATOM 5731 N N . ALA B 1 243 ? 10.516 31.938 -4.191 1 94.25 243 ALA B N 1
ATOM 5732 C CA . ALA B 1 243 ? 10.859 30.922 -3.199 1 94.25 243 ALA B CA 1
ATOM 5733 C C . ALA B 1 243 ? 9.742 29.891 -3.062 1 94.25 243 ALA B C 1
ATOM 5735 O O . ALA B 1 243 ? 8.586 30.172 -3.371 1 94.25 243 ALA B O 1
ATOM 5736 N N . ALA B 1 244 ? 10.148 28.719 -2.742 1 95.69 244 ALA B N 1
ATOM 5737 C CA . ALA B 1 244 ? 9.219 27.641 -2.408 1 95.69 244 ALA B CA 1
ATOM 5738 C C . ALA B 1 244 ? 9.547 27.031 -1.043 1 95.69 244 ALA B C 1
ATOM 5740 O O . ALA B 1 244 ? 10.703 26.703 -0.769 1 95.69 244 ALA B O 1
ATOM 5741 N N . VAL B 1 245 ? 8.523 27.016 -0.222 1 96.38 245 VAL B N 1
ATOM 5742 C CA . VAL B 1 245 ? 8.688 26.391 1.083 1 96.38 245 VAL B CA 1
ATOM 5743 C C . VAL B 1 245 ? 8.078 24.984 1.062 1 96.38 245 VAL B C 1
ATOM 5745 O O . VAL B 1 245 ? 6.891 24.828 0.757 1 96.38 245 VAL B O 1
ATOM 5748 N N . HIS B 1 246 ? 8.883 24.031 1.331 1 96.56 246 HIS B N 1
ATOM 5749 C CA . HIS B 1 246 ? 8.43 22.641 1.389 1 96.56 246 HIS B CA 1
ATOM 5750 C C . HIS B 1 246 ? 8.391 22.141 2.826 1 96.56 246 HIS B C 1
ATOM 5752 O O . HIS B 1 246 ? 9.414 22.109 3.51 1 96.56 246 HIS B O 1
ATOM 5758 N N . TRP B 1 247 ? 7.242 21.781 3.225 1 96.69 247 TRP B N 1
ATOM 5759 C CA . TRP B 1 247 ? 7.051 21.219 4.559 1 96.69 247 TRP B CA 1
ATOM 5760 C C . TRP B 1 247 ? 7.039 19.688 4.512 1 96.69 247 TRP B C 1
ATOM 5762 O O . TRP B 1 247 ? 6.445 19.094 3.607 1 96.69 247 TRP B O 1
ATOM 5772 N N . TRP B 1 248 ? 7.762 19.062 5.469 1 97.38 248 TRP B N 1
ATOM 5773 C CA . TRP B 1 248 ? 7.578 17.625 5.68 1 97.38 248 TRP B CA 1
ATOM 5774 C C . TRP B 1 248 ? 6.18 17.328 6.207 1 97.38 248 TRP B C 1
ATOM 5776 O O . TRP B 1 248 ? 6.02 16.859 7.336 1 97.38 248 TRP B O 1
ATOM 5786 N N . TRP B 1 249 ? 5.227 17.625 5.469 1 96.12 249 TRP B N 1
ATOM 5787 C CA . TRP B 1 249 ? 3.799 17.516 5.746 1 96.12 249 TRP B CA 1
ATOM 5788 C C . TRP B 1 249 ? 3.094 16.719 4.652 1 96.12 249 TRP B C 1
ATOM 5790 O O . TRP B 1 249 ? 2.953 17.203 3.523 1 96.12 249 TRP B O 1
ATOM 5800 N N . GLY B 1 250 ? 2.75 15.492 4.992 1 93.31 250 GLY B N 1
ATOM 5801 C CA . GLY B 1 250 ? 2.148 14.609 4.004 1 93.31 250 GLY B CA 1
ATOM 5802 C C . GLY B 1 250 ? 3.17 13.922 3.119 1 93.31 250 GLY B C 1
ATOM 5803 O O . GLY B 1 250 ? 2.818 13.344 2.088 1 93.31 250 GLY B O 1
ATOM 5804 N N . THR B 1 251 ? 4.383 14.031 3.496 1 95 251 THR B N 1
ATOM 5805 C CA . THR B 1 251 ? 5.457 13.422 2.725 1 95 251 THR B CA 1
ATOM 5806 C C . THR B 1 251 ? 5.387 11.898 2.816 1 95 251 THR B C 1
ATOM 5808 O O . THR B 1 251 ? 5.559 11.203 1.812 1 95 251 THR B O 1
ATOM 5811 N N . VAL B 1 252 ? 5.109 11.492 4.023 1 95.62 252 VAL B N 1
ATOM 5812 C CA . VAL B 1 252 ? 4.945 10.062 4.254 1 95.62 252 VAL B CA 1
ATOM 5813 C C . VAL B 1 252 ? 3.461 9.703 4.234 1 95.62 252 VAL B C 1
ATOM 5815 O O . VAL B 1 252 ? 2.67 10.266 4.992 1 95.62 252 VAL B O 1
ATOM 5818 N N . GLY B 1 253 ? 3.152 8.867 3.328 1 94.75 253 GLY B N 1
ATOM 5819 C CA . GLY B 1 253 ? 1.786 8.375 3.264 1 94.75 253 GLY B CA 1
ATOM 5820 C C . GLY B 1 253 ? 1.662 6.902 3.611 1 94.75 253 GLY B C 1
ATOM 5821 O O . GLY B 1 253 ? 2.598 6.305 4.148 1 94.75 253 GLY B O 1
ATOM 5822 N N . ARG B 1 254 ? 0.535 6.375 3.352 1 94.5 254 ARG B N 1
ATOM 5823 C CA . ARG B 1 254 ? 0.232 4.988 3.703 1 94.5 254 ARG B CA 1
ATOM 5824 C C . ARG B 1 254 ? 1.157 4.023 2.971 1 94.5 254 ARG B C 1
ATOM 5826 O O . ARG B 1 254 ? 1.646 3.057 3.561 1 94.5 254 ARG B O 1
ATOM 5833 N N . LEU B 1 255 ? 1.327 4.266 1.704 1 94.94 255 LEU B N 1
ATOM 5834 C CA . LEU B 1 255 ? 2.193 3.4 0.91 1 94.94 255 LEU B CA 1
ATOM 5835 C C . LEU B 1 255 ? 3.605 3.371 1.484 1 94.94 255 LEU B C 1
ATOM 5837 O O . LEU B 1 255 ? 4.23 2.309 1.552 1 94.94 255 LEU B O 1
ATOM 5841 N N . ASP B 1 256 ? 4.062 4.504 1.938 1 96.62 256 ASP B N 1
ATOM 5842 C CA . ASP B 1 256 ? 5.395 4.598 2.531 1 96.62 256 ASP B CA 1
ATOM 5843 C C . ASP B 1 256 ? 5.484 3.77 3.811 1 96.62 256 ASP B C 1
ATOM 5845 O O . ASP B 1 256 ? 6.438 3.012 4 1 96.62 256 ASP B O 1
ATOM 5849 N N . THR B 1 257 ? 4.5 3.932 4.609 1 97.06 257 THR B N 1
ATOM 5850 C CA . THR B 1 257 ? 4.504 3.209 5.879 1 97.06 257 THR B CA 1
ATOM 5851 C C . THR B 1 257 ? 4.379 1.706 5.645 1 97.06 257 THR B C 1
ATOM 5853 O O . THR B 1 257 ? 5.066 0.914 6.293 1 97.06 257 THR B O 1
ATOM 5856 N N . ALA B 1 258 ? 3.531 1.353 4.742 1 96.56 258 ALA B N 1
ATOM 5857 C CA . ALA B 1 258 ? 3.395 -0.064 4.414 1 96.56 258 ALA B CA 1
ATOM 5858 C C . ALA B 1 258 ? 4.719 -0.647 3.934 1 96.56 258 ALA B C 1
ATOM 5860 O O . ALA B 1 258 ? 5.062 -1.783 4.266 1 96.56 258 ALA B O 1
ATOM 5861 N N . LEU B 1 259 ? 5.398 0.109 3.168 1 95.06 259 LEU B N 1
ATOM 5862 C CA . LEU B 1 259 ? 6.699 -0.326 2.672 1 95.06 259 LEU B CA 1
ATOM 5863 C C . LEU B 1 259 ? 7.695 -0.477 3.814 1 95.06 259 LEU B C 1
ATOM 5865 O O . LEU B 1 259 ? 8.477 -1.429 3.84 1 95.06 259 LEU B O 1
ATOM 5869 N N . ALA B 1 260 ? 7.637 0.449 4.707 1 95.12 260 ALA B N 1
ATOM 5870 C CA . ALA B 1 260 ? 8.523 0.375 5.863 1 95.12 260 ALA B CA 1
ATOM 5871 C C . ALA B 1 260 ? 8.234 -0.867 6.703 1 95.12 260 ALA B C 1
ATOM 5873 O O . ALA B 1 260 ? 9.156 -1.53 7.184 1 95.12 260 ALA B O 1
ATOM 5874 N N . VAL B 1 261 ? 6.984 -1.144 6.855 1 95.25 261 VAL B N 1
ATOM 5875 C CA . VAL B 1 261 ? 6.586 -2.332 7.605 1 95.25 261 VAL B CA 1
ATOM 5876 C C . VAL B 1 261 ? 7.086 -3.584 6.891 1 95.25 261 VAL B C 1
ATOM 5878 O O . VAL B 1 261 ? 7.648 -4.484 7.52 1 95.25 261 VAL B O 1
ATOM 5881 N N . ALA B 1 262 ? 6.902 -3.637 5.586 1 92.31 262 ALA B N 1
ATOM 5882 C CA . ALA B 1 262 ? 7.344 -4.781 4.801 1 92.31 262 ALA B CA 1
ATOM 5883 C C . ALA B 1 262 ? 8.852 -4.98 4.918 1 92.31 262 ALA B C 1
ATOM 5885 O O . ALA B 1 262 ? 9.336 -6.113 5 1 92.31 262 ALA B O 1
ATOM 5886 N N . ALA B 1 263 ? 9.555 -3.898 4.953 1 89.88 263 ALA B N 1
ATOM 5887 C CA . ALA B 1 263 ? 11.016 -3.947 5.02 1 89.88 263 ALA B CA 1
ATOM 5888 C C . ALA B 1 263 ? 11.484 -4.43 6.391 1 89.88 263 ALA B C 1
ATOM 5890 O O . ALA B 1 263 ? 12.555 -5.023 6.508 1 89.88 263 ALA B O 1
ATOM 5891 N N . ALA B 1 264 ? 10.695 -4.168 7.316 1 89.62 264 ALA B N 1
ATOM 5892 C CA . ALA B 1 264 ? 11.086 -4.5 8.688 1 89.62 264 ALA B CA 1
ATOM 5893 C C . ALA B 1 264 ? 10.805 -5.965 9 1 89.62 264 ALA B C 1
ATOM 5895 O O . ALA B 1 264 ? 11.32 -6.508 9.977 1 89.62 264 ALA B O 1
ATOM 5896 N N . LYS B 1 265 ? 10.039 -6.516 8.125 1 86.62 265 LYS B N 1
ATOM 5897 C CA . LYS B 1 265 ? 9.672 -7.906 8.375 1 86.62 265 LYS B CA 1
ATOM 5898 C C . LYS B 1 265 ? 10.859 -8.836 8.164 1 86.62 265 LYS B C 1
ATOM 5900 O O . LYS B 1 265 ? 11.625 -8.672 7.215 1 86.62 265 LYS B O 1
ATOM 5905 N N . ARG B 1 266 ? 11.023 -9.703 9.102 1 70.25 266 ARG B N 1
ATOM 5906 C CA . ARG B 1 266 ? 12.133 -10.648 9.039 1 70.25 266 ARG B CA 1
ATOM 5907 C C . ARG B 1 266 ? 11.656 -12.016 8.57 1 70.25 266 ARG B C 1
ATOM 5909 O O . ARG B 1 266 ? 12.461 -12.844 8.133 1 70.25 266 ARG B O 1
ATOM 5916 N N . SER B 1 267 ? 10.328 -12.156 8.609 1 64.12 267 SER B N 1
ATOM 5917 C CA . SER B 1 267 ? 9.914 -13.539 8.398 1 64.12 267 SER B CA 1
ATOM 5918 C C . SER B 1 267 ? 9.195 -13.711 7.066 1 64.12 267 SER B C 1
ATOM 5920 O O . SER B 1 267 ? 8.586 -12.766 6.566 1 64.12 267 SER B O 1
ATOM 5922 N N . ALA B 1 268 ? 9.398 -14.914 6.645 1 63.16 268 ALA B N 1
ATOM 5923 C CA . ALA B 1 268 ? 8.75 -15.344 5.406 1 63.16 268 ALA B CA 1
ATOM 5924 C C . ALA B 1 268 ? 7.238 -15.445 5.586 1 63.16 268 ALA B C 1
ATOM 5926 O O . ALA B 1 268 ? 6.75 -15.602 6.707 1 63.16 268 ALA B O 1
ATOM 5927 N N . PRO B 1 269 ? 6.637 -15.273 4.379 1 65.5 269 PRO B N 1
ATOM 5928 C CA . PRO B 1 269 ? 5.184 -15.43 4.453 1 65.5 269 PRO B CA 1
ATOM 5929 C C . PRO B 1 269 ? 4.762 -16.797 4.996 1 65.5 269 PRO B C 1
ATOM 5931 O O . PRO B 1 269 ? 5.48 -17.781 4.828 1 65.5 269 PRO B O 1
ATOM 5934 N N . GLY B 1 270 ? 3.775 -16.781 5.73 1 66.06 270 GLY B N 1
ATOM 5935 C CA . GLY B 1 270 ? 3.25 -17.984 6.336 1 66.06 270 GLY B CA 1
ATOM 5936 C C . GLY B 1 270 ? 2.957 -19.078 5.328 1 66.06 270 GLY B C 1
ATOM 5937 O O . GLY B 1 270 ? 2.658 -18.797 4.164 1 66.06 270 GLY B O 1
ATOM 5938 N N . ALA B 1 271 ? 3.012 -20.25 5.801 1 71.38 271 ALA B N 1
ATOM 5939 C CA . ALA B 1 271 ? 2.812 -21.438 4.973 1 71.38 271 ALA B CA 1
ATOM 5940 C C . ALA B 1 271 ? 1.328 -21.703 4.746 1 71.38 271 ALA B C 1
ATOM 5942 O O . ALA B 1 271 ? 0.931 -22.172 3.678 1 71.38 271 ALA B O 1
ATOM 5943 N N . THR B 1 272 ? 0.552 -21.328 5.777 1 79.44 272 THR B N 1
ATOM 5944 C CA . THR B 1 272 ? -0.875 -21.609 5.688 1 79.44 272 THR B CA 1
ATOM 5945 C C . THR B 1 272 ? -1.661 -20.344 5.348 1 79.44 272 THR B C 1
ATOM 5947 O O . THR B 1 272 ? -1.154 -19.234 5.504 1 79.44 272 THR B O 1
ATOM 5950 N N . LEU B 1 273 ? -2.861 -20.609 4.918 1 83.19 273 LEU B N 1
ATOM 5951 C CA . LEU B 1 273 ? -3.744 -19.484 4.602 1 83.19 273 LEU B CA 1
ATOM 5952 C C . LEU B 1 273 ? -4.008 -18.641 5.844 1 83.19 273 LEU B C 1
ATOM 5954 O O . LEU B 1 273 ? -4 -17.406 5.77 1 83.19 273 LEU B O 1
ATOM 5958 N N . GLU B 1 274 ? -4.238 -19.328 6.906 1 85.69 274 GLU B N 1
ATOM 5959 C CA . GLU B 1 274 ? -4.492 -18.609 8.156 1 85.69 274 GLU B CA 1
ATOM 5960 C C . GLU B 1 274 ? -3.316 -17.719 8.531 1 85.69 274 GLU B C 1
ATOM 5962 O O . GLU B 1 274 ? -3.502 -16.547 8.859 1 85.69 274 GLU B O 1
ATOM 5967 N N . GLN B 1 275 ? -2.191 -18.234 8.422 1 85.75 275 GLN B N 1
ATOM 5968 C CA . GLN B 1 275 ? -0.994 -17.469 8.766 1 85.75 275 GLN B CA 1
ATOM 5969 C C . GLN B 1 275 ? -0.821 -16.281 7.832 1 85.75 275 GLN B C 1
ATOM 5971 O O . GLN B 1 275 ? -0.417 -15.195 8.266 1 85.75 275 GLN B O 1
ATOM 5976 N N . ARG B 1 276 ? -1.176 -16.484 6.676 1 84.62 276 ARG B N 1
ATOM 5977 C CA . ARG B 1 276 ? -1.045 -15.414 5.695 1 84.62 276 ARG B CA 1
ATOM 5978 C C . ARG B 1 276 ? -2.041 -14.297 5.969 1 84.62 276 ARG B C 1
ATOM 5980 O O . ARG B 1 276 ? -1.691 -13.109 5.898 1 84.62 276 ARG B O 1
ATOM 5987 N N . ILE B 1 277 ? -3.262 -14.672 6.281 1 88.69 277 ILE B N 1
ATOM 5988 C CA . ILE B 1 277 ? -4.289 -13.68 6.562 1 88.69 277 ILE B CA 1
ATOM 5989 C C . ILE B 1 277 ? -3.936 -12.922 7.84 1 88.69 277 ILE B C 1
ATOM 5991 O O . ILE B 1 277 ? -4.016 -11.688 7.883 1 88.69 277 ILE B O 1
ATOM 5995 N N . VAL B 1 278 ? -3.49 -13.641 8.828 1 89.25 278 VAL B N 1
ATOM 5996 C CA . VAL B 1 278 ? -3.141 -13.023 10.102 1 89.25 278 VAL B CA 1
ATOM 5997 C C . VAL B 1 278 ? -1.943 -12.094 9.914 1 89.25 278 VAL B C 1
ATOM 5999 O O . VAL B 1 278 ? -1.915 -10.992 10.461 1 89.25 278 VAL B O 1
ATOM 6002 N N . ALA B 1 279 ? -0.997 -12.516 9.164 1 90.81 279 ALA B N 1
ATOM 6003 C CA . ALA B 1 279 ? 0.171 -11.688 8.891 1 90.81 279 ALA B CA 1
ATOM 6004 C C . ALA B 1 279 ? -0.223 -10.422 8.133 1 90.81 279 ALA B C 1
ATOM 6006 O O . ALA B 1 279 ? 0.296 -9.336 8.406 1 90.81 279 ALA B O 1
ATOM 6007 N N . ALA B 1 280 ? -1.128 -10.609 7.191 1 92 280 ALA B N 1
ATOM 6008 C CA . ALA B 1 280 ? -1.601 -9.453 6.434 1 92 280 ALA B CA 1
ATOM 6009 C C . ALA B 1 280 ? -2.334 -8.469 7.34 1 92 280 ALA B C 1
ATOM 6011 O O . ALA B 1 280 ? -2.154 -7.25 7.223 1 92 280 ALA B O 1
ATOM 6012 N N . VAL B 1 281 ? -3.129 -8.984 8.227 1 93.69 281 VAL B N 1
ATOM 6013 C CA . VAL B 1 281 ? -3.85 -8.141 9.18 1 93.69 281 VAL B CA 1
ATOM 6014 C C . VAL B 1 281 ? -2.855 -7.418 10.078 1 93.69 281 VAL B C 1
ATOM 6016 O O . VAL B 1 281 ? -2.99 -6.215 10.32 1 93.69 281 VAL B O 1
ATOM 6019 N N . ARG B 1 282 ? -1.91 -8.133 10.539 1 94.5 282 ARG B N 1
ATOM 6020 C CA . ARG B 1 282 ? -0.885 -7.543 11.398 1 94.5 282 ARG B CA 1
ATOM 6021 C C . ARG B 1 282 ? -0.191 -6.379 10.695 1 94.5 282 ARG B C 1
ATOM 6023 O O . ARG B 1 282 ? -0.064 -5.293 11.258 1 94.5 282 ARG B O 1
ATOM 6030 N N . ASP B 1 283 ? 0.219 -6.594 9.5 1 95.06 283 ASP B N 1
ATOM 6031 C CA . ASP B 1 283 ? 0.913 -5.559 8.742 1 95.06 283 ASP B CA 1
ATOM 6032 C C . ASP B 1 283 ? 0.024 -4.332 8.547 1 95.06 283 ASP B C 1
ATOM 6034 O O . ASP B 1 283 ? 0.487 -3.195 8.672 1 95.06 283 ASP B O 1
ATOM 6038 N N . GLU B 1 284 ? -1.242 -4.605 8.219 1 95.56 284 GLU B N 1
ATOM 6039 C CA . GLU B 1 284 ? -2.182 -3.508 8.008 1 95.56 284 GLU B CA 1
ATOM 6040 C C . GLU B 1 284 ? -2.424 -2.727 9.297 1 95.56 284 GLU B C 1
ATOM 6042 O O . GLU B 1 284 ? -2.527 -1.498 9.273 1 95.56 284 GLU B O 1
ATOM 6047 N N . VAL B 1 285 ? -2.504 -3.42 10.375 1 96.44 285 VAL B N 1
ATOM 6048 C CA . VAL B 1 285 ? -2.727 -2.771 11.664 1 96.44 285 VAL B CA 1
ATOM 6049 C C . VAL B 1 285 ? -1.523 -1.903 12.023 1 96.44 285 VAL B C 1
ATOM 6051 O O . VAL B 1 285 ? -1.681 -0.748 12.422 1 96.44 285 VAL B O 1
ATOM 6054 N N . ILE B 1 286 ? -0.395 -2.439 11.852 1 97.56 286 ILE B N 1
ATOM 6055 C CA . ILE B 1 286 ? 0.817 -1.691 12.172 1 97.56 286 ILE B CA 1
ATOM 6056 C C . ILE B 1 286 ? 0.9 -0.448 11.281 1 97.56 286 ILE B C 1
ATOM 6058 O O . ILE B 1 286 ? 1.235 0.639 11.758 1 97.56 286 ILE B O 1
ATOM 6062 N N . THR B 1 287 ? 0.593 -0.586 10.023 1 97 287 THR B N 1
ATOM 6063 C CA . THR B 1 287 ? 0.616 0.538 9.094 1 97 287 THR B CA 1
ATOM 6064 C C . THR B 1 287 ? -0.325 1.645 9.562 1 97 287 THR B C 1
ATOM 6066 O O . THR B 1 287 ? 0.054 2.816 9.594 1 97 287 THR B O 1
ATOM 6069 N N . GLU B 1 288 ? -1.475 1.25 10.023 1 94.5 288 GLU B N 1
ATOM 6070 C CA . GLU B 1 288 ? -2.479 2.219 10.453 1 94.5 288 GLU B CA 1
ATOM 6071 C C . GLU B 1 288 ? -2.088 2.867 11.781 1 94.5 288 GLU B C 1
ATOM 6073 O O . GLU B 1 288 ? -2.285 4.07 11.969 1 94.5 288 GLU B O 1
ATOM 6078 N N . LEU B 1 289 ? -1.523 2.15 12.617 1 95.5 289 LEU B N 1
ATOM 6079 C CA . LEU B 1 289 ? -1.172 2.656 13.938 1 95.5 289 LEU B CA 1
ATOM 6080 C C . LEU B 1 289 ? 0.05 3.566 13.867 1 95.5 289 LEU B C 1
ATOM 6082 O O . LEU B 1 289 ? 0.072 4.633 14.484 1 95.5 289 LEU B O 1
ATOM 6086 N N . ALA B 1 290 ? 0.972 3.1 13.102 1 97.25 290 ALA B N 1
ATOM 6087 C CA . ALA B 1 290 ? 2.207 3.873 13.023 1 97.25 290 ALA B CA 1
ATOM 6088 C C . ALA B 1 290 ? 2.006 5.141 12.195 1 97.25 290 ALA B C 1
ATOM 6090 O O . ALA B 1 290 ? 2.623 6.172 12.469 1 97.25 290 ALA B O 1
ATOM 6091 N N . ALA B 1 291 ? 1.183 4.992 11.125 1 96.31 291 ALA B N 1
ATOM 6092 C CA . ALA B 1 291 ? 0.903 6.105 10.219 1 96.31 291 ALA B CA 1
ATOM 6093 C C . ALA B 1 291 ? 2.197 6.75 9.727 1 96.31 291 ALA B C 1
ATOM 6095 O O . ALA B 1 291 ? 3.004 6.105 9.055 1 96.31 291 ALA B O 1
ATOM 6096 N N . PHE B 1 292 ? 2.523 7.957 10.242 1 96.94 292 PHE B N 1
ATOM 6097 C CA . PHE B 1 292 ? 3.656 8.711 9.719 1 96.94 292 PHE B CA 1
ATOM 6098 C C . PHE B 1 292 ? 4.922 8.406 10.508 1 96.94 292 PHE B C 1
ATOM 6100 O O . PHE B 1 292 ? 6.02 8.805 10.109 1 96.94 292 PHE B O 1
ATOM 6107 N N . ASP B 1 293 ? 4.848 7.727 11.633 1 97 293 ASP B N 1
ATOM 6108 C CA . ASP B 1 293 ? 6 7.402 12.469 1 97 293 ASP B CA 1
ATOM 6109 C C . ASP B 1 293 ? 6.629 6.074 12.047 1 97 293 ASP B C 1
ATOM 6111 O O . ASP B 1 293 ? 6.277 5.02 12.578 1 97 293 ASP B O 1
ATOM 6115 N N . LEU B 1 294 ? 7.637 6.176 11.242 1 96.31 294 LEU B N 1
ATOM 6116 C CA . LEU B 1 294 ? 8.25 4.988 10.656 1 96.31 294 LEU B CA 1
ATOM 6117 C C . LEU B 1 294 ? 9.039 4.215 11.711 1 96.31 294 LEU B C 1
ATOM 6119 O O . LEU B 1 294 ? 9.195 2.994 11.602 1 96.31 294 LEU B O 1
ATOM 6123 N N . LEU B 1 295 ? 9.508 4.914 12.703 1 94.81 295 LEU B N 1
ATOM 6124 C CA . LEU B 1 295 ? 10.211 4.234 13.789 1 94.81 295 LEU B CA 1
ATOM 6125 C C . LEU B 1 295 ? 9.25 3.383 14.609 1 94.81 295 LEU B C 1
ATOM 6127 O O . LEU B 1 295 ? 9.586 2.26 15 1 94.81 295 LEU B O 1
ATOM 6131 N N . LEU B 1 296 ? 8.109 3.926 14.867 1 96.75 296 LEU B N 1
ATOM 6132 C CA . LEU B 1 296 ? 7.09 3.137 15.555 1 96.75 296 LEU B CA 1
ATOM 6133 C C . LEU B 1 296 ? 6.715 1.907 14.734 1 96.75 296 LEU B C 1
ATOM 6135 O O . LEU B 1 296 ? 6.508 0.826 15.289 1 96.75 296 LEU B O 1
ATOM 6139 N N . ALA B 1 297 ? 6.555 2.07 13.422 1 97.12 297 ALA B N 1
ATOM 6140 C CA . ALA B 1 297 ? 6.258 0.941 12.547 1 97.12 297 ALA B CA 1
ATOM 6141 C C . ALA B 1 297 ? 7.277 -0.181 12.734 1 97.12 297 ALA B C 1
ATOM 6143 O O . ALA B 1 297 ? 6.906 -1.349 12.867 1 97.12 297 ALA B O 1
ATOM 6144 N N . GLN B 1 298 ? 8.523 0.162 12.773 1 95.19 298 GLN B N 1
ATOM 6145 C CA . GLN B 1 298 ? 9.586 -0.817 12.938 1 95.19 298 GLN B CA 1
ATOM 6146 C C . GLN B 1 298 ? 9.516 -1.49 14.305 1 95.19 298 GLN B C 1
ATOM 6148 O O . GLN B 1 298 ? 9.594 -2.717 14.406 1 95.19 298 GLN B O 1
ATOM 6153 N N . ARG B 1 299 ? 9.297 -0.697 15.305 1 96.5 299 ARG B N 1
ATOM 6154 C CA . ARG B 1 299 ? 9.258 -1.222 16.672 1 96.5 299 ARG B CA 1
ATOM 6155 C C . ARG B 1 299 ? 8.078 -2.17 16.844 1 96.5 299 ARG B C 1
ATOM 6157 O O . ARG B 1 299 ? 8.219 -3.24 17.453 1 96.5 299 ARG B O 1
ATOM 6164 N N . LEU B 1 300 ? 6.965 -1.741 16.344 1 96.94 300 LEU B N 1
ATOM 6165 C CA . LEU B 1 300 ? 5.773 -2.576 16.469 1 96.94 300 LEU B CA 1
ATOM 6166 C C . LEU B 1 300 ? 5.93 -3.875 15.695 1 96.94 300 LEU B C 1
ATOM 6168 O O . LEU B 1 300 ? 5.438 -4.922 16.125 1 96.94 300 LEU B O 1
ATOM 6172 N N . THR B 1 301 ? 6.562 -3.781 14.516 1 95.44 301 THR B N 1
ATOM 6173 C CA . THR B 1 301 ? 6.793 -4.98 13.719 1 95.44 301 THR B CA 1
ATOM 6174 C C . THR B 1 301 ? 7.613 -6.004 14.5 1 95.44 301 THR B C 1
ATOM 6176 O O . THR B 1 301 ? 7.367 -7.207 14.406 1 95.44 301 THR B O 1
ATOM 6179 N N . ASP B 1 302 ? 8.469 -5.547 15.336 1 94.06 302 ASP B N 1
ATOM 6180 C CA . ASP B 1 302 ? 9.32 -6.418 16.141 1 94.06 302 ASP B CA 1
ATOM 6181 C C . ASP B 1 302 ? 8.594 -6.891 17.391 1 94.06 302 ASP B C 1
ATOM 6183 O O . ASP B 1 302 ? 8.75 -8.039 17.812 1 94.06 302 ASP B O 1
ATOM 6187 N N . ALA B 1 303 ? 7.781 -6.062 17.891 1 95.38 303 ALA B N 1
ATOM 6188 C CA . ALA B 1 303 ? 7.273 -6.277 19.25 1 95.38 303 ALA B CA 1
ATOM 6189 C C . ALA B 1 303 ? 5.945 -7.031 19.219 1 95.38 303 ALA B C 1
ATOM 6191 O O . ALA B 1 303 ? 5.602 -7.734 20.172 1 95.38 303 ALA B O 1
ATOM 6192 N N . TRP B 1 304 ? 5.188 -6.898 18.188 1 95 304 TRP B N 1
ATOM 6193 C CA . TRP B 1 304 ? 3.828 -7.426 18.188 1 95 304 TRP B CA 1
ATOM 6194 C C . TRP B 1 304 ? 3.721 -8.664 17.297 1 95 304 TRP B C 1
ATOM 6196 O O . TRP B 1 304 ? 4.176 -8.648 16.156 1 95 304 TRP B O 1
ATOM 6206 N N . ASP B 1 305 ? 3.061 -9.633 17.734 1 89.31 305 ASP B N 1
ATOM 6207 C CA . ASP B 1 305 ? 3.016 -10.914 17.047 1 89.31 305 ASP B CA 1
ATOM 6208 C C . ASP B 1 305 ? 1.742 -11.047 16.219 1 89.31 305 ASP B C 1
ATOM 6210 O O . ASP B 1 305 ? 1.531 -12.062 15.539 1 89.31 305 ASP B O 1
ATOM 6214 N N . GLY B 1 306 ? 0.867 -10.102 16.391 1 89.5 306 GLY B N 1
ATOM 6215 C CA . GLY B 1 306 ? -0.344 -10.164 15.586 1 89.5 306 GLY B CA 1
ATOM 6216 C C . GLY B 1 306 ? -1.578 -10.516 16.391 1 89.5 306 GLY B C 1
ATOM 6217 O O . GLY B 1 306 ? -2.697 -10.477 15.875 1 89.5 306 GLY B O 1
ATOM 6218 N N . THR B 1 307 ? -1.4 -10.789 17.656 1 89.38 307 THR B N 1
ATOM 6219 C CA . THR B 1 307 ? -2.529 -11.133 18.531 1 89.38 307 THR B CA 1
ATOM 6220 C C . THR B 1 307 ? -3.215 -9.867 19.031 1 89.38 307 THR B C 1
ATOM 6222 O O . THR B 1 307 ? -2.59 -9.039 19.703 1 89.38 307 THR B O 1
ATOM 6225 N N . ALA B 1 308 ? -4.5 -9.758 18.797 1 87.06 308 ALA B N 1
ATOM 6226 C CA . ALA B 1 308 ? -5.242 -8.539 19.078 1 87.06 308 ALA B CA 1
ATOM 6227 C C . ALA B 1 308 ? -5.199 -8.203 20.562 1 87.06 308 ALA B C 1
ATOM 6229 O O . ALA B 1 308 ? -5.098 -7.031 20.953 1 87.06 308 ALA B O 1
ATOM 6230 N N . SER B 1 309 ? -5.215 -9.164 21.438 1 84.31 309 SER B N 1
ATOM 6231 C CA . SER B 1 309 ? -5.266 -8.93 22.875 1 84.31 309 SER B CA 1
ATOM 6232 C C . SER B 1 309 ? -3.945 -8.375 23.391 1 84.31 309 SER B C 1
ATOM 6234 O O . SER B 1 309 ? -3.898 -7.762 24.453 1 84.31 309 SER B O 1
ATOM 6236 N N . ARG B 1 310 ? -2.898 -8.547 22.578 1 92.5 310 ARG B N 1
ATOM 6237 C CA . ARG B 1 310 ? -1.577 -8.117 23.031 1 92.5 310 ARG B CA 1
ATOM 6238 C C . ARG B 1 310 ? -1.181 -6.797 22.375 1 92.5 310 ARG B C 1
ATOM 6240 O O . ARG B 1 310 ? -0.109 -6.254 22.656 1 92.5 310 ARG B O 1
ATOM 6247 N N . LEU B 1 311 ? -2.01 -6.324 21.594 1 94.25 311 LEU B N 1
ATOM 6248 C CA . LEU B 1 311 ? -1.676 -5.141 20.797 1 94.25 311 LEU B CA 1
ATOM 6249 C C . LEU B 1 311 ? -1.496 -3.922 21.703 1 94.25 311 LEU B C 1
ATOM 6251 O O . LEU B 1 311 ? -0.547 -3.154 21.531 1 94.25 311 LEU B O 1
ATOM 6255 N N . ASP B 1 312 ? -2.393 -3.768 22.625 1 93.31 312 ASP B N 1
ATOM 6256 C CA . ASP B 1 312 ? -2.324 -2.611 23.516 1 93.31 312 ASP B CA 1
ATOM 6257 C C . ASP B 1 312 ? -1.01 -2.594 24.297 1 93.31 312 ASP B C 1
ATOM 6259 O O . ASP B 1 312 ? -0.333 -1.564 24.359 1 93.31 312 ASP B O 1
ATOM 6263 N N . ALA B 1 313 ? -0.674 -3.711 24.812 1 93.88 313 ALA B N 1
ATOM 6264 C CA . ALA B 1 313 ? 0.564 -3.822 25.578 1 93.88 313 ALA B CA 1
ATOM 6265 C C . ALA B 1 313 ? 1.783 -3.605 24.688 1 93.88 313 ALA B C 1
ATOM 6267 O O . ALA B 1 313 ? 2.748 -2.951 25.094 1 93.88 313 ALA B O 1
ATOM 6268 N N . ALA B 1 314 ? 1.745 -4.148 23.516 1 96.12 314 ALA B N 1
ATOM 6269 C CA . ALA B 1 314 ? 2.848 -3.984 22.578 1 96.12 314 ALA B CA 1
ATOM 6270 C C . ALA B 1 314 ? 3.025 -2.52 22.188 1 96.12 314 ALA B C 1
ATOM 6272 O O . ALA B 1 314 ? 4.152 -2.014 22.156 1 96.12 314 ALA B O 1
ATOM 6273 N N . LEU B 1 315 ? 1.924 -1.864 21.922 1 96.25 315 LEU B N 1
ATOM 6274 C CA . LEU B 1 315 ? 1.982 -0.452 21.562 1 96.25 315 LEU B CA 1
ATOM 6275 C C . LEU B 1 315 ? 2.559 0.378 22.703 1 96.25 315 LEU B C 1
ATOM 6277 O O . LEU B 1 315 ? 3.443 1.209 22.484 1 96.25 315 LEU B O 1
ATOM 6281 N N . ARG B 1 316 ? 2.168 0.11 23.875 1 93.75 316 ARG B N 1
ATOM 6282 C CA . ARG B 1 316 ? 2.656 0.835 25.047 1 93.75 316 ARG B CA 1
ATOM 6283 C C . ARG B 1 316 ? 4.156 0.637 25.219 1 93.75 316 ARG B C 1
ATOM 6285 O O . ARG B 1 316 ? 4.875 1.576 25.578 1 93.75 316 ARG B O 1
ATOM 6292 N N . SER B 1 317 ? 4.531 -0.523 24.969 1 95.69 317 SER B N 1
ATOM 6293 C CA . SER B 1 317 ? 5.941 -0.846 25.156 1 95.69 317 SER B CA 1
ATOM 6294 C C . SER B 1 317 ? 6.82 -0.138 24.141 1 95.69 317 SER B C 1
ATOM 6296 O O . SER B 1 317 ? 8.023 0.01 24.328 1 95.69 317 SER B O 1
ATOM 6298 N N . CYS B 1 318 ? 6.23 0.31 23.031 1 96.94 318 CYS B N 1
ATOM 6299 C CA . CYS B 1 318 ? 6.98 0.944 21.953 1 96.94 318 CYS B CA 1
ATOM 6300 C C . CYS B 1 318 ? 7.008 2.459 22.125 1 96.94 318 CYS B C 1
ATOM 6302 O O . CYS B 1 318 ? 7.633 3.166 21.328 1 96.94 318 CYS B O 1
ATOM 6304 N N . LEU B 1 319 ? 6.355 2.949 23.141 1 95.5 319 LEU B N 1
ATOM 6305 C CA . LEU B 1 319 ? 6.234 4.391 23.328 1 95.5 319 LEU B CA 1
ATOM 6306 C C . LEU B 1 319 ? 7.023 4.848 24.547 1 95.5 319 LEU B C 1
ATOM 6308 O O . LEU B 1 319 ? 7.047 4.16 25.578 1 95.5 319 LEU B O 1
ATOM 6312 N N . ASP B 1 320 ? 7.75 5.891 24.406 1 93.38 320 ASP B N 1
ATOM 6313 C CA . ASP B 1 320 ? 8.453 6.418 25.578 1 93.38 320 ASP B CA 1
ATOM 6314 C C . ASP B 1 320 ? 7.641 7.504 26.266 1 93.38 320 ASP B C 1
ATOM 6316 O O . ASP B 1 320 ? 6.695 8.047 25.688 1 93.38 320 ASP B O 1
ATOM 6320 N N . VAL B 1 321 ? 8.031 7.828 27.422 1 93.31 321 VAL B N 1
ATOM 6321 C CA . VAL B 1 321 ? 7.289 8.727 28.297 1 93.31 321 VAL B CA 1
ATOM 6322 C C . VAL B 1 321 ? 7.297 10.141 27.703 1 93.31 321 VAL B C 1
ATOM 6324 O O . VAL B 1 321 ? 6.281 10.836 27.75 1 93.31 321 VAL B O 1
ATOM 6327 N N . ALA B 1 322 ? 8.406 10.492 27.172 1 94.31 322 ALA B N 1
ATOM 6328 C CA . ALA B 1 322 ? 8.523 11.828 26.594 1 94.31 322 ALA B CA 1
ATOM 6329 C C . ALA B 1 322 ? 7.594 12 25.391 1 94.31 322 ALA B C 1
ATOM 6331 O O . ALA B 1 322 ? 6.953 13.047 25.25 1 94.31 322 ALA B O 1
ATOM 6332 N N . LEU B 1 323 ? 7.559 11.008 24.625 1 95.12 323 LEU B N 1
ATOM 6333 C CA . LEU B 1 323 ? 6.68 11.031 23.469 1 95.12 323 LEU B CA 1
ATOM 6334 C C . LEU B 1 323 ? 5.219 11.102 23.891 1 95.12 323 LEU B C 1
ATOM 6336 O O . LEU B 1 323 ? 4.426 11.828 23.281 1 95.12 323 LEU B O 1
ATOM 6340 N N . ILE B 1 324 ? 4.855 10.375 24.891 1 95.38 324 ILE B N 1
ATOM 6341 C CA . ILE B 1 324 ? 3.49 10.359 25.406 1 95.38 324 ILE B CA 1
ATOM 6342 C C . ILE B 1 324 ? 3.113 11.758 25.891 1 95.38 324 ILE B C 1
ATOM 6344 O O . ILE B 1 324 ? 2.029 12.258 25.578 1 95.38 324 ILE B O 1
ATOM 6348 N N . ALA B 1 325 ? 4.031 12.375 26.547 1 94.94 325 ALA B N 1
ATOM 6349 C CA . ALA B 1 325 ? 3.781 13.719 27.062 1 94.94 325 ALA B CA 1
ATOM 6350 C C . ALA B 1 325 ? 3.613 14.719 25.922 1 94.94 325 ALA B C 1
ATOM 6352 O O . ALA B 1 325 ? 2.689 15.531 25.938 1 94.94 325 ALA B O 1
ATOM 6353 N N . ARG B 1 326 ? 4.453 14.617 24.984 1 95.19 326 ARG B N 1
ATOM 6354 C CA . ARG B 1 326 ? 4.391 15.523 23.828 1 95.19 326 ARG B CA 1
ATOM 6355 C C . ARG B 1 326 ? 3.094 15.32 23.047 1 95.19 326 ARG B C 1
ATOM 6357 O O . ARG B 1 326 ? 2.449 16.297 22.641 1 95.19 326 ARG B O 1
ATOM 6364 N N . ALA B 1 327 ? 2.744 14.094 22.875 1 95.62 327 ALA B N 1
ATOM 6365 C CA . ALA B 1 327 ? 1.534 13.773 22.109 1 95.62 327 ALA B CA 1
ATOM 6366 C C . ALA B 1 327 ? 0.285 14.242 22.859 1 95.62 327 ALA B C 1
ATOM 6368 O O . ALA B 1 327 ? -0.688 14.672 22.234 1 95.62 327 ALA B O 1
ATOM 6369 N N . GLY B 1 328 ? 0.363 14.125 24.188 1 92.81 328 GLY B N 1
ATOM 6370 C CA . GLY B 1 328 ? -0.753 14.586 25 1 92.81 328 GLY B CA 1
ATOM 6371 C C . GLY B 1 328 ? -0.97 16.094 24.922 1 92.81 328 GLY B C 1
ATOM 6372 O O . GLY B 1 328 ? -2.096 16.562 25.078 1 92.81 328 GLY B O 1
ATOM 6373 N N . ALA B 1 329 ? 0.073 16.797 24.594 1 93.25 329 ALA B N 1
ATOM 6374 C CA . ALA B 1 329 ? 0.032 18.266 24.578 1 93.25 329 ALA B CA 1
ATOM 6375 C C . ALA B 1 329 ? -0.348 18.781 23.188 1 93.25 329 ALA B C 1
ATOM 6377 O O . ALA B 1 329 ? -0.47 19.984 22.984 1 93.25 329 ALA B O 1
ATOM 6378 N N . CYS B 1 330 ? -0.544 17.891 22.25 1 93.88 330 CYS B N 1
ATOM 6379 C CA . CYS B 1 330 ? -0.889 18.297 20.891 1 93.88 330 CYS B CA 1
ATOM 6380 C C . CYS B 1 330 ? -2.223 19.047 20.875 1 93.88 330 CYS B C 1
ATOM 6382 O O . CYS B 1 330 ? -3.234 18.516 21.344 1 93.88 330 CYS B O 1
ATOM 6384 N N . PRO B 1 331 ? -2.211 20.188 20.297 1 90.62 331 PRO B N 1
ATOM 6385 C CA . PRO B 1 331 ? -3.447 20.984 20.297 1 90.62 331 PRO B CA 1
ATOM 6386 C C . PRO B 1 331 ? -4.508 20.406 19.359 1 90.62 331 PRO B C 1
ATOM 6388 O O . PRO B 1 331 ? -4.18 19.656 18.438 1 90.62 331 PRO B O 1
ATOM 6391 N N . GLY B 1 332 ? -5.707 20.703 19.703 1 83.19 332 GLY B N 1
ATOM 6392 C CA . GLY B 1 332 ? -6.801 20.359 18.797 1 83.19 332 GLY B CA 1
ATOM 6393 C C . GLY B 1 332 ? -6.758 21.109 17.484 1 83.19 332 GLY B C 1
ATOM 6394 O O . GLY B 1 332 ? -6.164 22.188 17.391 1 83.19 332 GLY B O 1
ATOM 6395 N N . ALA B 1 333 ? -7.184 20.406 16.422 1 81.56 333 ALA B N 1
ATOM 6396 C CA . ALA B 1 333 ? -7.234 21.047 15.117 1 81.56 333 ALA B CA 1
ATOM 6397 C C . ALA B 1 333 ? -8.453 20.594 14.328 1 81.56 333 ALA B C 1
ATOM 6399 O O . ALA B 1 333 ? -9.078 19.578 14.664 1 81.56 333 ALA B O 1
ATOM 6400 N N . THR B 1 334 ? -8.672 21.469 13.359 1 76.62 334 THR B N 1
ATOM 6401 C CA . THR B 1 334 ? -9.773 21.109 12.461 1 76.62 334 THR B CA 1
ATOM 6402 C C . THR B 1 334 ? -9.391 19.938 11.578 1 76.62 334 THR B C 1
ATOM 6404 O O . THR B 1 334 ? -8.203 19.672 11.352 1 76.62 334 THR B O 1
ATOM 6407 N N . GLN B 1 335 ? -10.352 19.266 11.172 1 70.94 335 GLN B N 1
ATOM 6408 C CA . GLN B 1 335 ? -10.133 18.031 10.422 1 70.94 335 GLN B CA 1
ATOM 6409 C C . GLN B 1 335 ? -9.492 18.312 9.07 1 70.94 335 GLN B C 1
ATOM 6411 O O . GLN B 1 335 ? -8.797 17.469 8.508 1 70.94 335 GLN B O 1
ATOM 6416 N N . ASP B 1 336 ? -9.633 19.547 8.633 1 76.69 336 ASP B N 1
ATOM 6417 C CA . ASP B 1 336 ? -9.117 19.844 7.301 1 76.69 336 ASP B CA 1
ATOM 6418 C C . ASP B 1 336 ? -7.629 20.188 7.355 1 76.69 336 ASP B C 1
ATOM 6420 O O . ASP B 1 336 ? -6.992 20.391 6.316 1 76.69 336 ASP B O 1
ATOM 6424 N N . ALA B 1 337 ? -7.207 20.219 8.547 1 84.5 337 ALA B N 1
ATOM 6425 C CA . ALA B 1 337 ? -5.812 20.609 8.703 1 84.5 337 ALA B CA 1
ATOM 6426 C C . ALA B 1 337 ? -4.883 19.688 7.922 1 84.5 337 ALA B C 1
ATOM 6428 O O . ALA B 1 337 ? -3.867 20.125 7.383 1 84.5 337 ALA B O 1
ATOM 6429 N N . GLY B 1 338 ? -5.309 18.484 7.816 1 87.62 338 GLY B N 1
ATOM 6430 C CA . GLY B 1 338 ? -4.465 17.5 7.145 1 87.62 338 GLY B CA 1
ATOM 6431 C C . GLY B 1 338 ? -4.445 17.656 5.637 1 87.62 338 GLY B C 1
ATOM 6432 O O . GLY B 1 338 ? -3.521 17.203 4.965 1 87.62 338 GLY B O 1
ATOM 6433 N N . SER B 1 339 ? -5.41 18.344 5.129 1 83.69 339 SER B N 1
ATOM 6434 C CA . SER B 1 339 ? -5.512 18.484 3.682 1 83.69 339 SER B CA 1
ATOM 6435 C C . SER B 1 339 ? -4.77 19.719 3.188 1 83.69 339 SER B C 1
ATOM 6437 O O . SER B 1 339 ? -4.613 19.906 1.979 1 83.69 339 SER B O 1
ATOM 6439 N N . ARG B 1 340 ? -4.227 20.453 4.09 1 86.31 340 ARG B N 1
ATOM 6440 C CA . ARG B 1 340 ? -3.482 21.656 3.734 1 86.31 340 ARG B CA 1
ATOM 6441 C C . ARG B 1 340 ? -2.053 21.312 3.328 1 86.31 340 ARG B C 1
ATOM 6443 O O . ARG B 1 340 ? -1.581 20.203 3.572 1 86.31 340 ARG B O 1
ATOM 6450 N N . ARG B 1 341 ? -1.459 22.312 2.73 1 86.06 341 ARG B N 1
ATOM 6451 C CA . ARG B 1 341 ? -0.117 22.109 2.201 1 86.06 341 ARG B CA 1
ATOM 6452 C C . ARG B 1 341 ? 0.928 22.172 3.311 1 86.06 341 ARG B C 1
ATOM 6454 O O . ARG B 1 341 ? 2.059 21.719 3.133 1 86.06 341 ARG B O 1
ATOM 6461 N N . ARG B 1 342 ? 0.487 22.828 4.375 1 91.75 342 ARG B N 1
ATOM 6462 C CA . ARG B 1 342 ? 1.385 22.984 5.512 1 91.75 342 ARG B CA 1
ATOM 6463 C C . ARG B 1 342 ? 0.62 22.922 6.828 1 91.75 342 ARG B C 1
ATOM 6465 O O . ARG B 1 342 ? -0.594 23.125 6.859 1 91.75 342 ARG B O 1
ATOM 6472 N N . PRO B 1 343 ? 1.348 22.562 7.883 1 93.56 343 PRO B N 1
ATOM 6473 C CA . PRO B 1 343 ? 0.648 22.578 9.172 1 93.56 343 PRO B CA 1
ATOM 6474 C C . PRO B 1 343 ? 0.175 23.984 9.57 1 93.56 343 PRO B C 1
ATOM 6476 O O . PRO B 1 343 ? 0.879 24.969 9.328 1 93.56 343 PRO B O 1
ATOM 6479 N N . ALA B 1 344 ? -0.986 24.016 10.125 1 90.31 344 ALA B N 1
ATOM 6480 C CA . ALA B 1 344 ? -1.477 25.281 10.68 1 90.31 344 ALA B CA 1
ATOM 6481 C C . ALA B 1 344 ? -0.532 25.797 11.758 1 90.31 344 ALA B C 1
ATOM 6483 O O . ALA B 1 344 ? 0.202 25.031 12.383 1 90.31 344 ALA B O 1
ATOM 6484 N N . SER B 1 345 ? -0.6 27.109 11.984 1 89.69 345 SER B N 1
ATOM 6485 C CA . SER B 1 345 ? 0.303 27.766 12.93 1 89.69 345 SER B CA 1
ATOM 6486 C C . SER B 1 345 ? 0.234 27.109 14.305 1 89.69 345 SER B C 1
ATOM 6488 O O . SER B 1 345 ? 1.265 26.875 14.938 1 89.69 345 SER B O 1
ATOM 6490 N N . ARG B 1 346 ? -0.931 26.703 14.688 1 91.5 346 ARG B N 1
ATOM 6491 C CA . ARG B 1 346 ? -1.135 26.141 16.016 1 91.5 346 ARG B CA 1
ATOM 6492 C C . ARG B 1 346 ? -0.529 24.75 16.125 1 91.5 346 ARG B C 1
ATOM 6494 O O . ARG B 1 346 ? -0.26 24.266 17.234 1 91.5 346 ARG B O 1
ATOM 6501 N N . LEU B 1 347 ? -0.318 24.125 14.992 1 95.19 347 LEU B N 1
ATOM 6502 C CA . LEU B 1 347 ? 0.142 22.734 15 1 95.19 347 LEU B CA 1
ATOM 6503 C C . LEU B 1 347 ? 1.645 22.656 14.75 1 95.19 347 LEU B C 1
ATOM 6505 O O . LEU B 1 347 ? 2.236 21.578 14.812 1 95.19 347 LEU B O 1
ATOM 6509 N N . ARG B 1 348 ? 2.299 23.75 14.516 1 95.69 348 ARG B N 1
ATOM 6510 C CA . ARG B 1 348 ? 3.68 23.75 14.039 1 95.69 348 ARG B CA 1
ATOM 6511 C C . ARG B 1 348 ? 4.617 23.203 15.109 1 95.69 348 ARG B C 1
ATOM 6513 O O . ARG B 1 348 ? 5.543 22.438 14.805 1 95.69 348 ARG B O 1
ATOM 6520 N N . SER B 1 349 ? 4.359 23.609 16.328 1 95.75 349 SER B N 1
ATOM 6521 C CA . SER B 1 349 ? 5.188 23.078 17.391 1 95.75 349 SER B CA 1
ATOM 6522 C C . SER B 1 349 ? 5.027 21.562 17.516 1 95.75 349 SER B C 1
ATOM 6524 O O . SER B 1 349 ? 6.016 20.828 17.609 1 95.75 349 SER B O 1
ATOM 6526 N N . ALA B 1 350 ? 3.801 21.078 17.5 1 97.31 350 ALA B N 1
ATOM 6527 C CA . ALA B 1 350 ? 3.521 19.641 17.578 1 97.31 350 ALA B CA 1
ATOM 6528 C C . ALA B 1 350 ? 4.105 18.906 16.375 1 97.31 350 ALA B C 1
ATOM 6530 O O . ALA B 1 350 ? 4.617 17.797 16.5 1 97.31 350 ALA B O 1
ATOM 6531 N N . TRP B 1 351 ? 3.951 19.547 15.258 1 97.31 351 TRP B N 1
ATOM 6532 C CA . TRP B 1 351 ? 4.535 19 14.039 1 97.31 351 TRP B CA 1
ATOM 6533 C C . TRP B 1 351 ? 6.047 18.859 14.172 1 97.31 351 TRP B C 1
ATOM 6535 O O . TRP B 1 351 ? 6.613 17.812 13.828 1 97.31 351 TRP B O 1
ATOM 6545 N N . SER B 1 352 ? 6.711 19.891 14.719 1 97.5 352 SER B N 1
ATOM 6546 C CA . SER B 1 352 ? 8.156 19.859 14.906 1 97.5 352 SER B CA 1
ATOM 6547 C C . SER B 1 352 ? 8.578 18.703 15.812 1 97.5 352 SER B C 1
ATOM 6549 O O . SER B 1 352 ? 9.641 18.109 15.617 1 97.5 352 SER B O 1
ATOM 6551 N N . GLU B 1 353 ? 7.707 18.422 16.703 1 96.81 353 GLU B N 1
ATOM 6552 C CA . GLU B 1 353 ? 8 17.375 17.688 1 96.81 353 GLU B CA 1
ATOM 6553 C C . GLU B 1 353 ? 7.629 15.992 17.141 1 96.81 353 GLU B C 1
ATOM 6555 O O . GLU B 1 353 ? 7.863 14.977 17.797 1 96.81 353 GLU B O 1
ATOM 6560 N N . GLY B 1 354 ? 7.035 15.93 16.047 1 96.44 354 GLY B N 1
ATOM 6561 C CA . GLY B 1 354 ? 6.754 14.68 15.359 1 96.44 354 GLY B CA 1
ATOM 6562 C C . GLY B 1 354 ? 5.5 13.992 15.875 1 96.44 354 GLY B C 1
ATOM 6563 O O . GLY B 1 354 ? 5.375 12.766 15.781 1 96.44 354 GLY B O 1
ATOM 6564 N N . VAL B 1 355 ? 4.512 14.758 16.438 1 97.44 355 VAL B N 1
ATOM 6565 C CA . VAL B 1 355 ? 3.381 14.078 17.062 1 97.44 355 VAL B CA 1
ATOM 6566 C C . VAL B 1 355 ? 2.121 14.305 16.219 1 97.44 355 VAL B C 1
ATOM 6568 O O . VAL B 1 355 ? 1.055 13.773 16.547 1 97.44 355 VAL B O 1
ATOM 6571 N N . VAL B 1 356 ? 2.227 15.07 15.141 1 97.12 356 VAL B N 1
ATOM 6572 C CA . VAL B 1 356 ? 1.099 15.281 14.234 1 97.12 356 VAL B CA 1
ATOM 6573 C C . VAL B 1 356 ? 1.603 15.422 12.805 1 97.12 356 VAL B C 1
ATOM 6575 O O . VAL B 1 356 ? 2.693 15.953 12.57 1 97.12 356 VAL B O 1
ATOM 6578 N N . GLN B 1 357 ? 0.899 14.891 11.859 1 96.75 357 GLN B N 1
ATOM 6579 C CA . GLN B 1 357 ? 1.247 14.945 10.445 1 96.75 357 GLN B CA 1
ATOM 6580 C C . GLN B 1 357 ? 0.003 14.852 9.57 1 96.75 357 GLN B C 1
ATOM 6582 O O . GLN B 1 357 ? -1.058 14.422 10.031 1 96.75 357 GLN B O 1
ATOM 6587 N N . SER B 1 358 ? 0.171 15.344 8.367 1 94.88 358 SER B N 1
ATOM 6588 C CA . SER B 1 358 ? -0.766 14.938 7.32 1 94.88 358 SER B CA 1
ATOM 6589 C C . SER B 1 358 ? -0.436 13.555 6.785 1 94.88 358 SER B C 1
ATOM 6591 O O . SER B 1 358 ? 0.709 13.273 6.418 1 94.88 358 SER B O 1
ATOM 6593 N N . TRP B 1 359 ? -1.385 12.656 6.812 1 93.69 359 TRP B N 1
ATOM 6594 C CA . TRP B 1 359 ? -1.219 11.297 6.316 1 93.69 359 TRP B CA 1
ATOM 6595 C C . TRP B 1 359 ? -2.322 10.938 5.328 1 93.69 359 TRP B C 1
ATOM 6597 O O . TRP B 1 359 ? -3.471 10.719 5.723 1 93.69 359 TRP B O 1
ATOM 6607 N N . ASP B 1 360 ? -1.989 10.938 4.094 1 88.56 360 ASP B N 1
ATOM 6608 C CA . ASP B 1 360 ? -2.918 10.742 2.986 1 88.56 360 ASP B CA 1
ATOM 6609 C C . ASP B 1 360 ? -4.004 11.812 2.982 1 88.56 360 ASP B C 1
ATOM 6611 O O . ASP B 1 360 ? -5.18 11.516 2.756 1 88.56 360 ASP B O 1
ATOM 6615 N N . GLY B 1 361 ? -3.543 12.969 3.381 1 87.31 361 GLY B N 1
ATOM 6616 C CA . GLY B 1 361 ? -4.418 14.125 3.311 1 87.31 361 GLY B CA 1
ATOM 6617 C C . GLY B 1 361 ? -5.25 14.32 4.562 1 87.31 361 GLY B C 1
ATOM 6618 O O . GLY B 1 361 ? -5.996 15.297 4.676 1 87.31 361 GLY B O 1
ATOM 6619 N N . MET B 1 362 ? -5.125 13.461 5.535 1 89.94 362 MET B N 1
ATOM 6620 C CA . MET B 1 362 ? -5.863 13.562 6.789 1 89.94 362 MET B CA 1
ATOM 6621 C C . MET B 1 362 ? -4.93 13.914 7.945 1 89.94 362 MET B C 1
ATOM 6623 O O . MET B 1 362 ? -3.756 13.531 7.938 1 89.94 362 MET B O 1
ATOM 6627 N N . LEU B 1 363 ? -5.551 14.648 8.859 1 92.44 363 LEU B N 1
ATOM 6628 C CA . LEU B 1 363 ? -4.773 14.945 10.055 1 92.44 363 LEU B CA 1
ATOM 6629 C C . LEU B 1 363 ? -4.629 13.711 10.93 1 92.44 363 LEU B C 1
ATOM 6631 O O . LEU B 1 363 ? -5.629 13.109 11.336 1 92.44 363 LEU B O 1
ATOM 6635 N N . ARG B 1 364 ? -3.441 13.32 11.164 1 94.12 364 ARG B N 1
ATOM 6636 C CA . ARG B 1 364 ? -3.18 12.156 12 1 94.12 364 ARG B CA 1
ATOM 6637 C C . ARG B 1 364 ? -2.342 12.531 13.219 1 94.12 364 ARG B C 1
ATOM 6639 O O . ARG B 1 364 ? -1.275 13.133 13.086 1 94.12 364 ARG B O 1
ATOM 6646 N N . ARG B 1 365 ? -2.902 12.242 14.328 1 94.81 365 ARG B N 1
ATOM 6647 C CA . ARG B 1 365 ? -2.178 12.438 15.578 1 94.81 365 ARG B CA 1
ATOM 6648 C C . ARG B 1 365 ? -1.491 11.148 16.016 1 94.81 365 ARG B C 1
ATOM 6650 O O . ARG B 1 365 ? -1.991 10.055 15.758 1 94.81 365 ARG B O 1
ATOM 6657 N N . HIS B 1 366 ? -0.396 11.32 16.672 1 96.62 366 HIS B N 1
ATOM 6658 C CA . HIS B 1 366 ? 0.358 10.164 17.141 1 96.62 366 HIS B CA 1
ATOM 6659 C C . HIS B 1 366 ? -0.429 9.383 18.188 1 96.62 366 HIS B C 1
ATOM 6661 O O . HIS B 1 366 ? -1.04 9.977 19.078 1 96.62 366 HIS B O 1
ATOM 6667 N N . PRO B 1 367 ? -0.409 8.07 18.141 1 95.19 367 PRO B N 1
ATOM 6668 C CA . PRO B 1 367 ? -1.209 7.266 19.062 1 95.19 367 PRO B CA 1
ATOM 6669 C C . PRO B 1 367 ? -0.716 7.359 20.5 1 95.19 367 PRO B C 1
ATOM 6671 O O . PRO B 1 367 ? -1.438 6.992 21.438 1 95.19 367 PRO B O 1
ATOM 6674 N N . ALA B 1 368 ? 0.49 7.832 20.703 1 95.94 368 ALA B N 1
ATOM 6675 C CA . ALA B 1 368 ? 1.002 8.016 22.062 1 95.94 368 ALA B CA 1
ATOM 6676 C C . ALA B 1 368 ? 0.067 8.898 22.891 1 95.94 368 ALA B C 1
ATOM 6678 O O . ALA B 1 368 ? -0.007 8.766 24.109 1 95.94 368 ALA B O 1
ATOM 6679 N N . GLY B 1 369 ? -0.631 9.758 22.203 1 94 369 GLY B N 1
ATOM 6680 C CA . GLY B 1 369 ? -1.548 10.656 22.875 1 94 369 GLY B CA 1
ATOM 6681 C C . GLY B 1 369 ? -2.67 9.93 23.594 1 94 369 GLY B C 1
ATOM 6682 O O . GLY B 1 369 ? -3.277 10.477 24.516 1 94 369 GLY B O 1
ATOM 6683 N N . TRP B 1 370 ? -2.945 8.695 23.188 1 91.69 370 TRP B N 1
ATOM 6684 C CA . TRP B 1 370 ? -4.008 7.914 23.812 1 91.69 370 TRP B CA 1
ATOM 6685 C C . TRP B 1 370 ? -3.658 7.566 25.25 1 91.69 370 TRP B C 1
ATOM 6687 O O . TRP B 1 370 ? -4.543 7.273 26.062 1 91.69 370 TRP B O 1
ATOM 6697 N N . TYR B 1 371 ? -2.41 7.574 25.531 1 92.19 371 TYR B N 1
ATOM 6698 C CA . TYR B 1 371 ? -1.946 7.09 26.828 1 92.19 371 TYR B CA 1
ATOM 6699 C C . TYR B 1 371 ? -1.53 8.25 27.734 1 92.19 371 TYR B C 1
ATOM 6701 O O . TYR B 1 371 ? -0.978 8.039 28.812 1 92.19 371 TYR B O 1
ATOM 6709 N N . ALA B 1 372 ? -1.711 9.445 27.25 1 91.5 372 ALA B N 1
ATOM 6710 C CA . ALA B 1 372 ? -1.413 10.625 28.047 1 91.5 372 ALA B CA 1
ATOM 6711 C C . ALA B 1 372 ? -2.455 10.82 29.141 1 91.5 372 ALA B C 1
ATOM 6713 O O . ALA B 1 372 ? -3.516 10.188 29.125 1 91.5 372 ALA B O 1
ATOM 6714 N N . THR B 1 373 ? -2.068 11.625 30.141 1 82.12 373 THR B N 1
ATOM 6715 C CA . THR B 1 373 ? -3.027 11.961 31.188 1 82.12 373 THR B CA 1
ATOM 6716 C C . THR B 1 373 ? -4.289 12.57 30.578 1 82.12 373 THR B C 1
ATOM 6718 O O . THR B 1 373 ? -4.211 13.516 29.797 1 82.12 373 THR B O 1
ATOM 6721 N N . GLY B 1 374 ? -5.41 11.93 30.906 1 75.12 374 GLY B N 1
ATOM 6722 C CA . GLY B 1 374 ? -6.668 12.398 30.344 1 75.12 374 GLY B CA 1
ATOM 6723 C C . GLY B 1 374 ? -7 11.773 29.016 1 75.12 374 GLY B C 1
ATOM 6724 O O . GLY B 1 374 ? -8.023 12.102 28.406 1 75.12 374 GLY B O 1
ATOM 6725 N N . GLY B 1 375 ? -6.043 10.945 28.688 1 74.25 375 GLY B N 1
ATOM 6726 C CA . GLY B 1 375 ? -6.25 10.305 27.391 1 74.25 375 GLY B CA 1
ATOM 6727 C C . GLY B 1 375 ? -7.234 9.156 27.453 1 74.25 375 GLY B C 1
ATOM 6728 O O . GLY B 1 375 ? -7.797 8.859 28.5 1 74.25 375 GLY B O 1
ATOM 6729 N N . ALA B 1 376 ? -7.453 8.586 26.312 1 70.06 376 ALA B N 1
ATOM 6730 C CA . ALA B 1 376 ? -8.477 7.562 26.141 1 70.06 376 ALA B CA 1
ATOM 6731 C C . ALA B 1 376 ? -8.18 6.34 27 1 70.06 376 ALA B C 1
ATOM 6733 O O . ALA B 1 376 ? -9.102 5.699 27.516 1 70.06 376 ALA B O 1
ATOM 6734 N N . ALA B 1 377 ? -6.926 6.004 27.188 1 72.69 377 ALA B N 1
ATOM 6735 C CA . ALA B 1 377 ? -6.543 4.777 27.891 1 72.69 377 ALA B CA 1
ATOM 6736 C C . ALA B 1 377 ? -6.688 4.938 29.406 1 72.69 377 ALA B C 1
ATOM 6738 O O . ALA B 1 377 ? -6.855 3.951 30.125 1 72.69 377 ALA B O 1
ATOM 6739 N N . GLU B 1 378 ? -6.484 6.094 29.875 1 66.88 378 GLU B N 1
ATOM 6740 C CA . GLU B 1 378 ? -6.609 6.328 31.312 1 66.88 378 GLU B CA 1
ATOM 6741 C C . GLU B 1 378 ? -8 5.961 31.812 1 66.88 378 GLU B C 1
ATOM 6743 O O . GLU B 1 378 ? -8.148 5.395 32.906 1 66.88 378 GLU B O 1
ATOM 6748 N N . HIS B 1 379 ? -8.828 6.109 30.984 1 62.91 379 HIS B N 1
ATOM 6749 C CA . HIS B 1 379 ? -10.211 5.93 31.422 1 62.91 379 HIS B CA 1
ATOM 6750 C C . HIS B 1 379 ? -10.688 4.504 31.156 1 62.91 379 HIS B C 1
ATOM 6752 O O . HIS B 1 379 ? -11.453 3.949 31.953 1 62.91 379 HIS B O 1
ATOM 6758 N N . ARG B 1 380 ? -10.188 3.891 30.031 1 63.41 380 ARG B N 1
ATOM 6759 C CA . ARG B 1 380 ? -10.766 2.625 29.594 1 63.41 380 ARG B CA 1
ATOM 6760 C C . ARG B 1 380 ? -9.734 1.502 29.656 1 63.41 380 ARG B C 1
ATOM 6762 O O . ARG B 1 380 ? -10.062 0.34 29.391 1 63.41 380 ARG B O 1
ATOM 6769 N N . GLY B 1 381 ? -8.625 1.891 30 1 72.5 381 GLY B N 1
ATOM 6770 C CA . GLY B 1 381 ? -7.566 0.898 29.875 1 72.5 381 GLY B CA 1
ATOM 6771 C C . GLY B 1 381 ? -7.062 0.745 28.453 1 72.5 381 GLY B C 1
ATOM 6772 O O . GLY B 1 381 ? -5.934 1.134 28.156 1 72.5 381 GLY B O 1
ATOM 6773 N N . ARG B 1 382 ? -8.094 0.312 27.625 1 78.06 382 ARG B N 1
ATOM 6774 C CA . ARG B 1 382 ? -7.773 0.181 26.203 1 78.06 382 ARG B CA 1
ATOM 6775 C C . ARG B 1 382 ? -8.477 1.255 25.375 1 78.06 382 ARG B C 1
ATOM 6777 O O . ARG B 1 382 ? -9.703 1.392 25.438 1 78.06 382 ARG B O 1
ATOM 6784 N N . PRO B 1 383 ? -7.641 2.004 24.641 1 82.38 383 PRO B N 1
ATOM 6785 C CA . PRO B 1 383 ? -8.266 3.055 23.828 1 82.38 383 PRO B CA 1
ATOM 6786 C C . PRO B 1 383 ? -9.25 2.5 22.797 1 82.38 383 PRO B C 1
ATOM 6788 O O . PRO B 1 383 ? -8.938 1.524 22.109 1 82.38 383 PRO B O 1
ATOM 6791 N N . ILE B 1 384 ? -10.391 3.102 22.656 1 78.5 384 ILE B N 1
ATOM 6792 C CA . ILE B 1 384 ? -11.422 2.666 21.719 1 78.5 384 ILE B CA 1
ATOM 6793 C C . ILE B 1 384 ? -10.93 2.869 20.281 1 78.5 384 ILE B C 1
ATOM 6795 O O . ILE B 1 384 ? -11.305 2.119 19.391 1 78.5 384 ILE B O 1
ATOM 6799 N N . GLU B 1 385 ? -10.086 3.887 20.109 1 83.5 385 GLU B N 1
ATOM 6800 C CA . GLU B 1 385 ? -9.5 4.168 18.797 1 83.5 385 GLU B CA 1
ATOM 6801 C C . GLU B 1 385 ? -8.727 2.963 18.266 1 83.5 385 GLU B C 1
ATOM 6803 O O . GLU B 1 385 ? -8.688 2.723 17.062 1 83.5 385 GLU B O 1
ATOM 6808 N N . LEU B 1 386 ? -8.203 2.254 19.188 1 88 386 LEU B N 1
ATOM 6809 C CA . LEU B 1 386 ? -7.441 1.071 18.812 1 88 386 LEU B CA 1
ATOM 6810 C C . LEU B 1 386 ? -8.344 0.026 18.156 1 88 386 LEU B C 1
ATOM 6812 O O . LEU B 1 386 ? -7.988 -0.552 17.141 1 88 386 LEU B O 1
ATOM 6816 N N . THR B 1 387 ? -9.469 -0.186 18.688 1 84.12 387 THR B N 1
ATOM 6817 C CA . THR B 1 387 ? -10.422 -1.155 18.156 1 84.12 387 THR B CA 1
ATOM 6818 C C . THR B 1 387 ? -10.898 -0.735 16.766 1 84.12 387 THR B C 1
ATOM 6820 O O . THR B 1 387 ? -11.008 -1.568 15.867 1 84.12 387 THR B O 1
ATOM 6823 N N . THR B 1 388 ? -11.102 0.495 16.625 1 85.25 388 THR B N 1
ATOM 6824 C CA . THR B 1 388 ? -11.57 1.021 15.344 1 85.25 388 THR B CA 1
ATOM 6825 C C . THR B 1 388 ? -10.5 0.843 14.266 1 85.25 388 THR B C 1
ATOM 6827 O O . THR B 1 388 ? -10.805 0.398 13.156 1 85.25 388 THR B O 1
ATOM 6830 N N . LEU B 1 389 ? -9.32 1.14 14.641 1 88.69 389 LEU B N 1
ATOM 6831 C CA . LEU B 1 389 ? -8.234 1.043 13.672 1 88.69 389 LEU B CA 1
ATOM 6832 C C . LEU B 1 389 ? -7.973 -0.411 13.289 1 88.69 389 LEU B C 1
ATOM 6834 O O . LEU B 1 389 ? -7.723 -0.718 12.125 1 88.69 389 LEU B O 1
ATOM 6838 N N . VAL B 1 390 ? -8.086 -1.257 14.266 1 91.44 390 VAL B N 1
ATOM 6839 C CA . VAL B 1 390 ? -7.91 -2.682 14 1 91.44 390 VAL B CA 1
ATOM 6840 C C . VAL B 1 390 ? -9.023 -3.18 13.086 1 91.44 390 VAL B C 1
ATOM 6842 O O . VAL B 1 390 ? -8.766 -3.91 12.125 1 91.44 390 VAL B O 1
ATOM 6845 N N . GLY B 1 391 ? -10.188 -2.766 13.398 1 91.44 391 GLY B N 1
ATOM 6846 C CA . GLY B 1 391 ? -11.32 -3.146 12.562 1 91.44 391 GLY B CA 1
ATOM 6847 C C . GLY B 1 391 ? -11.18 -2.703 11.125 1 91.44 391 GLY B C 1
ATOM 6848 O O . GLY B 1 391 ? -11.477 -3.467 10.203 1 91.44 391 GLY B O 1
ATOM 6849 N N . GLN B 1 392 ? -10.711 -1.508 10.953 1 88.75 392 GLN B N 1
ATOM 6850 C CA . GLN B 1 392 ? -10.492 -0.987 9.609 1 88.75 392 GLN B CA 1
ATOM 6851 C C . GLN B 1 392 ? -9.414 -1.784 8.875 1 88.75 392 GLN B C 1
ATOM 6853 O O . GLN B 1 392 ? -9.562 -2.092 7.688 1 88.75 392 GLN B O 1
ATOM 6858 N N . ALA B 1 393 ? -8.391 -2.076 9.57 1 92 393 ALA B N 1
ATOM 6859 C CA . ALA B 1 393 ? -7.32 -2.883 8.984 1 92 393 ALA B CA 1
ATOM 6860 C C . ALA B 1 393 ? -7.832 -4.27 8.602 1 92 393 ALA B C 1
ATOM 6862 O O . ALA B 1 393 ? -7.535 -4.762 7.508 1 92 393 ALA B O 1
ATOM 6863 N N . GLN B 1 394 ? -8.594 -4.844 9.461 1 93.69 394 GLN B N 1
ATOM 6864 C CA . GLN B 1 394 ? -9.156 -6.164 9.188 1 93.69 394 GLN B CA 1
ATOM 6865 C C . GLN B 1 394 ? -10.078 -6.129 7.977 1 93.69 394 GLN B C 1
ATOM 6867 O O . GLN B 1 394 ? -10.07 -7.047 7.156 1 93.69 394 GLN B O 1
ATOM 6872 N N . GLN B 1 395 ? -10.781 -5.094 7.918 1 91.88 395 GLN B N 1
ATOM 6873 C CA . GLN B 1 395 ? -11.703 -4.953 6.797 1 91.88 395 GLN B CA 1
ATOM 6874 C C . GLN B 1 395 ? -10.953 -4.945 5.465 1 91.88 395 GLN B C 1
ATOM 6876 O O . GLN B 1 395 ? -11.375 -5.586 4.504 1 91.88 395 GLN B O 1
ATOM 6881 N N . ARG B 1 396 ? -9.859 -4.309 5.391 1 89.88 396 ARG B N 1
ATOM 6882 C CA . ARG B 1 396 ? -9.078 -4.199 4.168 1 89.88 396 ARG B CA 1
ATOM 6883 C C . ARG B 1 396 ? -8.539 -5.562 3.736 1 89.88 396 ARG B C 1
ATOM 6885 O O . ARG B 1 396 ? -8.445 -5.848 2.541 1 89.88 396 ARG B O 1
ATOM 6892 N N . VAL B 1 397 ? -8.258 -6.363 4.68 1 92.5 397 VAL B N 1
ATOM 6893 C CA . VAL B 1 397 ? -7.621 -7.641 4.387 1 92.5 397 VAL B CA 1
ATOM 6894 C C . VAL B 1 397 ? -8.688 -8.711 4.152 1 92.5 397 VAL B C 1
ATOM 6896 O O . VAL B 1 397 ? -8.555 -9.531 3.244 1 92.5 397 VAL B O 1
ATOM 6899 N N . VAL B 1 398 ? -9.742 -8.68 4.895 1 93.62 398 VAL B N 1
ATOM 6900 C CA . VAL B 1 398 ? -10.688 -9.789 4.953 1 93.62 398 VAL B CA 1
ATOM 6901 C C . VAL B 1 398 ? -11.781 -9.602 3.902 1 93.62 398 VAL B C 1
ATOM 6903 O O . VAL B 1 398 ? -12.312 -10.578 3.367 1 93.62 398 VAL B O 1
ATOM 6906 N N . SER B 1 399 ? -12.078 -8.391 3.5 1 91.5 399 SER B N 1
ATOM 6907 C CA . SER B 1 399 ? -13.18 -8.094 2.592 1 91.5 399 SER B CA 1
ATOM 6908 C C . SER B 1 399 ? -13 -8.812 1.257 1 91.5 399 SER B C 1
ATOM 6910 O O . SER B 1 399 ? -13.945 -9.391 0.726 1 91.5 399 SER B O 1
ATOM 6912 N N . PRO B 1 400 ? -11.797 -8.82 0.708 1 88.81 400 PRO B N 1
ATOM 6913 C CA . PRO B 1 400 ? -11.625 -9.539 -0.556 1 88.81 400 PRO B CA 1
ATOM 6914 C C . PRO B 1 400 ? -11.914 -11.039 -0.427 1 88.81 400 PRO B C 1
ATOM 6916 O O . PRO B 1 400 ? -12.422 -11.656 -1.366 1 88.81 400 PRO B O 1
ATOM 6919 N N . TRP B 1 401 ? -11.594 -11.57 0.698 1 91.69 401 TRP B N 1
ATOM 6920 C CA . TRP B 1 401 ? -11.859 -12.992 0.926 1 91.69 401 TRP B CA 1
ATOM 6921 C C . TRP B 1 401 ? -13.359 -13.25 1.045 1 91.69 401 TRP B C 1
ATOM 6923 O O . TRP B 1 401 ? -13.859 -14.266 0.555 1 91.69 401 TRP B O 1
ATOM 6933 N N . ILE B 1 402 ? -14.008 -12.336 1.682 1 93.31 402 ILE B N 1
ATOM 6934 C CA . ILE B 1 402 ? -15.461 -12.453 1.781 1 93.31 402 ILE B CA 1
ATOM 6935 C C . ILE B 1 402 ? -16.078 -12.398 0.385 1 93.31 402 ILE B C 1
ATOM 6937 O O . ILE B 1 402 ? -16.922 -13.234 0.046 1 93.31 402 ILE B O 1
ATOM 6941 N N . GLU B 1 403 ? -15.602 -11.523 -0.427 1 91 403 GLU B N 1
ATOM 6942 C CA . GLU B 1 403 ? -16.156 -11.344 -1.766 1 91 403 GLU B CA 1
ATOM 6943 C C . GLU B 1 403 ? -15.875 -12.555 -2.646 1 91 403 GLU B C 1
ATOM 6945 O O . GLU B 1 403 ? -16.75 -13.016 -3.375 1 91 403 GLU B O 1
ATOM 6950 N N . GLU B 1 404 ? -14.727 -13.086 -2.568 1 89 404 GLU B N 1
ATOM 6951 C CA . GLU B 1 404 ? -14.375 -14.258 -3.365 1 89 404 GLU B CA 1
ATOM 6952 C C . GLU B 1 404 ? -15.211 -15.469 -2.967 1 89 404 GLU B C 1
ATOM 6954 O O . GLU B 1 404 ? -15.672 -16.219 -3.826 1 89 404 GLU B O 1
ATOM 6959 N N . THR B 1 405 ? -15.367 -15.594 -1.732 1 93.25 405 THR B N 1
ATOM 6960 C CA . THR B 1 405 ? -16.156 -16.703 -1.228 1 93.25 405 THR B CA 1
ATOM 6961 C C . THR B 1 405 ? -17.625 -16.531 -1.59 1 93.25 405 THR B C 1
ATOM 6963 O O . THR B 1 405 ? -18.297 -17.5 -1.955 1 93.25 405 THR B O 1
ATOM 6966 N N . ARG B 1 406 ? -18.062 -15.344 -1.459 1 94.44 406 ARG B N 1
ATOM 6967 C CA . ARG B 1 406 ? -19.438 -15.031 -1.882 1 94.44 406 ARG B CA 1
ATOM 6968 C C . ARG B 1 406 ? -19.641 -15.398 -3.346 1 94.44 406 ARG B C 1
ATOM 6970 O O . ARG B 1 406 ? -20.656 -16 -3.697 1 94.44 406 ARG B O 1
ATOM 6977 N N . ASP B 1 407 ? -18.75 -15.055 -4.184 1 90.88 407 ASP B N 1
ATOM 6978 C CA . ASP B 1 407 ? -18.844 -15.336 -5.613 1 90.88 407 ASP B CA 1
ATOM 6979 C C . ASP B 1 407 ? -18.938 -16.844 -5.871 1 90.88 407 ASP B C 1
ATOM 6981 O O . ASP B 1 407 ? -19.719 -17.281 -6.707 1 90.88 407 ASP B O 1
ATOM 6985 N N . GLN B 1 408 ? -18.125 -17.562 -5.141 1 91.25 408 GLN B N 1
ATOM 6986 C CA . GLN B 1 408 ? -18.156 -19.016 -5.293 1 91.25 408 GLN B CA 1
ATOM 6987 C C . GLN B 1 408 ? -19.484 -19.594 -4.816 1 91.25 408 GLN B C 1
ATOM 6989 O O . GLN B 1 408 ? -20.047 -20.484 -5.465 1 91.25 408 GLN B O 1
ATOM 6994 N N . LEU B 1 409 ? -19.953 -19.078 -3.73 1 94.19 409 LEU B N 1
ATOM 6995 C CA . LEU B 1 409 ? -21.234 -19.562 -3.203 1 94.19 409 LEU B CA 1
ATOM 6996 C C . LEU B 1 409 ? -22.375 -19.188 -4.145 1 94.19 409 LEU B C 1
ATOM 6998 O O . LEU B 1 409 ? -23.312 -19.984 -4.32 1 94.19 409 LEU B O 1
ATOM 7002 N N . ALA B 1 410 ? -22.281 -18.031 -4.719 1 93.56 410 ALA B N 1
ATOM 7003 C CA . ALA B 1 410 ? -23.297 -17.625 -5.684 1 93.56 410 ALA B CA 1
ATOM 7004 C C . ALA B 1 410 ? -23.281 -18.531 -6.91 1 93.56 410 ALA B C 1
ATOM 7006 O O . ALA B 1 410 ? -24.344 -18.891 -7.438 1 93.56 410 ALA B O 1
ATOM 7007 N N . ARG B 1 411 ? -22.156 -18.906 -7.359 1 90.38 411 ARG B N 1
ATOM 7008 C CA . ARG B 1 411 ? -22.047 -19.828 -8.477 1 90.38 411 ARG B CA 1
ATOM 7009 C C . ARG B 1 411 ? -22.656 -21.188 -8.125 1 90.38 411 ARG B C 1
ATOM 7011 O O . ARG B 1 411 ? -23.406 -21.766 -8.922 1 90.38 411 ARG B O 1
ATOM 7018 N N . LEU B 1 412 ? -22.328 -21.609 -6.977 1 91.12 412 LEU B N 1
ATOM 7019 C CA . LEU B 1 412 ? -22.891 -22.875 -6.504 1 91.12 412 LEU B CA 1
ATOM 7020 C C . LEU B 1 412 ? -24.391 -22.75 -6.301 1 91.12 412 LEU B C 1
ATOM 7022 O O . LEU B 1 412 ? -25.141 -23.703 -6.551 1 91.12 412 LEU B O 1
ATOM 7026 N N . GLY B 1 413 ? -24.781 -21.594 -5.855 1 93.88 413 GLY B N 1
ATOM 7027 C CA . GLY B 1 413 ? -26.172 -21.328 -5.531 1 93.88 413 GLY B CA 1
ATOM 7028 C C . GLY B 1 413 ? -27.109 -21.516 -6.711 1 93.88 413 GLY B C 1
ATOM 7029 O O . GLY B 1 413 ? -28.281 -21.844 -6.539 1 93.88 413 GLY B O 1
ATOM 7030 N N . VAL B 1 414 ? -26.578 -21.359 -7.891 1 94.12 414 VAL B N 1
ATOM 7031 C CA . VAL B 1 414 ? -27.375 -21.562 -9.102 1 94.12 414 VAL B CA 1
ATOM 7032 C C . VAL B 1 414 ? -27.891 -23 -9.148 1 94.12 414 VAL B C 1
ATOM 7034 O O . VAL B 1 414 ? -29.047 -23.25 -9.516 1 94.12 414 VAL B O 1
ATOM 7037 N N . ARG B 1 415 ? -27.078 -23.922 -8.727 1 92.62 415 ARG B N 1
ATOM 7038 C CA . ARG B 1 415 ? -27.422 -25.344 -8.758 1 92.62 415 ARG B CA 1
ATOM 7039 C C . ARG B 1 415 ? -28.359 -25.688 -7.613 1 92.62 415 ARG B C 1
ATOM 7041 O O . ARG B 1 415 ? -29.078 -26.688 -7.684 1 92.62 415 ARG B O 1
ATOM 7048 N N . TYR B 1 416 ? -28.406 -24.891 -6.625 1 95.12 416 TYR B N 1
ATOM 7049 C CA . TYR B 1 416 ? -29.172 -25.234 -5.434 1 95.12 416 TYR B CA 1
ATOM 7050 C C . TYR B 1 416 ? -30.422 -24.375 -5.328 1 95.12 416 TYR B C 1
ATOM 7052 O O . TYR B 1 416 ? -31.094 -24.359 -4.293 1 95.12 416 TYR B O 1
ATOM 7060 N N . ALA B 1 417 ? -30.625 -23.641 -6.348 1 96.38 417 ALA B N 1
ATOM 7061 C CA . ALA B 1 417 ? -31.844 -22.828 -6.355 1 96.38 417 ALA B CA 1
ATOM 7062 C C . ALA B 1 417 ? -33.094 -23.688 -6.449 1 96.38 417 ALA B C 1
ATOM 7064 O O . ALA B 1 417 ? -33.156 -24.609 -7.262 1 96.38 417 ALA B O 1
ATOM 7065 N N . THR B 1 418 ? -34.031 -23.391 -5.621 1 96.75 418 THR B N 1
ATOM 7066 C CA . THR B 1 418 ? -35.281 -24.125 -5.625 1 96.75 418 THR B CA 1
ATOM 7067 C C . THR B 1 418 ? -36.344 -23.359 -6.379 1 96.75 418 THR B C 1
ATOM 7069 O O . THR B 1 418 ? -37.438 -23.875 -6.613 1 96.75 418 THR B O 1
ATOM 7072 N N . LYS B 1 419 ? -36.094 -22.188 -6.68 1 95.56 419 LYS B N 1
ATOM 7073 C CA . LYS B 1 419 ? -36.969 -21.312 -7.477 1 95.56 419 LYS B CA 1
ATOM 7074 C C . LYS B 1 419 ? -36.219 -20.766 -8.695 1 95.56 419 LYS B C 1
ATOM 7076 O O . LYS B 1 419 ? -34.969 -20.875 -8.773 1 95.56 419 LYS B O 1
ATOM 7081 N N . ALA B 1 420 ? -37.031 -20.266 -9.555 1 95.5 420 ALA B N 1
ATOM 7082 C CA . ALA B 1 420 ? -36.406 -19.641 -10.711 1 95.5 420 ALA B CA 1
ATOM 7083 C C . ALA B 1 420 ? -35.5 -18.5 -10.281 1 95.5 420 ALA B C 1
ATOM 7085 O O . ALA B 1 420 ? -35.844 -17.734 -9.367 1 95.5 420 ALA B O 1
ATOM 7086 N N . LEU B 1 421 ? -34.375 -18.406 -10.883 1 95.38 421 LEU B N 1
ATOM 7087 C CA . LEU B 1 421 ? -33.344 -17.453 -10.461 1 95.38 421 LEU B CA 1
ATOM 7088 C C . LEU B 1 421 ? -33.875 -16.031 -10.555 1 95.38 421 LEU B C 1
ATOM 7090 O O . LEU B 1 421 ? -33.531 -15.188 -9.711 1 95.38 421 LEU B O 1
ATOM 7094 N N . ASP B 1 422 ? -34.625 -15.68 -11.578 1 93.94 422 ASP B N 1
ATOM 7095 C CA . ASP B 1 422 ? -35.188 -14.336 -11.719 1 93.94 422 ASP B CA 1
ATOM 7096 C C . ASP B 1 422 ? -36.125 -14.008 -10.57 1 93.94 422 ASP B C 1
ATOM 7098 O O . ASP B 1 422 ? -36.156 -12.867 -10.102 1 93.94 422 ASP B O 1
ATOM 7102 N N . THR B 1 423 ? -36.781 -15 -10.117 1 94.69 423 THR B N 1
ATOM 7103 C CA . THR B 1 423 ? -37.688 -14.828 -8.984 1 94.69 423 THR B CA 1
ATOM 7104 C C . THR B 1 423 ? -36.906 -14.555 -7.703 1 94.69 423 THR B C 1
ATOM 7106 O O . THR B 1 423 ? -37.281 -13.719 -6.891 1 94.69 423 THR B O 1
ATOM 7109 N N . VAL B 1 424 ? -35.844 -15.297 -7.555 1 95.38 424 VAL B N 1
ATOM 7110 C CA . VAL B 1 424 ? -35 -15.109 -6.367 1 95.38 424 VAL B CA 1
ATOM 7111 C C . VAL B 1 424 ? -34.438 -13.695 -6.359 1 95.38 424 VAL B C 1
ATOM 7113 O O . VAL B 1 424 ? -34.469 -13.016 -5.332 1 95.38 424 VAL B O 1
ATOM 7116 N N . VAL B 1 425 ? -33.938 -13.266 -7.453 1 94.56 425 VAL B N 1
ATOM 7117 C CA . VAL B 1 425 ? -33.344 -11.938 -7.566 1 94.56 425 VAL B CA 1
ATOM 7118 C C . VAL B 1 425 ? -34.406 -10.875 -7.297 1 94.56 425 VAL B C 1
ATOM 7120 O O . VAL B 1 425 ? -34.188 -9.945 -6.516 1 94.56 425 VAL B O 1
ATOM 7123 N N . ALA B 1 426 ? -35.531 -10.977 -7.859 1 93.19 426 ALA B N 1
ATOM 7124 C CA . ALA B 1 426 ? -36.625 -10.016 -7.711 1 93.19 426 ALA B CA 1
ATOM 7125 C C . ALA B 1 426 ? -37.094 -9.938 -6.262 1 93.19 426 ALA B C 1
ATOM 7127 O O . ALA B 1 426 ? -37.438 -8.859 -5.777 1 93.19 426 ALA B O 1
ATOM 7128 N N . THR B 1 427 ? -37.062 -11.055 -5.613 1 93.38 427 THR B N 1
ATOM 7129 C CA . THR B 1 427 ? -37.656 -11.148 -4.281 1 93.38 427 THR B CA 1
ATOM 7130 C C . THR B 1 427 ? -36.656 -10.641 -3.227 1 93.38 427 THR B C 1
ATOM 7132 O O . THR B 1 427 ? -37.062 -9.984 -2.266 1 93.38 427 THR B O 1
ATOM 7135 N N . TYR B 1 428 ? -35.406 -10.961 -3.438 1 92 428 TYR B N 1
ATOM 7136 C CA . TYR B 1 428 ? -34.5 -10.805 -2.295 1 92 428 TYR B CA 1
ATOM 7137 C C . TYR B 1 428 ? -33.469 -9.703 -2.549 1 92 428 TYR B C 1
ATOM 7139 O O . TYR B 1 428 ? -32.844 -9.219 -1.616 1 92 428 TYR B O 1
ATOM 7147 N N . SER B 1 429 ? -33.25 -9.383 -3.766 1 88.06 429 SER B N 1
ATOM 7148 C CA . SER B 1 429 ? -32.312 -8.305 -4.031 1 88.06 429 SER B CA 1
ATOM 7149 C C . SER B 1 429 ? -32.938 -6.945 -3.695 1 88.06 429 SER B C 1
ATOM 7151 O O . SER B 1 429 ? -34.062 -6.648 -4.102 1 88.06 429 SER B O 1
ATOM 7153 N N . GLN B 1 430 ? -32.219 -6.117 -2.957 1 76.5 430 GLN B N 1
ATOM 7154 C CA . GLN B 1 430 ? -32.688 -4.777 -2.631 1 76.5 430 GLN B CA 1
ATOM 7155 C C . GLN B 1 430 ? -32.625 -3.859 -3.848 1 76.5 430 GLN B C 1
ATOM 7157 O O . GLN B 1 430 ? -33.438 -2.947 -3.986 1 76.5 430 GLN B O 1
ATOM 7162 N N . ARG B 1 431 ? -31.609 -4.164 -4.734 1 75.06 431 ARG B N 1
ATOM 7163 C CA . ARG B 1 431 ? -31.422 -3.389 -5.957 1 75.06 431 ARG B CA 1
ATOM 7164 C C . ARG B 1 431 ? -31.094 -4.297 -7.133 1 75.06 431 ARG B C 1
ATOM 7166 O O . ARG B 1 431 ? -29.938 -4.371 -7.562 1 75.06 431 ARG B O 1
ATOM 7173 N N . PRO B 1 432 ? -32.094 -4.848 -7.629 1 80.94 432 PRO B N 1
ATOM 7174 C CA . PRO B 1 432 ? -31.812 -5.742 -8.758 1 80.94 432 PRO B CA 1
ATOM 7175 C C . PRO B 1 432 ? -31.188 -5.012 -9.945 1 80.94 432 PRO B C 1
ATOM 7177 O O . PRO B 1 432 ? -31.578 -3.881 -10.25 1 80.94 432 PRO B O 1
ATOM 7180 N N . PRO B 1 433 ? -30.219 -5.578 -10.531 1 76.81 433 PRO B N 1
ATOM 7181 C CA . PRO B 1 433 ? -29.641 -4.945 -11.719 1 76.81 433 PRO B CA 1
ATOM 7182 C C . PRO B 1 433 ? -30.656 -4.797 -12.859 1 76.81 433 PRO B C 1
ATOM 7184 O O . PRO B 1 433 ? -31.625 -5.547 -12.93 1 76.81 433 PRO B O 1
ATOM 7187 N N . ALA B 1 434 ? -30.328 -3.789 -13.633 1 75.62 434 ALA B N 1
ATOM 7188 C CA . ALA B 1 434 ? -31.188 -3.582 -14.789 1 75.62 434 ALA B CA 1
ATOM 7189 C C . ALA B 1 434 ? -31.172 -4.797 -15.711 1 75.62 434 ALA B C 1
ATOM 7191 O O . ALA B 1 434 ? -30.109 -5.383 -15.953 1 75.62 434 ALA B O 1
ATOM 7192 N N . GLY B 1 435 ? -32.344 -5.242 -16.156 1 77.81 435 GLY B N 1
ATOM 7193 C CA . GLY B 1 435 ? -32.438 -6.328 -17.125 1 77.81 435 GLY B CA 1
ATOM 7194 C C . GLY B 1 435 ? -32.188 -7.691 -16.516 1 77.81 435 GLY B C 1
ATOM 7195 O O . GLY B 1 435 ? -31.781 -8.625 -17.203 1 77.81 435 GLY B O 1
ATOM 7196 N N . PHE B 1 436 ? -32.344 -7.809 -15.211 1 85.5 436 PHE B N 1
ATOM 7197 C CA . PHE B 1 436 ? -32 -9.039 -14.508 1 85.5 436 PHE B CA 1
ATOM 7198 C C . PHE B 1 436 ? -32.844 -10.195 -15 1 85.5 436 PHE B C 1
ATOM 7200 O O . PHE B 1 436 ? -32.469 -11.359 -14.898 1 85.5 436 PHE B O 1
ATOM 7207 N N . ARG B 1 437 ? -33.969 -9.93 -15.633 1 87.88 437 ARG B N 1
ATOM 7208 C CA . ARG B 1 437 ? -34.875 -10.984 -16.109 1 87.88 437 ARG B CA 1
ATOM 7209 C C . ARG B 1 437 ? -34.281 -11.633 -17.375 1 87.88 437 ARG B C 1
ATOM 7211 O O . ARG B 1 437 ? -34.531 -12.812 -17.625 1 87.88 437 ARG B O 1
ATOM 7218 N N . ASP B 1 438 ? -33.531 -10.836 -18.109 1 85.5 438 ASP B N 1
ATOM 7219 C CA . ASP B 1 438 ? -32.938 -11.336 -19.344 1 85.5 438 ASP B CA 1
ATOM 7220 C C . ASP B 1 438 ? -31.688 -12.18 -19.047 1 85.5 438 ASP B C 1
ATOM 7222 O O . ASP B 1 438 ? -31.297 -13.016 -19.859 1 85.5 438 ASP B O 1
ATOM 7226 N N . ARG B 1 439 ? -31.141 -11.898 -17.938 1 86.5 439 ARG B N 1
ATOM 7227 C CA . ARG B 1 439 ? -29.953 -12.633 -17.531 1 86.5 439 ARG B CA 1
ATOM 7228 C C . ARG B 1 439 ? -30 -12.969 -16.047 1 86.5 439 ARG B C 1
ATOM 7230 O O . ARG B 1 439 ? -29.141 -12.516 -15.281 1 86.5 439 ARG B O 1
ATOM 7237 N N . PRO B 1 440 ? -30.812 -13.859 -15.742 1 89.69 440 PRO B N 1
ATOM 7238 C CA . PRO B 1 440 ? -31.062 -14.109 -14.32 1 89.69 440 PRO B CA 1
ATOM 7239 C C . PRO B 1 440 ? -29.859 -14.719 -13.602 1 89.69 440 PRO B C 1
ATOM 7241 O O . PRO B 1 440 ? -29.625 -14.422 -12.43 1 89.69 440 PRO B O 1
ATOM 7244 N N . GLU B 1 441 ? -29.141 -15.555 -14.289 1 89.75 441 GLU B N 1
ATOM 7245 C CA . GLU B 1 441 ? -27.984 -16.172 -13.648 1 89.75 441 GLU B CA 1
ATOM 7246 C C . GLU B 1 441 ? -26.938 -15.133 -13.281 1 89.75 441 GLU B C 1
ATOM 7248 O O . GLU B 1 441 ? -26.359 -15.172 -12.195 1 89.75 441 GLU B O 1
ATOM 7253 N N . GLU B 1 442 ? -26.734 -14.25 -14.141 1 83.88 442 GLU B N 1
ATOM 7254 C CA . GLU B 1 442 ? -25.781 -13.188 -13.883 1 83.88 442 GLU B CA 1
ATOM 7255 C C . GLU B 1 442 ? -26.234 -12.281 -12.742 1 83.88 442 GLU B C 1
ATOM 7257 O O . GLU B 1 442 ? -25.422 -11.867 -11.914 1 83.88 442 GLU B O 1
ATOM 7262 N N . ALA B 1 443 ? -27.453 -11.992 -12.789 1 87.81 443 ALA B N 1
ATOM 7263 C CA . ALA B 1 443 ? -28.016 -11.172 -11.719 1 87.81 443 ALA B CA 1
ATOM 7264 C C . ALA B 1 443 ? -27.953 -11.898 -10.375 1 87.81 443 ALA B C 1
ATOM 7266 O O . ALA B 1 443 ? -27.656 -11.281 -9.352 1 87.81 443 ALA B O 1
ATOM 7267 N N . PHE B 1 444 ? -28.234 -13.164 -10.445 1 92.62 444 PHE B N 1
ATOM 7268 C CA . PHE B 1 444 ? -28.188 -13.984 -9.242 1 92.62 444 PHE B CA 1
ATOM 7269 C C . PHE B 1 444 ? -26.797 -13.984 -8.641 1 92.62 444 PHE B C 1
ATOM 7271 O O . PHE B 1 444 ? -26.641 -13.891 -7.418 1 92.62 444 PHE B O 1
ATOM 7278 N N . ARG B 1 445 ? -25.781 -13.984 -9.406 1 89.38 445 ARG B N 1
ATOM 7279 C CA . ARG B 1 445 ? -24.406 -14.062 -8.961 1 89.38 445 ARG B CA 1
ATOM 7280 C C . ARG B 1 445 ? -23.969 -12.766 -8.289 1 89.38 445 ARG B C 1
ATOM 7282 O O . ARG B 1 445 ? -22.938 -12.727 -7.609 1 89.38 445 ARG B O 1
ATOM 7289 N N . GLN B 1 446 ? -24.812 -11.781 -8.398 1 87.75 446 GLN B N 1
ATOM 7290 C CA . GLN B 1 446 ? -24.469 -10.492 -7.809 1 87.75 446 GLN B CA 1
ATOM 7291 C C . GLN B 1 446 ? -25.109 -10.32 -6.438 1 87.75 446 GLN B C 1
ATOM 7293 O O . GLN B 1 446 ? -24.844 -9.336 -5.742 1 87.75 446 GLN B O 1
ATOM 7298 N N . LEU B 1 447 ? -25.859 -11.312 -6.066 1 92.31 447 LEU B N 1
ATOM 7299 C CA . LEU B 1 447 ? -26.516 -11.211 -4.77 1 92.31 447 LEU B CA 1
ATOM 7300 C C . LEU B 1 447 ? -25.5 -11.172 -3.641 1 92.31 447 LEU B C 1
ATOM 7302 O O . LEU B 1 447 ? -24.484 -11.867 -3.693 1 92.31 447 LEU B O 1
ATOM 7306 N N . GLU B 1 448 ? -25.75 -10.359 -2.645 1 92.69 448 GLU B N 1
ATOM 7307 C CA . GLU B 1 448 ? -24.891 -10.234 -1.474 1 92.69 448 GLU B CA 1
ATOM 7308 C C . GLU B 1 448 ? -25.031 -11.445 -0.556 1 92.69 448 GLU B C 1
ATOM 7310 O O . GLU B 1 448 ? -25.984 -12.219 -0.669 1 92.69 448 GLU B O 1
ATOM 7315 N N . VAL B 1 449 ? -24.109 -11.539 0.329 1 94 449 VAL B N 1
ATOM 7316 C CA . VAL B 1 449 ? -24.078 -12.688 1.227 1 94 449 VAL B CA 1
ATOM 7317 C C . VAL B 1 449 ? -25.328 -12.688 2.104 1 94 449 VAL B C 1
ATOM 7319 O O . VAL B 1 449 ? -25.891 -13.75 2.391 1 94 449 VAL B O 1
ATOM 7322 N N . GLY B 1 450 ? -25.719 -11.516 2.578 1 93.56 450 GLY B N 1
ATOM 7323 C CA . GLY B 1 450 ? -26.938 -11.43 3.385 1 93.56 450 GLY B CA 1
ATOM 7324 C C . GLY B 1 450 ? -28.188 -11.844 2.633 1 93.56 450 GLY B C 1
ATOM 7325 O O . GLY B 1 450 ? -29.062 -12.492 3.197 1 93.56 450 GLY B O 1
ATOM 7326 N N . THR B 1 451 ? -28.203 -11.531 1.391 1 94.44 451 THR B N 1
ATOM 7327 C CA . THR B 1 451 ? -29.344 -11.883 0.539 1 94.44 451 THR B CA 1
ATOM 7328 C C . THR B 1 451 ? -29.375 -13.383 0.285 1 94.44 451 THR B C 1
ATOM 7330 O O . THR B 1 451 ? -30.453 -13.992 0.304 1 94.44 451 THR B O 1
ATOM 7333 N N . LEU B 1 452 ? -28.25 -13.961 0.007 1 96.19 452 LEU B N 1
ATOM 7334 C CA . LEU B 1 452 ? -28.172 -15.406 -0.184 1 96.19 452 LEU B CA 1
ATOM 7335 C C . LEU B 1 452 ? -28.641 -16.156 1.06 1 96.19 452 LEU B C 1
ATOM 7337 O O . LEU B 1 452 ? -29.359 -17.141 0.956 1 96.19 452 LEU B O 1
ATOM 7341 N N . LEU B 1 453 ? -28.25 -15.625 2.225 1 96.56 453 LEU B N 1
ATOM 7342 C CA . LEU B 1 453 ? -28.641 -16.25 3.479 1 96.56 453 LEU B CA 1
ATOM 7343 C C . LEU B 1 453 ? -30.156 -16.141 3.686 1 96.56 453 LEU B C 1
ATOM 7345 O O . LEU B 1 453 ? -30.797 -17.094 4.113 1 96.56 453 LEU B O 1
ATOM 7349 N N . ALA B 1 454 ? -30.688 -14.984 3.363 1 96 454 ALA B N 1
ATOM 7350 C CA . ALA B 1 454 ? -32.125 -14.781 3.475 1 96 454 ALA B CA 1
ATOM 7351 C C . ALA B 1 454 ? -32.875 -15.742 2.559 1 96 454 ALA B C 1
ATOM 7353 O O . ALA B 1 454 ? -33.906 -16.312 2.955 1 96 454 ALA B O 1
ATOM 7354 N N . ALA B 1 455 ? -32.406 -15.891 1.355 1 96.56 455 ALA B N 1
ATOM 7355 C CA . ALA B 1 455 ? -33 -16.812 0.396 1 96.56 455 ALA B CA 1
ATOM 7356 C C . ALA B 1 455 ? -32.938 -18.25 0.896 1 96.56 455 ALA B C 1
ATOM 7358 O O . ALA B 1 455 ? -33.875 -19.031 0.702 1 96.56 455 ALA B O 1
ATOM 7359 N N . GLN B 1 456 ? -31.828 -18.547 1.491 1 96.88 456 GLN B N 1
ATOM 7360 C CA . GLN B 1 456 ? -31.641 -19.875 2.072 1 96.88 456 GLN B CA 1
ATOM 7361 C C . GLN B 1 456 ? -32.656 -20.141 3.174 1 96.88 456 GLN B C 1
ATOM 7363 O O . GLN B 1 456 ? -33.312 -21.188 3.191 1 96.88 456 GLN B O 1
ATOM 7368 N N . TYR B 1 457 ? -32.906 -19.219 4.039 1 96.25 457 TYR B N 1
ATOM 7369 C CA . TYR B 1 457 ? -33.812 -19.359 5.164 1 96.25 457 TYR B CA 1
ATOM 7370 C C . TYR B 1 457 ? -35.25 -19.438 4.684 1 96.25 457 TYR B C 1
ATOM 7372 O O . TYR B 1 457 ? -36.062 -20.125 5.297 1 96.25 457 TYR B O 1
ATOM 7380 N N . ALA B 1 458 ? -35.469 -18.797 3.604 1 96.19 458 ALA B N 1
ATOM 7381 C CA . ALA B 1 458 ? -36.844 -18.766 3.059 1 96.19 458 ALA B CA 1
ATOM 7382 C C . ALA B 1 458 ? -37.094 -19.984 2.189 1 96.19 458 ALA B C 1
ATOM 7384 O O . ALA B 1 458 ? -38.219 -20.188 1.719 1 96.19 458 ALA B O 1
ATOM 7385 N N . GLY B 1 459 ? -36.062 -20.75 1.891 1 95.5 459 GLY B N 1
ATOM 7386 C CA . GLY B 1 459 ? -36.25 -21.969 1.121 1 95.5 459 GLY B CA 1
ATOM 7387 C C . GLY B 1 459 ? -36.062 -21.766 -0.372 1 95.5 459 GLY B C 1
ATOM 7388 O O . GLY B 1 459 ? -36.344 -22.672 -1.163 1 95.5 459 GLY B O 1
ATOM 7389 N N . ALA B 1 460 ? -35.656 -20.609 -0.723 1 96.81 460 ALA B N 1
ATOM 7390 C CA . ALA B 1 460 ? -35.438 -20.328 -2.143 1 96.81 460 ALA B CA 1
ATOM 7391 C C . ALA B 1 460 ? -34.125 -20.906 -2.625 1 96.81 460 ALA B C 1
ATOM 7393 O O . ALA B 1 460 ? -33.906 -21.062 -3.83 1 96.81 460 ALA B O 1
ATOM 7394 N N . LEU B 1 461 ? -33.25 -21.172 -1.7 1 96.56 461 LEU B N 1
ATOM 7395 C CA . LEU B 1 461 ? -32 -21.922 -1.911 1 96.56 461 LEU B CA 1
ATOM 7396 C C . LEU B 1 461 ? -31.953 -23.125 -0.983 1 96.56 461 LEU B C 1
ATOM 7398 O O . LEU B 1 461 ? -32.469 -23.094 0.13 1 96.56 461 LEU B O 1
ATOM 7402 N N . ALA B 1 462 ? -31.375 -24.141 -1.481 1 96.75 462 ALA B N 1
ATOM 7403 C CA . ALA B 1 462 ? -31.203 -25.344 -0.67 1 96.75 462 ALA B CA 1
ATOM 7404 C C . ALA B 1 462 ? -29.734 -25.75 -0.586 1 96.75 462 ALA B C 1
ATOM 7406 O O . ALA B 1 462 ? -29.344 -26.844 -1.007 1 96.75 462 ALA B O 1
ATOM 7407 N N . PHE B 1 463 ? -28.969 -24.891 -0.007 1 95.94 463 PHE B N 1
ATOM 7408 C CA . PHE B 1 463 ? -27.547 -25.172 0.209 1 95.94 463 PHE B CA 1
ATOM 7409 C C . PHE B 1 463 ? -27.375 -26.328 1.194 1 95.94 463 PHE B C 1
ATOM 7411 O O . PHE B 1 463 ? -28.141 -26.453 2.154 1 95.94 463 PHE B O 1
ATOM 7418 N N . PRO B 1 464 ? -26.344 -27.188 0.961 1 95 464 PRO B N 1
ATOM 7419 C CA . PRO B 1 464 ? -25.984 -28.125 2.018 1 95 464 PRO B CA 1
ATOM 7420 C C . PRO B 1 464 ? -25.594 -27.438 3.324 1 95 464 PRO B C 1
ATOM 7422 O O . PRO B 1 464 ? -25.312 -26.234 3.33 1 95 464 PRO B O 1
ATOM 7425 N N . ALA B 1 465 ? -25.594 -28.109 4.43 1 95.62 465 ALA B N 1
ATOM 7426 C CA . ALA B 1 465 ? -25.391 -27.578 5.773 1 95.62 465 ALA B CA 1
ATOM 7427 C C . ALA B 1 465 ? -24.047 -26.844 5.871 1 95.62 465 ALA B C 1
ATOM 7429 O O . ALA B 1 465 ? -23.938 -25.828 6.559 1 95.62 465 ALA B O 1
ATOM 7430 N N . GLU B 1 466 ? -23.062 -27.391 5.219 1 95.31 466 GLU B N 1
ATOM 7431 C CA . GLU B 1 466 ? -21.734 -26.781 5.285 1 95.31 466 GLU B CA 1
ATOM 7432 C C . GLU B 1 466 ? -21.703 -25.422 4.617 1 95.31 466 GLU B C 1
ATOM 7434 O O . GLU B 1 466 ? -21.094 -24.484 5.129 1 95.31 466 GLU B O 1
ATOM 7439 N N . GLU B 1 467 ? -22.406 -25.312 3.498 1 95.75 467 GLU B N 1
ATOM 7440 C CA . GLU B 1 467 ? -22.469 -24.047 2.793 1 95.75 467 GLU B CA 1
ATOM 7441 C C . GLU B 1 467 ? -23.312 -23.031 3.561 1 95.75 467 GLU B C 1
ATOM 7443 O O . GLU B 1 467 ? -23 -21.828 3.561 1 95.75 467 GLU B O 1
ATOM 7448 N N . GLU B 1 468 ? -24.328 -23.484 4.16 1 96.75 468 GLU B N 1
ATOM 7449 C CA . GLU B 1 468 ? -25.125 -22.609 5.004 1 96.75 468 GLU B CA 1
ATOM 7450 C C . GLU B 1 468 ? -24.312 -22.047 6.16 1 96.75 468 GLU B C 1
ATOM 7452 O O . GLU B 1 468 ? -24.391 -20.859 6.465 1 96.75 468 GLU B O 1
ATOM 7457 N N . ALA B 1 469 ? -23.562 -22.922 6.793 1 96.94 469 ALA B N 1
ATOM 7458 C CA . ALA B 1 469 ? -22.719 -22.5 7.898 1 96.94 469 ALA B CA 1
ATOM 7459 C C . ALA B 1 469 ? -21.688 -21.453 7.438 1 96.94 469 ALA B C 1
ATOM 7461 O O . ALA B 1 469 ? -21.422 -20.484 8.148 1 96.94 469 ALA B O 1
ATOM 7462 N N . LEU B 1 470 ? -21.156 -21.719 6.293 1 96.81 470 LEU B N 1
ATOM 7463 C CA . LEU B 1 470 ? -20.188 -20.781 5.727 1 96.81 470 LEU B CA 1
ATOM 7464 C C . LEU B 1 470 ? -20.844 -19.438 5.445 1 96.81 470 LEU B C 1
ATOM 7466 O O . LEU B 1 470 ? -20.266 -18.391 5.727 1 96.81 470 LEU B O 1
ATOM 7470 N N . LEU B 1 471 ? -22.016 -19.453 4.906 1 96.94 471 LEU B N 1
ATOM 7471 C CA . LEU B 1 471 ? -22.766 -18.234 4.625 1 96.94 471 LEU B CA 1
ATOM 7472 C C . LEU B 1 471 ? -23.016 -17.438 5.906 1 96.94 471 LEU B C 1
ATOM 7474 O O . LEU B 1 471 ? -22.875 -16.219 5.926 1 96.94 471 LEU B O 1
ATOM 7478 N N . LYS B 1 472 ? -23.375 -18.141 6.922 1 97.06 472 LYS B N 1
ATOM 7479 C CA . LYS B 1 472 ? -23.594 -17.5 8.219 1 97.06 472 LYS B CA 1
ATOM 7480 C C . LYS B 1 472 ? -22.328 -16.828 8.727 1 97.06 472 LYS B C 1
ATOM 7482 O O . LYS B 1 472 ? -22.375 -15.719 9.25 1 97.06 472 LYS B O 1
ATOM 7487 N N . ASP B 1 473 ? -21.25 -17.5 8.562 1 96.75 473 ASP B N 1
ATOM 7488 C CA . ASP B 1 473 ? -19.969 -16.953 8.992 1 96.75 473 ASP B CA 1
ATOM 7489 C C . ASP B 1 473 ? -19.609 -15.703 8.203 1 96.75 473 ASP B C 1
ATOM 7491 O O . ASP B 1 473 ? -19.141 -14.719 8.766 1 96.75 473 ASP B O 1
ATOM 7495 N N . LEU B 1 474 ? -19.812 -15.781 6.902 1 97.06 474 LEU B N 1
ATOM 7496 C CA . LEU B 1 474 ? -19.516 -14.641 6.051 1 97.06 474 LEU B CA 1
ATOM 7497 C C . LEU B 1 474 ? -20.344 -13.422 6.457 1 97.06 474 LEU B C 1
ATOM 7499 O O . LEU B 1 474 ? -19.828 -12.312 6.562 1 97.06 474 LEU B O 1
ATOM 7503 N N . VAL B 1 475 ? -21.609 -13.648 6.699 1 96.38 475 VAL B N 1
ATOM 7504 C CA . VAL B 1 475 ? -22.516 -12.57 7.094 1 96.38 475 VAL B CA 1
ATOM 7505 C C . VAL B 1 475 ? -22.078 -11.992 8.438 1 96.38 475 VAL B C 1
ATOM 7507 O O . VAL B 1 475 ? -22.016 -10.773 8.609 1 96.38 475 VAL B O 1
ATOM 7510 N N . ARG B 1 476 ? -21.734 -12.859 9.336 1 95.81 476 ARG B N 1
ATOM 7511 C CA . ARG B 1 476 ? -21.312 -12.438 10.664 1 95.81 476 ARG B CA 1
ATOM 7512 C C . ARG B 1 476 ? -20.062 -11.578 10.602 1 95.81 476 ARG B C 1
ATOM 7514 O O . ARG B 1 476 ? -20.016 -10.492 11.18 1 95.81 476 ARG B O 1
ATOM 7521 N N . VAL B 1 477 ? -19.078 -12.031 9.914 1 96.44 477 VAL B N 1
ATOM 7522 C CA . VAL B 1 477 ? -17.797 -11.336 9.805 1 96.44 477 VAL B CA 1
ATOM 7523 C C . VAL B 1 477 ? -18 -10 9.094 1 96.44 477 VAL B C 1
ATOM 7525 O O . VAL B 1 477 ? -17.516 -8.961 9.562 1 96.44 477 VAL B O 1
ATOM 7528 N N . ARG B 1 478 ? -18.719 -10.016 8.023 1 93.25 478 ARG B N 1
ATOM 7529 C CA . ARG B 1 478 ? -18.984 -8.789 7.277 1 93.25 478 ARG B CA 1
ATOM 7530 C C . ARG B 1 478 ? -19.703 -7.766 8.156 1 93.25 478 ARG B C 1
ATOM 7532 O O . ARG B 1 478 ? -19.375 -6.578 8.141 1 93.25 478 ARG B O 1
ATOM 7539 N N . ASN B 1 479 ? -20.672 -8.234 8.859 1 90.25 479 ASN B N 1
ATOM 7540 C CA . ASN B 1 479 ? -21.469 -7.344 9.711 1 90.25 479 ASN B CA 1
ATOM 7541 C C . ASN B 1 479 ? -20.625 -6.715 10.805 1 90.25 479 ASN B C 1
ATOM 7543 O O . ASN B 1 479 ? -20.734 -5.52 11.078 1 90.25 479 ASN B O 1
ATOM 7547 N N . ILE B 1 480 ? -19.812 -7.488 11.43 1 91.69 480 ILE B N 1
ATOM 7548 C CA . ILE B 1 480 ? -18.938 -6.973 12.477 1 91.69 480 ILE B CA 1
ATOM 7549 C C . ILE B 1 480 ? -18.047 -5.871 11.914 1 91.69 480 ILE B C 1
ATOM 7551 O O . ILE B 1 480 ? -17.953 -4.785 12.484 1 91.69 480 ILE B O 1
ATOM 7555 N N . LEU B 1 481 ? -17.469 -6.078 10.766 1 90.5 481 LEU B N 1
ATOM 7556 C CA . LEU B 1 481 ? -16.5 -5.148 10.188 1 90.5 481 LEU B CA 1
ATOM 7557 C C . LEU B 1 481 ? -17.203 -3.92 9.625 1 90.5 481 LEU B C 1
ATOM 7559 O O . LEU B 1 481 ? -16.672 -2.811 9.688 1 90.5 481 LEU B O 1
ATOM 7563 N N . ALA B 1 482 ? -18.438 -4.109 9.094 1 86.25 482 ALA B N 1
ATOM 7564 C CA . ALA B 1 482 ? -19.188 -3 8.516 1 86.25 482 ALA B CA 1
ATOM 7565 C C . ALA B 1 482 ? -19.703 -2.064 9.609 1 86.25 482 ALA B C 1
ATOM 7567 O O . ALA B 1 482 ? -19.984 -0.892 9.344 1 86.25 482 ALA B O 1
ATOM 7568 N N . HIS B 1 483 ? -19.812 -2.559 10.758 1 84.19 483 HIS B N 1
ATOM 7569 C CA . HIS B 1 483 ? -20.359 -1.771 11.859 1 84.19 483 HIS B CA 1
ATOM 7570 C C . HIS B 1 483 ? -19.25 -1.33 12.812 1 84.19 483 HIS B C 1
ATOM 7572 O O . HIS B 1 483 ? -19.438 -1.306 14.031 1 84.19 483 HIS B O 1
ATOM 7578 N N . ARG B 1 484 ? -18.109 -1.087 12.352 1 82.12 484 ARG B N 1
ATOM 7579 C CA . ARG B 1 484 ? -16.969 -0.463 13.023 1 82.12 484 ARG B CA 1
ATOM 7580 C C . ARG B 1 484 ? -16.422 -1.367 14.125 1 82.12 484 ARG B C 1
ATOM 7582 O O . ARG B 1 484 ? -15.805 -0.889 15.078 1 82.12 484 ARG B O 1
ATOM 7589 N N . GLY B 1 485 ? -16.797 -2.645 14.039 1 85.81 485 GLY B N 1
ATOM 7590 C CA . GLY B 1 485 ? -16.234 -3.604 14.977 1 85.81 485 GLY B CA 1
ATOM 7591 C C . GLY B 1 485 ? -14.922 -4.211 14.5 1 85.81 485 GLY B C 1
ATOM 7592 O O . GLY B 1 485 ? -14.484 -3.949 13.375 1 85.81 485 GLY B O 1
ATOM 7593 N N . ALA B 1 486 ? -14.266 -4.93 15.43 1 91.19 486 ALA B N 1
ATOM 7594 C CA . ALA B 1 486 ? -13.07 -5.715 15.109 1 91.19 486 ALA B CA 1
ATOM 7595 C C . ALA B 1 486 ? -13.289 -7.191 15.422 1 91.19 486 ALA B C 1
ATOM 7597 O O . ALA B 1 486 ? -13.945 -7.531 16.406 1 91.19 486 ALA B O 1
ATOM 7598 N N . LEU B 1 487 ? -12.758 -7.965 14.57 1 94.31 487 LEU B N 1
ATOM 7599 C CA . LEU B 1 487 ? -12.828 -9.398 14.836 1 94.31 487 LEU B CA 1
ATOM 7600 C C . LEU B 1 487 ? -11.867 -9.789 15.961 1 94.31 487 LEU B C 1
ATOM 7602 O O . LEU B 1 487 ? -10.711 -9.375 15.969 1 94.31 487 LEU B O 1
ATOM 7606 N N . ARG B 1 488 ? -12.422 -10.555 16.859 1 92.44 488 ARG B N 1
ATOM 7607 C CA . ARG B 1 488 ? -11.539 -11.172 17.844 1 92.44 488 ARG B CA 1
ATOM 7608 C C . ARG B 1 488 ? -10.656 -12.234 17.203 1 92.44 488 ARG B C 1
ATOM 7610 O O . ARG B 1 488 ? -10.961 -12.727 16.125 1 92.44 488 ARG B O 1
ATOM 7617 N N . ASP B 1 489 ? -9.602 -12.562 17.922 1 92.75 489 ASP B N 1
ATOM 7618 C CA . ASP B 1 489 ? -8.648 -13.523 17.375 1 92.75 489 ASP B CA 1
ATOM 7619 C C . ASP B 1 489 ? -9.32 -14.859 17.094 1 92.75 489 ASP B C 1
ATOM 7621 O O . ASP B 1 489 ? -9.078 -15.469 16.047 1 92.75 489 ASP B O 1
ATOM 7625 N N . ASP B 1 490 ? -10.133 -15.219 17.953 1 93.44 490 ASP B N 1
ATOM 7626 C CA . ASP B 1 490 ? -10.789 -16.516 17.781 1 93.44 490 ASP B CA 1
ATOM 7627 C C . ASP B 1 490 ? -11.766 -16.484 16.594 1 93.44 490 ASP B C 1
ATOM 7629 O O . ASP B 1 490 ? -11.898 -17.469 15.875 1 93.44 490 ASP B O 1
ATOM 7633 N N . THR B 1 491 ? -12.445 -15.383 16.438 1 94.38 491 THR B N 1
ATOM 7634 C CA . THR B 1 491 ? -13.383 -15.242 15.328 1 94.38 491 THR B CA 1
ATOM 7635 C C . THR B 1 491 ? -12.648 -15.25 13.992 1 94.38 491 THR B C 1
ATOM 7637 O O . THR B 1 491 ? -13.102 -15.867 13.031 1 94.38 491 THR B O 1
ATOM 7640 N N . LEU B 1 492 ? -11.555 -14.562 13.953 1 94.06 492 LEU B N 1
ATOM 7641 C CA . LEU B 1 492 ? -10.75 -14.539 12.742 1 94.06 492 LEU B CA 1
ATOM 7642 C C . LEU B 1 492 ? -10.211 -15.922 12.414 1 94.06 492 LEU B C 1
ATOM 7644 O O . LEU B 1 492 ? -10.242 -16.359 11.258 1 94.06 492 LEU B O 1
ATOM 7648 N N . ALA B 1 493 ? -9.75 -16.625 13.414 1 93.38 493 ALA B N 1
ATOM 7649 C CA . ALA B 1 493 ? -9.234 -17.984 13.227 1 93.38 493 ALA B CA 1
ATOM 7650 C C . ALA B 1 493 ? -10.328 -18.922 12.727 1 93.38 493 ALA B C 1
ATOM 7652 O O . ALA B 1 493 ? -10.102 -19.719 11.82 1 93.38 493 ALA B O 1
ATOM 7653 N N . ALA B 1 494 ? -11.453 -18.766 13.32 1 94.81 494 ALA B N 1
ATOM 7654 C CA . ALA B 1 494 ? -12.594 -19.594 12.914 1 94.81 494 ALA B CA 1
ATOM 7655 C C . ALA B 1 494 ? -12.984 -19.297 11.469 1 94.81 494 ALA B C 1
ATOM 7657 O O . ALA B 1 494 ? -13.32 -20.219 10.711 1 94.81 494 ALA B O 1
ATOM 7658 N N . PHE B 1 495 ? -12.945 -18.109 11.125 1 94.69 495 PHE B N 1
ATOM 7659 C CA . PHE B 1 495 ? -13.266 -17.703 9.758 1 94.69 495 PHE B CA 1
ATOM 7660 C C . PHE B 1 495 ? -12.266 -18.312 8.773 1 94.69 495 PHE B C 1
ATOM 7662 O O . PHE B 1 495 ? -12.656 -18.844 7.73 1 94.69 495 PHE B O 1
ATOM 7669 N N . CYS B 1 496 ? -11 -18.25 9.133 1 92.88 496 CYS B N 1
ATOM 7670 C CA . CYS B 1 496 ? -9.969 -18.828 8.289 1 92.88 496 CYS B CA 1
ATOM 7671 C C . CYS B 1 496 ? -10.172 -20.344 8.133 1 92.88 496 CYS B C 1
ATOM 7673 O O . CYS B 1 496 ? -10.055 -20.875 7.031 1 92.88 496 CYS B O 1
ATOM 7675 N N . THR B 1 497 ? -10.484 -20.953 9.211 1 93.69 497 THR B N 1
ATOM 7676 C CA . THR B 1 497 ? -10.742 -22.375 9.18 1 93.69 497 THR B CA 1
ATOM 7677 C C . THR B 1 497 ? -11.922 -22.703 8.273 1 93.69 497 THR B C 1
ATOM 7679 O O . THR B 1 497 ? -11.883 -23.672 7.508 1 93.69 497 THR B O 1
ATOM 7682 N N . ALA B 1 498 ? -12.93 -21.891 8.367 1 95.12 498 ALA B N 1
ATOM 7683 C CA . ALA B 1 498 ? -14.102 -22.078 7.516 1 95.12 498 ALA B CA 1
ATOM 7684 C C . ALA B 1 498 ? -13.734 -21.922 6.039 1 95.12 498 ALA B C 1
ATOM 7686 O O . ALA B 1 498 ? -14.219 -22.688 5.199 1 95.12 498 ALA B O 1
ATOM 7687 N N . LEU B 1 499 ? -12.93 -21 5.727 1 92.38 499 LEU B N 1
ATOM 7688 C CA . LEU B 1 499 ? -12.484 -20.797 4.352 1 92.38 499 LEU B CA 1
ATOM 7689 C C . LEU B 1 499 ? -11.695 -21.984 3.842 1 92.38 499 LEU B C 1
ATOM 7691 O O . LEU B 1 499 ? -11.93 -22.469 2.729 1 92.38 499 LEU B O 1
ATOM 7695 N N . ILE B 1 500 ? -10.836 -22.469 4.668 1 89.19 500 ILE B N 1
ATOM 7696 C CA . ILE B 1 500 ? -9.977 -23.594 4.293 1 89.19 500 ILE B CA 1
ATOM 7697 C C . ILE B 1 500 ? -10.836 -24.828 4.027 1 89.19 500 ILE B C 1
ATOM 7699 O O . ILE B 1 500 ? -10.641 -25.516 3.031 1 89.19 500 ILE B O 1
ATOM 7703 N N . ARG B 1 501 ? -11.758 -25.062 4.879 1 91.31 501 ARG B N 1
ATOM 7704 C CA . ARG B 1 501 ? -12.648 -26.203 4.719 1 91.31 501 ARG B CA 1
ATOM 7705 C C . ARG B 1 501 ? -13.477 -26.078 3.445 1 91.31 501 ARG B C 1
ATOM 7707 O O . ARG B 1 501 ? -13.664 -27.062 2.727 1 91.31 501 ARG B O 1
ATOM 7714 N N . ALA B 1 502 ? -13.969 -24.953 3.217 1 92.06 502 ALA B N 1
ATOM 7715 C CA . ALA B 1 502 ? -14.766 -24.719 2.012 1 92.06 502 ALA B CA 1
ATOM 7716 C C . ALA B 1 502 ? -13.938 -24.953 0.754 1 92.06 502 ALA B C 1
ATOM 7718 O O . ALA B 1 502 ? -14.391 -25.594 -0.192 1 92.06 502 ALA B O 1
ATOM 7719 N N . HIS B 1 503 ? -12.781 -24.484 0.779 1 85.94 503 HIS B N 1
ATOM 7720 C CA . HIS B 1 503 ? -11.898 -24.625 -0.374 1 85.94 503 HIS B CA 1
ATOM 7721 C C . HIS B 1 503 ? -11.594 -26.094 -0.658 1 85.94 503 HIS B C 1
ATOM 7723 O O . HIS B 1 503 ? -11.555 -26.516 -1.817 1 85.94 503 HIS B O 1
ATOM 7729 N N . ARG B 1 504 ? -11.414 -26.812 0.38 1 84.94 504 ARG B N 1
ATOM 7730 C CA . ARG B 1 504 ? -11.141 -28.234 0.224 1 84.94 504 ARG B CA 1
ATOM 7731 C C . ARG B 1 504 ? -12.344 -28.953 -0.375 1 84.94 504 ARG B C 1
ATOM 7733 O O . ARG B 1 504 ? -12.188 -29.812 -1.24 1 84.94 504 ARG B O 1
ATOM 7740 N N . ARG B 1 505 ? -13.414 -28.562 0.059 1 88 505 ARG B N 1
ATOM 7741 C CA . ARG B 1 505 ? -14.633 -29.188 -0.444 1 88 505 ARG B CA 1
ATOM 7742 C C . ARG B 1 505 ? -14.859 -28.844 -1.912 1 88 505 ARG B C 1
ATOM 7744 O O . ARG B 1 505 ? -15.234 -29.703 -2.709 1 88 505 ARG B O 1
ATOM 7751 N N . TRP B 1 506 ? -14.664 -27.609 -2.256 1 86.31 506 TRP B N 1
ATOM 7752 C CA . TRP B 1 506 ? -14.945 -27.125 -3.607 1 86.31 506 TRP B CA 1
ATOM 7753 C C . TRP B 1 506 ? -13.922 -27.672 -4.602 1 86.31 506 TRP B C 1
ATOM 7755 O O . TRP B 1 506 ? -14.195 -27.75 -5.801 1 86.31 506 TRP B O 1
ATOM 7765 N N . ALA B 1 507 ? -12.734 -28 -4.152 1 78.19 507 ALA B N 1
ATOM 7766 C CA . ALA B 1 507 ? -11.711 -28.594 -5.016 1 78.19 507 ALA B CA 1
ATOM 7767 C C . ALA B 1 507 ? -12.148 -29.969 -5.523 1 78.19 507 ALA B C 1
ATOM 7769 O O . ALA B 1 507 ? -11.695 -30.406 -6.582 1 78.19 507 ALA B O 1
ATOM 7770 N N . LYS B 1 508 ? -13.023 -30.594 -4.852 1 75 508 LYS B N 1
ATOM 7771 C CA . LYS B 1 508 ? -13.492 -31.938 -5.203 1 75 508 LYS B CA 1
ATOM 7772 C C . LYS B 1 508 ? -14.703 -31.875 -6.121 1 75 508 LYS B C 1
ATOM 7774 O O . LYS B 1 508 ? -15.141 -32.875 -6.656 1 75 508 LYS B O 1
ATOM 7779 N N . LEU B 1 509 ? -15.219 -30.688 -6.285 1 69.81 509 LEU B N 1
ATOM 7780 C CA . LEU B 1 509 ? -16.406 -30.516 -7.125 1 69.81 509 LEU B CA 1
ATOM 7781 C C . LEU B 1 509 ? -16.016 -30.234 -8.57 1 69.81 509 LEU B C 1
ATOM 7783 O O . LEU B 1 509 ? -16.719 -30.625 -9.5 1 69.81 509 LEU B O 1
#

Organism: Streptomyces collinus (strain DSM 40733 / Tue 365) (NCBI:txid1214242)

pLDDT: mean 80.52, std 24.33, range [17.5, 98.31]

Sequence (1018 aa):
MTMGQDVSTLLALPGVRGQIEAIAADLEAGLNCLWLLPDHLVETGDAEDLYRAALHTAPDRLDVQPPTVLPIPTPRGPDTGEPSDRSVAHHAAPWEEEAWDGLPDLDFDGGYDIGWETPAPARATTAPVREHPVPALFERLGKELAVSPGEVVARLTDRRGRWRPVIGLRAWREPEDSGQPAPGGPPGGGRGGAVERLLRSLTAAVKDAGLPPHERPRLLVVSRLRDVPEALTDELDRDIATAAVHWWWGTVGRLDTALAVAAAKRSAPGATLEQRIVAAVRDEVITELAAFDLLLAQRLTDAWDGTASRLDAALRSCLDVALIARAGACPGATQDAGSRRRPASRLRSAWSEGVVQSWDGMLRRHPAGWYATGGAAEHRGRPIELTTLVGQAQQRVVSPWIEETRDQLARLGVRYATKALDTVVATYSQRPPAGFRDRPEEAFRQLEVGTLLAAQYAGALAFPAEEEALLKDLVRVRNILAHRGALRDDTLAAFCTALIRAHRRWAKLMTMGQDVSTLLALPGVRGQIEAIAADLEAGLNCLWLLPDHLVETGDAEDLYRAALHTAPDRLDVQPPTVLPIPTPRGPDTGEPSDRSVAHHAAPWEEEAWDGLPDLDFDGGYDIGWETPAPARATTAPVREHPVPALFERLGKELAVSPGEVVARLTDRRGRWRPVIGLRAWREPEDSGQPAPGGPPGGGRGGAVERLLRSLTAAVKDAGLPPHERPRLLVVSRLRDVPEALTDELDRDIATAAVHWWWGTVGRLDTALAVAAAKRSAPGATLEQRIVAAVRDEVITELAAFDLLLAQRLTDAWDGTASRLDAALRSCLDVALIARAGACPGATQDAGSRRRPASRLRSAWSEGVVQSWDGMLRRHPAGWYATGGAAEHRGRPIELTTLVGQAQQRVVSPWIEETRDQLARLGVRYATKALDTVVATYSQRPPAGFRDRPEEAFRQLEVGTLLAAQYAGALAFPAEEEALLKDLVRVRNILAHRGALRDDTLAAFCTALIRAHRRWAKL

Secondary structure (DSSP, 8-state):
------S-TTTTSHHHHHHHHHHHHHHHTT-EEEEE--HHHHHTTHHHHHHHHHHTTSSSEEEPPPP--------------------------------------------------------------------HHHHHHHHHHTS-GGGHHHHHT-TT----PEEEEEGGGS--------TTS----STTHHHHHHHHHHHHHHHHHT--GGGS-EEEEEE-GGGS-HHHHHHHHH-TTTEEEEESSS-S-HHHHHHHHHHH--SPPPSSHHHHHHHHHHHHHHHHHHTT-HHHHHHHHHH--S-HHHHHHHHHHT--HHHHHHHHTPPP--GGGGGSSS--GGGHHHHHTTSEEEETTEEEE-GGGGGSTTSHHHHHSS-HHHHHHHHHHHHHHHHHHHHHHHHHHHHHHHHTBSS-HHHHHHHH-SSPPTTTTTSHHHHHTT--HHHHHHHHHHTSB---HHHHHHHHHHHHHHHHHHTT----HHHHHHHHHHHHHHHHHHHT-/------S-TTTTSHHHHHHHHHHHHHHHTT-EEEEE--HHHHHTTHHHHHHHHHHTTSSSEEEPPPP--------------------------------------------------------------------HHHHHHHHHHTS-GGGHHHHHT-TT-----EEEEEGGGS--------TTS----STTHHHHHHHHHHHHHHHHHT--GGGS-EEEEEE-GGGS-HHHHHHHHH-TTTEEEEESSS-S-HHHHHHHHHHH--SPPPSSHHHHHHHHHHHHHHHHHHTT-HHHHHHHHHH--S-HHHHHHHHHHT--HHHHHHHHTPPP--GGGGGSSS--GGGHHHHHTTSEEEETTEEEE-GGGGGSTTSHHHHHSS-HHHHHHHHHHHHHHHHHHHHHHHHHHHHHHHHTBSS-HHHHHHHH-SSPPTTTTTSHHHHHTT--HHHHHHHHHHTSB---HHHHHHHHHHHHHHHHHHTT----HHHHHHHHHHHHHHHHHHHT-

Nearest PDB structures (foldseek):
  5c1a-assembly2_K  TM=3.569E-01  e=5.273E+00  Homo sapiens
  5h8w-assembly1_A  TM=2.154E-01  e=6.749E+00  Thermoplasma acidophilum
  6gcn-assembly1_A  TM=2.548E-01  e=2.063E-01  Aquifex aeolicus VF5
  5c1a-assembly2_K  TM=3.566E-01  e=4.040E+00  Homo sapiens
  6g2w-assembly1_A  TM=3.456E-01  e=5.440E+00  Homo sapiens

Radius of gyration: 38.11 Å; Cα contacts (8 Å, |Δi|>4): 1369; chains: 2; bounding box: 78×159×123 Å

Solvent-accessible surface area (backbone atoms only — not comparable to full-atom values): 57381 Å² total; per-residue (Å²): 134,76,78,71,74,60,104,53,73,61,72,70,23,63,35,46,43,50,49,41,50,51,51,43,51,41,45,62,62,30,20,27,35,41,37,38,39,40,49,63,37,55,74,72,46,50,41,59,55,51,50,51,57,44,49,63,67,40,90,49,58,39,78,57,75,67,73,81,68,74,77,72,78,73,79,78,75,83,75,82,75,80,76,86,80,80,75,87,73,80,75,80,73,76,80,74,82,76,74,91,69,76,81,76,80,85,69,88,71,81,78,80,75,90,71,92,82,82,76,79,84,74,83,76,75,78,68,77,76,72,77,70,79,72,46,70,64,36,45,55,47,3,60,75,68,72,42,55,45,87,41,39,60,57,64,53,52,36,83,86,52,84,73,46,34,38,36,33,39,57,35,73,58,52,65,64,41,79,53,69,47,57,92,86,53,76,74,49,29,43,48,25,27,59,58,52,49,49,53,52,51,43,52,50,47,36,59,73,61,64,53,52,45,82,63,38,52,26,41,39,37,38,30,36,69,80,25,35,48,70,65,53,58,57,51,37,60,68,37,64,86,49,24,44,67,43,50,72,41,44,34,46,24,64,69,33,26,42,48,49,42,60,67,58,52,84,69,75,81,48,86,45,68,54,46,38,52,47,50,50,30,36,52,38,30,41,29,64,62,26,42,72,40,60,66,49,24,42,46,43,63,73,61,46,89,57,52,68,88,49,42,65,60,33,53,54,72,66,53,53,70,67,54,18,52,54,26,48,65,48,68,88,74,50,72,51,47,11,50,43,75,47,71,48,81,81,40,42,65,36,30,34,69,64,32,41,43,20,45,76,47,32,60,40,68,44,62,45,23,35,68,12,92,88,19,52,17,71,76,58,68,60,39,68,66,54,46,41,49,42,9,52,23,39,41,69,59,46,48,61,56,50,51,52,50,44,44,53,50,31,60,51,41,65,77,28,39,69,48,59,47,44,56,51,32,68,70,52,41,93,72,64,56,87,66,27,77,81,38,21,68,63,44,40,44,64,56,48,55,62,38,51,48,50,34,36,74,72,54,42,26,60,66,56,70,68,56,47,52,48,41,52,50,48,40,51,53,50,50,41,40,73,66,63,27,54,78,48,64,66,56,50,51,50,50,41,52,51,50,52,53,48,39,58,56,55,64,76,104,135,73,78,72,75,66,96,55,76,59,69,70,23,61,34,45,43,50,51,41,50,52,50,42,52,39,44,60,61,30,20,27,34,39,37,38,40,39,49,63,38,55,76,73,46,51,42,59,54,51,49,51,56,45,49,63,67,41,89,48,59,40,79,58,75,68,71,79,69,76,77,73,77,76,80,80,75,83,74,78,70,72,83,74,77,85,70,83,72,75,77,73,77,76,84,76,83,79,73,91,68,78,77,76,80,81,72,86,70,82,78,83,77,82,80,74,75,79,75,77,83,72,81,72,75,76,67,77,76,72,76,69,79,70,46,69,65,37,47,55,48,3,62,77,68,71,43,55,45,87,42,38,59,58,62,52,51,35,82,86,53,85,72,46,33,38,36,33,39,56,36,74,58,52,65,64,41,79,53,70,47,58,92,87,52,76,74,47,30,43,48,25,27,58,56,51,49,48,54,50,53,45,54,51,45,36,60,72,62,62,54,54,44,81,62,36,53,28,42,39,36,40,27,36,70,82,26,35,48,70,65,55,57,56,51,37,61,68,37,63,85,49,24,43,67,44,49,73,40,44,34,46,25,65,71,34,26,42,49,49,41,60,66,58,52,84,69,75,79,48,86,45,65,55,45,38,52,48,50,49,29,35,52,40,30,42,29,64,62,27,43,73,39,61,67,49,25,43,45,43,62,72,62,44,88,56,51,69,89,48,42,65,60,36,54,55,73,66,52,52,70,67,53,18,52,54,25,48,65,46,69,87,76,51,73,50,47,11,51,45,75,46,72,50,81,81,42,42,66,37,29,36,70,65,30,40,43,20,46,77,47,32,58,40,68,42,62,44,22,36,67,12,93,88,20,52,16,70,77,58,67,59,39,66,66,55,45,42,50,42,9,53,23,39,40,70,58,46,46,60,55,48,51,52,50,43,47,51,49,32,60,51,40,66,77,29,40,69,48,58,48,44,55,51,33,68,71,54,42,94,72,64,58,88,66,28,75,83,38,21,68,65,43,41,43,64,56,48,57,61,39,51,48,51,33,37,75,70,54,44,26,59,66,56,70,68,55,47,54,48,42,52,49,49,39,50,54,50,49,40,42,74,66,62,26,55,79,48,63,66,55,49,51,50,50,40,51,51,50,52,52,50,39,57,55,55,64,75,106